Protein AF-0000000080270104 (afdb_homodimer)

InterPro domains:
  IPR018579 Restriction endonuclease, type II, LlaJI [PF09563] (79-433)

Organism: Selenomonas ruminantium (NCBI:txid971)

Sequence (958 aa):
MKSPFIREQKRYSFKEICLMLECDEDKATLLIRKLKEYGVMKMVKASANQKDMSDLADDDIEVTDVRDDTVGYYYVFTYVGVIMIMGYTIKCYPKYLLHTSDSKENRKELAQILKVLDKFDSKKQLIKMLSDNTNSASYNWLALTLFLLNDYFEYGVYSNTKEIVEINGTGEILWDRTVNETFPIVYNNRPYYTELQTRKKINDERDLFKRLHQIILTSASRGLYQAGLAELFDIATVYLSDKDLEELGEQEYLLYQIENELNVQFNTRKQMVLRALHVYISHIGQANDVDSIYMIGTNSFHIIWEKVCAFVLGNALDTKLYKLNTPKPIGLVNRKLNLQDVIEKPLWTITGQTASKTLIPDLIAISEEQFIIFDAKYYTPTLIKGKPPLSQPGIESIIKQYMYQLAYKKFIAKYGFISVKNCFLMPTESNKVISKGTVVMKMLEDIGLENIIVRFVPASLIYDLFLSGEQLDIDLLNLMKSPFIREQKRYSFKEICLMLECDEDKATLLIRKLKEYGVMKMVKASANQKDMSDLADDDIEVTDVRDDTVGYYYVFTYVGVIMIMGYTIKCYPKYLLHTSDSKENRKELAQILKVLDKFDSKKQLIKMLSDNTNSASYNWLALTLFLLNDYFEYGVYSNTKEIVEINGTGEILWDRTVNETFPIVYNNRPYYTELQTRKKINDERDLFKRLHQIILTSASRGLYQAGLAELFDIATVYLSDKDLEELGEQEYLLYQIENELNVQFNTRKQMVLRALHVYISHIGQANDVDSIYMIGTNSFHIIWEKVCAFVLGNALDTKLYKLNTPKPIGLVNRKLNLQDVIEKPLWTITGQTASKTLIPDLIAISEEQFIIFDAKYYTPTLIKGKPPLSQPGIESIIKQYMYQLAYKKFIAKYGFISVKNCFLMPTESNKVISKGTVVMKMLEDIGLENIIVRFVPASLIYDLFLSGEQLDIDLLNL

Structure (mmCIF, N/CA/C/O backbone):
data_AF-0000000080270104-model_v1
#
loop_
_entity.id
_entity.type
_entity.pdbx_description
1 polymer 'LlaJI restriction endonuclease'
#
loop_
_atom_site.group_PDB
_atom_site.id
_atom_site.type_symbol
_atom_site.label_atom_id
_atom_site.label_alt_id
_atom_site.label_comp_id
_atom_site.label_asym_id
_atom_site.label_entity_id
_atom_site.label_seq_id
_atom_site.pdbx_PDB_ins_code
_atom_site.Cartn_x
_atom_site.Cartn_y
_atom_site.Cartn_z
_atom_site.occupancy
_atom_site.B_iso_or_equiv
_atom_site.auth_seq_id
_atom_site.auth_comp_id
_atom_site.auth_asym_id
_atom_site.auth_atom_id
_atom_site.pdbx_PDB_model_num
ATOM 1 N N . MET A 1 1 ? -22.078 -14.742 -28.5 1 43.88 1 MET A N 1
ATOM 2 C CA . MET A 1 1 ? -21.828 -13.805 -27.406 1 43.88 1 MET A CA 1
ATOM 3 C C . MET A 1 1 ? -20.484 -13.102 -27.609 1 43.88 1 MET A C 1
ATOM 5 O O . MET A 1 1 ? -19.5 -13.734 -27.969 1 43.88 1 MET A O 1
ATOM 9 N N . LYS A 1 2 ? -20.484 -11.883 -27.984 1 57.12 2 LYS A N 1
ATOM 10 C CA . LYS A 1 2 ? -19.25 -11.156 -28.297 1 57.12 2 LYS A CA 1
ATOM 11 C C . LYS A 1 2 ? -18.391 -10.992 -27.047 1 57.12 2 LYS A C 1
ATOM 13 O O . LYS A 1 2 ? -18.906 -10.781 -25.953 1 57.12 2 LYS A O 1
ATOM 18 N N . SER A 1 3 ? -17.344 -11.633 -27.094 1 64.31 3 SER A N 1
ATOM 19 C CA . SER A 1 3 ? -16.375 -11.578 -26 1 64.31 3 SER A CA 1
ATOM 20 C C . SER A 1 3 ? -15.328 -10.5 -26.25 1 64.31 3 SER A C 1
ATOM 22 O O . SER A 1 3 ? -14.375 -10.711 -27.016 1 64.31 3 SER A O 1
ATOM 24 N N . PRO A 1 4 ? -15.742 -9.312 -25.719 1 70.81 4 PRO A N 1
ATOM 25 C CA . PRO A 1 4 ? -14.766 -8.242 -25.953 1 70.81 4 PRO A CA 1
ATOM 26 C C . PRO A 1 4 ? -13.398 -8.547 -25.359 1 70.81 4 PRO A C 1
ATOM 28 O O . PRO A 1 4 ? -13.305 -9.273 -24.359 1 70.81 4 PRO A O 1
ATOM 31 N N . PHE A 1 5 ? -12.352 -8.156 -26.156 1 78.62 5 PHE A N 1
ATOM 32 C CA . PHE A 1 5 ? -10.992 -8.219 -25.641 1 78.62 5 PHE A CA 1
ATOM 33 C C . PHE A 1 5 ? -10.742 -7.129 -24.609 1 78.62 5 PHE A C 1
ATOM 35 O O . PHE A 1 5 ? -10.852 -5.941 -24.906 1 78.62 5 PHE A O 1
ATOM 42 N N . ILE A 1 6 ? -10.625 -7.523 -23.391 1 89.38 6 ILE A N 1
ATOM 43 C CA . ILE A 1 6 ? -10.328 -6.586 -22.312 1 89.38 6 ILE A CA 1
ATOM 44 C C . ILE A 1 6 ? -8.922 -6.84 -21.781 1 89.38 6 ILE A C 1
ATOM 46 O O . ILE A 1 6 ? -8.547 -7.984 -21.516 1 89.38 6 ILE A O 1
ATOM 50 N N . ARG A 1 7 ? -8.156 -5.797 -21.734 1 90.81 7 ARG A N 1
ATOM 51 C CA . ARG A 1 7 ? -6.785 -5.918 -21.25 1 90.81 7 ARG A CA 1
ATOM 52 C C . ARG A 1 7 ? -6.648 -5.367 -19.828 1 90.81 7 ARG A C 1
ATOM 54 O O . ARG A 1 7 ? -7.184 -4.297 -19.531 1 90.81 7 ARG A O 1
ATOM 61 N N . GLU A 1 8 ? -5.926 -6.051 -19.078 1 92.44 8 GLU A N 1
ATOM 62 C CA . GLU A 1 8 ? -5.652 -5.629 -17.703 1 92.44 8 GLU A CA 1
ATOM 63 C C . GLU A 1 8 ? -4.941 -4.277 -17.672 1 92.44 8 GLU A C 1
ATOM 65 O O . GLU A 1 8 ? -4.039 -4.027 -18.484 1 92.44 8 GLU A O 1
ATOM 70 N N . GLN A 1 9 ? -5.344 -3.354 -16.766 1 90.06 9 GLN A N 1
ATOM 71 C CA . GLN A 1 9 ? -4.695 -2.088 -16.438 1 90.06 9 GLN A CA 1
ATOM 72 C C . GLN A 1 9 ? -4.879 -1.067 -17.547 1 90.06 9 GLN A C 1
ATOM 74 O O . GLN A 1 9 ? -4.355 0.046 -17.469 1 90.06 9 GLN A O 1
ATOM 79 N N . LYS A 1 10 ? -5.551 -1.479 -18.625 1 88.31 10 LYS A N 1
ATOM 80 C CA . LYS A 1 10 ? -5.898 -0.507 -19.656 1 88.31 10 LYS A CA 1
ATOM 81 C C . LYS A 1 10 ? -7.07 0.367 -19.219 1 88.31 10 LYS A C 1
ATOM 83 O O . LYS A 1 10 ? -8 -0.113 -18.578 1 88.31 10 LYS A O 1
ATOM 88 N N . ARG A 1 11 ? -7.043 1.623 -19.531 1 88.25 11 ARG A N 1
ATOM 89 C CA . ARG A 1 11 ? -8.109 2.555 -19.188 1 88.25 11 ARG A CA 1
ATOM 90 C C . ARG A 1 11 ? -9.172 2.604 -20.281 1 88.25 11 ARG A C 1
ATOM 92 O O . ARG A 1 11 ? -8.852 2.82 -21.453 1 88.25 11 ARG A O 1
ATOM 99 N N . TYR A 1 12 ? -10.359 2.389 -19.906 1 88.88 12 TYR A N 1
ATOM 100 C CA . TYR A 1 12 ? -11.484 2.443 -20.844 1 88.88 12 TYR A CA 1
ATOM 101 C C . TYR A 1 12 ? -12.445 3.566 -20.469 1 88.88 12 TYR A C 1
ATOM 103 O O . TYR A 1 12 ? -12.711 3.793 -19.281 1 88.88 12 TYR A O 1
ATOM 111 N N . SER A 1 13 ? -12.859 4.266 -21.469 1 87.94 13 SER A N 1
ATOM 112 C CA . SER A 1 13 ? -13.945 5.215 -21.234 1 87.94 13 SER A CA 1
ATOM 113 C C . SER A 1 13 ? -15.297 4.508 -21.156 1 87.94 13 SER A C 1
ATOM 115 O O . SER A 1 13 ? -15.414 3.344 -21.531 1 87.94 13 SER A O 1
ATOM 117 N N . PHE A 1 14 ? -16.266 5.207 -20.609 1 88.25 14 PHE A N 1
ATOM 118 C CA . PHE A 1 14 ? -17.594 4.641 -20.516 1 88.25 14 PHE A CA 1
ATOM 119 C C . PHE A 1 14 ? -18.125 4.266 -21.891 1 88.25 14 PHE A C 1
ATOM 121 O O . PHE A 1 14 ? -18.734 3.205 -22.062 1 88.25 14 PHE A O 1
ATOM 128 N N . LYS A 1 15 ? -17.859 5.098 -22.812 1 87.44 15 LYS A N 1
ATOM 129 C CA . LYS A 1 15 ? -18.312 4.848 -24.172 1 87.44 15 LYS A CA 1
ATOM 130 C C . LYS A 1 15 ? -17.656 3.596 -24.75 1 87.44 15 LYS A C 1
ATOM 132 O O . LYS A 1 15 ? -18.312 2.809 -25.438 1 87.44 15 LYS A O 1
ATOM 137 N N . GLU A 1 16 ? -16.391 3.459 -24.484 1 88.06 16 GLU A N 1
ATOM 138 C CA . GLU A 1 16 ? -15.68 2.281 -24.969 1 88.06 16 GLU A CA 1
ATOM 139 C C . GLU A 1 16 ? -16.25 1.004 -24.359 1 88.06 16 GLU A C 1
ATOM 141 O O . GLU A 1 16 ? -16.344 -0.023 -25.031 1 88.06 16 GLU A O 1
ATOM 146 N N . ILE A 1 17 ? -16.578 1.087 -23.125 1 88.38 17 ILE A N 1
ATOM 147 C CA . ILE A 1 17 ? -17.141 -0.075 -22.453 1 88.38 17 ILE A CA 1
ATOM 148 C C . ILE A 1 17 ? -18.5 -0.427 -23.062 1 88.38 17 ILE A C 1
ATOM 150 O O . ILE A 1 17 ? -18.781 -1.599 -23.312 1 88.38 17 ILE A O 1
ATOM 154 N N . CYS A 1 18 ? -19.25 0.569 -23.297 1 87.75 18 CYS A N 1
ATOM 155 C CA . CYS A 1 18 ? -20.562 0.354 -23.922 1 87.75 18 CYS A CA 1
ATOM 156 C C . CYS A 1 18 ? -20.406 -0.281 -25.312 1 87.75 18 CYS A C 1
ATOM 158 O O . CYS A 1 18 ? -21.156 -1.194 -25.656 1 87.75 18 CYS A O 1
ATOM 160 N N . LEU A 1 19 ? -19.469 0.181 -26.016 1 85.44 19 LEU A N 1
ATOM 161 C CA . LEU A 1 19 ? -19.219 -0.33 -27.359 1 85.44 19 LEU A CA 1
ATOM 162 C C . LEU A 1 19 ? -18.703 -1.762 -27.312 1 85.44 19 LEU A C 1
ATOM 164 O O . LEU A 1 19 ? -19.125 -2.609 -28.094 1 85.44 19 LEU A O 1
ATOM 168 N N . MET A 1 20 ? -17.812 -1.977 -26.438 1 83.81 20 MET A N 1
ATOM 169 C CA . MET A 1 20 ? -17.188 -3.289 -26.328 1 83.81 20 MET A CA 1
ATOM 170 C C . MET A 1 20 ? -18.188 -4.344 -25.891 1 83.81 20 MET A C 1
ATOM 172 O O . MET A 1 20 ? -18.156 -5.48 -26.375 1 83.81 20 MET A O 1
ATOM 176 N N . LEU A 1 21 ? -19.047 -3.906 -25.047 1 82.81 21 LEU A N 1
ATOM 177 C CA . LEU A 1 21 ? -20.016 -4.863 -24.516 1 82.81 21 LEU A CA 1
ATOM 178 C C . LEU A 1 21 ? -21.328 -4.805 -25.281 1 82.81 21 LEU A C 1
ATOM 180 O O . LEU A 1 21 ? -22.234 -5.609 -25.047 1 82.81 21 LEU A O 1
ATOM 184 N N . GLU A 1 22 ? -21.422 -3.875 -26.188 1 82.5 22 GLU A N 1
ATOM 185 C CA . GLU A 1 22 ? -22.625 -3.684 -27 1 82.5 22 GLU A CA 1
ATOM 186 C C . GLU A 1 22 ? -23.875 -3.604 -26.125 1 82.5 22 GLU A C 1
ATOM 188 O O . GLU A 1 22 ? -24.859 -4.305 -26.359 1 82.5 22 GLU A O 1
ATOM 193 N N . CYS A 1 23 ? -23.766 -2.84 -25.141 1 82.19 23 CYS A N 1
ATOM 194 C CA . CYS A 1 23 ? -24.891 -2.723 -24.234 1 82.19 23 CYS A CA 1
ATOM 195 C C . CYS A 1 23 ? -25.312 -1.266 -24.062 1 82.19 23 CYS A C 1
ATOM 197 O O . CYS A 1 23 ? -24.578 -0.357 -24.469 1 82.19 23 CYS A O 1
ATOM 199 N N . ASP A 1 24 ? -26.516 -1.116 -23.562 1 85.38 24 ASP A N 1
ATOM 200 C CA . ASP A 1 24 ? -27.016 0.229 -23.312 1 85.38 24 ASP A CA 1
ATOM 201 C C . ASP A 1 24 ? -26.375 0.847 -22.078 1 85.38 24 ASP A C 1
ATOM 203 O O . ASP A 1 24 ? -25.703 0.152 -21.312 1 85.38 24 ASP A O 1
ATOM 207 N N . GLU A 1 25 ? -26.562 2.084 -21.953 1 85.5 25 GLU A N 1
ATOM 208 C CA . GLU A 1 25 ? -25.906 2.85 -20.906 1 85.5 25 GLU A CA 1
ATOM 209 C C . GLU A 1 25 ? -26.344 2.393 -19.516 1 85.5 25 GLU A C 1
ATOM 211 O O . GLU A 1 25 ? -25.547 2.324 -18.594 1 85.5 25 GLU A O 1
ATOM 216 N N . ASP A 1 26 ? -27.547 2.037 -19.469 1 85.88 26 ASP A N 1
ATOM 217 C CA . ASP A 1 26 ? -28.062 1.611 -18.172 1 85.88 26 ASP A CA 1
ATOM 218 C C . ASP A 1 26 ? -27.453 0.271 -17.75 1 85.88 26 ASP A C 1
ATOM 220 O O . ASP A 1 26 ? -27.062 0.097 -16.594 1 85.88 26 ASP A O 1
ATOM 224 N N . LYS A 1 27 ? -27.438 -0.557 -18.703 1 86.12 27 LYS A N 1
ATOM 225 C CA . LYS A 1 27 ? -26.875 -1.87 -18.422 1 86.12 27 LYS A CA 1
ATOM 226 C C . LYS A 1 27 ? -25.375 -1.769 -18.125 1 86.12 27 LYS A C 1
ATOM 228 O O . LYS A 1 27 ? -24.859 -2.471 -17.25 1 86.12 27 LYS A O 1
ATOM 233 N N . ALA A 1 28 ? -24.766 -0.895 -18.828 1 87.62 28 ALA A N 1
ATOM 234 C CA . ALA A 1 28 ? -23.328 -0.689 -18.625 1 87.62 28 ALA A CA 1
ATOM 235 C C . ALA A 1 28 ? -23.047 -0.15 -17.219 1 87.62 28 ALA A C 1
ATOM 237 O O . ALA A 1 28 ? -22.109 -0.578 -16.562 1 87.62 28 ALA A O 1
ATOM 238 N N . THR A 1 29 ? -23.859 0.681 -16.828 1 86.75 29 THR A N 1
ATOM 239 C CA . THR A 1 29 ? -23.703 1.271 -15.5 1 86.75 29 THR A CA 1
ATOM 240 C C . THR A 1 29 ? -23.875 0.214 -14.414 1 86.75 29 THR A C 1
ATOM 242 O O . THR A 1 29 ? -23.109 0.188 -13.445 1 86.75 29 THR A O 1
ATOM 245 N N . LEU A 1 30 ? -24.844 -0.562 -14.617 1 85.31 30 LEU A N 1
ATOM 246 C CA . LEU A 1 30 ? -25.078 -1.635 -13.656 1 85.31 30 LEU A CA 1
ATOM 247 C C . LEU A 1 30 ? -23.906 -2.613 -13.641 1 85.31 30 LEU A C 1
ATOM 249 O O . LEU A 1 30 ? -23.484 -3.062 -12.57 1 85.31 30 LEU A O 1
ATOM 253 N N . LEU A 1 31 ? -23.469 -2.941 -14.797 1 87.62 31 LEU A N 1
ATOM 254 C CA . LEU A 1 31 ? -22.344 -3.859 -14.922 1 87.62 31 LEU A CA 1
ATOM 255 C C . LEU A 1 31 ? -21.094 -3.293 -14.242 1 87.62 31 LEU A C 1
ATOM 257 O O . LEU A 1 31 ? -20.422 -4 -13.492 1 87.62 31 LEU A O 1
ATOM 261 N N . ILE A 1 32 ? -20.828 -2.035 -14.461 1 87.81 32 ILE A N 1
ATOM 262 C CA . ILE A 1 32 ? -19.656 -1.367 -13.891 1 87.81 32 ILE A CA 1
ATOM 263 C C . ILE A 1 32 ? -19.781 -1.348 -12.367 1 87.81 32 ILE A C 1
ATOM 265 O O . ILE A 1 32 ? -18.797 -1.609 -11.664 1 87.81 32 ILE A O 1
ATOM 269 N N . ARG A 1 33 ? -20.891 -1.098 -11.938 1 83.12 33 ARG A N 1
ATOM 270 C CA . ARG A 1 33 ? -21.125 -1.084 -10.492 1 83.12 33 ARG A CA 1
ATOM 271 C C . ARG A 1 33 ? -20.812 -2.443 -9.875 1 83.12 33 ARG A C 1
ATOM 273 O O . ARG A 1 33 ? -20.141 -2.52 -8.836 1 83.12 33 ARG A O 1
ATOM 280 N N . LYS A 1 34 ? -21.234 -3.463 -10.516 1 83.25 34 LYS A N 1
ATOM 281 C CA . LYS A 1 34 ? -21.016 -4.812 -10.008 1 83.25 34 LYS A CA 1
ATOM 282 C C . LYS A 1 34 ? -19.531 -5.191 -10.086 1 83.25 34 LYS A C 1
ATOM 284 O O . LYS A 1 34 ? -18.984 -5.777 -9.148 1 83.25 34 LYS A O 1
ATOM 289 N N . LEU A 1 35 ? -18.984 -4.891 -11.211 1 87.06 35 LEU A N 1
ATOM 290 C CA . LEU A 1 35 ? -17.562 -5.195 -11.383 1 87.06 35 LEU A CA 1
ATOM 291 C C . LEU A 1 35 ? -16.719 -4.477 -10.344 1 87.06 35 LEU A C 1
ATOM 293 O O . LEU A 1 35 ? -15.742 -5.035 -9.828 1 87.06 35 LEU A O 1
ATOM 297 N N . LYS A 1 36 ? -17.047 -3.279 -9.984 1 83.06 36 LYS A N 1
ATOM 298 C CA . LYS A 1 36 ? -16.375 -2.51 -8.945 1 83.06 36 LYS A CA 1
ATOM 299 C C . LYS A 1 36 ? -16.594 -3.123 -7.566 1 83.06 36 LYS A C 1
ATOM 301 O O . LYS A 1 36 ? -15.672 -3.201 -6.754 1 83.06 36 LYS A O 1
ATOM 306 N N . GLU A 1 37 ? -17.781 -3.547 -7.434 1 76 37 GLU A N 1
ATOM 307 C CA . GLU A 1 37 ? -18.156 -4.152 -6.156 1 76 37 GLU A CA 1
ATOM 308 C C . GLU A 1 37 ? -17.328 -5.414 -5.891 1 76 37 GLU A C 1
ATOM 310 O O . GLU A 1 37 ? -16.953 -5.684 -4.75 1 76 37 GLU A O 1
ATOM 315 N N . TYR A 1 38 ? -17.094 -6.105 -6.941 1 77.31 38 TYR A N 1
ATOM 316 C CA . TYR A 1 38 ? -16.375 -7.363 -6.789 1 77.31 38 TYR A CA 1
ATOM 317 C C . TYR A 1 38 ? -14.859 -7.137 -6.863 1 77.31 38 TYR A C 1
ATOM 319 O O . TYR A 1 38 ? -14.086 -8.086 -6.793 1 77.31 38 TYR A O 1
ATOM 327 N N . GLY A 1 39 ? -14.383 -5.934 -7.07 1 81.06 39 GLY A N 1
ATOM 328 C CA . GLY A 1 39 ? -12.977 -5.566 -6.973 1 81.06 39 GLY A CA 1
ATOM 329 C C . GLY A 1 39 ? -12.195 -5.867 -8.234 1 81.06 39 GLY A C 1
ATOM 330 O O . GLY A 1 39 ? -10.961 -5.887 -8.211 1 81.06 39 GLY A O 1
ATOM 331 N N . VAL A 1 40 ? -12.93 -6.133 -9.289 1 88.69 40 VAL A N 1
ATOM 332 C CA . VAL A 1 40 ? -12.219 -6.484 -10.516 1 88.69 40 VAL A CA 1
ATOM 333 C C . VAL A 1 40 ? -12.062 -5.242 -11.391 1 88.69 40 VAL A C 1
ATOM 335 O O . VAL A 1 40 ? -11.312 -5.258 -12.367 1 88.69 40 VAL A O 1
ATOM 338 N N . MET A 1 41 ? -12.773 -4.227 -11.055 1 89.06 41 MET A N 1
ATOM 339 C CA . MET A 1 41 ? -12.695 -2.973 -11.797 1 89.06 41 MET A CA 1
ATOM 340 C C . MET A 1 41 ? -12.523 -1.787 -10.859 1 89.06 41 MET A C 1
ATOM 342 O O . MET A 1 41 ? -13.117 -1.753 -9.781 1 89.06 41 MET A O 1
ATOM 346 N N . LYS A 1 42 ? -11.719 -0.902 -11.227 1 87 42 LYS A N 1
ATOM 347 C CA . LYS A 1 42 ? -11.492 0.335 -10.484 1 87 42 LYS A CA 1
ATOM 348 C C . LYS A 1 42 ? -11.805 1.557 -11.344 1 87 42 LYS A C 1
ATOM 350 O O . LYS A 1 42 ? -11.797 1.476 -12.57 1 87 42 LYS A O 1
ATOM 355 N N . MET A 1 43 ? -12.164 2.607 -10.703 1 84.69 43 MET A N 1
ATOM 356 C CA . MET A 1 43 ? -12.492 3.863 -11.367 1 84.69 43 MET A CA 1
ATOM 357 C C . MET A 1 43 ? -11.469 4.941 -11.039 1 84.69 43 MET A C 1
ATOM 359 O O . MET A 1 43 ? -11.07 5.09 -9.883 1 84.69 43 MET A O 1
ATOM 363 N N . VAL A 1 44 ? -10.953 5.598 -12.078 1 82.88 44 VAL A N 1
ATOM 364 C CA . VAL A 1 44 ? -9.977 6.668 -11.891 1 82.88 44 VAL A CA 1
ATOM 365 C C . VAL A 1 44 ? -10.445 7.926 -12.609 1 82.88 44 VAL A C 1
ATOM 367 O O . VAL A 1 44 ? -11.156 7.848 -13.617 1 82.88 44 VAL A O 1
ATOM 370 N N . LYS A 1 45 ? -10.055 9.102 -12.039 1 78.38 45 LYS A N 1
ATOM 371 C CA . LYS A 1 45 ? -10.414 10.359 -12.688 1 78.38 45 LYS A CA 1
ATOM 372 C C . LYS A 1 45 ? -9.711 10.5 -14.039 1 78.38 45 LYS A C 1
ATOM 374 O O . LYS A 1 45 ? -8.523 10.172 -14.156 1 78.38 45 LYS A O 1
ATOM 379 N N . ALA A 1 46 ? -10.562 10.93 -14.906 1 76.69 46 ALA A N 1
ATOM 380 C CA . ALA A 1 46 ? -10.016 11.07 -16.25 1 76.69 46 ALA A CA 1
ATOM 381 C C . ALA A 1 46 ? -9.047 12.25 -16.328 1 76.69 46 ALA A C 1
ATOM 383 O O . ALA A 1 46 ? -9.367 13.352 -15.883 1 76.69 46 ALA A O 1
ATOM 384 N N . SER A 1 47 ? -7.781 12 -16.391 1 69.94 47 SER A N 1
ATOM 385 C CA . SER A 1 47 ? -6.766 13.016 -16.641 1 69.94 47 SER A CA 1
ATOM 386 C C . SER A 1 47 ? -5.828 12.586 -17.766 1 69.94 47 SER A C 1
ATOM 388 O O . SER A 1 47 ? -5.781 11.406 -18.125 1 69.94 47 SER A O 1
ATOM 390 N N . ALA A 1 48 ? -5.273 13.539 -18.375 1 64.5 48 ALA A N 1
ATOM 391 C CA . ALA A 1 48 ? -4.348 13.258 -19.469 1 64.5 48 ALA A CA 1
ATOM 392 C C . ALA A 1 48 ? -3.232 12.32 -19.016 1 64.5 48 ALA A C 1
ATOM 394 O O . ALA A 1 48 ? -2.828 11.422 -19.766 1 64.5 48 ALA A O 1
ATOM 395 N N . ASN A 1 49 ? -2.912 12.391 -17.828 1 64.12 49 ASN A N 1
ATOM 396 C CA . ASN A 1 49 ? -1.81 11.594 -17.312 1 64.12 49 ASN A CA 1
ATOM 397 C C . ASN A 1 49 ? -2.252 10.164 -17 1 64.12 49 ASN A C 1
ATOM 399 O O . ASN A 1 49 ? -1.47 9.227 -17.125 1 64.12 49 ASN A O 1
ATOM 403 N N . GLN A 1 50 ? -3.5 10.016 -16.703 1 67 50 GLN A N 1
ATOM 404 C CA . GLN A 1 50 ? -4.008 8.719 -16.266 1 67 50 GLN A CA 1
ATOM 405 C C . GLN A 1 50 ? -4.18 7.762 -17.453 1 67 50 GLN A C 1
ATOM 407 O O . GLN A 1 50 ? -4.023 6.551 -17.297 1 67 50 GLN A O 1
ATOM 412 N N . LYS A 1 51 ? -4.422 8.344 -18.547 1 61.31 51 LYS A N 1
ATOM 413 C CA . LYS A 1 51 ? -4.742 7.512 -19.703 1 61.31 51 LYS A CA 1
ATOM 414 C C . LYS A 1 51 ? -3.547 6.656 -20.125 1 61.31 51 LYS A C 1
ATOM 416 O O . LYS A 1 51 ? -3.713 5.512 -20.547 1 61.31 51 LYS A O 1
ATOM 421 N N . ASP A 1 52 ? -2.404 7.07 -19.969 1 56.47 52 ASP A N 1
ATOM 422 C CA . ASP A 1 52 ? -1.215 6.391 -20.469 1 56.47 52 ASP A CA 1
ATOM 423 C C . ASP A 1 52 ? -0.495 5.645 -19.359 1 56.47 52 ASP A C 1
ATOM 425 O O . ASP A 1 52 ? 0.603 5.121 -19.547 1 56.47 52 ASP A O 1
ATOM 429 N N . MET A 1 53 ? -1.172 5.523 -18.312 1 62.09 53 MET A N 1
ATOM 430 C CA . MET A 1 53 ? -0.506 4.867 -17.188 1 62.09 53 MET A CA 1
ATOM 431 C C . MET A 1 53 ? -0.615 3.35 -17.297 1 62.09 53 MET A C 1
ATOM 433 O O . MET A 1 53 ? -1.639 2.828 -17.75 1 62.09 53 MET A O 1
ATOM 437 N N . SER A 1 54 ? 0.458 2.707 -17.016 1 58.94 54 SER A N 1
ATOM 438 C CA . SER A 1 54 ? 0.472 1.252 -17.109 1 58.94 54 SER A CA 1
ATOM 439 C C . SER A 1 54 ? -0.043 0.612 -15.828 1 58.94 54 SER A C 1
ATOM 441 O O . SER A 1 54 ? -0.58 -0.497 -15.852 1 58.94 54 SER A O 1
ATOM 443 N N . ASP A 1 55 ? 0.166 1.289 -14.711 1 68.44 55 ASP A N 1
ATOM 444 C CA . ASP A 1 55 ? -0.225 0.687 -13.438 1 68.44 55 ASP A CA 1
ATOM 445 C C . ASP A 1 55 ? -1.066 1.653 -12.609 1 68.44 55 ASP A C 1
ATOM 447 O O . ASP A 1 55 ? -0.934 2.871 -12.742 1 68.44 55 ASP A O 1
ATOM 451 N N . LEU A 1 56 ? -2.039 1.133 -11.844 1 62.59 56 LEU A N 1
ATOM 452 C CA . LEU A 1 56 ? -2.941 1.901 -11 1 62.59 56 LEU A CA 1
ATOM 453 C C . LEU A 1 56 ? -2.309 2.174 -9.633 1 62.59 56 LEU A C 1
ATOM 455 O O . LEU A 1 56 ? -1.723 1.274 -9.031 1 62.59 56 LEU A O 1
ATOM 459 N N . ALA A 1 57 ? -2.244 3.465 -9.336 1 57.5 57 ALA A N 1
ATOM 460 C CA . ALA A 1 57 ? -1.845 3.832 -7.984 1 57.5 57 ALA A CA 1
ATOM 461 C C . ALA A 1 57 ? -3.057 3.916 -7.059 1 57.5 57 ALA A C 1
ATOM 463 O O . ALA A 1 57 ? -4.125 4.379 -7.465 1 57.5 57 ALA A O 1
ATOM 464 N N . ASP A 1 58 ? -2.986 3.447 -5.844 1 53.22 58 ASP A N 1
ATOM 465 C CA . ASP A 1 58 ? -4.082 3.434 -4.883 1 53.22 58 ASP A CA 1
ATOM 466 C C . ASP A 1 58 ? -4.68 4.828 -4.711 1 53.22 58 ASP A C 1
ATOM 468 O O . ASP A 1 58 ? -5.898 4.98 -4.582 1 53.22 58 ASP A O 1
ATOM 472 N N . ASP A 1 59 ? -3.795 5.801 -4.82 1 50.72 59 ASP A N 1
ATOM 473 C CA . ASP A 1 59 ? -4.234 7.168 -4.547 1 50.72 59 ASP A CA 1
ATOM 474 C C . ASP A 1 59 ? -5.113 7.695 -5.68 1 50.72 59 ASP A C 1
ATOM 476 O O . ASP A 1 59 ? -5.871 8.648 -5.488 1 50.72 59 ASP A O 1
ATOM 480 N N . ASP A 1 60 ? -5.039 7.023 -6.797 1 58.72 60 ASP A N 1
ATOM 481 C CA . ASP A 1 60 ? -5.789 7.508 -7.949 1 58.72 60 ASP A CA 1
ATOM 482 C C . ASP A 1 60 ? -7.207 6.945 -7.957 1 58.72 60 ASP A C 1
ATOM 484 O O . ASP A 1 60 ? -8.07 7.43 -8.695 1 58.72 60 ASP A O 1
ATOM 488 N N . ILE A 1 61 ? -7.461 6.031 -7.062 1 60.84 61 ILE A N 1
ATOM 489 C CA . ILE A 1 61 ? -8.727 5.309 -7.113 1 60.84 61 ILE A CA 1
ATOM 490 C C . ILE A 1 61 ? -9.828 6.156 -6.484 1 60.84 61 ILE A C 1
ATOM 492 O O . ILE A 1 61 ? -9.664 6.684 -5.383 1 60.84 61 ILE A O 1
ATOM 496 N N . GLU A 1 62 ? -10.805 6.449 -7.277 1 58.81 62 GLU A N 1
ATOM 497 C CA . GLU A 1 62 ? -11.969 7.184 -6.789 1 58.81 62 GLU A CA 1
ATOM 498 C C . GLU A 1 62 ? -13.039 6.23 -6.27 1 58.81 62 GLU A C 1
ATOM 500 O O . GLU A 1 62 ? -13.398 5.262 -6.945 1 58.81 62 GLU A O 1
ATOM 505 N N . VAL A 1 63 ? -13.344 6.406 -5.012 1 51.28 63 VAL A N 1
ATOM 506 C CA . VAL A 1 63 ? -14.391 5.574 -4.422 1 51.28 63 VAL A CA 1
ATOM 507 C C . VAL A 1 63 ? -15.742 6.277 -4.535 1 51.28 63 VAL A C 1
ATOM 509 O O . VAL A 1 63 ? -16.078 7.121 -3.701 1 51.28 63 VAL A O 1
ATOM 512 N N . THR A 1 64 ? -16.188 6.707 -5.656 1 54 64 THR A N 1
ATOM 513 C CA . THR A 1 64 ? -17.484 7.348 -5.809 1 54 64 THR A CA 1
ATOM 514 C C . THR A 1 64 ? -18.5 6.379 -6.422 1 54 64 THR A C 1
ATOM 516 O O . THR A 1 64 ? -18.109 5.41 -7.082 1 54 64 THR A O 1
ATOM 519 N N . ASP A 1 65 ? -19.734 6.562 -5.918 1 55.94 65 ASP A N 1
ATOM 520 C CA . ASP A 1 65 ? -20.828 5.82 -6.543 1 55.94 65 ASP A CA 1
ATOM 521 C C . ASP A 1 65 ? -20.922 6.133 -8.039 1 55.94 65 ASP A C 1
ATOM 523 O O . ASP A 1 65 ? -20.641 7.254 -8.461 1 55.94 65 ASP A O 1
ATOM 527 N N . VAL A 1 66 ? -20.953 5.102 -8.844 1 54.91 66 VAL A N 1
ATOM 528 C CA . VAL A 1 66 ? -21.109 5.293 -10.289 1 54.91 66 VAL A CA 1
ATOM 529 C C . VAL A 1 66 ? -22.391 6.062 -10.578 1 54.91 66 VAL A C 1
ATOM 531 O O . VAL A 1 66 ? -23.484 5.566 -10.32 1 54.91 66 VAL A O 1
ATOM 534 N N . ARG A 1 67 ? -22.375 7.422 -10.32 1 50.06 67 ARG A N 1
ATOM 535 C CA . ARG A 1 67 ? -23.578 8.164 -10.711 1 50.06 67 ARG A CA 1
ATOM 536 C C . ARG A 1 67 ? -23.609 8.375 -12.227 1 50.06 67 ARG A C 1
ATOM 538 O O . ARG A 1 67 ? -22.625 8.141 -12.914 1 50.06 67 ARG A O 1
ATOM 545 N N . ASP A 1 68 ? -24.75 8.766 -12.812 1 49.47 68 ASP A N 1
ATOM 546 C CA . ASP A 1 68 ? -25.141 8.961 -14.203 1 49.47 68 ASP A CA 1
ATOM 547 C C . ASP A 1 68 ? -24.062 9.719 -14.977 1 49.47 68 ASP A C 1
ATOM 549 O O . ASP A 1 68 ? -23.953 9.586 -16.203 1 49.47 68 ASP A O 1
ATOM 553 N N . ASP A 1 69 ? -23.547 10.82 -14.492 1 49.12 69 ASP A N 1
ATOM 554 C CA . ASP A 1 69 ? -22.781 11.641 -15.422 1 49.12 69 ASP A CA 1
ATOM 555 C C . ASP A 1 69 ? -21.328 11.195 -15.477 1 49.12 69 ASP A C 1
ATOM 557 O O . ASP A 1 69 ? -20.469 11.758 -14.781 1 49.12 69 ASP A O 1
ATOM 561 N N . THR A 1 70 ? -21.172 9.977 -15.852 1 56.84 70 THR A N 1
ATOM 562 C CA . THR A 1 70 ? -19.984 9.148 -16 1 56.84 70 THR A CA 1
ATOM 563 C C . THR A 1 70 ? -18.922 9.867 -16.828 1 56.84 70 THR A C 1
ATOM 565 O O . THR A 1 70 ? -17.969 9.242 -17.297 1 56.84 70 THR A O 1
ATOM 568 N N . VAL A 1 71 ? -19.234 11.133 -17.172 1 63.56 71 VAL A N 1
ATOM 569 C CA . VAL A 1 71 ? -18.219 11.844 -17.953 1 63.56 71 VAL A CA 1
ATOM 570 C C . VAL A 1 71 ? -17.078 12.297 -17.047 1 63.56 71 VAL A C 1
ATOM 572 O O . VAL A 1 71 ? -17.312 12.789 -15.938 1 63.56 71 VAL A O 1
ATOM 575 N N . GLY A 1 72 ? -15.93 11.609 -17.203 1 75 72 GLY A N 1
ATOM 576 C CA . GLY A 1 72 ? -14.734 12.125 -16.547 1 75 72 GLY A CA 1
ATOM 577 C C . GLY A 1 72 ? -13.953 11.055 -15.812 1 75 72 GLY A C 1
ATOM 578 O O . GLY A 1 72 ? -13 11.367 -15.094 1 75 72 GLY A O 1
ATOM 579 N N . TYR A 1 73 ? -14.5 9.805 -16.094 1 82.56 73 TYR A N 1
ATOM 580 C CA . TYR A 1 73 ? -13.773 8.75 -15.398 1 82.56 73 TYR A CA 1
ATOM 581 C C . TYR A 1 73 ? -13.305 7.68 -16.375 1 82.56 73 TYR A C 1
ATOM 583 O O . TYR A 1 73 ? -13.898 7.5 -17.438 1 82.56 73 TYR A O 1
ATOM 591 N N . TYR A 1 74 ? -12.195 7.078 -16.109 1 86.94 74 TYR A N 1
ATOM 592 C CA . TYR A 1 74 ? -11.734 5.875 -16.797 1 86.94 74 TYR A CA 1
ATOM 593 C C . TYR A 1 74 ? -11.938 4.641 -15.922 1 86.94 74 TYR A C 1
ATOM 595 O O . TYR A 1 74 ? -11.906 4.734 -14.695 1 86.94 74 TYR A O 1
ATOM 603 N N . TYR A 1 75 ? -12.242 3.596 -16.594 1 88.62 75 TYR A N 1
ATOM 604 C CA . TYR A 1 75 ? -12.43 2.316 -15.922 1 88.62 75 TYR A CA 1
ATOM 605 C C . TYR A 1 75 ? -11.289 1.357 -16.234 1 88.62 75 TYR A C 1
ATOM 607 O O . TYR A 1 75 ? -10.906 1.201 -17.391 1 88.62 75 TYR A O 1
ATOM 615 N N . VAL A 1 76 ? -10.758 0.79 -15.156 1 90.75 76 VAL A N 1
ATOM 616 C CA . VAL A 1 76 ? -9.57 -0.044 -15.305 1 90.75 76 VAL A CA 1
ATOM 617 C C . VAL A 1 76 ? -9.836 -1.436 -14.742 1 90.75 76 VAL A C 1
ATOM 619 O O . VAL A 1 76 ? -10.203 -1.576 -13.57 1 90.75 76 VAL A O 1
ATOM 622 N N . PHE A 1 77 ? -9.625 -2.447 -15.57 1 91.62 77 PHE A N 1
ATOM 623 C CA . PHE A 1 77 ? -9.727 -3.822 -15.094 1 91.62 77 PHE A CA 1
ATOM 624 C C . PHE A 1 77 ? -8.43 -4.254 -14.414 1 91.62 77 PHE A C 1
ATOM 626 O O . PHE A 1 77 ? -7.344 -4.07 -14.969 1 91.62 77 PHE A O 1
ATOM 633 N N . THR A 1 78 ? -8.492 -4.727 -13.227 1 91.69 78 THR A N 1
ATOM 634 C CA . THR A 1 78 ? -7.344 -5.25 -12.492 1 91.69 78 THR A CA 1
ATOM 635 C C . THR A 1 78 ? -7.492 -6.75 -12.258 1 91.69 78 THR A C 1
ATOM 637 O O . THR A 1 78 ? -7.41 -7.219 -11.125 1 91.69 78 THR A O 1
ATOM 640 N N . TYR A 1 79 ? -7.777 -7.453 -13.273 1 92 79 TYR A N 1
ATOM 641 C CA . TYR A 1 79 ? -8.07 -8.883 -13.219 1 92 79 TYR A CA 1
ATOM 642 C C . TYR A 1 79 ? -7.578 -9.586 -14.484 1 92 79 TYR A C 1
ATOM 644 O O . TYR A 1 79 ? -7.684 -9.039 -15.586 1 92 79 TYR A O 1
ATOM 652 N N . VAL A 1 80 ? -7 -10.773 -14.266 1 94 80 VAL A N 1
ATOM 653 C CA . VAL A 1 80 ? -6.629 -11.625 -15.391 1 94 80 VAL A CA 1
ATOM 654 C C . VAL A 1 80 ? -7.375 -12.953 -15.297 1 94 80 VAL A C 1
ATOM 656 O O . VAL A 1 80 ? -7.312 -13.633 -14.273 1 94 80 VAL A O 1
ATOM 659 N N . GLY A 1 81 ? -8.102 -13.25 -16.266 1 93.44 81 GLY A N 1
ATOM 660 C CA . GLY A 1 81 ? -8.922 -14.453 -16.281 1 93.44 81 GLY A CA 1
ATOM 661 C C . GLY A 1 81 ? -10.258 -14.25 -16.969 1 93.44 81 GLY A C 1
ATOM 662 O O . GLY A 1 81 ? -10.336 -13.531 -17.969 1 93.44 81 GLY A O 1
ATOM 663 N N . VAL A 1 82 ? -11.281 -15 -16.484 1 92.06 82 VAL A N 1
ATOM 664 C CA . VAL A 1 82 ? -12.602 -1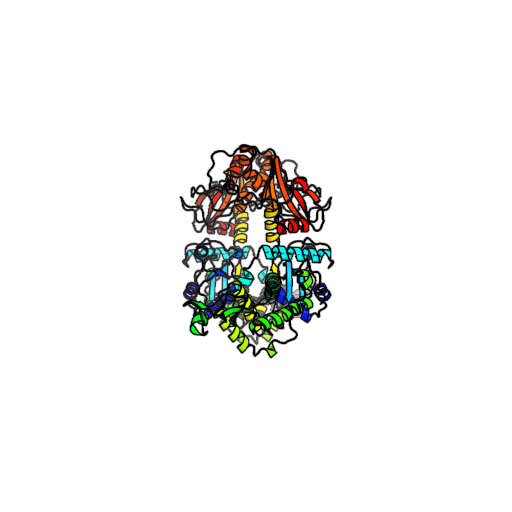4.945 -17.094 1 92.06 82 VAL A CA 1
ATOM 665 C C . VAL A 1 82 ? -13.648 -14.586 -16.047 1 92.06 82 VAL A C 1
ATOM 667 O O . VAL A 1 82 ? -13.594 -15.086 -14.914 1 92.06 82 VAL A O 1
ATOM 670 N N . ILE A 1 83 ? -14.531 -13.695 -16.453 1 89.5 83 ILE A N 1
ATOM 671 C CA . ILE A 1 83 ? -15.625 -13.266 -15.578 1 89.5 83 ILE A CA 1
ATOM 672 C C . ILE A 1 83 ? -16.953 -13.438 -16.297 1 89.5 83 ILE A C 1
ATOM 674 O O . ILE A 1 83 ? -17.125 -12.977 -17.438 1 89.5 83 ILE A O 1
ATOM 678 N N . MET A 1 84 ? -17.797 -14.117 -15.695 1 88.06 84 MET A N 1
ATOM 679 C CA . MET A 1 84 ? -19.188 -14.188 -16.172 1 88.06 84 MET A CA 1
ATOM 680 C C . MET A 1 84 ? -20.109 -13.375 -15.273 1 88.06 84 MET A C 1
ATOM 682 O O . MET A 1 84 ? -20.172 -13.602 -14.062 1 88.06 84 MET A O 1
ATOM 686 N N . ILE A 1 85 ? -20.766 -12.445 -15.906 1 86.69 85 ILE A N 1
ATOM 687 C CA . ILE A 1 85 ? -21.625 -11.57 -15.117 1 86.69 85 ILE A CA 1
ATOM 688 C C . ILE A 1 85 ? -22.766 -11.055 -15.977 1 86.69 85 ILE A C 1
ATOM 690 O O . ILE A 1 85 ? -22.562 -10.617 -17.109 1 86.69 85 ILE A O 1
ATOM 694 N N . MET A 1 86 ? -23.953 -11.07 -15.5 1 83.5 86 MET A N 1
ATOM 695 C CA . MET A 1 86 ? -25.141 -10.5 -16.125 1 83.5 86 MET A CA 1
ATOM 696 C C . MET A 1 86 ? -25.281 -10.977 -17.578 1 83.5 86 MET A C 1
ATOM 698 O O . MET A 1 86 ? -25.609 -10.195 -18.469 1 83.5 86 MET A O 1
ATOM 702 N N . GLY A 1 87 ? -24.875 -12.195 -17.812 1 79.88 87 GLY A N 1
ATOM 703 C CA . GLY A 1 87 ? -25 -12.773 -19.141 1 79.88 87 GLY A CA 1
ATOM 704 C C . GLY A 1 87 ? -23.828 -12.469 -20.047 1 79.88 87 GLY A C 1
ATOM 705 O O . GLY A 1 87 ? -23.781 -12.898 -21.203 1 79.88 87 GLY A O 1
ATOM 706 N N . TYR A 1 88 ? -22.891 -11.734 -19.469 1 85.5 88 TYR A N 1
ATOM 707 C CA . TYR A 1 88 ? -21.703 -11.414 -20.25 1 85.5 88 TYR A CA 1
ATOM 708 C C . TYR A 1 88 ? -20.516 -12.289 -19.844 1 85.5 88 TYR A C 1
ATOM 710 O O . TYR A 1 88 ? -20.375 -12.633 -18.656 1 85.5 88 TYR A O 1
ATOM 718 N N . THR A 1 89 ? -19.781 -12.672 -20.812 1 89.06 89 THR A N 1
ATOM 719 C CA . THR A 1 89 ? -18.5 -13.344 -20.578 1 89.06 89 THR A CA 1
ATOM 720 C C . THR A 1 89 ? -17.328 -12.43 -20.922 1 89.06 89 THR A C 1
ATOM 722 O O . THR A 1 89 ? -17.062 -12.18 -22.109 1 89.06 89 THR A O 1
ATOM 725 N N . ILE A 1 90 ? -16.672 -11.992 -19.922 1 90.44 90 ILE A N 1
ATOM 726 C CA . ILE A 1 90 ? -15.57 -11.047 -20.109 1 90.44 90 ILE A CA 1
ATOM 727 C C . ILE A 1 90 ? -14.234 -11.781 -19.984 1 90.44 90 ILE A C 1
ATOM 729 O O . ILE A 1 90 ? -13.969 -12.438 -18.984 1 90.44 90 ILE A O 1
ATOM 733 N N . LYS A 1 91 ? -13.508 -11.727 -21 1 91.56 91 LYS A N 1
ATOM 734 C CA . LYS A 1 91 ? -12.148 -12.266 -20.984 1 91.56 91 LYS A CA 1
ATOM 735 C C . LYS A 1 91 ? -11.117 -11.164 -20.734 1 91.56 91 LYS A C 1
ATOM 737 O O . LYS A 1 91 ? -10.969 -10.25 -21.547 1 91.56 91 LYS A O 1
ATOM 742 N N . CYS A 1 92 ? -10.477 -11.258 -19.625 1 92.94 92 CYS A N 1
ATOM 743 C CA . CYS A 1 92 ? -9.484 -10.258 -19.234 1 92.94 92 CYS A CA 1
ATOM 744 C C . CYS A 1 92 ? -8.07 -10.766 -19.5 1 92.94 92 CYS A C 1
ATOM 746 O O . CYS A 1 92 ? -7.605 -11.703 -18.859 1 92.94 92 CYS A O 1
ATOM 748 N N . TYR A 1 93 ? -7.414 -10.141 -20.406 1 93.25 93 TYR A N 1
ATOM 749 C CA . TYR A 1 93 ? -6.074 -10.531 -20.828 1 93.25 93 TYR A CA 1
ATOM 750 C C . TYR A 1 93 ? -5.012 -9.781 -20.016 1 93.25 93 TYR A C 1
ATOM 752 O O . TYR A 1 93 ? -5.266 -8.688 -19.516 1 93.25 93 TYR A O 1
ATOM 760 N N . PRO A 1 94 ? -3.832 -10.391 -19.844 1 94.69 94 PRO A N 1
ATOM 761 C CA . PRO A 1 94 ? -2.76 -9.727 -19.109 1 94.69 94 PRO A CA 1
ATOM 762 C C . PRO A 1 94 ? -2.318 -8.414 -19.75 1 94.69 94 PRO A C 1
ATOM 764 O O . PRO A 1 94 ? -2.496 -8.227 -20.953 1 94.69 94 PRO A O 1
ATOM 767 N N . LYS A 1 95 ? -1.752 -7.578 -18.984 1 93.19 95 LYS A N 1
ATOM 768 C CA . LYS A 1 95 ? -1.461 -6.219 -19.438 1 93.19 95 LYS A CA 1
ATOM 769 C C . LYS A 1 95 ? -0.37 -6.207 -20.5 1 93.19 95 LYS A C 1
ATOM 771 O O . LYS A 1 95 ? -0.288 -5.273 -21.297 1 93.19 95 LYS A O 1
ATOM 776 N N . TYR A 1 96 ? 0.494 -7.242 -20.562 1 93.62 96 TYR A N 1
ATOM 777 C CA . TYR A 1 96 ? 1.631 -7.203 -21.469 1 93.62 96 TYR A CA 1
ATOM 778 C C . TYR A 1 96 ? 1.208 -7.582 -22.891 1 93.62 96 TYR A C 1
ATOM 780 O O . TYR A 1 96 ? 1.993 -7.457 -23.828 1 93.62 96 TYR A O 1
ATOM 788 N N . LEU A 1 97 ? -0.043 -8.094 -23.016 1 91.44 97 LEU A N 1
ATOM 789 C CA . LEU A 1 97 ? -0.566 -8.352 -24.359 1 91.44 97 LEU A CA 1
ATOM 790 C C . LEU A 1 97 ? -1.08 -7.062 -25 1 91.44 97 LEU A C 1
ATOM 792 O O . LEU A 1 97 ? -2.252 -6.715 -24.844 1 91.44 97 LEU A O 1
ATOM 796 N N . LEU A 1 98 ? -0.299 -6.387 -25.641 1 82.38 98 LEU A N 1
ATOM 797 C CA . LEU A 1 98 ? -0.543 -5.023 -26.094 1 82.38 98 LEU A CA 1
ATOM 798 C C . LEU A 1 98 ? -1.402 -5.027 -27.359 1 82.38 98 LEU A C 1
ATOM 800 O O . LEU A 1 98 ? -2.072 -4.035 -27.656 1 82.38 98 LEU A O 1
ATOM 804 N N . HIS A 1 99 ? -1.374 -6.031 -28.016 1 76.56 99 HIS A N 1
ATOM 805 C CA . HIS A 1 99 ? -2.164 -6.055 -29.234 1 76.56 99 HIS A CA 1
ATOM 806 C C . HIS A 1 99 ? -3.635 -6.332 -28.938 1 76.56 99 HIS A C 1
ATOM 808 O O . HIS A 1 99 ? -3.959 -7.246 -28.172 1 76.56 99 HIS A O 1
ATOM 814 N N . THR A 1 100 ? -4.484 -5.359 -29.203 1 63.47 100 THR A N 1
ATOM 815 C CA . THR A 1 100 ? -5.875 -5.195 -28.797 1 63.47 100 THR A CA 1
ATOM 816 C C . THR A 1 100 ? -6.781 -6.152 -29.562 1 63.47 100 THR A C 1
ATOM 818 O O . THR A 1 100 ? -7.996 -5.961 -29.609 1 63.47 100 THR A O 1
ATOM 821 N N . SER A 1 101 ? -6.289 -7.172 -30.141 1 67.56 101 SER A N 1
ATOM 822 C CA . SER A 1 101 ? -7.277 -7.941 -30.891 1 67.56 101 SER A CA 1
ATOM 823 C C . SER A 1 101 ? -7.5 -9.312 -30.25 1 67.56 101 SER A C 1
ATOM 825 O O . SER A 1 101 ? -6.617 -9.844 -29.578 1 67.56 101 SER A O 1
ATOM 827 N N . ASP A 1 102 ? -8.828 -9.57 -30.203 1 68.25 102 ASP A N 1
ATOM 828 C CA . ASP A 1 102 ? -9.172 -10.938 -29.828 1 68.25 102 ASP A CA 1
ATOM 829 C C . ASP A 1 102 ? -8.703 -11.93 -30.891 1 68.25 102 ASP A C 1
ATOM 831 O O . ASP A 1 102 ? -9.516 -12.469 -31.641 1 68.25 102 ASP A O 1
ATOM 835 N N . SER A 1 103 ? -7.379 -12.086 -30.922 1 78.75 103 SER A N 1
ATOM 836 C CA . SER A 1 103 ? -6.766 -13 -31.891 1 78.75 103 SER A CA 1
ATOM 837 C C . SER A 1 103 ? -6.688 -14.414 -31.344 1 78.75 103 SER A C 1
ATOM 839 O O . SER A 1 103 ? -6.855 -14.633 -30.141 1 78.75 103 SER A O 1
ATOM 841 N N . LYS A 1 104 ? -6.645 -15.289 -32.281 1 82.31 104 LYS A N 1
ATOM 842 C CA . LYS A 1 104 ? -6.473 -16.688 -31.891 1 82.31 104 LYS A CA 1
ATOM 843 C C . LYS A 1 104 ? -5.266 -16.875 -30.984 1 82.31 104 LYS A C 1
ATOM 845 O O . LYS A 1 104 ? -5.312 -17.672 -30.047 1 82.31 104 LYS A O 1
ATOM 850 N N . GLU A 1 105 ? -4.297 -16.078 -31.203 1 82.56 105 GLU A N 1
ATOM 851 C CA . GLU A 1 105 ? -3.07 -16.172 -30.406 1 82.56 105 GLU A CA 1
ATOM 852 C C . GLU A 1 105 ? -3.305 -15.719 -28.969 1 82.56 105 GLU A C 1
ATOM 854 O O . GLU A 1 105 ? -2.812 -16.344 -28.031 1 82.56 105 GLU A O 1
ATOM 859 N N . ASN A 1 106 ? -4.039 -14.688 -28.812 1 86.44 106 ASN A N 1
ATOM 860 C CA . ASN A 1 106 ? -4.324 -14.18 -27.484 1 86.44 106 ASN A CA 1
ATOM 861 C C . ASN A 1 106 ? -5.211 -15.133 -26.688 1 86.44 106 ASN A C 1
ATOM 863 O O . ASN A 1 106 ? -5.023 -15.312 -25.484 1 86.44 106 ASN A O 1
ATOM 867 N N . ARG A 1 107 ? -6.121 -15.758 -27.438 1 88 107 ARG A N 1
ATOM 868 C CA . ARG A 1 107 ? -6.988 -16.734 -26.797 1 88 107 ARG A CA 1
ATOM 869 C C . ARG A 1 107 ? -6.188 -17.953 -26.328 1 88 107 ARG A C 1
ATOM 871 O O . ARG A 1 107 ? -6.434 -18.484 -25.234 1 88 107 ARG A O 1
ATOM 878 N N . LYS A 1 108 ? -5.301 -18.328 -27.172 1 89.94 108 LYS A N 1
ATOM 879 C CA . LYS A 1 108 ? -4.445 -19.453 -26.812 1 89.94 108 LYS A CA 1
ATOM 880 C C . LYS A 1 108 ? -3.617 -19.125 -25.562 1 89.94 108 LYS A C 1
ATOM 882 O O . LYS A 1 108 ? -3.434 -19.984 -24.703 1 89.94 108 LYS A O 1
ATOM 887 N N . GLU A 1 109 ? -3.115 -18 -25.531 1 91.38 109 GLU A N 1
ATOM 888 C CA . GLU A 1 109 ? -2.307 -17.609 -24.375 1 91.38 109 GLU A CA 1
ATOM 889 C C . GLU A 1 109 ? -3.154 -17.531 -23.109 1 91.38 109 GLU A C 1
ATOM 891 O O . GLU A 1 109 ? -2.707 -17.922 -22.031 1 91.38 109 GLU A O 1
ATOM 896 N N . LEU A 1 110 ? -4.32 -16.938 -23.266 1 92.44 110 LEU A N 1
ATOM 897 C CA . LEU A 1 110 ? -5.199 -16.891 -22.109 1 92.44 110 LEU A CA 1
ATOM 898 C C . LEU A 1 110 ? -5.52 -18.297 -21.609 1 92.44 110 LEU A C 1
ATOM 900 O O . LEU A 1 110 ? -5.574 -18.547 -20.406 1 92.44 110 LEU A O 1
ATOM 904 N N . ALA A 1 111 ? -5.742 -19.188 -22.547 1 92.88 111 ALA A N 1
ATOM 905 C CA . ALA A 1 111 ? -5.969 -20.578 -22.172 1 92.88 111 ALA A CA 1
ATOM 906 C C . ALA A 1 111 ? -4.781 -21.141 -21.391 1 92.88 111 ALA A C 1
ATOM 908 O O . ALA A 1 111 ? -4.965 -21.844 -20.391 1 92.88 111 ALA A O 1
ATOM 909 N N . GLN A 1 112 ? -3.646 -20.812 -21.844 1 94.25 112 GLN A N 1
ATOM 910 C CA . GLN A 1 112 ? -2.424 -21.234 -21.172 1 94.25 112 GLN A CA 1
ATOM 911 C C . GLN A 1 112 ? -2.355 -20.656 -19.766 1 94.25 112 GLN A C 1
ATOM 913 O O . GLN A 1 112 ? -1.986 -21.359 -18.812 1 94.25 112 GLN A O 1
ATOM 918 N N . ILE A 1 113 ? -2.686 -19.438 -19.641 1 94.81 113 ILE A N 1
ATOM 919 C CA . ILE A 1 113 ? -2.664 -18.75 -18.344 1 94.81 113 ILE A CA 1
ATOM 920 C C . ILE A 1 113 ? -3.648 -19.422 -17.391 1 94.81 113 ILE A C 1
ATOM 922 O O . ILE A 1 113 ? -3.344 -19.609 -16.219 1 94.81 113 ILE A O 1
ATOM 926 N N . LEU A 1 114 ? -4.812 -19.734 -17.891 1 92.19 114 LEU A N 1
ATOM 927 C CA . LEU A 1 114 ? -5.816 -20.375 -17.062 1 92.19 114 LEU A CA 1
ATOM 928 C C . LEU A 1 114 ? -5.324 -21.734 -16.562 1 92.19 114 LEU A C 1
ATOM 930 O O . LEU A 1 114 ? -5.617 -22.125 -15.43 1 92.19 114 LEU A O 1
ATOM 934 N N . LYS A 1 115 ? -4.59 -22.406 -17.359 1 91.88 115 LYS A N 1
ATOM 935 C CA . LYS A 1 115 ? -3.98 -23.672 -16.938 1 91.88 115 LYS A CA 1
ATOM 936 C C . LYS A 1 115 ? -2.943 -23.438 -15.844 1 91.88 115 LYS A C 1
ATOM 938 O O . LYS A 1 115 ? -2.848 -24.219 -14.898 1 91.88 115 LYS A O 1
ATOM 943 N N . VAL A 1 116 ? -2.201 -22.391 -16.016 1 93.94 116 VAL A N 1
ATOM 944 C CA . VAL A 1 116 ? -1.2 -22.031 -15.008 1 93.94 116 VAL A CA 1
ATOM 945 C C . VAL A 1 116 ? -1.884 -21.734 -13.68 1 93.94 116 VAL A C 1
ATOM 947 O O . VAL A 1 116 ? -1.449 -22.219 -12.633 1 93.94 116 VAL A O 1
ATOM 950 N N . LEU A 1 117 ? -2.936 -20.953 -13.781 1 90.44 117 LEU A N 1
ATOM 951 C CA . LEU A 1 117 ? -3.674 -20.594 -12.578 1 90.44 117 LEU A CA 1
ATOM 952 C C . LEU A 1 117 ? -4.254 -21.828 -11.898 1 90.44 117 LEU A C 1
ATOM 954 O O . LEU A 1 117 ? -4.266 -21.922 -10.672 1 90.44 117 LEU A O 1
ATOM 958 N N . ASP A 1 118 ? -4.691 -22.703 -12.68 1 86.31 118 ASP A N 1
ATOM 959 C CA . ASP A 1 118 ? -5.254 -23.953 -12.172 1 86.31 118 ASP A CA 1
ATOM 960 C C . ASP A 1 118 ? -4.191 -24.766 -11.438 1 86.31 118 ASP A C 1
ATOM 962 O O . ASP A 1 118 ? -4.48 -25.391 -10.414 1 86.31 118 ASP A O 1
ATOM 966 N N . LYS A 1 119 ? -3.074 -24.734 -11.953 1 85.44 119 LYS A N 1
ATOM 967 C CA . LYS A 1 119 ? -1.974 -25.484 -11.344 1 85.44 119 LYS A CA 1
ATOM 968 C C . LYS A 1 119 ? -1.594 -24.875 -9.992 1 85.44 119 LYS A C 1
ATOM 970 O O . LYS A 1 119 ? -1.175 -25.609 -9.086 1 85.44 119 LYS A O 1
ATOM 975 N N . PHE A 1 120 ? -1.59 -23.547 -9.781 1 76.12 120 PHE A N 1
ATOM 976 C CA . PHE A 1 120 ? -1.284 -22.891 -8.516 1 76.12 120 PHE A CA 1
ATOM 977 C C . PHE A 1 120 ? -2.406 -23.109 -7.508 1 76.12 120 PHE A C 1
ATOM 979 O O . PHE A 1 120 ? -2.152 -23.281 -6.316 1 76.12 120 PHE A O 1
ATOM 986 N N . ASP A 1 121 ? -3.631 -22.594 -7.898 1 65.06 121 ASP A N 1
ATOM 987 C CA . ASP A 1 121 ? -4.801 -22.594 -7.027 1 65.06 121 ASP A CA 1
ATOM 988 C C . ASP A 1 121 ? -5.383 -24 -6.887 1 65.06 121 ASP A C 1
ATOM 990 O O . ASP A 1 121 ? -6.539 -24.156 -6.488 1 65.06 121 ASP A O 1
ATOM 994 N N . SER A 1 122 ? -4.484 -24.906 -6.949 1 53.44 122 SER A N 1
ATOM 995 C CA . SER A 1 122 ? -5.121 -26.219 -6.859 1 53.44 122 SER A CA 1
ATOM 996 C C . SER A 1 122 ? -6.52 -26.125 -6.266 1 53.44 122 SER A C 1
ATOM 998 O O . SER A 1 122 ? -6.949 -25.031 -5.852 1 53.44 122 SER A O 1
ATOM 1000 N N . LYS A 1 123 ? -7.18 -27.125 -5.621 1 51.62 123 LYS A N 1
ATOM 1001 C CA . LYS A 1 123 ? -8.438 -27.703 -5.168 1 51.62 123 LYS A CA 1
ATOM 1002 C C . LYS A 1 123 ? -9.07 -26.859 -4.066 1 51.62 123 LYS A C 1
ATOM 1004 O O . LYS A 1 123 ? -10.156 -27.172 -3.578 1 51.62 123 LYS A O 1
ATOM 1009 N N . LYS A 1 124 ? -8.414 -25.656 -3.883 1 49.97 124 LYS A N 1
ATOM 1010 C CA . LYS A 1 124 ? -8.805 -25.078 -2.598 1 49.97 124 LYS A CA 1
ATOM 1011 C C . LYS A 1 124 ? -10.164 -24.391 -2.695 1 49.97 124 LYS A C 1
ATOM 1013 O O . LYS A 1 124 ? -11.023 -24.562 -1.829 1 49.97 124 LYS A O 1
ATOM 1018 N N . GLN A 1 125 ? -10.336 -23.422 -3.729 1 53.66 125 GLN A N 1
ATOM 1019 C CA . GLN A 1 125 ? -11.617 -22.719 -3.781 1 53.66 125 GLN A CA 1
ATOM 1020 C C . GLN A 1 125 ? -12.773 -23.719 -3.914 1 53.66 125 GLN A C 1
ATOM 1022 O O . GLN A 1 125 ? -13.812 -23.547 -3.273 1 53.66 125 GLN A O 1
ATOM 1027 N N . LEU A 1 126 ? -12.555 -24.656 -4.895 1 56.53 126 LEU A N 1
ATOM 1028 C CA . LEU A 1 126 ? -13.578 -25.672 -5.113 1 56.53 126 LEU A CA 1
ATOM 1029 C C . LEU A 1 126 ? -13.836 -26.469 -3.84 1 56.53 126 LEU A C 1
ATOM 1031 O O . LEU A 1 126 ? -14.984 -26.766 -3.506 1 56.53 126 LEU A O 1
ATOM 1035 N N . ILE A 1 127 ? -12.789 -26.688 -3.246 1 51.94 127 ILE A N 1
ATOM 1036 C CA . ILE A 1 127 ? -12.906 -27.484 -2.027 1 51.94 127 ILE A CA 1
ATOM 1037 C C . ILE A 1 127 ? -13.695 -26.703 -0.979 1 51.94 127 ILE A C 1
ATOM 1039 O O . ILE A 1 127 ? -14.57 -27.266 -0.307 1 51.94 127 ILE A O 1
ATOM 1043 N N . LYS A 1 128 ? -13.352 -25.5 -0.972 1 56.94 128 LYS A N 1
ATOM 1044 C CA . LYS A 1 128 ? -14.086 -24.703 0.011 1 56.94 128 LYS A CA 1
ATOM 1045 C C . LYS A 1 128 ? -15.57 -24.656 -0.315 1 56.94 128 LYS A C 1
ATOM 1047 O O . LYS A 1 128 ? -16.422 -24.75 0.581 1 56.94 128 LYS A O 1
ATOM 1052 N N . MET A 1 129 ? -15.836 -24.547 -1.514 1 55.38 129 MET A N 1
ATOM 1053 C CA . MET A 1 129 ? -17.219 -24.516 -1.963 1 55.38 129 MET A CA 1
ATOM 1054 C C . MET A 1 129 ? -17.906 -25.859 -1.687 1 55.38 129 MET A C 1
ATOM 1056 O O . MET A 1 129 ? -19.062 -25.891 -1.279 1 55.38 129 MET A O 1
ATOM 1060 N N . LEU A 1 130 ? -17.172 -26.906 -1.821 1 59.19 130 LEU A N 1
ATOM 1061 C CA . LEU A 1 130 ? -17.766 -28.234 -1.724 1 59.19 130 LEU A CA 1
ATOM 1062 C C . LEU A 1 130 ? -17.781 -28.719 -0.277 1 59.19 130 LEU A C 1
ATOM 1064 O O . LEU A 1 130 ? -18.578 -29.594 0.081 1 59.19 130 LEU A O 1
ATOM 1068 N N . SER A 1 131 ? -16.734 -28.219 0.465 1 55.94 131 SER A N 1
ATOM 1069 C CA . SER A 1 131 ? -16.672 -28.656 1.855 1 55.94 131 SER A CA 1
ATOM 1070 C C . SER A 1 131 ? -17.656 -27.875 2.727 1 55.94 131 SER A C 1
ATOM 1072 O O . SER A 1 131 ? -18.141 -28.406 3.727 1 55.94 131 SER A O 1
ATOM 1074 N N . ASP A 1 132 ? -17.547 -26.547 2.705 1 51.56 132 ASP A N 1
ATOM 1075 C CA . ASP A 1 132 ? -18.281 -25.734 3.664 1 51.56 132 ASP A CA 1
ATOM 1076 C C . ASP A 1 132 ? -19.781 -25.859 3.451 1 51.56 132 ASP A C 1
ATOM 1078 O O . ASP A 1 132 ? -20.297 -25.5 2.387 1 51.56 132 ASP A O 1
ATOM 1082 N N . ASN A 1 133 ? -20.312 -26.875 4.086 1 44.38 133 ASN A N 1
ATOM 1083 C CA . ASN A 1 133 ? -21.75 -26.875 4.234 1 44.38 133 ASN A CA 1
ATOM 1084 C C . ASN A 1 133 ? -22.297 -25.469 4.492 1 44.38 133 ASN A C 1
ATOM 1086 O O . ASN A 1 133 ? -23.5 -25.266 4.648 1 44.38 133 ASN A O 1
ATOM 1090 N N . THR A 1 134 ? -21.484 -24.578 5.078 1 42.72 134 THR A N 1
ATOM 1091 C CA . THR A 1 134 ? -22.047 -23.312 5.516 1 42.72 134 THR A CA 1
ATOM 1092 C C . THR A 1 134 ? -22.188 -22.359 4.336 1 42.72 134 THR A C 1
ATOM 1094 O O . THR A 1 134 ? -21.422 -22.422 3.373 1 42.72 134 THR A O 1
ATOM 1097 N N . ASN A 1 135 ? -23.344 -21.812 4.074 1 41.88 135 ASN A N 1
ATOM 1098 C CA . ASN A 1 135 ? -23.969 -20.875 3.146 1 41.88 135 ASN A CA 1
ATOM 1099 C C . ASN A 1 135 ? -22.984 -19.797 2.701 1 41.88 135 ASN A C 1
ATOM 1101 O O . ASN A 1 135 ? -23.359 -18.859 2.006 1 41.88 135 ASN A O 1
ATOM 1105 N N . SER A 1 136 ? -21.719 -19.766 3.316 1 44.16 136 SER A N 1
ATOM 1106 C CA . SER A 1 136 ? -21.047 -18.5 3.111 1 44.16 136 SER A CA 1
ATOM 1107 C C . SER A 1 136 ? -20.172 -18.531 1.858 1 44.16 136 SER A C 1
ATOM 1109 O O . SER A 1 136 ? -19.641 -17.5 1.436 1 44.16 136 SER A O 1
ATOM 1111 N N . ALA A 1 137 ? -19.812 -19.766 1.378 1 50.34 137 ALA A N 1
ATOM 1112 C CA . ALA A 1 137 ? -18.938 -19.688 0.209 1 50.34 137 ALA A CA 1
ATOM 1113 C C . ALA A 1 137 ? -19.734 -19.406 -1.058 1 50.34 137 ALA A C 1
ATOM 1115 O O . ALA A 1 137 ? -20.812 -19.984 -1.265 1 50.34 137 ALA A O 1
ATOM 1116 N N . SER A 1 138 ? -19.484 -18.234 -1.738 1 63.12 138 SER A N 1
ATOM 1117 C CA . SER A 1 138 ? -20.172 -17.75 -2.922 1 63.12 138 SER A CA 1
ATOM 1118 C C . SER A 1 138 ? -20.156 -18.781 -4.043 1 63.12 138 SER A C 1
ATOM 1120 O O . SER A 1 138 ? -19.125 -19.375 -4.324 1 63.12 138 SER A O 1
ATOM 1122 N N . TYR A 1 139 ? -21.328 -19.391 -4.445 1 74.69 139 TYR A N 1
ATOM 1123 C CA . TYR A 1 139 ? -21.562 -20.297 -5.566 1 74.69 139 TYR A CA 1
ATOM 1124 C C . TYR A 1 139 ? -20.859 -19.797 -6.828 1 74.69 139 TYR A C 1
ATOM 1126 O O . TYR A 1 139 ? -21.016 -18.641 -7.207 1 74.69 139 TYR A O 1
ATOM 1134 N N . ASN A 1 140 ? -19.984 -20.703 -7.367 1 82.19 140 ASN A N 1
ATOM 1135 C CA . ASN A 1 140 ? -19.312 -20.406 -8.633 1 82.19 140 ASN A CA 1
ATOM 1136 C C . ASN A 1 140 ? -19.625 -21.469 -9.688 1 82.19 140 ASN A C 1
ATOM 1138 O O . ASN A 1 140 ? -19 -22.516 -9.734 1 82.19 140 ASN A O 1
ATOM 1142 N N . TRP A 1 141 ? -20.547 -21.172 -10.484 1 86.25 141 TRP A N 1
ATOM 1143 C CA . TRP A 1 141 ? -21.031 -22.094 -11.516 1 86.25 141 TRP A CA 1
ATOM 1144 C C . TRP A 1 141 ? -19.891 -22.531 -12.43 1 86.25 141 TRP A C 1
ATOM 1146 O O . TRP A 1 141 ? -19.812 -23.703 -12.812 1 86.25 141 TRP A O 1
ATOM 1156 N N . LEU A 1 142 ? -19.078 -21.594 -12.781 1 85.88 142 LEU A N 1
ATOM 1157 C CA . LEU A 1 142 ? -18 -21.875 -13.727 1 85.88 142 LEU A CA 1
ATOM 1158 C C . LEU A 1 142 ? -17.016 -22.891 -13.141 1 85.88 142 LEU A C 1
ATOM 1160 O O . LEU A 1 142 ? -16.656 -23.875 -13.797 1 85.88 142 LEU A O 1
ATOM 1164 N N . ALA A 1 143 ? -16.656 -22.672 -11.961 1 85.06 143 ALA A N 1
ATOM 1165 C CA . ALA A 1 143 ? -15.734 -23.578 -11.297 1 85.06 143 ALA A CA 1
ATOM 1166 C C . ALA A 1 143 ? -16.344 -24.969 -11.164 1 85.06 143 ALA A C 1
ATOM 1168 O O . ALA A 1 143 ? -15.672 -25.984 -11.383 1 85.06 143 ALA A O 1
ATOM 1169 N N . LEU A 1 144 ? -17.578 -25.031 -10.812 1 87.19 144 LEU A N 1
ATOM 1170 C CA . LEU A 1 144 ? -18.281 -26.297 -10.641 1 87.19 144 LEU A CA 1
ATOM 1171 C C . LEU A 1 144 ? -18.391 -27.047 -11.969 1 87.19 144 LEU A C 1
ATOM 1173 O O . LEU A 1 144 ? -18.156 -28.266 -12.016 1 87.19 144 LEU A O 1
ATOM 1177 N N . THR A 1 145 ? -18.75 -26.328 -12.969 1 89.69 145 THR A N 1
ATOM 1178 C CA . THR A 1 145 ? -18.875 -26.906 -14.297 1 89.69 145 THR A CA 1
ATOM 1179 C C . THR A 1 145 ? -17.562 -27.484 -14.781 1 89.69 145 THR A C 1
ATOM 1181 O O . THR A 1 145 ? -17.516 -28.609 -15.281 1 89.69 145 THR A O 1
ATOM 1184 N N . LEU A 1 146 ? -16.531 -26.797 -14.602 1 88.69 146 LEU A N 1
ATOM 1185 C CA . LEU A 1 146 ? -15.203 -27.25 -15.031 1 88.69 146 LEU A CA 1
ATOM 1186 C C . LEU A 1 146 ? -14.773 -28.484 -14.25 1 88.69 146 LEU A C 1
ATOM 1188 O O . LEU A 1 146 ? -14.195 -29.422 -14.82 1 88.69 146 LEU A O 1
ATOM 1192 N N . PHE A 1 147 ? -15.023 -28.5 -12.992 1 88.5 147 PHE A N 1
ATOM 1193 C CA . PHE A 1 147 ? -14.703 -29.656 -12.164 1 88.5 147 PHE A CA 1
ATOM 1194 C C . PHE A 1 147 ? -15.43 -30.906 -12.664 1 88.5 147 PHE A C 1
ATOM 1196 O O . PHE A 1 147 ? -14.82 -31.953 -12.852 1 88.5 147 PHE A O 1
ATOM 1203 N N . LEU A 1 148 ? -16.75 -30.75 -12.859 1 91.94 148 LEU A N 1
ATOM 1204 C CA . LEU A 1 148 ? -17.578 -31.875 -13.266 1 91.94 148 LEU A CA 1
ATOM 1205 C C . LEU A 1 148 ? -17.141 -32.406 -14.617 1 91.94 148 LEU A C 1
ATOM 1207 O O . LEU A 1 148 ? -17.031 -33.625 -14.797 1 91.94 148 LEU A O 1
ATOM 1211 N N . LEU A 1 149 ? -16.875 -31.578 -15.531 1 92.75 149 LEU A N 1
ATOM 1212 C CA . LEU A 1 149 ? -16.5 -32 -16.875 1 92.75 149 LEU A CA 1
ATOM 1213 C C . LEU A 1 149 ? -15.102 -32.625 -16.875 1 92.75 149 LEU A C 1
ATOM 1215 O O . LEU A 1 149 ? -14.883 -33.656 -17.5 1 92.75 149 LEU A O 1
ATOM 1219 N N . ASN A 1 150 ? -14.195 -32.094 -16.156 1 88.81 150 ASN A N 1
ATOM 1220 C CA . ASN A 1 150 ? -12.859 -32.656 -16.062 1 88.81 150 ASN A CA 1
ATOM 1221 C C . ASN A 1 150 ? -12.867 -34.031 -15.414 1 88.81 150 ASN A C 1
ATOM 1223 O O . ASN A 1 150 ? -12.164 -34.938 -15.852 1 88.81 150 ASN A O 1
ATOM 1227 N N . ASP A 1 151 ? -13.609 -34.094 -14.344 1 90.12 151 ASP A N 1
ATOM 1228 C CA . ASP A 1 151 ? -13.75 -35.406 -13.672 1 90.12 151 ASP A CA 1
ATOM 1229 C C . ASP A 1 151 ? -14.312 -36.438 -14.617 1 90.12 151 ASP A C 1
ATOM 1231 O O . ASP A 1 151 ? -13.836 -37.594 -14.641 1 90.12 151 ASP A O 1
ATOM 1235 N N . TYR A 1 152 ? -15.297 -36.094 -15.375 1 93.75 152 TYR A N 1
ATOM 1236 C CA . TYR A 1 152 ? -15.914 -37.031 -16.328 1 93.75 152 TYR A CA 1
ATOM 1237 C C . TYR A 1 152 ? -14.898 -37.469 -17.375 1 93.75 152 TYR A C 1
ATOM 1239 O O . TYR A 1 152 ? -14.859 -38.656 -17.734 1 93.75 152 TYR A O 1
ATOM 1247 N N . PHE A 1 153 ? -14.109 -36.594 -17.859 1 91.81 153 PHE A N 1
ATOM 1248 C CA . PHE A 1 153 ? -13.156 -36.938 -18.906 1 91.81 153 PHE A CA 1
ATOM 1249 C C . PHE A 1 153 ? -12.047 -37.844 -18.359 1 91.81 153 PHE A C 1
ATOM 1251 O O . PHE A 1 153 ? -11.516 -38.688 -19.078 1 91.81 153 PHE A O 1
ATOM 1258 N N . GLU A 1 154 ? -11.797 -37.688 -17.125 1 89.81 154 GLU A N 1
ATOM 1259 C CA . GLU A 1 154 ? -10.742 -38.469 -16.5 1 89.81 154 GLU A CA 1
ATOM 1260 C C . GLU A 1 154 ? -11.266 -39.844 -16.047 1 89.81 154 GLU A C 1
ATOM 1262 O O . GLU A 1 154 ? -10.586 -40.844 -16.203 1 89.81 154 GLU A O 1
ATOM 1267 N N . TYR A 1 155 ? -12.539 -39.844 -15.477 1 91.19 155 TYR A N 1
ATOM 1268 C CA . TYR A 1 155 ? -12.969 -41.031 -14.781 1 91.19 155 TYR A CA 1
ATOM 1269 C C . TYR A 1 155 ? -14.289 -41.562 -15.344 1 91.19 155 TYR A C 1
ATOM 1271 O O . TYR A 1 155 ? -14.734 -42.656 -14.992 1 91.19 155 TYR A O 1
ATOM 1279 N N . GLY A 1 156 ? -14.898 -40.781 -16.141 1 91.19 156 GLY A N 1
ATOM 1280 C CA . GLY A 1 156 ? -16.172 -41.188 -16.719 1 91.19 156 GLY A CA 1
ATOM 1281 C C . GLY A 1 156 ? -17.359 -40.844 -15.844 1 91.19 156 GLY A C 1
ATOM 1282 O O . GLY A 1 156 ? -17.266 -40 -14.945 1 91.19 156 GLY A O 1
ATOM 1283 N N . VAL A 1 157 ? -18.484 -41.375 -16.141 1 92.25 157 VAL A N 1
ATOM 12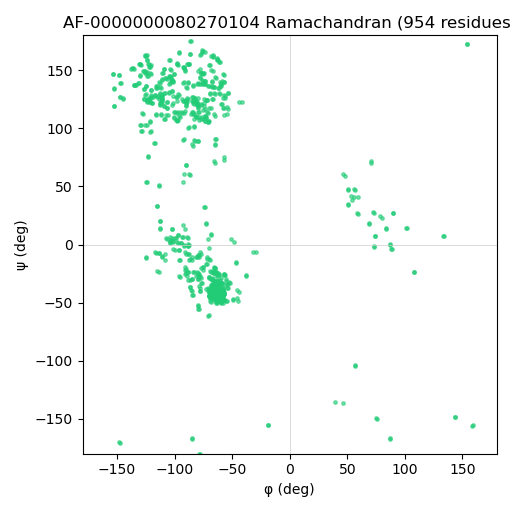84 C CA . VAL A 1 157 ? -19.734 -41.094 -15.461 1 92.25 157 VAL A CA 1
ATOM 1285 C C . VAL A 1 157 ? -19.797 -41.844 -14.133 1 92.25 157 VAL A C 1
ATOM 1287 O O . VAL A 1 157 ? -19.203 -42.906 -13.992 1 92.25 157 VAL A O 1
ATOM 1290 N N . TYR A 1 158 ? -20.531 -41.219 -13.25 1 91.44 158 TYR A N 1
ATOM 1291 C CA . TYR A 1 158 ? -20.766 -41.844 -11.953 1 91.44 158 TYR A CA 1
ATOM 1292 C C . TYR A 1 158 ? -21.438 -43.219 -12.117 1 91.44 158 TYR A C 1
ATOM 1294 O O . TYR A 1 158 ? -22.438 -43.312 -12.836 1 91.44 158 TYR A O 1
ATOM 1302 N N . SER A 1 159 ? -20.859 -44.281 -11.539 1 85.31 159 SER A N 1
ATOM 1303 C CA . SER A 1 159 ? -21.453 -45.594 -11.648 1 85.31 159 SER A CA 1
ATOM 1304 C C . SER A 1 159 ? -21.25 -46.406 -10.359 1 85.31 159 SER A C 1
ATOM 1306 O O . SER A 1 159 ? -20.172 -46.344 -9.758 1 85.31 159 SER A O 1
ATOM 1308 N N . ASN A 1 160 ? -22.359 -46.844 -9.891 1 75.75 160 ASN A N 1
ATOM 1309 C CA . ASN A 1 160 ? -22.281 -47.75 -8.773 1 75.75 160 ASN A CA 1
ATOM 1310 C C . ASN A 1 160 ? -22.281 -49.219 -9.25 1 75.75 160 ASN A C 1
ATOM 1312 O O . ASN A 1 160 ? -22.922 -49.531 -10.25 1 75.75 160 ASN A O 1
ATOM 1316 N N . THR A 1 161 ? -21.297 -49.906 -8.82 1 63.69 161 THR A N 1
ATOM 1317 C CA . THR A 1 161 ? -21.281 -51.312 -9.18 1 63.69 161 THR A CA 1
ATOM 1318 C C . THR A 1 161 ? -22.281 -52.094 -8.328 1 63.69 161 THR A C 1
ATOM 1320 O O . THR A 1 161 ? -22.406 -51.844 -7.125 1 63.69 161 THR A O 1
ATOM 1323 N N . LYS A 1 162 ? -23.297 -52.531 -8.891 1 59.09 162 LYS A N 1
ATOM 1324 C CA . LYS A 1 162 ? -24.188 -53.438 -8.172 1 59.09 162 LYS A CA 1
ATOM 1325 C C . LYS A 1 162 ? -23.688 -54.875 -8.273 1 59.09 162 LYS A C 1
ATOM 1327 O O . LYS A 1 162 ? -23.266 -55.312 -9.344 1 59.09 162 LYS A O 1
ATOM 1332 N N . GLU A 1 163 ? -23.438 -55.469 -7.102 1 59.28 163 GLU A N 1
ATOM 1333 C CA . GLU A 1 163 ? -23.109 -56.875 -7.078 1 59.28 163 GLU A CA 1
ATOM 1334 C C . GLU A 1 163 ? -24.344 -57.75 -7.348 1 59.28 163 GLU A C 1
ATOM 1336 O O . GLU A 1 163 ? -25.375 -57.562 -6.688 1 59.28 163 GLU A O 1
ATOM 1341 N N . ILE A 1 164 ? -24.406 -58.312 -8.508 1 62.06 164 ILE A N 1
ATOM 1342 C CA . ILE A 1 164 ? -25.5 -59.25 -8.719 1 62.06 164 ILE A CA 1
ATOM 1343 C C . ILE A 1 164 ? -24.984 -60.688 -8.602 1 62.06 164 ILE A C 1
ATOM 1345 O O . ILE A 1 164 ? -23.812 -60.938 -8.906 1 62.06 164 ILE A O 1
ATOM 1349 N N . VAL A 1 165 ? -25.719 -61.594 -8.008 1 68.25 165 VAL A N 1
ATOM 1350 C CA . VAL A 1 165 ? -25.406 -63.031 -7.938 1 68.25 165 VAL A CA 1
ATOM 1351 C C . VAL A 1 165 ? -25.891 -63.719 -9.211 1 68.25 165 VAL A C 1
ATOM 1353 O O . VAL A 1 165 ? -27.047 -63.562 -9.602 1 68.25 165 VAL A O 1
ATOM 1356 N N . GLU A 1 166 ? -25 -64.188 -9.945 1 72.5 166 GLU A N 1
ATOM 1357 C CA . GLU A 1 166 ? -25.359 -64.938 -11.141 1 72.5 166 GLU A CA 1
ATOM 1358 C C . GLU A 1 166 ? -25 -66.438 -10.992 1 72.5 166 GLU A C 1
ATOM 1360 O O . GLU A 1 166 ? -24.125 -66.75 -10.195 1 72.5 166 GLU A O 1
ATOM 1365 N N . ILE A 1 167 ? -25.844 -67.25 -11.648 1 74.75 167 ILE A N 1
ATOM 1366 C CA . ILE A 1 167 ? -25.594 -68.688 -11.648 1 74.75 167 ILE A CA 1
ATOM 1367 C C . ILE A 1 167 ? -24.562 -69.062 -12.719 1 74.75 167 ILE A C 1
ATOM 1369 O O . ILE A 1 167 ? -24.75 -68.75 -13.898 1 74.75 167 ILE A O 1
ATOM 1373 N N . ASN A 1 168 ? -23.516 -69.688 -12.367 1 72.5 168 ASN A N 1
ATOM 1374 C CA . ASN A 1 168 ? -22.406 -70.125 -13.203 1 72.5 168 ASN A CA 1
ATOM 1375 C C . ASN A 1 168 ? -21.766 -69 -13.992 1 72.5 168 ASN A C 1
ATOM 1377 O O . ASN A 1 168 ? -21.5 -69.125 -15.188 1 72.5 168 ASN A O 1
ATOM 1381 N N . GLY A 1 169 ? -21.641 -67.812 -13.188 1 71 169 GLY A N 1
ATOM 1382 C CA . GLY A 1 169 ? -21.016 -66.625 -13.789 1 71 169 GLY A CA 1
ATOM 1383 C C . GLY A 1 169 ? -19.5 -66.625 -13.664 1 71 169 GLY A C 1
ATOM 1384 O O . GLY A 1 169 ? -18.922 -67.562 -13.117 1 71 169 GLY A O 1
ATOM 1385 N N . THR A 1 170 ? -18.828 -65.625 -14.273 1 71.88 170 THR A N 1
ATOM 1386 C CA . THR A 1 170 ? -17.375 -65.625 -14.328 1 71.88 170 THR A CA 1
ATOM 1387 C C . THR A 1 170 ? -16.812 -64.938 -13.086 1 71.88 170 THR A C 1
ATOM 1389 O O . THR A 1 170 ? -15.594 -64.875 -12.891 1 71.88 170 THR A O 1
ATOM 1392 N N . GLY A 1 171 ? -17.625 -64.5 -12.227 1 69.31 171 GLY A N 1
ATOM 1393 C CA . GLY A 1 171 ? -17.156 -63.781 -11.047 1 69.31 171 GLY A CA 1
ATOM 1394 C C . GLY A 1 171 ? -16.766 -64.688 -9.906 1 69.31 171 GLY A C 1
ATOM 1395 O O . GLY A 1 171 ? -16.625 -65.875 -10.094 1 69.31 171 GLY A O 1
ATOM 1396 N N . GLU A 1 172 ? -16.609 -64.062 -8.781 1 78.31 172 GLU A N 1
ATOM 1397 C CA . GLU A 1 172 ? -16.234 -64.875 -7.609 1 78.31 172 GLU A CA 1
ATOM 1398 C C . GLU A 1 172 ? -17.375 -65.75 -7.156 1 78.31 172 GLU A C 1
ATOM 1400 O O . GLU A 1 172 ? -18.531 -65.375 -7.137 1 78.31 172 GLU A O 1
ATOM 1405 N N . ILE A 1 173 ? -17.031 -67 -6.848 1 75.69 173 ILE A N 1
ATOM 1406 C CA . ILE A 1 173 ? -18.016 -68 -6.395 1 75.69 173 ILE A CA 1
ATOM 1407 C C . ILE A 1 173 ? -18.422 -67.688 -4.953 1 75.69 173 ILE A C 1
ATOM 1409 O O . ILE A 1 173 ? -17.562 -67.562 -4.078 1 75.69 173 ILE A O 1
ATOM 1413 N N . LEU A 1 174 ? -19.672 -67.438 -4.754 1 76.94 174 LEU A N 1
ATOM 1414 C CA . LEU A 1 174 ? -20.234 -67.312 -3.412 1 76.94 174 LEU A CA 1
ATOM 1415 C C . LEU A 1 174 ? -20.531 -68.688 -2.838 1 76.94 174 LEU A C 1
ATOM 1417 O O . LEU A 1 174 ? -21.656 -69.188 -2.934 1 76.94 174 LEU A O 1
ATOM 1421 N N . TRP A 1 175 ? -19.641 -69.312 -2.184 1 80.25 175 TRP A N 1
ATOM 1422 C CA . TRP A 1 175 ? -19.719 -70.688 -1.764 1 80.25 175 TRP A CA 1
ATOM 1423 C C . TRP A 1 175 ? -20.828 -70.938 -0.738 1 80.25 175 TRP A C 1
ATOM 1425 O O . TRP A 1 175 ? -21.562 -71.875 -0.797 1 80.25 175 TRP A O 1
ATOM 1435 N N . ASP A 1 176 ? -20.969 -69.938 0.069 1 80.19 176 ASP A N 1
ATOM 1436 C CA . ASP A 1 176 ? -22.016 -70.062 1.077 1 80.19 176 ASP A CA 1
ATOM 1437 C C . ASP A 1 176 ? -23.406 -70.125 0.429 1 80.19 176 ASP A C 1
ATOM 1439 O O . ASP A 1 176 ? -24.219 -70.938 0.821 1 80.19 176 ASP A O 1
ATOM 1443 N N . ARG A 1 177 ? -23.484 -69.375 -0.55 1 79.69 177 ARG A N 1
ATOM 1444 C CA . ARG A 1 177 ? -24.766 -69.375 -1.251 1 79.69 177 ARG A CA 1
ATOM 1445 C C . ARG A 1 177 ? -24.875 -70.625 -2.154 1 79.69 177 ARG A C 1
ATOM 1447 O O . ARG A 1 177 ? -25.938 -71.188 -2.275 1 79.69 177 ARG A O 1
ATOM 1454 N N . THR A 1 178 ? -23.781 -70.938 -2.764 1 81.38 178 THR A N 1
ATOM 1455 C CA . THR A 1 178 ? -23.766 -72.125 -3.629 1 81.38 178 THR A CA 1
ATOM 1456 C C . THR A 1 178 ? -24.109 -73.375 -2.838 1 81.38 178 THR A C 1
ATOM 1458 O O . THR A 1 178 ? -24.953 -74.188 -3.271 1 81.38 178 THR A O 1
ATOM 1461 N N . VAL A 1 179 ? -23.641 -73.5 -1.606 1 80.31 179 VAL A N 1
ATOM 1462 C CA . VAL A 1 179 ? -23.844 -74.688 -0.77 1 80.31 179 VAL A CA 1
ATOM 1463 C C . VAL A 1 179 ? -25.266 -74.688 -0.203 1 80.31 179 VAL A C 1
ATOM 1465 O O . VAL A 1 179 ? -25.922 -75.75 -0.135 1 80.31 179 VAL A O 1
ATOM 1468 N N . ASN A 1 180 ? -25.703 -73.5 0.037 1 80.31 180 ASN A N 1
ATOM 1469 C CA . ASN A 1 180 ? -26.984 -73.438 0.729 1 80.31 180 ASN A CA 1
ATOM 1470 C C . ASN A 1 180 ? -28.156 -73.375 -0.254 1 80.31 180 ASN A C 1
ATOM 1472 O O . ASN A 1 180 ? -29.281 -73.75 0.081 1 80.31 180 ASN A O 1
ATOM 1476 N N . GLU A 1 181 ? -27.844 -72.938 -1.464 1 76.75 181 GLU A N 1
ATOM 1477 C CA . GLU A 1 181 ? -28.969 -72.688 -2.35 1 76.75 181 GLU A CA 1
ATOM 1478 C C . GLU A 1 181 ? -28.953 -73.625 -3.562 1 76.75 181 GLU A C 1
ATOM 1480 O O . GLU A 1 181 ? -29.891 -73.562 -4.371 1 76.75 181 GLU A O 1
ATOM 1485 N N . THR A 1 182 ? -27.828 -74.375 -3.648 1 75.88 182 THR A N 1
ATOM 1486 C CA . THR A 1 182 ? -27.797 -75.25 -4.773 1 75.88 182 THR A CA 1
ATOM 1487 C C . THR A 1 182 ? -27.625 -76.688 -4.285 1 75.88 182 THR A C 1
ATOM 1489 O O . THR A 1 182 ? -27.188 -76.938 -3.158 1 75.88 182 THR A O 1
ATOM 1492 N N . PHE A 1 183 ? -28.094 -77.688 -5.027 1 77.5 183 PHE A N 1
ATOM 1493 C CA . PHE A 1 183 ? -27.984 -79.062 -4.664 1 77.5 183 PHE A CA 1
ATOM 1494 C C . PHE A 1 183 ? -26.797 -79.75 -5.355 1 77.5 183 PHE A C 1
ATOM 1496 O O . PHE A 1 183 ? -26.656 -79.625 -6.578 1 77.5 183 PHE A O 1
ATOM 1503 N N . PRO A 1 184 ? -25.953 -80.312 -4.555 1 79.12 184 PRO A N 1
ATOM 1504 C CA . PRO A 1 184 ? -24.797 -81 -5.137 1 79.12 184 PRO A CA 1
ATOM 1505 C C . PRO A 1 184 ? -25.141 -82.375 -5.707 1 79.12 184 PRO A C 1
ATOM 1507 O O . PRO A 1 184 ? -26.125 -83 -5.285 1 79.12 184 PRO A O 1
ATOM 1510 N N . ILE A 1 185 ? -24.547 -82.75 -6.754 1 77.5 185 ILE A N 1
ATOM 1511 C CA . ILE A 1 185 ? -24.562 -84.125 -7.191 1 77.5 185 ILE A CA 1
ATOM 1512 C C . ILE A 1 185 ? -23.469 -84.938 -6.461 1 77.5 185 ILE A C 1
ATOM 1514 O O . ILE A 1 185 ? -22.297 -84.562 -6.512 1 77.5 185 ILE A O 1
ATOM 1518 N N . VAL A 1 186 ? -23.906 -85.75 -5.602 1 78.56 186 VAL A N 1
ATOM 1519 C CA . VAL A 1 186 ? -22.953 -86.562 -4.832 1 78.56 186 VAL A CA 1
ATOM 1520 C C . VAL A 1 186 ? -22.469 -87.75 -5.68 1 78.56 186 VAL A C 1
ATOM 1522 O O . VAL A 1 186 ? -23.266 -88.562 -6.152 1 78.56 186 VAL A O 1
ATOM 1525 N N . TYR A 1 187 ? -21.281 -87.688 -6.047 1 77 187 TYR A N 1
ATOM 1526 C CA . TYR A 1 187 ? -20.625 -88.75 -6.754 1 77 187 TYR A CA 1
ATOM 1527 C C . TYR A 1 187 ? -19.375 -89.25 -6.012 1 77 187 TYR A C 1
ATOM 1529 O O . TYR A 1 187 ? -18.5 -88.438 -5.715 1 77 187 TYR A O 1
ATOM 1537 N N . ASN A 1 188 ? -19.203 -90.438 -5.66 1 81.44 188 ASN A N 1
ATOM 1538 C CA . ASN A 1 188 ? -18.109 -91.125 -4.922 1 81.44 188 ASN A CA 1
ATOM 1539 C C . ASN A 1 188 ? -17.859 -90.375 -3.584 1 81.44 188 ASN A C 1
ATOM 1541 O O . ASN A 1 188 ? -16.719 -90.125 -3.223 1 81.44 188 ASN A O 1
ATOM 1545 N N . ASN A 1 189 ? -19 -89.938 -2.873 1 78.5 189 ASN A N 1
ATOM 1546 C CA . ASN A 1 189 ? -19.016 -89.312 -1.556 1 78.5 189 ASN A CA 1
ATOM 1547 C C . ASN A 1 189 ? -18.422 -87.938 -1.601 1 78.5 189 ASN A C 1
ATOM 1549 O O . ASN A 1 189 ? -17.969 -87.375 -0.578 1 78.5 189 ASN A O 1
ATOM 1553 N N . ARG A 1 190 ? -18.375 -87.5 -2.746 1 79.19 190 ARG A N 1
ATOM 1554 C CA . ARG A 1 190 ? -17.922 -86.125 -2.922 1 79.19 190 ARG A CA 1
ATOM 1555 C C . ARG A 1 190 ? -19.016 -85.25 -3.578 1 79.19 190 ARG A C 1
ATOM 1557 O O . ARG A 1 190 ? -19.609 -85.688 -4.57 1 79.19 190 ARG A O 1
ATOM 1564 N N . PRO A 1 191 ? -19.375 -84.062 -2.934 1 79.25 191 PRO A N 1
ATOM 1565 C CA . PRO A 1 191 ? -20.391 -83.188 -3.514 1 79.25 191 PRO A CA 1
ATOM 1566 C C . PRO A 1 191 ? -19.859 -82.375 -4.688 1 79.25 191 PRO A C 1
ATOM 1568 O O . PRO A 1 191 ? -18.75 -81.812 -4.609 1 79.25 191 PRO A O 1
ATOM 1571 N N . TYR A 1 192 ? -20.516 -82.562 -5.867 1 78 192 TYR A N 1
ATOM 1572 C CA . TYR A 1 192 ? -20.219 -81.75 -7.047 1 78 192 TYR A CA 1
ATOM 1573 C C . TYR A 1 192 ? -21.328 -80.75 -7.309 1 78 192 TYR A C 1
ATOM 1575 O O . TYR A 1 192 ? -22.484 -81.125 -7.465 1 78 192 TYR A O 1
ATOM 1583 N N . TYR A 1 193 ? -20.984 -79.438 -7.23 1 79.94 193 TYR A N 1
ATOM 1584 C CA . TYR A 1 193 ? -21.953 -78.375 -7.512 1 79.94 193 TYR A CA 1
ATOM 1585 C C . TYR A 1 193 ? -21.906 -78 -8.984 1 79.94 193 TYR A C 1
ATOM 1587 O O . TYR A 1 193 ? -20.875 -77.5 -9.477 1 79.94 193 TYR A O 1
ATOM 1595 N N . THR A 1 194 ? -22.984 -78.25 -9.711 1 79.12 194 THR A N 1
ATOM 1596 C CA . THR A 1 194 ? -23.047 -77.938 -11.133 1 79.12 194 THR A CA 1
ATOM 1597 C C . THR A 1 194 ? -23.438 -76.5 -11.367 1 79.12 194 THR A C 1
ATOM 1599 O O . THR A 1 194 ? -23.156 -75.875 -12.422 1 79.12 194 THR A O 1
ATOM 1602 N N . GLU A 1 195 ? -24.094 -75.938 -10.398 1 79.38 195 GLU A N 1
ATOM 1603 C CA . GLU A 1 195 ? -24.5 -74.5 -10.461 1 79.38 195 GLU A CA 1
ATOM 1604 C C . GLU A 1 195 ? -23.812 -73.688 -9.367 1 79.38 195 GLU A C 1
ATOM 1606 O O . GLU A 1 195 ? -24.078 -73.875 -8.18 1 79.38 195 GLU A O 1
ATOM 1611 N N . LEU A 1 196 ? -22.969 -72.875 -9.805 1 78.44 196 LEU A N 1
ATOM 1612 C CA . LEU A 1 196 ? -22.219 -72 -8.898 1 78.44 196 LEU A CA 1
ATOM 1613 C C . LEU A 1 196 ? -22.844 -70.625 -8.852 1 78.44 196 LEU A C 1
ATOM 1615 O O . LEU A 1 196 ? -23.25 -70.125 -9.891 1 78.44 196 LEU A O 1
ATOM 1619 N N . GLN A 1 197 ? -23.094 -70.25 -7.684 1 77.06 197 GLN A N 1
ATOM 1620 C CA . GLN A 1 197 ? -23.516 -68.812 -7.5 1 77.06 197 GLN A CA 1
ATOM 1621 C C . GLN A 1 197 ? -22.297 -67.875 -7.5 1 77.06 197 GLN A C 1
ATOM 1623 O O . GLN A 1 197 ? -21.406 -68 -6.656 1 77.06 197 GLN A O 1
ATOM 1628 N N . THR A 1 198 ? -22.266 -67.188 -8.531 1 75.12 198 THR A N 1
ATOM 1629 C CA . THR A 1 198 ? -21.125 -66.312 -8.68 1 75.12 198 THR A CA 1
ATOM 1630 C C . THR A 1 198 ? -21.578 -64.875 -8.547 1 75.12 198 THR A C 1
ATOM 1632 O O . THR A 1 198 ? -22.719 -64.5 -8.875 1 75.12 198 THR A O 1
ATOM 1635 N N . ARG A 1 199 ? -20.688 -64.062 -7.887 1 70 199 ARG A N 1
ATOM 1636 C CA . ARG A 1 199 ? -20.906 -62.625 -7.707 1 70 199 ARG A CA 1
ATOM 1637 C C . ARG A 1 199 ? -20.422 -61.844 -8.922 1 70 199 ARG A C 1
ATOM 1639 O O . ARG A 1 199 ? -19.281 -62.031 -9.367 1 70 199 ARG A O 1
ATOM 1646 N N . LYS A 1 200 ? -21.422 -61.188 -9.68 1 63.16 200 LYS A N 1
ATOM 1647 C CA . LYS A 1 200 ? -21.047 -60.344 -10.789 1 63.16 200 LYS A CA 1
ATOM 1648 C C . LYS A 1 200 ? -21.391 -58.875 -10.484 1 63.16 200 LYS A C 1
ATOM 1650 O O . LYS A 1 200 ? -22.469 -58.594 -9.961 1 63.16 200 LYS A O 1
ATOM 1655 N N . LYS A 1 201 ? -20.438 -58 -10.578 1 59.28 201 LYS A N 1
ATOM 1656 C CA . LYS A 1 201 ? -20.625 -56.562 -10.406 1 59.28 201 LYS A CA 1
ATOM 1657 C C . LYS A 1 201 ? -21.109 -55.906 -11.688 1 59.28 201 LYS A C 1
ATOM 1659 O O . LYS A 1 201 ? -20.5 -56.062 -12.75 1 59.28 201 LYS A O 1
ATOM 1664 N N . ILE A 1 202 ? -22.453 -55.594 -11.758 1 55.47 202 ILE A N 1
ATOM 1665 C CA . ILE A 1 202 ? -22.938 -54.938 -12.977 1 55.47 202 ILE A CA 1
ATOM 1666 C C . ILE A 1 202 ? -23.141 -53.469 -12.719 1 55.47 202 ILE A C 1
ATOM 1668 O O . ILE A 1 202 ? -23.547 -53.062 -11.625 1 55.47 202 ILE A O 1
ATOM 1672 N N . ASN A 1 203 ? -22.766 -52.656 -13.742 1 55.06 203 ASN A N 1
ATOM 1673 C CA . ASN A 1 203 ? -23.047 -51.25 -13.719 1 55.06 203 ASN A CA 1
ATOM 1674 C C . ASN A 1 203 ? -24.531 -50.969 -13.883 1 55.06 203 ASN A C 1
ATOM 1676 O O . ASN A 1 203 ? -25.172 -51.469 -14.82 1 55.06 203 ASN A O 1
ATOM 1680 N N . ASP A 1 204 ? -25.266 -50.562 -12.812 1 57.22 204 ASP A N 1
ATOM 1681 C CA . ASP A 1 204 ? -26.703 -50.25 -12.898 1 57.22 204 ASP A CA 1
ATOM 1682 C C . ASP A 1 204 ? -26.953 -49.031 -13.797 1 57.22 204 ASP A C 1
ATOM 1684 O O . ASP A 1 204 ? -26.797 -47.906 -13.359 1 57.22 204 ASP A O 1
ATOM 1688 N N . GLU A 1 205 ? -27.172 -49.312 -15.102 1 56.59 205 GLU A N 1
ATOM 1689 C CA . GLU A 1 205 ? -27.453 -48.25 -16.062 1 56.59 205 GLU A CA 1
ATOM 1690 C C . GLU A 1 205 ? -28.672 -47.438 -15.633 1 56.59 205 GLU A C 1
ATOM 1692 O O . GLU A 1 205 ? -28.844 -46.281 -16.062 1 56.59 205 GLU A O 1
ATOM 1697 N N . ARG A 1 206 ? -29.531 -48 -14.883 1 61.78 206 ARG A N 1
ATOM 1698 C CA . ARG A 1 206 ? -30.75 -47.312 -14.453 1 61.78 206 ARG A CA 1
ATOM 1699 C C . ARG A 1 206 ? -30.547 -46.625 -13.125 1 61.78 206 ARG A C 1
ATOM 1701 O O . ARG A 1 206 ? -31.5 -46.188 -12.484 1 61.78 206 ARG A O 1
ATOM 1708 N N . ASP A 1 207 ? -29.266 -46.5 -12.836 1 80.56 207 ASP A N 1
ATOM 1709 C CA . ASP A 1 207 ? -28.875 -45.844 -11.594 1 80.56 207 ASP A CA 1
ATOM 1710 C C . ASP A 1 207 ? -29.172 -44.344 -11.641 1 80.56 207 ASP A C 1
ATOM 1712 O O . ASP A 1 207 ? -28.859 -43.656 -12.625 1 80.56 207 ASP A O 1
ATOM 1716 N N . LEU A 1 208 ? -30.016 -43.906 -10.781 1 87.06 208 LEU A N 1
ATOM 1717 C CA . LEU A 1 208 ? -30.453 -42.531 -10.672 1 87.06 208 LEU A CA 1
ATOM 1718 C C . LEU A 1 208 ? -29.266 -41.562 -10.742 1 87.06 208 LEU A C 1
ATOM 1720 O O . LEU A 1 208 ? -29.312 -40.562 -11.453 1 87.06 208 LEU A O 1
ATOM 1724 N N . PHE A 1 209 ? -28.234 -41.969 -10.125 1 91.5 209 PHE A N 1
ATOM 1725 C CA . PHE A 1 209 ? -27.094 -41.062 -9.992 1 91.5 209 PHE A CA 1
ATOM 1726 C C . PHE A 1 209 ? -26.297 -41 -11.289 1 91.5 209 PHE A C 1
ATOM 1728 O O . PHE A 1 209 ? -25.734 -39.969 -11.633 1 91.5 209 PHE A O 1
ATOM 1735 N N . LYS A 1 210 ? -26.188 -42.094 -11.914 1 91.56 210 LYS A N 1
ATOM 1736 C CA . LYS A 1 210 ? -25.562 -42.094 -13.242 1 91.56 210 LYS A CA 1
ATOM 1737 C C . LYS A 1 210 ? -26.328 -41.188 -14.203 1 91.56 210 LYS A C 1
ATOM 1739 O O . LYS A 1 210 ? -25.734 -40.375 -14.906 1 91.56 210 LYS A O 1
ATOM 1744 N N . ARG A 1 211 ? -27.641 -41.344 -14.234 1 92.06 211 ARG A N 1
ATOM 1745 C CA . ARG A 1 211 ? -28.484 -40.531 -15.102 1 92.06 211 ARG A CA 1
ATOM 1746 C C . ARG A 1 211 ? -28.391 -39.062 -14.719 1 92.06 211 ARG A C 1
ATOM 1748 O O . ARG A 1 211 ? -28.312 -38.188 -15.594 1 92.06 211 ARG A O 1
ATOM 1755 N N . LEU A 1 212 ? -28.406 -38.875 -13.508 1 94.25 212 LEU A N 1
ATOM 1756 C CA . LEU A 1 212 ? -28.297 -37.5 -13 1 94.25 212 LEU A CA 1
ATOM 1757 C C . LEU A 1 212 ? -26.984 -36.875 -13.461 1 94.25 212 LEU A C 1
ATOM 1759 O O . LEU A 1 212 ? -26.969 -35.719 -13.914 1 94.25 212 LEU A O 1
ATOM 1763 N N . HIS A 1 213 ? -25.938 -37.594 -13.258 1 94.94 213 HIS A N 1
ATOM 1764 C CA . HIS A 1 213 ? -24.609 -37.125 -13.664 1 94.94 213 HIS A CA 1
ATOM 1765 C C . HIS A 1 213 ? -24.578 -36.812 -15.156 1 94.94 213 HIS A C 1
ATOM 1767 O O . HIS A 1 213 ? -24.062 -35.75 -15.562 1 94.94 213 HIS A O 1
ATOM 1773 N N . GLN A 1 214 ? -25.172 -37.656 -15.93 1 94.69 214 GLN A N 1
ATOM 1774 C CA . GLN A 1 214 ? -25.188 -37.469 -17.375 1 94.69 214 GLN A CA 1
ATOM 1775 C C . GLN A 1 214 ? -25.969 -36.219 -17.766 1 94.69 214 GLN A C 1
ATOM 1777 O O . GLN A 1 214 ? -25.547 -35.469 -18.641 1 94.69 214 GLN A O 1
ATOM 1782 N N . ILE A 1 215 ? -27.078 -36 -17.156 1 94.5 215 ILE A N 1
ATOM 1783 C CA . ILE A 1 215 ? -27.922 -34.875 -17.453 1 94.5 215 ILE A CA 1
ATOM 1784 C C . ILE A 1 215 ? -27.188 -33.562 -17.109 1 94.5 215 ILE A C 1
ATOM 1786 O O . ILE A 1 215 ? -27.172 -32.625 -17.906 1 94.5 215 ILE A O 1
ATOM 1790 N N . ILE A 1 216 ? -26.625 -33.562 -15.969 1 94.5 216 ILE A N 1
ATOM 1791 C CA . ILE A 1 216 ? -25.938 -32.344 -15.492 1 94.5 216 ILE A CA 1
ATOM 1792 C C . ILE A 1 216 ? -24.703 -32.062 -16.359 1 94.5 216 ILE A C 1
ATOM 1794 O O . ILE A 1 216 ? -24.438 -30.922 -16.703 1 94.5 216 ILE A O 1
ATOM 1798 N N . LEU A 1 217 ? -23.969 -33.125 -16.672 1 95.75 217 LEU A N 1
ATOM 1799 C CA . LEU A 1 217 ? -22.812 -32.969 -17.531 1 95.75 217 LEU A CA 1
ATOM 1800 C C . LEU A 1 217 ? -23.219 -32.375 -18.875 1 95.75 217 LEU A C 1
ATOM 1802 O O . LEU A 1 217 ? -22.531 -31.484 -19.406 1 95.75 217 LEU A O 1
ATOM 1806 N N . THR A 1 218 ? -24.297 -32.812 -19.422 1 95 218 THR A N 1
ATOM 1807 C CA . THR A 1 218 ? -24.797 -32.312 -20.688 1 95 218 THR A CA 1
ATOM 1808 C C . THR A 1 218 ? -25.188 -30.828 -20.562 1 95 218 THR A C 1
ATOM 1810 O O . THR A 1 218 ? -24.844 -30.016 -21.438 1 95 218 THR A O 1
ATOM 1813 N N . SER A 1 219 ? -25.844 -30.531 -19.562 1 92.19 219 SER A N 1
ATOM 1814 C CA . SER A 1 219 ? -26.266 -29.156 -19.312 1 92.19 219 SER A CA 1
ATOM 1815 C C . SER A 1 219 ? -25.062 -28.25 -19.078 1 92.19 219 SER A C 1
ATOM 1817 O O . SER A 1 219 ? -25.016 -27.125 -19.594 1 92.19 219 SER A O 1
ATOM 1819 N N . ALA A 1 220 ? -24.234 -28.719 -18.25 1 91.75 220 ALA A N 1
ATOM 1820 C CA . ALA A 1 220 ? -23.016 -27.953 -17.938 1 91.75 220 ALA A CA 1
ATOM 1821 C C . ALA A 1 220 ? -22.203 -27.703 -19.203 1 91.75 220 ALA A C 1
ATOM 1823 O O . ALA A 1 220 ? -21.719 -26.594 -19.422 1 91.75 220 ALA A O 1
ATOM 1824 N N . SER A 1 221 ? -22.047 -28.719 -19.953 1 93.94 221 SER A N 1
ATOM 1825 C CA . SER A 1 221 ? -21.297 -28.594 -21.203 1 93.94 221 SER A CA 1
ATOM 1826 C C . SER A 1 221 ? -21.953 -27.594 -22.141 1 93.94 221 SER A C 1
ATOM 1828 O O . SER A 1 221 ? -21.281 -26.766 -22.766 1 93.94 221 SER A O 1
ATOM 1830 N N . ARG A 1 222 ? -23.219 -27.656 -22.25 1 91.31 222 ARG A N 1
ATOM 1831 C CA . ARG A 1 222 ? -23.984 -26.719 -23.078 1 91.31 222 ARG A CA 1
ATOM 1832 C C . ARG A 1 222 ? -23.797 -25.297 -22.594 1 91.31 222 ARG A C 1
ATOM 1834 O O . ARG A 1 222 ? -23.609 -24.375 -23.391 1 91.31 222 ARG A O 1
ATOM 1841 N N . GLY A 1 223 ? -23.875 -25.141 -21.359 1 88.44 223 GLY A N 1
ATOM 1842 C CA . GLY A 1 223 ? -23.672 -23.828 -20.797 1 88.44 223 GLY A CA 1
ATOM 1843 C C . GLY A 1 223 ? -22.297 -23.266 -21.094 1 88.44 223 GLY A C 1
ATOM 1844 O O . GLY A 1 223 ? -22.156 -22.078 -21.422 1 88.44 223 GLY A O 1
ATOM 1845 N N . LEU A 1 224 ? -21.344 -24.047 -20.938 1 90.5 224 LEU A N 1
ATOM 1846 C CA . LEU A 1 224 ? -19.969 -23.641 -21.188 1 90.5 224 LEU A CA 1
ATOM 1847 C C . LEU A 1 224 ? -19.781 -23.266 -22.656 1 90.5 224 LEU A C 1
ATOM 1849 O O . LEU A 1 224 ? -19.094 -22.297 -22.969 1 90.5 224 LEU A O 1
ATOM 1853 N N . TYR A 1 225 ? -20.391 -24.016 -23.484 1 89.44 225 TYR A N 1
ATOM 1854 C CA . TYR A 1 225 ? -20.312 -23.766 -24.922 1 89.44 225 TYR A CA 1
ATOM 1855 C C . TYR A 1 225 ? -21.016 -22.453 -25.266 1 89.44 225 TYR A C 1
ATOM 1857 O O . TYR A 1 225 ? -20.484 -21.656 -26.047 1 89.44 225 TYR A O 1
ATOM 1865 N N . GLN A 1 226 ? -22.125 -22.281 -24.703 1 87.12 226 GLN A N 1
ATOM 1866 C CA . GLN A 1 226 ? -22.891 -21.078 -24.969 1 87.12 226 GLN A CA 1
ATOM 1867 C C . GLN A 1 226 ? -22.156 -19.844 -24.469 1 87.12 226 GLN A C 1
ATOM 1869 O O . GLN A 1 226 ? -22.281 -18.766 -25.047 1 87.12 226 GLN A O 1
ATOM 1874 N N . ALA A 1 227 ? -21.453 -20 -23.453 1 86.56 227 ALA A N 1
ATOM 1875 C CA . ALA A 1 227 ? -20.688 -18.891 -22.875 1 86.56 227 ALA A CA 1
ATOM 1876 C C . ALA A 1 227 ? -19.422 -18.625 -23.688 1 86.56 227 ALA A C 1
ATOM 1878 O O . ALA A 1 227 ? -18.703 -17.656 -23.438 1 86.56 227 ALA A O 1
ATOM 1879 N N . GLY A 1 228 ? -19.094 -19.453 -24.641 1 84.38 228 GLY A N 1
ATOM 1880 C CA . GLY A 1 228 ? -17.891 -19.297 -25.469 1 84.38 228 GLY A CA 1
ATOM 1881 C C . GLY A 1 228 ? -16.609 -19.641 -24.719 1 84.38 228 GLY A C 1
ATOM 1882 O O . GLY A 1 228 ? -15.555 -19.078 -25 1 84.38 228 GLY A O 1
ATOM 1883 N N . LEU A 1 229 ? -16.734 -20.516 -23.734 1 89.81 229 LEU A N 1
ATOM 1884 C CA . LEU A 1 229 ? -15.594 -20.781 -22.859 1 89.81 229 LEU A CA 1
ATOM 1885 C C . LEU A 1 229 ? -15.047 -22.188 -23.078 1 89.81 229 LEU A C 1
ATOM 1887 O O . LEU A 1 229 ? -13.961 -22.516 -22.609 1 89.81 229 LEU A O 1
ATOM 1891 N N . ALA A 1 230 ? -15.742 -23.031 -23.828 1 88.38 230 ALA A N 1
ATOM 1892 C CA . ALA A 1 230 ? -15.336 -24.422 -24.031 1 88.38 230 ALA A CA 1
ATOM 1893 C C . ALA A 1 230 ? -13.945 -24.5 -24.672 1 88.38 230 ALA A C 1
ATOM 1895 O O . ALA A 1 230 ? -13.086 -25.25 -24.203 1 88.38 230 ALA A O 1
ATOM 1896 N N . GLU A 1 231 ? -13.719 -23.672 -25.625 1 85.94 231 GLU A N 1
ATOM 1897 C CA . GLU A 1 231 ? -12.43 -23.672 -26.312 1 85.94 231 GLU A CA 1
ATOM 1898 C C . GLU A 1 231 ? -11.32 -23.141 -25.406 1 85.94 231 GLU A C 1
ATOM 1900 O O . GLU A 1 231 ? -10.195 -23.656 -25.422 1 85.94 231 GLU A O 1
ATOM 1905 N N . LEU A 1 232 ? -11.656 -22.172 -24.656 1 89.12 232 LEU A N 1
ATOM 1906 C CA . LEU A 1 232 ? -10.695 -21.547 -23.75 1 89.12 232 LEU A CA 1
ATOM 1907 C C . LEU A 1 232 ? -10.188 -22.531 -22.719 1 89.12 232 LEU A C 1
ATOM 1909 O O . LEU A 1 232 ? -9 -22.531 -22.375 1 89.12 232 LEU A O 1
ATOM 1913 N N . PHE A 1 233 ? -11.07 -23.375 -22.266 1 90.5 233 PHE A N 1
ATOM 1914 C CA . PHE A 1 233 ? -10.703 -24.328 -21.219 1 90.5 233 PHE A CA 1
ATOM 1915 C C . PHE A 1 233 ? -10.391 -25.703 -21.828 1 90.5 233 PHE A C 1
ATOM 1917 O O . PHE A 1 233 ? -10.172 -26.672 -21.094 1 90.5 233 PHE A O 1
ATOM 1924 N N . ASP A 1 234 ? -10.383 -25.812 -23.094 1 87.06 234 ASP A N 1
ATOM 1925 C CA . ASP A 1 234 ? -10.055 -27.031 -23.812 1 87.06 234 ASP A CA 1
ATOM 1926 C C . ASP A 1 234 ? -10.945 -28.188 -23.375 1 87.06 234 ASP A C 1
ATOM 1928 O O . ASP A 1 234 ? -10.445 -29.25 -23 1 87.06 234 ASP A O 1
ATOM 1932 N N . ILE A 1 235 ? -12.172 -27.891 -23.344 1 90.31 235 ILE A N 1
ATOM 1933 C CA . ILE A 1 235 ? -13.141 -28.906 -22.938 1 90.31 235 ILE A CA 1
ATOM 1934 C C . ILE A 1 235 ? -14 -29.297 -24.141 1 90.31 235 ILE A C 1
ATOM 1936 O O . ILE A 1 235 ? -14.555 -28.422 -24.828 1 90.31 235 ILE A O 1
ATOM 1940 N N . ALA A 1 236 ? -14.039 -30.469 -24.359 1 89.19 236 ALA A N 1
ATOM 1941 C CA . ALA A 1 236 ? -14.883 -30.969 -25.438 1 89.19 236 ALA A CA 1
ATOM 1942 C C . ALA A 1 236 ? -16.359 -30.969 -25.031 1 89.19 236 ALA A C 1
ATOM 1944 O O . ALA A 1 236 ? -16.672 -31.078 -23.844 1 89.19 236 ALA A O 1
ATOM 1945 N N . THR A 1 237 ? -17.156 -30.75 -26 1 90.25 237 THR A N 1
ATOM 1946 C CA . THR A 1 237 ? -18.578 -30.797 -25.734 1 90.25 237 THR A CA 1
ATOM 1947 C C . THR A 1 237 ? -19.031 -32.219 -25.391 1 90.25 237 THR A C 1
ATOM 1949 O O . THR A 1 237 ? -18.547 -33.188 -25.984 1 90.25 237 THR A O 1
ATOM 1952 N N . VAL A 1 238 ? -19.891 -32.281 -24.469 1 92.5 238 VAL A N 1
ATOM 1953 C CA . VAL A 1 238 ? -20.391 -33.562 -23.984 1 92.5 238 VAL A CA 1
ATOM 1954 C C . VAL A 1 238 ? -21.906 -33.594 -24.141 1 92.5 238 VAL A C 1
ATOM 1956 O O . VAL A 1 238 ? -22.609 -32.656 -23.781 1 92.5 238 VAL A O 1
ATOM 1959 N N . TYR A 1 239 ? -22.391 -34.594 -24.828 1 93.38 239 TYR A N 1
ATOM 1960 C CA . TYR A 1 239 ? -23.812 -34.875 -24.922 1 93.38 239 TYR A CA 1
ATOM 1961 C C . TYR A 1 239 ? -24.109 -36.312 -24.516 1 93.38 239 TYR A C 1
ATOM 1963 O O . TYR A 1 239 ? -23.938 -37.219 -25.312 1 93.38 239 TYR A O 1
ATOM 1971 N N . LEU A 1 240 ? -24.609 -36.469 -23.312 1 92.38 240 LEU A N 1
ATOM 1972 C CA . LEU A 1 240 ? -24.766 -37.812 -22.766 1 92.38 240 LEU A CA 1
ATOM 1973 C C . LEU A 1 240 ? -26.25 -38.125 -22.562 1 92.38 240 LEU A C 1
ATOM 1975 O O . LEU A 1 240 ? -26.609 -39.312 -22.453 1 92.38 240 LEU A O 1
ATOM 1979 N N . SER A 1 241 ? -27.031 -37.062 -22.453 1 91.25 241 SER A N 1
ATOM 1980 C CA . SER A 1 241 ? -28.453 -37.312 -22.188 1 91.25 241 SER A CA 1
ATOM 1981 C C . SER A 1 241 ? -29.312 -36.219 -22.828 1 91.25 241 SER A C 1
ATOM 1983 O O . SER A 1 241 ? -28.922 -35.062 -22.891 1 91.25 241 SER A O 1
ATOM 1985 N N . ASP A 1 242 ? -30.484 -36.562 -23.297 1 89.44 242 ASP A N 1
ATOM 1986 C CA . ASP A 1 242 ? -31.453 -35.625 -23.844 1 89.44 242 ASP A CA 1
ATOM 1987 C C . ASP A 1 242 ? -32.562 -35.344 -22.844 1 89.44 242 ASP A C 1
ATOM 1989 O O . ASP A 1 242 ? -33.5 -34.562 -23.125 1 89.44 242 ASP A O 1
ATOM 1993 N N . LYS A 1 243 ? -32.406 -35.875 -21.688 1 88.44 243 LYS A N 1
ATOM 1994 C CA . LYS A 1 243 ? -33.438 -35.719 -20.672 1 88.44 243 LYS A CA 1
ATOM 1995 C C . LYS A 1 243 ? -33.219 -34.469 -19.828 1 88.44 243 LYS A C 1
ATOM 1997 O O . LYS A 1 243 ? -32.094 -33.969 -19.75 1 88.44 243 LYS A O 1
ATOM 2002 N N . ASP A 1 244 ? -34.312 -34 -19.281 1 88.56 244 ASP A N 1
ATOM 2003 C CA . ASP A 1 244 ? -34.25 -32.875 -18.359 1 88.56 244 ASP A CA 1
ATOM 2004 C C . ASP A 1 244 ? -34.25 -33.344 -16.906 1 88.56 244 ASP A C 1
ATOM 2006 O O . ASP A 1 244 ? -34.719 -34.438 -16.609 1 88.56 244 ASP A O 1
ATOM 2010 N N . LEU A 1 245 ? -33.688 -32.5 -16.094 1 88.44 245 LEU A N 1
ATOM 2011 C CA . LEU A 1 245 ? -33.594 -32.812 -14.672 1 88.44 245 LEU A CA 1
ATOM 2012 C C . LEU A 1 245 ? -34.969 -33.094 -14.062 1 88.44 245 LEU A C 1
ATOM 2014 O O . LEU A 1 245 ? -35.094 -33.938 -13.18 1 88.44 245 LEU A O 1
ATOM 2018 N N . GLU A 1 246 ? -35.906 -32.375 -14.578 1 86.62 246 GLU A N 1
ATOM 2019 C CA . GLU A 1 246 ? -37.281 -32.469 -14.055 1 86.62 246 GLU A CA 1
ATOM 2020 C C . GLU A 1 246 ? -37.875 -33.844 -14.297 1 86.62 246 GLU A C 1
ATOM 2022 O O . GLU A 1 246 ? -38.781 -34.281 -13.586 1 86.62 246 GLU A O 1
ATOM 2027 N N . GLU A 1 247 ? -37.312 -34.562 -15.234 1 87.44 247 GLU A N 1
ATOM 2028 C CA . GLU A 1 247 ? -37.781 -35.906 -15.562 1 87.44 247 GLU A CA 1
ATOM 2029 C C . GLU A 1 247 ? -37.344 -36.906 -14.516 1 87.44 247 GLU A C 1
ATOM 2031 O O . GLU A 1 247 ? -37.938 -38 -14.391 1 87.44 247 GLU A O 1
ATOM 2036 N N . LEU A 1 248 ? -36.344 -36.594 -13.805 1 89.12 248 LEU A N 1
ATOM 2037 C CA . LEU A 1 248 ? -35.844 -37.531 -12.797 1 89.12 248 LEU A CA 1
ATOM 2038 C C . LEU A 1 248 ? -36.531 -37.312 -11.461 1 89.12 248 LEU A C 1
ATOM 2040 O O . LEU A 1 248 ? -36.594 -38.219 -10.633 1 89.12 248 LEU A O 1
ATOM 2044 N N . GLY A 1 249 ? -36.969 -36.125 -11.242 1 86.75 249 GLY A N 1
ATOM 2045 C CA . GLY A 1 249 ? -37.656 -35.812 -10 1 86.75 249 GLY A CA 1
ATOM 2046 C C . GLY A 1 249 ? -37.562 -34.344 -9.609 1 86.75 249 GLY A C 1
ATOM 2047 O O . GLY A 1 249 ? -36.906 -33.562 -10.289 1 86.75 249 GLY A O 1
ATOM 2048 N N . GLU A 1 250 ? -38.312 -34.094 -8.586 1 89.69 250 GLU A N 1
ATOM 2049 C CA . GLU A 1 250 ? -38.281 -32.75 -8.023 1 89.69 250 GLU A CA 1
ATOM 2050 C C . GLU A 1 250 ? -36.906 -32.438 -7.391 1 89.69 250 GLU A C 1
ATOM 2052 O O . GLU A 1 250 ? -36.219 -33.375 -6.969 1 89.69 250 GLU A O 1
ATOM 2057 N N . GLN A 1 251 ? -36.594 -31.188 -7.449 1 90.5 251 GLN A N 1
ATOM 2058 C CA . GLN A 1 251 ? -35.312 -30.75 -6.941 1 90.5 251 GLN A CA 1
ATOM 2059 C C . GLN A 1 251 ? -35.031 -31.281 -5.535 1 90.5 251 GLN A C 1
ATOM 2061 O O . GLN A 1 251 ? -33.969 -31.812 -5.254 1 90.5 251 GLN A O 1
ATOM 2066 N N . GLU A 1 252 ? -36.031 -31.156 -4.633 1 90.56 252 GLU A N 1
ATOM 2067 C CA . GLU A 1 252 ? -35.875 -31.594 -3.248 1 90.56 252 GLU A CA 1
ATOM 2068 C C . GLU A 1 252 ? -35.656 -33.094 -3.164 1 90.56 252 GLU A C 1
ATOM 2070 O O . GLU A 1 252 ? -34.875 -33.562 -2.342 1 90.56 252 GLU A O 1
ATOM 2075 N N . TYR A 1 253 ? -36.344 -33.719 -3.979 1 91.06 253 TYR A N 1
ATOM 2076 C CA . TYR A 1 253 ? -36.219 -35.156 -4.023 1 91.06 253 TYR A CA 1
ATOM 2077 C C . TYR A 1 253 ? -34.812 -35.562 -4.449 1 91.06 253 TYR A C 1
ATOM 2079 O O . TYR A 1 253 ? -34.188 -36.438 -3.838 1 91.06 253 TYR A O 1
ATOM 2087 N N . LEU A 1 254 ? -34.344 -35.031 -5.492 1 92.06 254 LEU A N 1
ATOM 2088 C CA . LEU A 1 254 ? -33.031 -35.344 -6.016 1 92.06 254 LEU A CA 1
ATOM 2089 C C . LEU A 1 254 ? -31.953 -35.031 -4.988 1 92.06 254 LEU A C 1
ATOM 2091 O O . LEU A 1 254 ? -31 -35.812 -4.82 1 92.06 254 LEU A O 1
ATOM 2095 N N . LEU A 1 255 ? -32.094 -33.875 -4.305 1 93.12 255 LEU A N 1
ATOM 2096 C CA . LEU A 1 255 ? -31.125 -33.469 -3.273 1 93.12 255 LEU A CA 1
ATOM 2097 C C . LEU A 1 255 ? -31.109 -34.5 -2.135 1 93.12 255 LEU A C 1
ATOM 2099 O O . LEU A 1 255 ? -30.047 -34.844 -1.637 1 93.12 255 LEU A O 1
ATOM 2103 N N . TYR A 1 256 ? -32.281 -34.906 -1.82 1 91.62 256 TYR A N 1
ATOM 2104 C CA . TYR A 1 256 ? -32.406 -35.906 -0.767 1 91.62 256 TYR A CA 1
ATOM 2105 C C . TYR A 1 256 ? -31.734 -37.219 -1.173 1 91.62 256 TYR A C 1
ATOM 2107 O O . TYR A 1 256 ? -31.047 -37.844 -0.365 1 91.62 256 TYR A O 1
ATOM 2115 N N . GLN A 1 257 ? -31.953 -37.688 -2.377 1 90.88 257 GLN A N 1
ATOM 2116 C CA . GLN A 1 257 ? -31.359 -38.906 -2.877 1 90.88 257 GLN A CA 1
ATOM 2117 C C . GLN A 1 257 ? -29.844 -38.812 -2.887 1 90.88 257 GLN A C 1
ATOM 2119 O O . GLN A 1 257 ? -29.156 -39.781 -2.566 1 90.88 257 GLN A O 1
ATOM 2124 N N . ILE A 1 258 ? -29.328 -37.656 -3.258 1 93.5 258 ILE A N 1
ATOM 2125 C CA . ILE A 1 258 ? -27.875 -37.438 -3.291 1 93.5 258 ILE A CA 1
ATOM 2126 C C . ILE A 1 258 ? -27.312 -37.531 -1.874 1 93.5 258 ILE A C 1
ATOM 2128 O O . ILE A 1 258 ? -26.266 -38.125 -1.643 1 93.5 258 ILE A O 1
ATOM 2132 N N . GLU A 1 259 ? -28.016 -36.906 -0.933 1 92 259 GLU A N 1
ATOM 2133 C CA . GLU A 1 259 ? -27.578 -36.938 0.459 1 92 259 GLU A CA 1
ATOM 2134 C C . GLU A 1 259 ? -27.531 -38.375 0.987 1 92 259 GLU A C 1
ATOM 2136 O O . GLU A 1 259 ? -26.609 -38.75 1.729 1 92 259 GLU A O 1
ATOM 2141 N N . ASN A 1 260 ? -28.453 -39.125 0.621 1 88.81 260 ASN A N 1
ATOM 2142 C CA . ASN A 1 260 ? -28.484 -40.5 1.034 1 88.81 260 ASN A CA 1
ATOM 2143 C C . ASN A 1 260 ? -27.328 -41.312 0.429 1 88.81 260 ASN A C 1
ATOM 2145 O O . ASN A 1 260 ? -26.703 -42.125 1.108 1 88.81 260 ASN A O 1
ATOM 2149 N N . GLU A 1 261 ? -27.172 -41.094 -0.831 1 89.62 261 GLU A N 1
ATOM 2150 C CA . GLU A 1 261 ? -26.062 -41.75 -1.501 1 89.62 261 GLU A CA 1
ATOM 2151 C C . GLU A 1 261 ? -24.719 -41.375 -0.884 1 89.62 261 GLU A C 1
ATOM 2153 O O . GLU A 1 261 ? -23.812 -42.188 -0.777 1 89.62 261 GLU A O 1
ATOM 2158 N N . LEU A 1 262 ? -24.594 -40.094 -0.518 1 90.69 262 LEU A N 1
ATOM 2159 C CA . LEU A 1 262 ? -23.375 -39.562 0.099 1 90.69 262 LEU A CA 1
ATOM 2160 C C . LEU A 1 262 ? -23.094 -40.281 1.414 1 90.69 262 LEU A C 1
ATOM 2162 O O . LEU A 1 262 ? -21.938 -40.5 1.772 1 90.69 262 LEU A O 1
ATOM 2166 N N . ASN A 1 263 ? -24.078 -40.688 2.047 1 86.56 263 ASN A N 1
ATOM 2167 C CA . ASN A 1 263 ? -23.938 -41.344 3.342 1 86.56 263 ASN A CA 1
ATOM 2168 C C . ASN A 1 263 ? -23.438 -42.75 3.193 1 86.56 263 ASN A C 1
ATOM 2170 O O . ASN A 1 263 ? -22.859 -43.312 4.129 1 86.56 263 ASN A O 1
ATOM 2174 N N . VAL A 1 264 ? -23.562 -43.312 2.062 1 85.75 264 VAL A N 1
ATOM 2175 C CA . VAL A 1 264 ? -23.188 -44.719 1.904 1 85.75 264 VAL A CA 1
ATOM 2176 C C . VAL A 1 264 ? -21.984 -44.844 0.983 1 85.75 264 VAL A C 1
ATOM 2178 O O . VAL A 1 264 ? -21.422 -45.938 0.81 1 85.75 264 VAL A O 1
ATOM 2181 N N . GLN A 1 265 ? -21.578 -43.781 0.388 1 86.88 265 GLN A N 1
ATOM 2182 C CA . GLN A 1 265 ? -20.438 -43.781 -0.523 1 86.88 265 GLN A CA 1
ATOM 2183 C C . GLN A 1 265 ? -19.141 -43.469 0.222 1 86.88 265 GLN A C 1
ATOM 2185 O O . GLN A 1 265 ? -19.016 -42.438 0.875 1 86.88 265 GLN A O 1
ATOM 2190 N N . PHE A 1 266 ? -18.109 -44.312 0.166 1 84.81 266 PHE A N 1
ATOM 2191 C CA . PHE A 1 266 ? -16.875 -44.156 0.931 1 84.81 266 PHE A CA 1
ATOM 2192 C C . PHE A 1 266 ? -15.727 -43.75 0.014 1 84.81 266 PHE A C 1
ATOM 2194 O O . PHE A 1 266 ? -14.625 -43.469 0.484 1 84.81 266 PHE A O 1
ATOM 2201 N N . ASN A 1 267 ? -16.047 -43.906 -1.3 1 85.25 267 ASN A N 1
ATOM 2202 C CA . ASN A 1 267 ? -15.031 -43.438 -2.25 1 85.25 267 ASN A CA 1
ATOM 2203 C C . ASN A 1 267 ? -14.953 -41.938 -2.311 1 85.25 267 ASN A C 1
ATOM 2205 O O . ASN A 1 267 ? -15.953 -41.25 -2.604 1 85.25 267 ASN A O 1
ATOM 2209 N N . THR A 1 268 ? -13.812 -41.375 -2.098 1 86.62 268 THR A N 1
ATOM 2210 C CA . THR A 1 268 ? -13.609 -39.938 -1.986 1 86.62 268 THR A CA 1
ATOM 2211 C C . THR A 1 268 ? -14.016 -39.219 -3.277 1 86.62 268 THR A C 1
ATOM 2213 O O . THR A 1 268 ? -14.68 -38.188 -3.244 1 86.62 268 THR A O 1
ATOM 2216 N N . ARG A 1 269 ? -13.578 -39.781 -4.324 1 87.06 269 ARG A N 1
ATOM 2217 C CA . ARG A 1 269 ? -13.898 -39.188 -5.605 1 87.06 269 ARG A CA 1
ATOM 2218 C C . ARG A 1 269 ? -15.406 -39.156 -5.84 1 87.06 269 ARG A C 1
ATOM 2220 O O . ARG A 1 269 ? -15.977 -38.156 -6.238 1 87.06 269 ARG A O 1
ATOM 2227 N N . LYS A 1 270 ? -16.016 -40.219 -5.613 1 89.06 270 LYS A N 1
ATOM 2228 C CA . LYS A 1 270 ? -17.453 -40.312 -5.805 1 89.06 270 LYS A CA 1
ATOM 2229 C C . LYS A 1 270 ? -18.203 -39.344 -4.879 1 89.06 270 LYS A C 1
ATOM 2231 O O . LYS A 1 270 ? -19.203 -38.75 -5.27 1 89.06 270 LYS A O 1
ATOM 2236 N N . GLN A 1 271 ? -17.688 -39.25 -3.787 1 89.5 271 GLN A N 1
ATOM 2237 C CA . GLN A 1 271 ? -18.281 -38.312 -2.852 1 89.5 271 GLN A CA 1
ATOM 2238 C C . GLN A 1 271 ? -18.188 -36.875 -3.387 1 89.5 271 GLN A C 1
ATOM 2240 O O . GLN A 1 271 ? -19.156 -36.125 -3.285 1 89.5 271 GLN A O 1
ATOM 2245 N N . MET A 1 272 ? -17.047 -36.562 -3.914 1 89.06 272 MET A N 1
ATOM 2246 C CA . MET A 1 272 ? -16.844 -35.219 -4.457 1 89.06 272 MET A CA 1
ATOM 2247 C C . MET A 1 272 ? -17.812 -34.938 -5.602 1 89.06 272 MET A C 1
ATOM 2249 O O . MET A 1 272 ? -18.375 -33.844 -5.699 1 89.06 272 MET A O 1
ATOM 2253 N N . VAL A 1 273 ? -17.969 -35.906 -6.367 1 91.75 273 VAL A N 1
ATOM 2254 C CA . VAL A 1 273 ? -18.891 -35.75 -7.492 1 91.75 273 VAL A CA 1
ATOM 2255 C C . VAL A 1 273 ? -20.312 -35.562 -6.977 1 91.75 273 VAL A C 1
ATOM 2257 O O . VAL A 1 273 ? -21.031 -34.688 -7.441 1 91.75 273 VAL A O 1
ATOM 2260 N N . LEU A 1 274 ? -20.656 -36.375 -6.047 1 91.56 274 LEU A N 1
ATOM 2261 C CA . LEU A 1 274 ? -22 -36.281 -5.477 1 91.56 274 LEU A CA 1
ATOM 2262 C C . LEU A 1 274 ? -22.219 -34.906 -4.848 1 91.56 274 LEU A C 1
ATOM 2264 O O . LEU A 1 274 ? -23.297 -34.312 -5.004 1 91.56 274 LEU A O 1
ATOM 2268 N N . ARG A 1 275 ? -21.266 -34.469 -4.215 1 90.5 275 ARG A N 1
ATOM 2269 C CA . ARG A 1 275 ? -21.375 -33.125 -3.619 1 90.5 275 ARG A CA 1
ATOM 2270 C C . ARG A 1 275 ? -21.516 -32.062 -4.695 1 90.5 275 ARG A C 1
ATOM 2272 O O . ARG A 1 275 ? -22.281 -31.109 -4.527 1 90.5 275 ARG A O 1
ATOM 2279 N N . ALA A 1 276 ? -20.719 -32.188 -5.676 1 90.5 276 ALA A N 1
ATOM 2280 C CA . ALA A 1 276 ? -20.797 -31.25 -6.789 1 90.5 276 ALA A CA 1
ATOM 2281 C C . ALA A 1 276 ? -22.188 -31.266 -7.414 1 90.5 276 ALA A C 1
ATOM 2283 O O . ALA A 1 276 ? -22.75 -30.219 -7.727 1 90.5 276 ALA A O 1
ATOM 2284 N N . LEU A 1 277 ? -22.734 -32.438 -7.555 1 92.19 277 LEU A N 1
ATOM 2285 C CA . LEU A 1 277 ? -24.078 -32.594 -8.094 1 92.19 277 LEU A CA 1
ATOM 2286 C C . LEU A 1 277 ? -25.094 -31.922 -7.172 1 92.19 277 LEU A C 1
ATOM 2288 O O . LEU A 1 277 ? -26.031 -31.266 -7.641 1 92.19 277 LEU A O 1
ATOM 2292 N N . HIS A 1 278 ? -24.875 -32.156 -5.969 1 91.31 278 HIS A N 1
ATOM 2293 C CA . HIS A 1 278 ? -25.75 -31.562 -4.977 1 91.31 278 HIS A CA 1
ATOM 2294 C C . HIS A 1 278 ? -25.766 -30.031 -5.086 1 91.31 278 HIS A C 1
ATOM 2296 O O . HIS A 1 278 ? -26.828 -29.422 -5.102 1 91.31 278 HIS A O 1
ATOM 2302 N N . VAL A 1 279 ? -24.609 -29.422 -5.168 1 88.44 279 VAL A N 1
ATOM 2303 C CA . VAL A 1 279 ? -24.469 -27.969 -5.273 1 88.44 279 VAL A CA 1
ATOM 2304 C C . VAL A 1 279 ? -25.078 -27.484 -6.586 1 88.44 279 VAL A C 1
ATOM 2306 O O . VAL A 1 279 ? -25.766 -26.469 -6.613 1 88.44 279 VAL A O 1
ATOM 2309 N N . TYR A 1 280 ? -24.844 -28.203 -7.625 1 89.5 280 TYR A N 1
ATOM 2310 C CA . TYR A 1 280 ? -25.359 -27.828 -8.938 1 89.5 280 TYR A CA 1
ATOM 2311 C C . TYR A 1 280 ? -26.875 -27.781 -8.922 1 89.5 280 TYR A C 1
ATOM 2313 O O . TYR A 1 280 ? -27.484 -26.812 -9.406 1 89.5 280 TYR A O 1
ATOM 2321 N N . ILE A 1 281 ? -27.469 -28.75 -8.352 1 89.69 281 ILE A N 1
ATOM 2322 C CA . ILE A 1 281 ? -28.938 -28.875 -8.328 1 89.69 281 ILE A CA 1
ATOM 2323 C C . ILE A 1 281 ? -29.516 -27.828 -7.371 1 89.69 281 ILE A C 1
ATOM 2325 O O . ILE A 1 281 ? -30.562 -27.234 -7.652 1 89.69 281 ILE A O 1
ATOM 2329 N N . SER A 1 282 ? -28.844 -27.594 -6.289 1 88 282 SER A N 1
ATOM 2330 C CA . SER A 1 282 ? -29.328 -26.641 -5.285 1 88 282 SER A CA 1
ATOM 2331 C C . SER A 1 282 ? -29.375 -25.219 -5.84 1 88 282 SER A C 1
ATOM 2333 O O . SER A 1 282 ? -30.172 -24.391 -5.371 1 88 282 SER A O 1
ATOM 2335 N N . HIS A 1 283 ? -28.609 -24.938 -6.836 1 84.44 283 HIS A N 1
ATOM 2336 C CA . HIS A 1 283 ? -28.516 -23.562 -7.324 1 84.44 283 HIS A CA 1
ATOM 2337 C C . HIS A 1 283 ? -29.109 -23.438 -8.719 1 84.44 283 HIS A C 1
ATOM 2339 O O . HIS A 1 283 ? -28.906 -22.438 -9.398 1 84.44 283 HIS A O 1
ATOM 2345 N N . ILE A 1 284 ? -29.812 -24.531 -8.984 1 76.12 284 ILE A N 1
ATOM 2346 C CA . ILE A 1 284 ? -30.484 -24.469 -10.281 1 76.12 284 ILE A CA 1
ATOM 2347 C C . ILE A 1 284 ? -31.438 -23.281 -10.32 1 76.12 284 ILE A C 1
ATOM 2349 O O . ILE A 1 284 ? -32.188 -23.031 -9.367 1 76.12 284 ILE A O 1
ATOM 2353 N N . GLY A 1 285 ? -31.266 -22.344 -11.242 1 64.12 285 GLY A N 1
ATOM 2354 C CA . GLY A 1 285 ? -32.094 -21.156 -11.367 1 64.12 285 GLY A CA 1
ATOM 2355 C C . GLY A 1 285 ? -31.391 -19.875 -10.938 1 64.12 285 GLY A C 1
ATOM 2356 O O . GLY A 1 285 ? -31.828 -18.781 -11.281 1 64.12 285 GLY A O 1
ATOM 2357 N N . GLN A 1 286 ? -30.406 -20.109 -10.094 1 61.91 286 GLN A N 1
ATOM 2358 C CA . GLN A 1 286 ? -29.688 -18.922 -9.633 1 61.91 286 GLN A CA 1
ATOM 2359 C C . GLN A 1 286 ? -28.719 -18.422 -10.695 1 61.91 286 GLN A C 1
ATOM 2361 O O . GLN A 1 286 ? -28.359 -17.234 -10.711 1 61.91 286 GLN A O 1
ATOM 2366 N N . ALA A 1 287 ? -28.266 -19.297 -11.516 1 57.19 287 ALA A N 1
ATOM 2367 C CA . ALA A 1 287 ? -27.297 -18.906 -12.539 1 57.19 287 ALA A CA 1
ATOM 2368 C C . ALA A 1 287 ? -27.828 -17.781 -13.406 1 57.19 287 ALA A C 1
ATOM 2370 O O . ALA A 1 287 ? -27.047 -16.969 -13.93 1 57.19 287 ALA A O 1
ATOM 2371 N N . ASN A 1 288 ? -29.156 -17.75 -13.477 1 56.59 288 ASN A N 1
ATOM 2372 C CA . ASN A 1 288 ? -29.781 -16.703 -14.281 1 56.59 288 ASN A CA 1
ATOM 2373 C C . ASN A 1 288 ? -30.031 -15.438 -13.461 1 56.59 288 ASN A C 1
ATOM 2375 O O . ASN A 1 288 ? -30.625 -14.477 -13.961 1 56.59 288 ASN A O 1
ATOM 2379 N N . ASP A 1 289 ? -29.516 -15.594 -12.281 1 61.12 289 ASP A N 1
ATOM 2380 C CA . ASP A 1 289 ? -29.703 -14.422 -11.43 1 61.12 289 ASP A CA 1
ATOM 2381 C C . ASP A 1 289 ? -28.781 -13.281 -11.852 1 61.12 289 ASP A C 1
ATOM 2383 O O . ASP A 1 289 ? -27.578 -13.484 -11.984 1 61.12 289 ASP A O 1
ATOM 2387 N N . VAL A 1 290 ? -29.422 -12.203 -12.273 1 60.56 290 VAL A N 1
ATOM 2388 C CA . VAL A 1 290 ? -28.781 -10.984 -12.734 1 60.56 290 VAL A CA 1
ATOM 2389 C C . VAL A 1 290 ? -27.672 -10.586 -11.758 1 60.56 290 VAL A C 1
ATOM 2391 O O . VAL A 1 290 ? -26.672 -9.984 -12.164 1 60.56 290 VAL A O 1
ATOM 2394 N N . ASP A 1 291 ? -27.719 -11.164 -10.594 1 65.31 291 ASP A N 1
ATOM 2395 C CA . ASP A 1 291 ? -26.797 -10.641 -9.586 1 65.31 291 ASP A CA 1
ATOM 2396 C C . ASP A 1 291 ? -25.609 -11.578 -9.375 1 65.31 291 ASP A C 1
ATOM 2398 O O . ASP A 1 291 ? -24.688 -11.258 -8.641 1 65.31 291 ASP A O 1
ATOM 2402 N N . SER A 1 292 ? -25.578 -12.656 -10.156 1 75.69 292 SER A N 1
ATOM 2403 C CA . SER A 1 292 ? -24.516 -13.617 -9.859 1 75.69 292 SER A CA 1
ATOM 2404 C C . SER A 1 292 ? -23.266 -13.352 -10.695 1 75.69 292 SER A C 1
ATOM 2406 O O . SER A 1 292 ? -23.375 -12.898 -11.836 1 75.69 292 SER A O 1
ATOM 2408 N N . ILE A 1 293 ? -22.094 -13.453 -10.133 1 81.62 293 ILE A N 1
ATOM 2409 C CA . ILE A 1 293 ? -20.812 -13.305 -10.812 1 81.62 293 ILE A CA 1
ATOM 2410 C C . ILE A 1 293 ? -19.984 -14.578 -10.641 1 81.62 293 ILE A C 1
ATOM 2412 O O . ILE A 1 293 ? -19.969 -15.164 -9.555 1 81.62 293 ILE A O 1
ATOM 2416 N N . TYR A 1 294 ? -19.547 -15.148 -11.711 1 84.62 294 TYR A N 1
ATOM 2417 C CA . TYR A 1 294 ? -18.656 -16.312 -11.688 1 84.62 294 TYR A CA 1
ATOM 2418 C C . TYR A 1 294 ? -17.297 -15.953 -12.273 1 84.62 294 TYR A C 1
ATOM 2420 O O . TYR A 1 294 ? -17.203 -15.367 -13.352 1 84.62 294 TYR A O 1
ATOM 2428 N N . MET A 1 295 ? -16.266 -16.25 -11.508 1 87.62 295 MET A N 1
ATOM 2429 C CA . MET A 1 295 ? -14.953 -15.789 -11.914 1 87.62 295 MET A CA 1
ATOM 2430 C C . MET A 1 295 ? -13.922 -16.906 -11.789 1 87.62 295 MET A C 1
ATOM 2432 O O . MET A 1 295 ? -13.961 -17.688 -10.836 1 87.62 295 MET A O 1
ATOM 2436 N N . ILE A 1 296 ? -13.086 -17.031 -12.734 1 88.12 296 ILE A N 1
ATOM 2437 C CA . ILE A 1 296 ? -11.867 -17.844 -12.672 1 88.12 296 ILE A CA 1
ATOM 2438 C C . ILE A 1 296 ? -10.672 -16.984 -13.094 1 88.12 296 ILE A C 1
ATOM 2440 O O . ILE A 1 296 ? -10.617 -16.5 -14.227 1 88.12 296 ILE A O 1
ATOM 2444 N N . GLY A 1 297 ? -9.805 -16.719 -12.164 1 90.75 297 GLY A N 1
ATOM 2445 C CA . GLY A 1 297 ? -8.672 -15.852 -12.422 1 90.75 297 GLY A CA 1
ATOM 2446 C C . GLY A 1 297 ? -8.078 -15.25 -11.164 1 90.75 297 GLY A C 1
ATOM 2447 O O . GLY A 1 297 ? -8.141 -15.859 -10.094 1 90.75 297 GLY A O 1
ATOM 2448 N N . THR A 1 298 ? -7.402 -14.102 -11.344 1 89.62 298 THR A N 1
ATOM 2449 C CA . THR A 1 298 ? -6.75 -13.484 -10.188 1 89.62 298 THR A CA 1
ATOM 2450 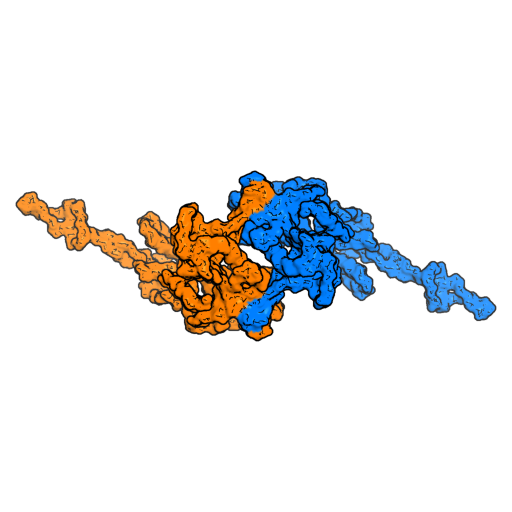C C . THR A 1 298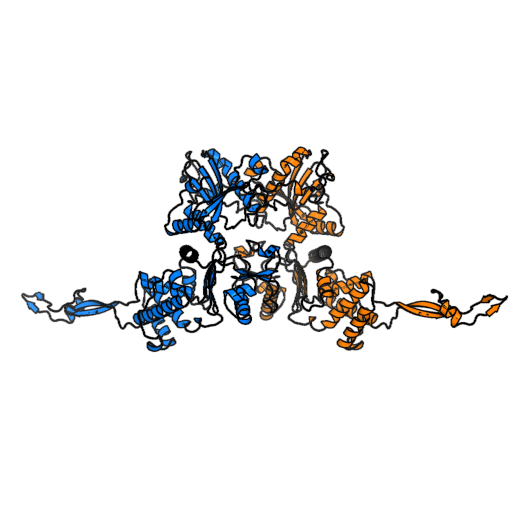 ? -6.617 -11.977 -10.383 1 89.62 298 THR A C 1
ATOM 2452 O O . THR A 1 298 ? -6.488 -11.5 -11.516 1 89.62 298 THR A O 1
ATOM 2455 N N . ASN A 1 299 ? -6.699 -11.297 -9.352 1 89 299 ASN A N 1
ATOM 2456 C CA . ASN A 1 299 ? -6.426 -9.867 -9.352 1 89 299 ASN A CA 1
ATOM 2457 C C . ASN A 1 299 ? -4.961 -9.578 -9.031 1 89 299 ASN A C 1
ATOM 2459 O O . ASN A 1 299 ? -4.551 -8.414 -8.977 1 89 299 ASN A O 1
ATOM 2463 N N . SER A 1 300 ? -4.219 -10.617 -8.789 1 89.88 300 SER A N 1
ATOM 2464 C CA . SER A 1 300 ? -2.812 -10.484 -8.422 1 89.88 300 SER A CA 1
ATOM 2465 C C . SER A 1 300 ? -1.917 -11.281 -9.367 1 89.88 300 SER A C 1
ATOM 2467 O O . SER A 1 300 ? -1.092 -12.078 -8.914 1 89.88 300 SER A O 1
ATOM 2469 N N . PHE A 1 301 ? -2.074 -11.023 -10.586 1 92.94 301 PHE A N 1
ATOM 2470 C CA . PHE A 1 301 ? -1.361 -11.805 -11.594 1 92.94 301 PHE A CA 1
ATOM 2471 C C . PHE A 1 301 ? 0.144 -11.594 -11.469 1 92.94 301 PHE A C 1
ATOM 2473 O O . PHE A 1 301 ? 0.928 -12.445 -11.898 1 92.94 301 PHE A O 1
ATOM 2480 N N . HIS A 1 302 ? 0.619 -10.5 -10.906 1 92.38 302 HIS A N 1
ATOM 2481 C CA . HIS A 1 302 ? 2.043 -10.266 -10.688 1 92.38 302 HIS A CA 1
ATOM 2482 C C . HIS A 1 302 ? 2.656 -11.344 -9.812 1 92.38 302 HIS A C 1
ATOM 2484 O O . HIS A 1 302 ? 3.814 -11.727 -10 1 92.38 302 HIS A O 1
ATOM 2490 N N . ILE A 1 303 ? 1.894 -11.875 -8.883 1 91.44 303 ILE A N 1
ATOM 2491 C CA . ILE A 1 303 ? 2.363 -12.945 -8.016 1 91.44 303 ILE A CA 1
ATOM 2492 C C . ILE A 1 303 ? 2.551 -14.227 -8.836 1 91.44 303 ILE A C 1
ATOM 2494 O O . ILE A 1 303 ? 3.533 -14.945 -8.656 1 91.44 303 ILE A O 1
ATOM 2498 N N . ILE A 1 304 ? 1.572 -14.461 -9.703 1 92.69 304 ILE A N 1
ATOM 2499 C CA . ILE A 1 304 ? 1.649 -15.641 -10.57 1 92.69 304 ILE A CA 1
ATOM 2500 C C . ILE A 1 304 ? 2.908 -15.562 -11.43 1 92.69 304 ILE A C 1
ATOM 2502 O O . ILE A 1 304 ? 3.658 -16.531 -11.531 1 92.69 304 ILE A O 1
ATOM 2506 N N . TRP A 1 305 ? 3.146 -14.422 -12 1 95.19 305 TRP A N 1
ATOM 2507 C CA . TRP A 1 305 ? 4.328 -14.227 -12.836 1 95.19 305 TRP A CA 1
ATOM 2508 C C . TRP A 1 305 ? 5.605 -14.5 -12.047 1 95.19 305 TRP A C 1
ATOM 2510 O O . TRP A 1 305 ? 6.488 -15.219 -12.523 1 95.19 305 TRP A O 1
ATOM 2520 N N . GLU A 1 306 ? 5.723 -13.977 -10.859 1 93.94 306 GLU A N 1
ATOM 2521 C CA . GLU A 1 306 ? 6.895 -14.164 -10 1 93.94 306 GLU A CA 1
ATOM 2522 C C . GLU A 1 306 ? 7.125 -15.641 -9.695 1 93.94 306 GLU A C 1
ATOM 2524 O O . GLU A 1 306 ? 8.25 -16.141 -9.82 1 93.94 306 GLU A O 1
ATOM 2529 N N . LYS A 1 307 ? 6.094 -16.344 -9.375 1 92.94 307 LYS A N 1
ATOM 2530 C CA . LYS A 1 307 ? 6.199 -17.75 -8.984 1 92.94 307 LYS A CA 1
ATOM 2531 C C . LYS A 1 307 ? 6.57 -18.625 -10.18 1 92.94 307 LYS A C 1
ATOM 2533 O O . LYS A 1 307 ? 7.375 -19.547 -10.055 1 92.94 307 LYS A O 1
ATOM 2538 N N . VAL A 1 308 ? 5.91 -18.344 -11.25 1 95.88 308 VAL A N 1
ATOM 2539 C CA . VAL A 1 308 ? 6.191 -19.125 -12.445 1 95.88 308 VAL A CA 1
ATOM 2540 C C . VAL A 1 308 ? 7.648 -18.938 -12.859 1 95.88 308 VAL A C 1
ATOM 2542 O O . VAL A 1 308 ? 8.344 -19.906 -13.18 1 95.88 308 VAL A O 1
ATOM 2545 N N . CYS A 1 309 ? 8.156 -17.703 -12.812 1 96.62 309 CYS A N 1
ATOM 2546 C CA . CYS A 1 309 ? 9.547 -17.422 -13.156 1 96.62 309 CYS A CA 1
ATOM 2547 C C . CYS A 1 309 ? 10.492 -18.125 -12.188 1 96.62 309 CYS A C 1
ATOM 2549 O O . CYS A 1 309 ? 11.516 -18.688 -12.602 1 96.62 309 CYS A O 1
ATOM 2551 N N . ALA A 1 310 ? 10.172 -18.047 -10.953 1 94.38 310 ALA A N 1
ATOM 2552 C CA . ALA A 1 310 ? 10.992 -18.703 -9.938 1 94.38 310 ALA A CA 1
ATOM 2553 C C . ALA A 1 310 ? 11.125 -20.188 -10.211 1 94.38 310 ALA A C 1
ATOM 2555 O O . ALA A 1 310 ? 12.211 -20.766 -10.07 1 94.38 310 ALA A O 1
ATOM 2556 N N . PHE A 1 311 ? 10.078 -20.828 -10.609 1 93.88 311 PHE A N 1
ATOM 2557 C CA . PHE A 1 311 ? 10.07 -22.25 -10.906 1 93.88 311 PHE A CA 1
ATOM 2558 C C . PHE A 1 311 ? 10.891 -22.562 -12.148 1 93.88 311 PHE A C 1
ATOM 2560 O O . PHE A 1 311 ? 11.758 -23.438 -12.133 1 93.88 311 PHE A O 1
ATOM 2567 N N . VAL A 1 312 ? 10.609 -21.812 -13.156 1 96.31 312 VAL A N 1
ATOM 2568 C CA . VAL A 1 312 ? 11.172 -22.094 -14.469 1 96.31 312 VAL A CA 1
ATOM 2569 C C . VAL A 1 312 ? 12.672 -21.797 -14.461 1 96.31 312 VAL A C 1
ATOM 2571 O O . VAL A 1 312 ? 13.438 -22.453 -15.188 1 96.31 312 VAL A O 1
ATOM 2574 N N . LEU A 1 313 ? 13.133 -20.875 -13.633 1 95.12 313 LEU A N 1
ATOM 2575 C CA . LEU A 1 313 ? 14.539 -20.484 -13.609 1 95.12 313 LEU A CA 1
ATOM 2576 C C . LEU A 1 313 ? 15.281 -21.219 -12.5 1 95.12 313 LEU A C 1
ATOM 2578 O O . LEU A 1 313 ? 16.484 -21 -12.305 1 95.12 313 LEU A O 1
ATOM 2582 N N . GLY A 1 314 ? 14.664 -22.062 -11.766 1 91.94 314 GLY A N 1
ATOM 2583 C CA . GLY A 1 314 ? 15.312 -22.859 -10.734 1 91.94 314 GLY A CA 1
ATOM 2584 C C . GLY A 1 314 ? 15.742 -22.031 -9.531 1 91.94 314 GLY A C 1
ATOM 2585 O O . GLY A 1 314 ? 16.938 -21.922 -9.25 1 91.94 314 GLY A O 1
ATOM 2586 N N . ASN A 1 315 ? 14.828 -21.609 -8.773 1 92.62 315 ASN A N 1
ATOM 2587 C CA . ASN A 1 315 ? 15.094 -20.781 -7.602 1 92.62 315 ASN A CA 1
ATOM 2588 C C . ASN A 1 315 ? 15.836 -21.562 -6.52 1 92.62 315 ASN A C 1
ATOM 2590 O O . ASN A 1 315 ? 15.367 -22.609 -6.074 1 92.62 315 ASN A O 1
ATOM 2594 N N . ALA A 1 316 ? 16.953 -21.062 -6.094 1 94.25 316 ALA A N 1
ATOM 2595 C CA . ALA A 1 316 ? 17.828 -21.766 -5.164 1 94.25 316 ALA A CA 1
ATOM 2596 C C . ALA A 1 316 ? 17.672 -21.234 -3.744 1 94.25 316 ALA A C 1
ATOM 2598 O O . ALA A 1 316 ? 18.328 -21.703 -2.818 1 94.25 316 ALA A O 1
ATOM 2599 N N . LEU A 1 317 ? 16.797 -20.328 -3.543 1 94.31 317 LEU A N 1
ATOM 2600 C CA . LEU A 1 317 ? 16.703 -19.625 -2.266 1 94.31 317 LEU A CA 1
ATOM 2601 C C . LEU A 1 317 ? 16.375 -20.609 -1.137 1 94.31 317 LEU A C 1
ATOM 2603 O O . LEU A 1 317 ? 16.922 -20.5 -0.039 1 94.31 317 LEU A O 1
ATOM 2607 N N . ASP A 1 318 ? 15.539 -21.578 -1.41 1 92.81 318 ASP A N 1
ATOM 2608 C CA . ASP A 1 318 ? 15.109 -22.516 -0.375 1 92.81 318 ASP A CA 1
ATOM 2609 C C . ASP A 1 318 ? 16 -23.75 -0.35 1 92.81 318 ASP A C 1
ATOM 2611 O O . ASP A 1 318 ? 15.758 -24.688 0.421 1 92.81 318 ASP A O 1
ATOM 2615 N N . THR A 1 319 ? 17.016 -23.75 -1.094 1 93.44 319 THR A N 1
ATOM 2616 C CA . THR A 1 319 ? 17.953 -24.859 -1.126 1 93.44 319 THR A CA 1
ATOM 2617 C C . THR A 1 319 ? 18.906 -24.797 0.055 1 93.44 319 THR A C 1
ATOM 2619 O O . THR A 1 319 ? 19.406 -23.719 0.397 1 93.44 319 THR A O 1
ATOM 2622 N N . LYS A 1 320 ? 19.156 -25.938 0.614 1 94.12 320 LYS A N 1
ATOM 2623 C CA . LYS A 1 320 ? 20.125 -26.016 1.698 1 94.12 320 LYS A CA 1
ATOM 2624 C C . LYS A 1 320 ? 21.531 -25.656 1.204 1 94.12 320 LYS A C 1
ATOM 2626 O O . LYS A 1 320 ? 21.922 -26.062 0.105 1 94.12 320 LYS A O 1
ATOM 2631 N N . LEU A 1 321 ? 22.25 -25.016 2.049 1 92.94 321 LEU A N 1
ATOM 2632 C CA . LEU A 1 321 ? 23.578 -24.516 1.654 1 92.94 321 LEU A CA 1
ATOM 2633 C C . LEU A 1 321 ? 24.469 -25.672 1.23 1 92.94 321 LEU A C 1
ATOM 2635 O O . LEU A 1 321 ? 25.203 -25.578 0.238 1 92.94 321 LEU A O 1
ATOM 2639 N N . TYR A 1 322 ? 24.422 -26.797 1.949 1 90.19 322 TYR A N 1
ATOM 2640 C CA . TYR A 1 322 ? 25.328 -27.906 1.684 1 90.19 322 TYR A CA 1
ATOM 2641 C C . TYR A 1 322 ? 24.953 -28.609 0.386 1 90.19 322 TYR A C 1
ATOM 2643 O O . TYR A 1 322 ? 25.75 -29.391 -0.159 1 90.19 322 TYR A O 1
ATOM 2651 N N . LYS A 1 323 ? 23.781 -28.297 -0.141 1 90.62 323 LYS A N 1
ATOM 2652 C CA . LYS A 1 323 ? 23.328 -28.938 -1.367 1 90.62 323 LYS A CA 1
ATOM 2653 C C . LYS A 1 323 ? 23.562 -28.047 -2.58 1 90.62 323 LYS A C 1
ATOM 2655 O O . LYS A 1 323 ? 23.328 -28.453 -3.719 1 90.62 323 LYS A O 1
ATOM 2660 N N . LEU A 1 324 ? 24.016 -26.875 -2.303 1 91.44 324 LEU A N 1
ATOM 2661 C CA . LEU A 1 324 ? 24.234 -25.938 -3.395 1 91.44 324 LEU A CA 1
ATOM 2662 C C . LEU A 1 324 ? 25.453 -26.312 -4.215 1 91.44 324 LEU A C 1
ATOM 2664 O O . LEU A 1 324 ? 26.469 -26.75 -3.664 1 91.44 324 LEU A O 1
ATOM 2668 N N . ASN A 1 325 ? 25.312 -26.203 -5.535 1 88.19 325 ASN A N 1
ATOM 2669 C CA . ASN A 1 325 ? 26.453 -26.438 -6.43 1 88.19 325 ASN A CA 1
ATOM 2670 C C . ASN A 1 325 ? 27.312 -25.188 -6.598 1 88.19 325 ASN A C 1
ATOM 2672 O O . ASN A 1 325 ? 27.156 -24.453 -7.566 1 88.19 325 ASN A O 1
ATOM 2676 N N . THR A 1 326 ? 28.219 -25.047 -5.676 1 91.12 326 THR A N 1
ATOM 2677 C CA . THR A 1 326 ? 29.109 -23.891 -5.707 1 91.12 326 THR A CA 1
ATOM 2678 C C . THR A 1 326 ? 30.453 -24.266 -6.348 1 91.12 326 THR A C 1
ATOM 2680 O O . THR A 1 326 ? 30.812 -25.438 -6.391 1 91.12 326 THR A O 1
ATOM 2683 N N . PRO A 1 327 ? 31.125 -23.219 -6.887 1 91.19 327 PRO A N 1
ATOM 2684 C CA . PRO A 1 327 ? 32.438 -23.5 -7.477 1 91.19 327 PRO A CA 1
ATOM 2685 C C . PRO A 1 327 ? 33.438 -24.078 -6.461 1 91.19 327 PRO A C 1
ATOM 2687 O O . PRO A 1 327 ? 34.156 -25.016 -6.773 1 91.19 327 PRO A O 1
ATOM 2690 N N . LYS A 1 328 ? 33.375 -23.5 -5.273 1 90.88 328 LYS A N 1
ATOM 2691 C CA . LYS A 1 328 ? 34.156 -24.031 -4.168 1 90.88 328 LYS A CA 1
ATOM 2692 C C . LYS A 1 328 ? 33.281 -24.766 -3.158 1 90.88 328 LYS A C 1
ATOM 2694 O O . LYS A 1 328 ? 32.188 -24.312 -2.852 1 90.88 328 LYS A O 1
ATOM 2699 N N . PRO A 1 329 ? 33.844 -25.812 -2.66 1 87.5 329 PRO A N 1
ATOM 2700 C CA . PRO A 1 329 ? 33 -26.609 -1.74 1 87.5 329 PRO A CA 1
ATOM 2701 C C . PRO A 1 329 ? 32.656 -25.859 -0.46 1 87.5 329 PRO A C 1
ATOM 2703 O O . PRO A 1 329 ? 33.5 -25.125 0.081 1 87.5 329 PRO A O 1
ATOM 2706 N N . ILE A 1 330 ? 31.391 -25.766 -0.001 1 84 330 ILE A N 1
ATOM 2707 C CA . ILE A 1 330 ? 30.906 -25.047 1.171 1 84 330 ILE A CA 1
ATOM 2708 C C . ILE A 1 330 ? 31.359 -25.766 2.441 1 84 330 ILE A C 1
ATOM 2710 O O . ILE A 1 330 ? 31.609 -25.125 3.465 1 84 330 ILE A O 1
ATOM 2714 N N . GLY A 1 331 ? 32.062 -26.703 2.4 1 77.94 331 GLY A N 1
ATOM 2715 C CA . GLY A 1 331 ? 32.594 -27.438 3.555 1 77.94 331 GLY A CA 1
ATOM 2716 C C . GLY A 1 331 ? 31.562 -27.578 4.668 1 77.94 331 GLY A C 1
ATOM 2717 O O . GLY A 1 331 ? 30.391 -27.844 4.41 1 77.94 331 GLY A O 1
ATOM 2718 N N . LEU A 1 332 ? 32.031 -27.312 6.027 1 75.62 332 LEU A N 1
ATOM 2719 C CA . LEU A 1 332 ? 31.188 -27.516 7.203 1 75.62 332 LEU A CA 1
ATOM 2720 C C . LEU A 1 332 ? 30.375 -26.266 7.512 1 75.62 332 LEU A C 1
ATOM 2722 O O . LEU A 1 332 ? 30.938 -25.219 7.824 1 75.62 332 LEU A O 1
ATOM 2726 N N . VAL A 1 333 ? 29.141 -26.312 7.105 1 78.25 333 VAL A N 1
ATOM 2727 C CA . VAL A 1 333 ? 28.219 -25.234 7.43 1 78.25 333 VAL A CA 1
ATOM 2728 C C . VAL A 1 333 ? 27 -25.797 8.156 1 78.25 333 VAL A C 1
ATOM 2730 O O . VAL A 1 333 ? 26.797 -27.016 8.203 1 78.25 333 VAL A O 1
ATOM 2733 N N . ASN A 1 334 ? 26.328 -24.969 8.867 1 83.69 334 ASN A N 1
ATOM 2734 C CA . ASN A 1 334 ? 25.078 -25.375 9.492 1 83.69 334 ASN A CA 1
ATOM 2735 C C . ASN A 1 334 ? 24.109 -25.953 8.477 1 83.69 334 ASN A C 1
ATOM 2737 O O . ASN A 1 334 ? 23.672 -25.25 7.559 1 83.69 334 ASN A O 1
ATOM 2741 N N . ARG A 1 335 ? 23.75 -27.219 8.656 1 83.12 335 ARG A N 1
ATOM 2742 C CA . ARG A 1 335 ? 22.969 -28 7.684 1 83.12 335 ARG A CA 1
ATOM 2743 C C . ARG A 1 335 ? 21.531 -27.5 7.617 1 83.12 335 ARG A C 1
ATOM 2745 O O . ARG A 1 335 ? 20.797 -27.828 6.68 1 83.12 335 ARG A O 1
ATOM 2752 N N . LYS A 1 336 ? 21.156 -26.719 8.516 1 90.38 336 LYS A N 1
ATOM 2753 C CA . LYS A 1 336 ? 19.766 -26.266 8.562 1 90.38 336 LYS A CA 1
ATOM 2754 C C . LYS A 1 336 ? 19.578 -24.969 7.785 1 90.38 336 LYS A C 1
ATOM 2756 O O . LYS A 1 336 ? 18.453 -24.578 7.488 1 90.38 336 LYS A O 1
ATOM 2761 N N . LEU A 1 337 ? 20.672 -24.375 7.312 1 92.31 337 LEU A N 1
ATOM 2762 C CA . LEU A 1 337 ? 20.594 -23.047 6.711 1 92.31 337 LEU A CA 1
ATOM 2763 C C . LEU A 1 337 ? 20.344 -23.141 5.211 1 92.31 337 LEU A C 1
ATOM 2765 O O . LEU A 1 337 ? 20.922 -24 4.539 1 92.31 337 LEU A O 1
ATOM 2769 N N . ASN A 1 338 ? 19.453 -22.344 4.73 1 94.88 338 ASN A N 1
ATOM 2770 C CA . ASN A 1 338 ? 19.203 -22.172 3.303 1 94.88 338 ASN A CA 1
ATOM 2771 C C . ASN A 1 338 ? 19.953 -20.953 2.75 1 94.88 338 ASN A C 1
ATOM 2773 O O . ASN A 1 338 ? 20.5 -20.156 3.51 1 94.88 338 ASN A O 1
ATOM 2777 N N . LEU A 1 339 ? 20.016 -20.906 1.416 1 94.88 339 LEU A N 1
ATOM 2778 C CA . LEU A 1 339 ? 20.672 -19.75 0.782 1 94.88 339 LEU A CA 1
ATOM 2779 C C . LEU A 1 339 ? 20.047 -18.453 1.262 1 94.88 339 LEU A C 1
ATOM 2781 O O . LEU A 1 339 ? 20.75 -17.453 1.442 1 94.88 339 LEU A O 1
ATOM 2785 N N . GLN A 1 340 ? 18.734 -18.391 1.483 1 94.44 340 GLN A N 1
ATOM 2786 C CA . GLN A 1 340 ? 18.016 -17.203 1.947 1 94.44 340 GLN A CA 1
ATOM 2787 C C . GLN A 1 340 ? 18.547 -16.75 3.312 1 94.44 340 GLN A C 1
ATOM 2789 O O . GLN A 1 340 ? 18.547 -15.562 3.615 1 94.44 340 GLN A O 1
ATOM 2794 N N . ASP A 1 341 ? 19.047 -17.656 4.09 1 94.19 341 ASP A N 1
ATOM 2795 C CA . ASP A 1 341 ? 19.469 -17.375 5.461 1 94.19 341 ASP A CA 1
ATOM 2796 C C . ASP A 1 341 ? 20.828 -16.688 5.5 1 94.19 341 ASP A C 1
ATOM 2798 O O . ASP A 1 341 ? 21.25 -16.203 6.551 1 94.19 341 ASP A O 1
ATOM 2802 N N . VAL A 1 342 ? 21.484 -16.656 4.379 1 94.25 342 VAL A N 1
ATOM 2803 C CA . VAL A 1 342 ? 22.781 -16.016 4.281 1 94.25 342 VAL A CA 1
ATOM 2804 C C . VAL A 1 342 ? 22.641 -14.5 4.48 1 94.25 342 VAL A C 1
ATOM 2806 O O . VAL A 1 342 ? 23.547 -13.844 4.965 1 94.25 342 VAL A O 1
ATOM 2809 N N . ILE A 1 343 ? 21.484 -14.016 4.109 1 95.94 343 ILE A N 1
ATOM 2810 C CA . ILE A 1 343 ? 21.234 -12.578 4.195 1 95.94 343 ILE A CA 1
ATOM 2811 C C . ILE A 1 343 ? 21.078 -12.172 5.656 1 95.94 343 ILE A C 1
ATOM 2813 O O . ILE A 1 343 ? 20.266 -12.75 6.383 1 95.94 343 ILE A O 1
ATOM 2817 N N . GLU A 1 344 ? 21.859 -11.25 6.043 1 96.25 344 GLU A N 1
ATOM 2818 C CA . GLU A 1 344 ? 21.859 -10.82 7.438 1 96.25 344 GLU A CA 1
ATOM 2819 C C . GLU A 1 344 ? 20.562 -10.086 7.781 1 96.25 344 GLU A C 1
ATOM 2821 O O . GLU A 1 344 ? 19.906 -9.523 6.902 1 96.25 344 GLU A O 1
ATOM 2826 N N . LYS A 1 345 ? 20.172 -10.07 8.977 1 96.75 345 LYS A N 1
ATOM 2827 C CA . LYS A 1 345 ? 19.062 -9.32 9.531 1 96.75 345 LYS A CA 1
ATOM 2828 C C . LYS A 1 345 ? 19.531 -8.102 10.312 1 96.75 345 LYS A C 1
ATOM 2830 O O . LYS A 1 345 ? 20.609 -8.133 10.914 1 96.75 345 LYS A O 1
ATOM 2835 N N . PRO A 1 346 ? 18.812 -6.98 10.273 1 97.75 346 PRO A N 1
ATOM 2836 C CA . PRO A 1 346 ? 19.234 -5.773 10.984 1 97.75 346 PRO A CA 1
ATOM 2837 C C . PRO A 1 346 ? 19.344 -5.98 12.5 1 97.75 346 PRO A C 1
ATOM 2839 O O . PRO A 1 346 ? 18.406 -6.5 13.117 1 97.75 346 PRO A O 1
ATOM 2842 N N . LEU A 1 347 ? 20.469 -5.582 13.023 1 98.5 347 LEU A N 1
ATOM 2843 C CA . LEU A 1 347 ? 20.688 -5.664 14.461 1 98.5 347 LEU A CA 1
ATOM 2844 C C . LEU A 1 347 ? 20.234 -4.383 15.156 1 98.5 347 LEU A C 1
ATOM 2846 O O . LEU A 1 347 ? 20.641 -3.283 14.758 1 98.5 347 LEU A O 1
ATOM 2850 N N . TRP A 1 348 ? 19.375 -4.484 16.109 1 97.94 348 TRP A N 1
ATOM 2851 C CA . TRP A 1 348 ? 19 -3.381 16.984 1 97.94 348 TRP A CA 1
ATOM 2852 C C . TRP A 1 348 ? 19.766 -3.449 18.297 1 97.94 348 TRP A C 1
ATOM 2854 O O . TRP A 1 348 ? 19.469 -4.273 19.156 1 97.94 348 TRP A O 1
ATOM 2864 N N . THR A 1 349 ? 20.75 -2.527 18.438 1 98.12 349 THR A N 1
ATOM 2865 C CA . THR A 1 349 ? 21.75 -2.643 19.484 1 98.12 349 THR A CA 1
ATOM 2866 C C . THR A 1 349 ? 21.125 -2.559 20.859 1 98.12 349 THR A C 1
ATOM 2868 O O . THR A 1 349 ? 21.609 -3.178 21.812 1 98.12 349 THR A O 1
ATOM 2871 N N . ILE A 1 350 ? 20.031 -1.825 20.984 1 96.88 350 ILE A N 1
ATOM 2872 C CA . ILE A 1 350 ? 19.406 -1.636 22.281 1 96.88 350 ILE A CA 1
ATOM 2873 C C . ILE A 1 350 ? 18.812 -2.959 22.766 1 96.88 350 ILE A C 1
ATOM 2875 O O . ILE A 1 350 ? 18.781 -3.223 23.969 1 96.88 350 ILE A O 1
ATOM 2879 N N . THR A 1 351 ? 18.328 -3.736 21.859 1 97 351 THR A N 1
ATOM 2880 C CA . THR A 1 351 ? 17.766 -5.031 22.219 1 97 351 THR A CA 1
ATOM 2881 C C . THR A 1 351 ? 18.844 -6.109 22.219 1 97 351 THR A C 1
ATOM 2883 O O . THR A 1 351 ? 18.688 -7.148 22.859 1 97 351 THR A O 1
ATOM 2886 N N . GLY A 1 352 ? 19.906 -5.906 21.5 1 96.94 352 GLY A N 1
ATOM 2887 C CA . GLY A 1 352 ? 20.938 -6.902 21.328 1 96.94 352 GLY A CA 1
ATOM 2888 C C . GLY A 1 352 ? 20.531 -8.031 20.391 1 96.94 352 GLY A C 1
ATOM 2889 O O . GLY A 1 352 ? 21.219 -9.055 20.312 1 96.94 352 GLY A O 1
ATOM 2890 N N . GLN A 1 353 ? 19.391 -7.832 19.797 1 97.25 353 GLN A N 1
ATOM 2891 C CA . GLN A 1 353 ? 18.859 -8.859 18.906 1 97.25 353 GLN A CA 1
ATOM 2892 C C . GLN A 1 353 ? 18.562 -8.289 17.516 1 97.25 353 GLN A C 1
ATOM 2894 O O . GLN A 1 353 ? 18.469 -7.074 17.359 1 97.25 353 GLN A O 1
ATOM 2899 N N . THR A 1 354 ? 18.438 -9.195 16.562 1 97 354 THR A N 1
ATOM 2900 C CA . THR A 1 354 ? 18.125 -8.789 15.195 1 97 354 THR A CA 1
ATOM 2901 C C . THR A 1 354 ? 16.625 -8.797 14.961 1 97 354 THR A C 1
ATOM 2903 O O . THR A 1 354 ? 15.883 -9.5 15.656 1 97 354 THR A O 1
ATOM 2906 N N . ALA A 1 355 ? 16.219 -7.941 14.008 1 95.44 355 ALA A N 1
ATOM 2907 C CA . ALA A 1 355 ? 14.836 -7.992 13.57 1 95.44 355 ALA A CA 1
ATOM 2908 C C . ALA A 1 355 ? 14.516 -9.336 12.914 1 95.44 355 ALA A C 1
ATOM 2910 O O . ALA A 1 355 ? 15.414 -10.047 12.469 1 95.44 355 ALA A O 1
ATOM 2911 N N . SER A 1 356 ? 13.234 -9.703 12.828 1 91.31 356 SER A N 1
ATOM 2912 C CA . SER A 1 356 ? 12.805 -10.992 12.297 1 91.31 356 SER A CA 1
ATOM 2913 C C . SER A 1 356 ? 12.82 -11 10.773 1 91.31 356 SER A C 1
ATOM 2915 O O . SER A 1 356 ? 13.008 -12.047 10.148 1 91.31 356 SER A O 1
ATOM 2917 N N . LYS A 1 357 ? 12.609 -9.867 10.195 1 91.75 357 LYS A N 1
ATOM 2918 C CA . LYS A 1 357 ? 12.5 -9.797 8.742 1 91.75 357 LYS A CA 1
ATOM 2919 C C . LYS A 1 357 ? 13.719 -9.117 8.133 1 91.75 357 LYS A C 1
ATOM 2921 O O . LYS A 1 357 ? 14.391 -8.32 8.797 1 91.75 357 LYS A O 1
ATOM 2926 N N . THR A 1 358 ? 14.07 -9.445 6.945 1 95.38 358 THR A N 1
ATOM 2927 C CA . THR A 1 358 ? 15.18 -8.883 6.184 1 95.38 358 THR A CA 1
ATOM 2928 C C . THR A 1 358 ? 14.859 -8.875 4.691 1 95.38 358 THR A C 1
ATOM 2930 O O . THR A 1 358 ? 13.688 -8.969 4.301 1 95.38 358 THR A O 1
ATOM 2933 N N . LEU A 1 359 ? 15.883 -8.586 3.896 1 95.31 359 LEU A N 1
ATOM 2934 C CA . LEU A 1 359 ? 15.734 -8.609 2.447 1 95.31 359 LEU A CA 1
ATOM 2935 C C . LEU A 1 359 ? 15.383 -10.016 1.963 1 95.31 359 LEU A C 1
ATOM 2937 O O . LEU A 1 359 ? 15.938 -11 2.457 1 95.31 359 LEU A O 1
ATOM 2941 N N . ILE A 1 360 ? 14.43 -10.094 1.098 1 92.94 360 ILE A N 1
ATOM 2942 C CA . ILE A 1 360 ? 14.023 -11.375 0.539 1 92.94 360 ILE A CA 1
ATOM 2943 C C . ILE A 1 360 ? 14 -11.289 -0.986 1 92.94 360 ILE A C 1
ATOM 2945 O O . ILE A 1 360 ? 13.016 -10.82 -1.569 1 92.94 360 ILE A O 1
ATOM 2949 N N . PRO A 1 361 ? 15.078 -11.75 -1.601 1 93.94 361 PRO A N 1
ATOM 2950 C CA . PRO A 1 361 ? 15.055 -11.789 -3.064 1 93.94 361 PRO A CA 1
ATOM 2951 C C . PRO A 1 361 ? 13.977 -12.719 -3.615 1 93.94 361 PRO A C 1
ATOM 2953 O O . PRO A 1 361 ? 13.5 -13.609 -2.904 1 93.94 361 PRO A O 1
ATOM 2956 N N . ASP A 1 362 ? 13.586 -12.531 -4.82 1 88.75 362 ASP A N 1
ATOM 2957 C CA . ASP A 1 362 ? 12.547 -13.352 -5.434 1 88.75 362 ASP A CA 1
ATOM 2958 C C . ASP A 1 362 ? 13.125 -14.641 -6.008 1 88.75 362 ASP A C 1
ATOM 2960 O O . ASP A 1 362 ? 12.508 -15.703 -5.902 1 88.75 362 ASP A O 1
ATOM 2964 N N . LEU A 1 363 ? 14.227 -14.453 -6.652 1 93.81 363 LEU A N 1
ATOM 2965 C CA . LEU A 1 363 ? 14.727 -15.555 -7.465 1 93.81 363 LEU A CA 1
ATOM 2966 C C . LEU A 1 363 ? 16.25 -15.477 -7.605 1 93.81 363 LEU A C 1
ATOM 2968 O O . LEU A 1 363 ? 16.781 -14.477 -8.078 1 93.81 363 LEU A O 1
ATOM 2972 N N . ILE A 1 364 ? 16.922 -16.531 -7.113 1 96.31 364 ILE A N 1
ATOM 2973 C CA . ILE A 1 364 ? 18.359 -16.672 -7.324 1 96.31 364 ILE A CA 1
ATOM 2974 C C . ILE A 1 364 ? 18.641 -17.969 -8.078 1 96.31 364 ILE A C 1
ATOM 2976 O O . ILE A 1 364 ? 18.125 -19.031 -7.715 1 96.31 364 ILE A O 1
ATOM 2980 N N . ALA A 1 365 ? 19.359 -17.828 -9.148 1 95 365 ALA A N 1
ATOM 2981 C CA . ALA A 1 365 ? 19.75 -18.984 -9.93 1 95 365 ALA A CA 1
ATOM 2982 C C . ALA A 1 365 ? 21.266 -19.172 -9.922 1 95 365 ALA A C 1
ATOM 2984 O O . ALA A 1 365 ? 22.016 -18.188 -9.992 1 95 365 ALA A O 1
ATOM 2985 N N . ILE A 1 366 ? 21.672 -20.375 -9.719 1 92.06 366 ILE A N 1
ATOM 2986 C CA . ILE A 1 366 ? 23.094 -20.719 -9.766 1 92.06 366 ILE A CA 1
ATOM 2987 C C . ILE A 1 366 ? 23.375 -21.609 -10.977 1 92.06 366 ILE A C 1
ATOM 2989 O O . ILE A 1 366 ? 22.766 -22.672 -11.133 1 92.06 366 ILE A O 1
ATOM 2993 N N . SER A 1 367 ? 24.078 -21.062 -11.898 1 85.81 367 SER A N 1
ATOM 2994 C CA . SER A 1 367 ? 24.453 -21.812 -13.094 1 85.81 367 SER A CA 1
ATOM 2995 C C . SER A 1 367 ? 25.969 -21.875 -13.266 1 85.81 367 SER A C 1
ATOM 2997 O O . SER A 1 367 ? 26.578 -20.906 -13.695 1 85.81 367 SER A O 1
ATOM 2999 N N . GLU A 1 368 ? 26.547 -23 -13.008 1 81.44 368 GLU A N 1
ATOM 3000 C CA . GLU A 1 368 ? 28 -23.188 -13.094 1 81.44 368 GLU A CA 1
ATOM 3001 C C . GLU A 1 368 ? 28.734 -22.203 -12.203 1 81.44 368 GLU A C 1
ATOM 3003 O O . GLU A 1 368 ? 28.531 -22.172 -10.992 1 81.44 368 GLU A O 1
ATOM 3008 N N . GLU A 1 369 ? 29.328 -21.172 -12.797 1 89.31 369 GLU A N 1
ATOM 3009 C CA . GLU A 1 369 ? 30.156 -20.25 -12.031 1 89.31 369 GLU A CA 1
ATOM 3010 C C . GLU A 1 369 ? 29.5 -18.875 -11.961 1 89.31 369 GLU A C 1
ATOM 3012 O O . GLU A 1 369 ? 30.141 -17.891 -11.578 1 89.31 369 GLU A O 1
ATOM 3017 N N . GLN A 1 370 ? 28.172 -18.953 -12.227 1 92.81 370 GLN A N 1
ATOM 3018 C CA . GLN A 1 370 ? 27.484 -17.672 -12.227 1 92.81 370 GLN A CA 1
ATOM 3019 C C . GLN A 1 370 ? 26.422 -17.609 -11.125 1 92.81 370 GLN A C 1
ATOM 3021 O O . GLN A 1 370 ? 25.688 -18.578 -10.922 1 92.81 370 GLN A O 1
ATOM 3026 N N . PHE A 1 371 ? 26.5 -16.562 -10.359 1 96.25 371 PHE A N 1
ATOM 3027 C CA . PHE A 1 371 ? 25.469 -16.219 -9.383 1 96.25 371 PHE A CA 1
ATOM 3028 C C . PHE A 1 371 ? 24.516 -15.164 -9.938 1 96.25 371 PHE A C 1
ATOM 3030 O O . PHE A 1 371 ? 24.891 -14 -10.078 1 96.25 371 PHE A O 1
ATOM 3037 N N . ILE A 1 372 ? 23.281 -15.594 -10.266 1 97.19 372 ILE A N 1
ATOM 3038 C CA . ILE A 1 372 ? 22.375 -14.688 -10.961 1 97.19 372 ILE A CA 1
ATOM 3039 C C . ILE A 1 372 ? 21.219 -14.312 -10.039 1 97.19 372 ILE A C 1
ATOM 3041 O O . ILE A 1 372 ? 20.531 -15.195 -9.523 1 97.19 372 ILE A O 1
ATOM 3045 N N . ILE A 1 373 ? 21.062 -13.086 -9.797 1 97.81 373 ILE A N 1
ATOM 3046 C CA . ILE A 1 373 ? 19.953 -12.57 -9.008 1 97.81 373 ILE A CA 1
ATOM 3047 C C . ILE A 1 373 ? 18.875 -12.008 -9.93 1 97.81 373 ILE A C 1
ATOM 3049 O O . ILE A 1 373 ? 19.062 -10.969 -10.562 1 97.81 373 ILE A O 1
ATOM 3053 N N . PHE A 1 374 ? 17.781 -12.703 -9.992 1 97.38 374 PHE A N 1
ATOM 3054 C CA . PHE A 1 374 ? 16.688 -12.297 -10.859 1 97.38 374 PHE A CA 1
ATOM 3055 C C . PHE A 1 374 ? 15.602 -11.586 -10.055 1 97.38 374 PHE A C 1
ATOM 3057 O O . PHE A 1 374 ? 15.422 -11.859 -8.859 1 97.38 374 PHE A O 1
ATOM 3064 N N . ASP A 1 375 ? 14.961 -10.68 -10.602 1 96.25 375 ASP A N 1
ATOM 3065 C CA . ASP A 1 375 ? 13.742 -10.062 -10.086 1 96.25 375 ASP A CA 1
ATOM 3066 C C . ASP A 1 375 ? 12.648 -10.039 -11.156 1 96.25 375 ASP A C 1
ATOM 3068 O O . ASP A 1 375 ? 12.719 -9.258 -12.102 1 96.25 375 ASP A O 1
ATOM 3072 N N . ALA A 1 376 ? 11.703 -10.953 -11.023 1 95.81 376 ALA A N 1
ATOM 3073 C CA . ALA A 1 376 ? 10.594 -11.016 -11.977 1 95.81 376 ALA A CA 1
ATOM 3074 C C . ALA A 1 376 ? 9.609 -9.867 -11.758 1 95.81 376 ALA A C 1
ATOM 3076 O O . ALA A 1 376 ? 8.945 -9.797 -10.727 1 95.81 376 ALA A O 1
ATOM 3077 N N . LYS A 1 377 ? 9.562 -8.969 -12.656 1 94.44 377 LYS A N 1
ATOM 3078 C CA . LYS A 1 377 ? 8.727 -7.781 -12.57 1 94.44 377 LYS A CA 1
ATOM 3079 C C . LYS A 1 377 ? 7.594 -7.832 -13.594 1 94.44 377 LYS A C 1
ATOM 3081 O O . LYS A 1 377 ? 7.84 -7.992 -14.789 1 94.44 377 LYS A O 1
ATOM 3086 N N . TYR A 1 378 ? 6.371 -7.703 -13.156 1 94.94 378 TYR A N 1
ATOM 3087 C CA . TYR A 1 378 ? 5.199 -7.691 -14.031 1 94.94 378 TYR A CA 1
ATOM 3088 C C . TYR A 1 378 ? 4.867 -6.27 -14.469 1 94.94 378 TYR A C 1
ATOM 3090 O O . TYR A 1 378 ? 3.863 -5.699 -14.039 1 94.94 378 TYR A O 1
ATOM 3098 N N . TYR A 1 379 ? 5.758 -5.707 -15.297 1 93.5 379 TYR A N 1
ATOM 3099 C CA . TYR A 1 379 ? 5.633 -4.359 -15.844 1 93.5 379 TYR A CA 1
ATOM 3100 C C . TYR A 1 379 ? 5.645 -4.387 -17.359 1 93.5 379 TYR A C 1
ATOM 3102 O O . TYR A 1 379 ? 6.129 -5.348 -17.969 1 93.5 379 TYR A O 1
ATOM 3110 N N . THR A 1 380 ? 5.035 -3.328 -17.922 1 91.75 380 THR A N 1
ATOM 3111 C CA . THR A 1 380 ? 5.121 -3.08 -19.359 1 91.75 380 THR A CA 1
ATOM 3112 C C . THR A 1 380 ? 5.688 -1.692 -19.625 1 91.75 380 THR A C 1
ATOM 3114 O O . THR A 1 380 ? 4.973 -0.802 -20.094 1 91.75 380 THR A O 1
ATOM 3117 N N . PRO A 1 381 ? 7.012 -1.562 -19.453 1 93.69 381 PRO A N 1
ATOM 3118 C CA . PRO A 1 381 ? 7.602 -0.228 -19.594 1 93.69 381 PRO A CA 1
ATOM 3119 C C . PRO A 1 381 ? 7.711 0.216 -21.047 1 93.69 381 PRO A C 1
ATOM 3121 O O . PRO A 1 381 ? 7.855 -0.622 -21.938 1 93.69 381 PRO A O 1
ATOM 3124 N N . THR A 1 382 ? 7.566 1.489 -21.266 1 92.44 382 THR A N 1
ATOM 3125 C CA . THR A 1 382 ? 7.844 2.113 -22.562 1 92.44 382 THR A CA 1
ATOM 3126 C C . THR A 1 382 ? 9.258 2.686 -22.594 1 92.44 382 THR A C 1
ATOM 3128 O O . THR A 1 382 ? 9.547 3.682 -21.922 1 92.44 382 THR A O 1
ATOM 3131 N N . LEU A 1 383 ? 10.141 2.023 -23.406 1 95.5 383 LEU A N 1
ATOM 3132 C CA . LEU A 1 383 ? 11.547 2.381 -23.469 1 95.5 383 LEU A CA 1
ATOM 3133 C C . LEU A 1 383 ? 11.922 2.863 -24.859 1 95.5 383 LEU A C 1
ATOM 3135 O O . LEU A 1 383 ? 12.375 2.072 -25.703 1 95.5 383 LEU A O 1
ATOM 3139 N N . ILE A 1 384 ? 11.734 4.148 -25.047 1 94.62 384 ILE A N 1
ATOM 3140 C CA . ILE A 1 384 ? 12.016 4.766 -26.344 1 94.62 384 ILE A CA 1
ATOM 3141 C C . ILE A 1 384 ? 13.312 5.559 -26.266 1 94.62 384 ILE A C 1
ATOM 3143 O O . ILE A 1 384 ? 13.523 6.336 -25.328 1 94.62 384 ILE A O 1
ATOM 3147 N N . LYS A 1 385 ? 14.219 5.332 -27.25 1 95.75 385 LYS A N 1
ATOM 3148 C CA . LYS A 1 385 ? 15.5 6.027 -27.281 1 95.75 385 LYS A CA 1
ATOM 3149 C C . LYS A 1 385 ? 15.312 7.539 -27.219 1 95.75 385 LYS A C 1
ATOM 3151 O O . LYS A 1 385 ? 14.477 8.094 -27.922 1 95.75 385 LYS A O 1
ATOM 3156 N N . GLY A 1 386 ? 15.992 8.148 -26.375 1 95.88 386 GLY A N 1
ATOM 3157 C CA . GLY A 1 386 ? 15.977 9.602 -26.266 1 95.88 386 GLY A CA 1
ATOM 3158 C C . GLY A 1 386 ? 14.891 10.117 -25.344 1 95.88 386 GLY A C 1
ATOM 3159 O O . GLY A 1 386 ? 14.805 11.328 -25.094 1 95.88 386 GLY A O 1
ATOM 3160 N N . LYS A 1 387 ? 14.086 9.281 -24.844 1 95.38 387 LYS A N 1
ATOM 3161 C CA . LYS A 1 387 ? 13.016 9.688 -23.938 1 95.38 387 LYS A CA 1
ATOM 3162 C C . LYS A 1 387 ? 13.148 8.992 -22.594 1 95.38 387 LYS A C 1
ATOM 3164 O O . LYS A 1 387 ? 13.648 7.871 -22.5 1 95.38 387 LYS A O 1
ATOM 3169 N N . PRO A 1 388 ? 12.719 9.734 -21.484 1 95.19 388 PRO A N 1
ATOM 3170 C CA . PRO A 1 388 ? 12.719 9.055 -20.188 1 95.19 388 PRO A CA 1
ATOM 3171 C C . PRO A 1 388 ? 11.828 7.816 -20.156 1 95.19 388 PRO A C 1
ATOM 3173 O O . PRO A 1 388 ? 10.781 7.793 -20.812 1 95.19 388 PRO A O 1
ATOM 3176 N N . PRO A 1 389 ? 12.359 6.758 -19.516 1 95.38 389 PRO A N 1
ATOM 3177 C CA . PRO A 1 389 ? 11.516 5.562 -19.422 1 95.38 389 PRO A CA 1
ATOM 3178 C C . PRO A 1 389 ? 10.18 5.832 -18.734 1 95.38 389 PRO A C 1
ATOM 3180 O O . PRO A 1 389 ? 10.109 6.668 -17.828 1 95.38 389 PRO A O 1
ATOM 3183 N N . LEU A 1 390 ? 9.18 5.141 -19.172 1 91.38 390 LEU A N 1
ATOM 3184 C CA . LEU A 1 390 ? 7.852 5.258 -18.594 1 91.38 390 LEU A CA 1
ATOM 3185 C C . LEU A 1 390 ? 7.344 3.898 -18.109 1 91.38 390 LEU A C 1
ATOM 3187 O O . LEU A 1 390 ? 7.637 2.873 -18.734 1 91.38 390 LEU A O 1
ATOM 3191 N N . SER A 1 391 ? 6.586 3.83 -17.016 1 89.88 391 SER A N 1
ATOM 3192 C CA . SER A 1 391 ? 5.949 2.633 -16.469 1 89.88 391 SER A CA 1
ATOM 3193 C C . SER A 1 391 ? 6.98 1.555 -16.156 1 89.88 391 SER A C 1
ATOM 3195 O O . SER A 1 391 ? 6.734 0.367 -16.375 1 89.88 391 SER A O 1
ATOM 3197 N N . GLN A 1 392 ? 8.188 1.944 -15.883 1 93.31 392 GLN A N 1
ATOM 3198 C CA . GLN A 1 392 ? 9.273 1.048 -15.5 1 93.31 392 GLN A CA 1
ATOM 3199 C C . GLN A 1 392 ? 9.266 0.791 -14 1 93.31 392 GLN A C 1
ATOM 3201 O O . GLN A 1 392 ? 8.562 1.475 -13.25 1 93.31 392 GLN A O 1
ATOM 3206 N N . PRO A 1 393 ? 9.984 -0.252 -13.586 1 93.88 393 PRO A N 1
ATOM 3207 C CA . PRO A 1 393 ? 10.133 -0.44 -12.141 1 93.88 393 PR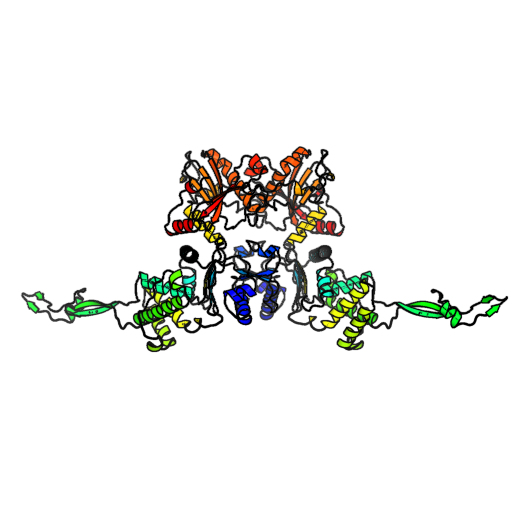O A CA 1
ATOM 3208 C C . PRO A 1 393 ? 10.742 0.774 -11.445 1 93.88 393 PRO A C 1
ATOM 3210 O O . PRO A 1 393 ? 11.648 1.41 -11.992 1 93.88 393 PRO A O 1
ATOM 3213 N N . GLY A 1 394 ? 10.281 1.127 -10.328 1 93.19 394 GLY A N 1
ATOM 3214 C CA . GLY A 1 394 ? 10.695 2.326 -9.617 1 93.19 394 GLY A CA 1
ATOM 3215 C C . GLY A 1 394 ? 12.023 2.166 -8.906 1 93.19 394 GLY A C 1
ATOM 3216 O O . GLY A 1 394 ? 12.641 1.096 -8.953 1 93.19 394 GLY A O 1
ATOM 3217 N N . ILE A 1 395 ? 12.469 3.225 -8.227 1 94.88 395 ILE A N 1
ATOM 3218 C CA . ILE A 1 395 ? 13.773 3.334 -7.574 1 94.88 395 ILE A CA 1
ATOM 3219 C C . ILE A 1 395 ? 13.891 2.287 -6.469 1 94.88 395 ILE A C 1
ATOM 3221 O O . ILE A 1 395 ? 14.969 1.747 -6.227 1 94.88 395 ILE A O 1
ATOM 3225 N N . GLU A 1 396 ? 12.828 1.994 -5.82 1 92.75 396 GLU A N 1
ATOM 3226 C CA . GLU A 1 396 ? 12.852 1.02 -4.734 1 92.75 396 GLU A CA 1
ATOM 3227 C C . GLU A 1 396 ? 13.273 -0.358 -5.238 1 92.75 396 GLU A C 1
ATOM 3229 O O . GLU A 1 396 ? 14.094 -1.028 -4.613 1 92.75 396 GLU A O 1
ATOM 3234 N N . SER A 1 397 ? 12.672 -0.74 -6.34 1 94.38 397 SER A N 1
ATOM 3235 C CA . SER A 1 397 ? 13.016 -2.021 -6.941 1 94.38 397 SER A CA 1
ATOM 3236 C C . SER A 1 397 ? 14.484 -2.055 -7.371 1 94.38 397 SER A C 1
ATOM 3238 O O . SER A 1 397 ? 15.164 -3.07 -7.203 1 94.38 397 SER A O 1
ATOM 3240 N N . ILE A 1 398 ? 14.93 -1 -7.93 1 97.25 398 ILE A N 1
ATOM 3241 C CA . ILE A 1 398 ? 16.297 -0.898 -8.422 1 97.25 398 ILE A CA 1
ATOM 3242 C C . ILE A 1 398 ? 17.281 -1.028 -7.254 1 97.25 398 ILE A C 1
ATOM 3244 O O . ILE A 1 398 ? 18.203 -1.837 -7.305 1 97.25 398 ILE A O 1
ATOM 3248 N N . ILE A 1 399 ? 17.016 -0.281 -6.199 1 96.69 399 ILE A N 1
ATOM 3249 C CA . ILE A 1 399 ? 17.891 -0.302 -5.031 1 96.69 399 ILE A CA 1
ATOM 3250 C C . ILE A 1 399 ? 17.891 -1.699 -4.414 1 96.69 399 ILE A C 1
ATOM 3252 O O . ILE A 1 399 ? 18.953 -2.221 -4.047 1 96.69 399 ILE A O 1
ATOM 3256 N N . LYS A 1 400 ? 16.766 -2.271 -4.301 1 96.38 400 LYS A N 1
ATOM 3257 C CA . LYS A 1 400 ? 16.672 -3.607 -3.721 1 96.38 400 LYS A CA 1
ATOM 3258 C C . LYS A 1 400 ? 17.516 -4.609 -4.496 1 96.38 400 LYS A C 1
ATOM 3260 O O . LYS A 1 400 ? 18.188 -5.453 -3.9 1 96.38 400 LYS A O 1
ATOM 3265 N N . GLN A 1 401 ? 17.453 -4.531 -5.77 1 97.25 401 GLN A N 1
ATOM 3266 C CA . GLN A 1 401 ? 18.219 -5.453 -6.605 1 97.25 401 GLN A CA 1
ATOM 3267 C C . GLN A 1 401 ? 19.719 -5.371 -6.293 1 97.25 401 GLN A C 1
ATOM 3269 O O . GLN A 1 401 ? 20.375 -6.398 -6.141 1 97.25 401 GLN A O 1
ATOM 3274 N N . TYR A 1 402 ? 20.25 -4.176 -6.207 1 98.12 402 TYR A N 1
ATOM 3275 C CA . TYR A 1 402 ? 21.656 -3.977 -5.855 1 98.12 402 TYR A CA 1
ATOM 3276 C C . TYR A 1 402 ? 21.938 -4.48 -4.445 1 98.12 402 TYR A C 1
ATOM 3278 O O . TYR A 1 402 ? 22.984 -5.07 -4.191 1 98.12 402 TYR A O 1
ATOM 3286 N N . MET A 1 403 ? 20.953 -4.262 -3.562 1 97.81 403 MET A N 1
ATOM 3287 C CA . MET A 1 403 ? 21.141 -4.664 -2.172 1 97.81 403 MET A CA 1
ATOM 3288 C C . MET A 1 403 ? 21.203 -6.184 -2.047 1 97.81 403 MET A C 1
ATOM 3290 O O . MET A 1 403 ? 21.922 -6.715 -1.2 1 97.81 403 MET A O 1
ATOM 3294 N N . TYR A 1 404 ? 20.422 -6.844 -2.895 1 97.75 404 TYR A N 1
ATOM 3295 C CA . TYR A 1 404 ? 20.5 -8.305 -2.893 1 97.75 404 TYR A CA 1
ATOM 3296 C C . TYR A 1 404 ? 21.922 -8.773 -3.207 1 97.75 404 TYR A C 1
ATOM 3298 O O . TYR A 1 404 ? 22.453 -9.648 -2.521 1 97.75 404 TYR A O 1
ATOM 3306 N N . GLN A 1 405 ? 22.5 -8.188 -4.215 1 98 405 GLN A N 1
ATOM 3307 C CA . GLN A 1 405 ? 23.875 -8.562 -4.566 1 98 405 GLN A CA 1
ATOM 3308 C C . GLN A 1 405 ? 24.828 -8.273 -3.42 1 98 405 GLN A C 1
ATOM 3310 O O . GLN A 1 405 ? 25.688 -9.102 -3.096 1 98 405 GLN A O 1
ATOM 3315 N N . LEU A 1 406 ? 24.672 -7.086 -2.857 1 97.81 406 LEU A N 1
ATOM 3316 C CA . LEU A 1 406 ? 25.562 -6.699 -1.763 1 97.81 406 LEU A CA 1
ATOM 3317 C C . LEU A 1 406 ? 25.453 -7.68 -0.598 1 97.81 406 LEU A C 1
ATOM 3319 O O . LEU A 1 406 ? 26.453 -8.016 0.04 1 97.81 406 LEU A O 1
ATOM 3323 N N . ALA A 1 407 ? 24.266 -8.109 -0.332 1 97.31 407 ALA A N 1
ATOM 3324 C CA . ALA A 1 407 ? 24.016 -9.031 0.774 1 97.31 407 ALA A CA 1
ATOM 3325 C C . ALA A 1 407 ? 24.734 -10.359 0.559 1 97.31 407 ALA A C 1
ATOM 3327 O O . ALA A 1 407 ? 25.125 -11.023 1.521 1 97.31 407 ALA A O 1
ATOM 3328 N N . TYR A 1 408 ? 25 -10.75 -0.685 1 96.88 408 TYR A N 1
ATOM 3329 C CA . TYR A 1 408 ? 25.625 -12.031 -0.989 1 96.88 408 TYR A CA 1
ATOM 3330 C C . TYR A 1 408 ? 27.094 -11.844 -1.348 1 96.88 408 TYR A C 1
ATOM 3332 O O . TYR A 1 408 ? 27.766 -12.797 -1.728 1 96.88 408 TYR A O 1
ATOM 3340 N N . LYS A 1 409 ? 27.547 -10.664 -1.268 1 96.38 409 LYS A N 1
ATOM 3341 C CA . LYS A 1 409 ? 28.891 -10.352 -1.735 1 96.38 409 LYS A CA 1
ATOM 3342 C C . LYS A 1 409 ? 29.938 -11.258 -1.074 1 96.38 409 LYS A C 1
ATOM 3344 O O . LYS A 1 409 ? 30.781 -11.852 -1.755 1 96.38 409 LYS A O 1
ATOM 3349 N N . LYS A 1 410 ? 29.906 -11.406 0.248 1 94.44 410 LYS A N 1
ATOM 3350 C CA . LYS A 1 410 ? 30.844 -12.242 0.976 1 94.44 410 LYS A CA 1
ATOM 3351 C C . LYS A 1 410 ? 30.672 -13.719 0.617 1 94.44 410 LYS A C 1
ATOM 3353 O O . LYS A 1 410 ? 31.656 -14.453 0.484 1 94.44 410 LYS A O 1
ATOM 3358 N N . PHE A 1 411 ? 29.422 -14.109 0.481 1 94.62 411 PHE A N 1
ATOM 3359 C CA . PHE A 1 411 ? 29.109 -15.484 0.106 1 94.62 411 PHE A CA 1
ATOM 3360 C C . PHE A 1 411 ? 29.672 -15.805 -1.273 1 94.62 411 PHE A C 1
ATOM 3362 O O . PHE A 1 411 ? 30.281 -16.859 -1.469 1 94.62 411 PHE A O 1
ATOM 3369 N N . ILE A 1 412 ? 29.469 -14.914 -2.184 1 95.25 412 ILE A N 1
ATOM 3370 C CA . ILE A 1 412 ? 29.906 -15.07 -3.564 1 95.25 412 ILE A CA 1
ATOM 3371 C C . ILE A 1 412 ? 31.438 -15.195 -3.609 1 95.25 412 ILE A C 1
ATOM 3373 O O . ILE A 1 412 ? 31.969 -16.062 -4.301 1 95.25 412 ILE A O 1
ATOM 3377 N N . ALA A 1 413 ? 32.062 -14.352 -2.883 1 94.25 413 ALA A N 1
ATOM 3378 C CA . ALA A 1 413 ? 33.5 -14.375 -2.834 1 94.25 413 ALA A CA 1
ATOM 3379 C C . ALA A 1 413 ? 34 -15.648 -2.154 1 94.25 413 ALA A C 1
ATOM 3381 O O . ALA A 1 413 ? 34.938 -16.297 -2.654 1 94.25 413 ALA A O 1
ATOM 3382 N N . LYS A 1 414 ? 33.438 -16.016 -1.084 1 93.5 414 LYS A N 1
ATOM 3383 C CA . LYS A 1 414 ? 33.875 -17.141 -0.264 1 93.5 414 LYS A CA 1
ATOM 3384 C C . LYS A 1 414 ? 33.781 -18.453 -1.037 1 93.5 414 LYS A C 1
ATOM 3386 O O . LYS A 1 414 ? 34.656 -19.312 -0.938 1 93.5 414 LYS A O 1
ATOM 3391 N N . TYR A 1 415 ? 32.781 -18.547 -1.815 1 93.44 415 TYR A N 1
ATOM 3392 C CA . TYR A 1 415 ? 32.531 -19.844 -2.439 1 93.44 415 TYR A CA 1
ATOM 3393 C C . TYR A 1 415 ? 32.906 -19.812 -3.92 1 93.44 415 TYR A C 1
ATOM 3395 O O . TYR A 1 415 ? 32.531 -20.719 -4.672 1 93.44 415 TYR A O 1
ATOM 3403 N N . GLY A 1 416 ? 33.438 -18.766 -4.352 1 92.12 416 GLY A N 1
ATOM 3404 C CA . GLY A 1 416 ? 34.25 -18.75 -5.566 1 92.12 416 GLY A CA 1
ATOM 3405 C C . GLY A 1 416 ? 33.406 -18.484 -6.816 1 92.12 416 GLY A C 1
ATOM 3406 O O . GLY A 1 416 ? 33.781 -18.938 -7.906 1 92.12 416 GLY A O 1
ATOM 3407 N N . PHE A 1 417 ? 32.344 -17.844 -6.723 1 94.31 417 PHE A N 1
ATOM 3408 C CA . PHE A 1 417 ? 31.609 -17.453 -7.93 1 94.31 417 PHE A CA 1
ATOM 3409 C C . PHE A 1 417 ? 32.406 -16.422 -8.719 1 94.31 417 PHE A C 1
ATOM 3411 O O . PHE A 1 417 ? 32.969 -15.484 -8.148 1 94.31 417 PHE A O 1
ATOM 3418 N N . ILE A 1 418 ? 32.469 -16.594 -10.047 1 91.25 418 ILE A N 1
ATOM 3419 C CA . ILE A 1 418 ? 33.312 -15.758 -10.875 1 91.25 418 ILE A CA 1
ATOM 3420 C C . ILE A 1 418 ? 32.5 -14.602 -11.453 1 91.25 418 ILE A C 1
ATOM 3422 O O . ILE A 1 418 ? 33.031 -13.547 -11.781 1 91.25 418 ILE A O 1
ATOM 3426 N N . SER A 1 419 ? 31.25 -14.906 -11.586 1 93.19 419 SER A N 1
ATOM 3427 C CA . SER A 1 419 ? 30.406 -13.891 -12.203 1 93.19 419 SER A CA 1
ATOM 3428 C C . SER A 1 419 ? 29.094 -13.719 -11.445 1 93.19 419 SER A C 1
ATOM 3430 O O . SER A 1 419 ? 28.531 -14.695 -10.945 1 93.19 419 SER A O 1
ATOM 3432 N N . VAL A 1 420 ? 28.734 -12.453 -11.289 1 96.69 420 VAL A N 1
ATOM 3433 C CA . VAL A 1 420 ? 27.453 -12.109 -10.695 1 96.69 420 VAL A CA 1
ATOM 3434 C C . VAL A 1 420 ? 26.625 -11.281 -11.68 1 96.69 420 VAL A C 1
ATOM 3436 O O . VAL A 1 420 ? 27.156 -10.406 -12.367 1 96.69 420 VAL A O 1
ATOM 3439 N N . LYS A 1 421 ? 25.391 -11.664 -11.812 1 97.25 421 LYS A N 1
ATOM 3440 C CA . LYS A 1 421 ? 24.5 -10.922 -12.711 1 97.25 421 LYS A CA 1
ATOM 3441 C C . LYS A 1 421 ? 23.234 -10.492 -11.992 1 97.25 421 LYS A C 1
ATOM 3443 O O . LYS A 1 421 ? 22.672 -11.242 -11.188 1 97.25 421 LYS A O 1
ATOM 3448 N N . ASN A 1 422 ? 22.844 -9.297 -12.141 1 98.12 422 ASN A N 1
ATOM 3449 C CA . ASN A 1 422 ? 21.547 -8.766 -11.766 1 98.12 422 ASN A CA 1
ATOM 3450 C C . ASN A 1 422 ? 20.641 -8.609 -12.977 1 98.12 422 ASN A C 1
ATOM 3452 O O . ASN A 1 422 ? 21.047 -8.055 -14 1 98.12 422 ASN A O 1
ATOM 3456 N N . CYS A 1 423 ? 19.391 -9.102 -12.844 1 98.19 423 CYS A N 1
ATOM 3457 C CA . CYS A 1 423 ? 18.578 -9.062 -14.047 1 98.19 423 CYS A CA 1
ATOM 3458 C C . CYS A 1 423 ? 17.109 -8.859 -13.695 1 98.19 423 CYS A C 1
ATOM 3460 O O . CYS A 1 423 ? 16.547 -9.594 -12.875 1 98.19 423 CYS A O 1
ATOM 3462 N N . PHE A 1 424 ? 16.469 -7.859 -14.289 1 97.88 424 PHE A N 1
ATOM 3463 C CA . PHE A 1 424 ? 15.023 -7.719 -14.289 1 97.88 424 PHE A CA 1
ATOM 3464 C C . PHE A 1 424 ? 14.398 -8.547 -15.406 1 97.88 424 PHE A C 1
ATOM 3466 O O . PHE A 1 424 ? 14.805 -8.438 -16.562 1 97.88 424 PHE A O 1
ATOM 3473 N N . LEU A 1 425 ? 13.461 -9.367 -15.047 1 97.19 425 LEU A N 1
ATOM 3474 C CA . LEU A 1 425 ? 12.742 -10.164 -16.031 1 97.19 425 LEU A CA 1
ATOM 3475 C C . LEU A 1 425 ? 11.305 -9.672 -16.188 1 97.19 425 LEU A C 1
ATOM 3477 O O . LEU A 1 425 ? 10.539 -9.672 -15.219 1 97.19 425 LEU A O 1
ATOM 3481 N N . MET A 1 426 ? 10.969 -9.258 -17.359 1 97.25 426 MET A N 1
ATOM 3482 C CA . MET A 1 426 ? 9.609 -8.781 -17.625 1 97.25 426 MET A CA 1
ATOM 3483 C C . MET A 1 426 ? 8.984 -9.555 -18.781 1 97.25 426 MET A C 1
ATOM 3485 O O . MET A 1 426 ? 9.68 -9.977 -19.703 1 97.25 426 MET A O 1
ATOM 3489 N N . PRO A 1 427 ? 7.66 -9.734 -18.734 1 96.94 427 PRO A N 1
ATOM 3490 C CA . PRO A 1 427 ? 6.992 -10.508 -19.781 1 96.94 427 PRO A CA 1
ATOM 3491 C C . PRO A 1 427 ? 6.812 -9.719 -21.078 1 96.94 427 PRO A C 1
ATOM 3493 O O . PRO A 1 427 ? 6.703 -8.492 -21.047 1 96.94 427 PRO A O 1
ATOM 3496 N N . THR A 1 428 ? 6.852 -10.359 -22.141 1 95.88 428 THR A N 1
ATOM 3497 C CA . THR A 1 428 ? 6.562 -9.781 -23.453 1 95.88 428 THR A CA 1
ATOM 3498 C C . THR A 1 428 ? 5.711 -10.734 -24.297 1 95.88 428 THR A C 1
ATOM 3500 O O . THR A 1 428 ? 5.699 -11.945 -24.047 1 95.88 428 THR A O 1
ATOM 3503 N N . GLU A 1 429 ? 4.938 -10.172 -25.156 1 93.38 429 GLU A N 1
ATOM 3504 C CA . GLU A 1 429 ? 4.117 -10.969 -26.047 1 93.38 429 GLU A CA 1
ATOM 3505 C C . GLU A 1 429 ? 4.941 -11.508 -27.219 1 93.38 429 GLU A C 1
ATOM 3507 O O . GLU A 1 429 ? 4.488 -12.391 -27.953 1 93.38 429 GLU A O 1
ATOM 3512 N N . SER A 1 430 ? 6.156 -11.008 -27.312 1 92.5 430 SER A N 1
ATOM 3513 C CA . SER A 1 430 ? 7.039 -11.484 -28.359 1 92.5 430 SER A CA 1
ATOM 3514 C C . SER A 1 430 ? 7.43 -12.945 -28.141 1 92.5 430 SER A C 1
ATOM 3516 O O . SER A 1 430 ? 7.27 -13.477 -27.047 1 92.5 430 SER A O 1
ATOM 3518 N N . ASN A 1 431 ? 7.918 -13.586 -29.234 1 92.75 431 ASN A N 1
ATOM 3519 C CA . ASN A 1 431 ? 8.305 -14.984 -29.156 1 92.75 431 ASN A CA 1
ATOM 3520 C C . ASN A 1 431 ? 9.797 -15.141 -28.875 1 92.75 431 ASN A C 1
ATOM 3522 O O . ASN A 1 431 ? 10.305 -16.266 -28.781 1 92.75 431 ASN A O 1
ATOM 3526 N N . LYS A 1 432 ? 10.477 -14.031 -28.719 1 95.5 432 LYS A N 1
ATOM 3527 C CA . LYS A 1 432 ? 11.914 -14.07 -28.453 1 95.5 432 LYS A CA 1
ATOM 3528 C C . LYS A 1 432 ? 12.273 -13.188 -27.25 1 95.5 432 LYS A C 1
ATOM 3530 O O . LYS A 1 432 ? 11.523 -12.273 -26.906 1 95.5 432 LYS A O 1
ATOM 3535 N N . VAL A 1 433 ? 13.375 -13.578 -26.672 1 96.94 433 VAL A N 1
ATOM 3536 C CA . VAL A 1 433 ? 13.898 -12.766 -25.594 1 96.94 433 VAL A CA 1
ATOM 3537 C C . VAL A 1 433 ? 14.422 -11.438 -26.141 1 96.94 433 VAL A C 1
ATOM 3539 O O . VAL A 1 433 ? 15.125 -11.414 -27.156 1 96.94 433 VAL A O 1
ATOM 3542 N N . ILE A 1 434 ? 14.023 -10.367 -25.562 1 97.06 434 ILE A N 1
ATOM 3543 C CA . ILE A 1 434 ? 14.43 -9.047 -26.016 1 97.06 434 ILE A CA 1
ATOM 3544 C C . ILE A 1 434 ? 15.352 -8.406 -24.984 1 97.06 434 ILE A C 1
ATOM 3546 O O . ILE A 1 434 ? 15.008 -8.297 -23.812 1 97.06 434 ILE A O 1
ATOM 3550 N N . SER A 1 435 ? 16.562 -8.031 -25.422 1 97.12 435 SER A N 1
ATOM 3551 C CA . SER A 1 435 ? 17.5 -7.301 -24.562 1 97.12 435 SER A CA 1
ATOM 3552 C C . SER A 1 435 ? 17.156 -5.816 -24.516 1 97.12 435 SER A C 1
ATOM 3554 O O . SER A 1 435 ? 17.094 -5.152 -25.547 1 97.12 435 SER A O 1
ATOM 3556 N N . LYS A 1 436 ? 16.906 -5.316 -23.359 1 97.06 436 LYS A N 1
ATOM 3557 C CA . LYS A 1 436 ? 16.5 -3.92 -23.219 1 97.06 436 LYS A CA 1
ATOM 3558 C C . LYS A 1 436 ? 17.547 -3.135 -22.438 1 97.06 436 LYS A C 1
ATOM 3560 O O . LYS A 1 436 ? 17.219 -2.275 -21.625 1 97.06 436 LYS A O 1
ATOM 3565 N N . GLY A 1 437 ? 18.844 -3.5 -22.594 1 97.38 437 GLY A N 1
ATOM 3566 C CA . GLY A 1 437 ? 19.938 -2.762 -21.984 1 97.38 437 GLY A CA 1
ATOM 3567 C C . GLY A 1 437 ? 20.062 -3.008 -20.484 1 97.38 437 GLY A C 1
ATOM 3568 O O . GLY A 1 437 ? 19.891 -4.137 -20.016 1 97.38 437 GLY A O 1
ATOM 3569 N N . THR A 1 438 ? 20.562 -1.961 -19.75 1 98.31 438 THR A N 1
ATOM 3570 C CA . THR A 1 438 ? 20.812 -2.076 -18.312 1 98.31 438 THR A CA 1
ATOM 3571 C C . THR A 1 438 ? 20.312 -0.837 -17.578 1 98.31 438 THR A C 1
ATOM 3573 O O . THR A 1 438 ? 20.109 0.216 -18.188 1 98.31 438 THR A O 1
ATOM 3576 N N . VAL A 1 439 ? 19.953 -1.026 -16.375 1 98.44 439 VAL A N 1
ATOM 3577 C CA . VAL A 1 439 ? 19.672 0.078 -15.469 1 98.44 439 VAL A CA 1
ATOM 3578 C C . VAL A 1 439 ? 20.906 0.356 -14.609 1 98.44 439 VAL A C 1
ATOM 3580 O O . VAL A 1 439 ? 21.484 -0.564 -14.023 1 98.44 439 VAL A O 1
ATOM 3583 N N . VAL A 1 440 ? 21.297 1.637 -14.586 1 98.44 440 VAL A N 1
ATOM 3584 C CA . VAL A 1 440 ? 22.562 1.968 -13.945 1 98.44 440 VAL A CA 1
ATOM 3585 C C . VAL A 1 440 ? 22.328 3.012 -12.852 1 98.44 440 VAL A C 1
ATOM 3587 O O . VAL A 1 440 ? 21.703 4.043 -13.102 1 98.44 440 VAL A O 1
ATOM 3590 N N . MET A 1 441 ? 22.719 2.707 -11.68 1 97.38 441 MET A N 1
ATOM 3591 C CA . MET A 1 441 ? 22.922 3.678 -10.609 1 97.38 441 MET A CA 1
ATOM 3592 C C . MET A 1 441 ? 24.406 3.873 -10.336 1 97.38 441 MET A C 1
ATOM 3594 O O . MET A 1 441 ? 25.062 2.996 -9.766 1 97.38 441 MET A O 1
ATOM 3598 N N . LYS A 1 442 ? 24.922 4.977 -10.633 1 96.69 442 LYS A N 1
ATOM 3599 C CA . LYS A 1 442 ? 26.359 5.207 -10.594 1 96.69 442 LYS A CA 1
ATOM 3600 C C . LYS A 1 442 ? 26.906 5.023 -9.18 1 96.69 442 LYS A C 1
ATOM 3602 O O . LYS A 1 442 ? 27.984 4.461 -8.992 1 96.69 442 LYS A O 1
ATOM 3607 N N . MET A 1 443 ? 26.234 5.473 -8.156 1 95.94 443 MET A N 1
ATOM 3608 C CA . MET A 1 443 ? 26.688 5.367 -6.777 1 95.94 443 MET A CA 1
ATOM 3609 C C . MET A 1 443 ? 26.891 3.908 -6.379 1 95.94 443 MET A C 1
ATOM 3611 O O . MET A 1 443 ? 27.766 3.59 -5.574 1 95.94 443 MET A O 1
ATOM 3615 N N . LEU A 1 444 ? 26.078 3.062 -6.922 1 97.5 444 LEU A N 1
ATOM 3616 C CA . LEU A 1 444 ? 26.156 1.646 -6.582 1 97.5 444 LEU A CA 1
ATOM 3617 C C . LEU A 1 444 ? 27.172 0.932 -7.48 1 97.5 444 LEU A C 1
ATOM 3619 O O . LEU A 1 444 ? 27.875 0.029 -7.031 1 97.5 444 LEU A O 1
ATOM 3623 N N . GLU A 1 445 ? 27.219 1.355 -8.727 1 97.06 445 GLU A N 1
ATOM 3624 C CA . GLU A 1 445 ? 28.266 0.866 -9.617 1 97.06 445 GLU A CA 1
ATOM 3625 C C . GLU A 1 445 ? 29.656 1.165 -9.055 1 97.06 445 GLU A C 1
ATOM 3627 O O . GLU A 1 445 ? 30.547 0.328 -9.133 1 97.06 445 GLU A O 1
ATOM 3632 N N . ASP A 1 446 ? 29.797 2.277 -8.469 1 95.69 446 ASP A N 1
ATOM 3633 C CA . ASP A 1 446 ? 31.078 2.762 -7.957 1 95.69 446 ASP A CA 1
ATOM 3634 C C . ASP A 1 446 ? 31.562 1.9 -6.797 1 95.69 446 ASP A C 1
ATOM 3636 O O . ASP A 1 446 ? 32.75 1.87 -6.5 1 95.69 446 ASP A O 1
ATOM 3640 N N . ILE A 1 447 ? 30.688 1.26 -6.145 1 95.25 447 ILE A N 1
ATOM 3641 C CA . ILE A 1 447 ? 31.125 0.441 -5.02 1 95.25 447 ILE A CA 1
ATOM 3642 C C . ILE A 1 447 ? 31.281 -1.009 -5.473 1 95.25 447 ILE A C 1
ATOM 3644 O O . ILE A 1 447 ? 31.359 -1.92 -4.641 1 95.25 447 ILE A O 1
ATOM 3648 N N . GLY A 1 448 ? 31.172 -1.268 -6.742 1 94.44 448 GLY A N 1
ATOM 3649 C CA . GLY A 1 448 ? 31.562 -2.553 -7.301 1 94.44 448 GLY A CA 1
ATOM 3650 C C . GLY A 1 448 ? 30.391 -3.471 -7.57 1 94.44 448 GLY A C 1
ATOM 3651 O O . GLY A 1 448 ? 30.562 -4.676 -7.766 1 94.44 448 GLY A O 1
ATOM 3652 N N . LEU A 1 449 ? 29.219 -2.965 -7.562 1 97.31 449 LEU A N 1
ATOM 3653 C CA . LEU A 1 449 ? 28.062 -3.805 -7.828 1 97.31 449 LEU A CA 1
ATOM 3654 C C . LEU A 1 449 ? 27.719 -3.814 -9.312 1 97.31 449 LEU A C 1
ATOM 3656 O O . LEU A 1 449 ? 28.016 -2.85 -10.031 1 97.31 449 LEU A O 1
ATOM 3660 N N . GLU A 1 450 ? 27.156 -4.938 -9.734 1 98 450 GLU A N 1
ATOM 3661 C CA . GLU A 1 450 ? 26.812 -5.105 -11.141 1 98 450 GLU A CA 1
ATOM 3662 C C . GLU A 1 450 ? 25.516 -4.371 -11.477 1 98 450 GLU A C 1
ATOM 3664 O O . GLU A 1 450 ? 24.562 -4.387 -10.695 1 98 450 GLU A O 1
ATOM 3669 N N . ASN A 1 451 ? 25.547 -3.721 -12.648 1 98.44 451 ASN A N 1
ATOM 3670 C CA . ASN A 1 451 ? 24.328 -3.055 -13.102 1 98.44 451 ASN A CA 1
ATOM 3671 C C . ASN A 1 451 ? 23.234 -4.059 -13.43 1 98.44 451 ASN A C 1
ATOM 3673 O O . ASN A 1 451 ? 23.5 -5.254 -13.562 1 98.44 451 ASN A O 1
ATOM 3677 N N . ILE A 1 452 ? 22.016 -3.609 -13.516 1 98.62 452 ILE A N 1
ATOM 3678 C CA . ILE A 1 452 ? 20.859 -4.492 -13.648 1 98.62 452 ILE A CA 1
ATOM 3679 C C . ILE A 1 452 ? 20.516 -4.672 -15.125 1 98.62 452 ILE A C 1
ATOM 3681 O O . ILE A 1 452 ? 20.109 -3.719 -15.789 1 98.62 452 ILE A O 1
ATOM 3685 N N . ILE A 1 453 ? 20.688 -5.855 -15.602 1 98.44 453 ILE A N 1
ATOM 3686 C CA . ILE A 1 453 ? 20.312 -6.18 -16.984 1 98.44 453 ILE A CA 1
ATOM 3687 C C . ILE A 1 453 ? 18.797 -6.266 -17.094 1 98.44 453 ILE A C 1
ATOM 3689 O O . ILE A 1 453 ? 18.125 -6.766 -16.188 1 98.44 453 ILE A O 1
ATOM 3693 N N . VAL A 1 454 ? 18.219 -5.773 -18.188 1 98.31 454 VAL A N 1
ATOM 3694 C CA . VAL A 1 454 ? 16.781 -5.832 -18.406 1 98.31 454 VAL A CA 1
ATOM 3695 C C . VAL A 1 454 ? 16.484 -6.762 -19.578 1 98.31 454 VAL A C 1
ATOM 3697 O O . VAL A 1 454 ? 16.984 -6.559 -20.688 1 98.31 454 VAL A O 1
ATOM 3700 N N . ARG A 1 455 ? 15.711 -7.805 -19.328 1 98.19 455 ARG A N 1
ATOM 3701 C CA . ARG A 1 455 ? 15.305 -8.75 -20.359 1 98.19 455 ARG A CA 1
ATOM 3702 C C . ARG A 1 455 ? 13.789 -8.891 -20.406 1 98.19 455 ARG A C 1
ATOM 3704 O O . ARG A 1 455 ? 13.141 -9.031 -19.375 1 98.19 455 ARG A O 1
ATOM 3711 N N . PHE A 1 456 ? 13.227 -8.75 -21.562 1 97.56 456 PHE A N 1
ATOM 3712 C CA . PHE A 1 456 ? 11.852 -9.172 -21.812 1 97.56 456 PHE A CA 1
ATOM 3713 C C . PHE A 1 456 ? 11.805 -10.617 -22.266 1 97.56 456 PHE A C 1
ATOM 3715 O O . PHE A 1 456 ? 12.43 -10.984 -23.266 1 97.56 456 PHE A O 1
ATOM 3722 N N . VAL A 1 457 ? 11.109 -11.383 -21.578 1 97.62 457 VAL A N 1
ATOM 3723 C CA . VAL A 1 457 ? 11.078 -12.805 -21.906 1 97.62 457 VAL A CA 1
ATOM 3724 C C . VAL A 1 457 ? 9.68 -13.188 -22.391 1 97.62 457 VAL A C 1
ATOM 3726 O O . VAL A 1 457 ? 8.68 -12.703 -21.859 1 97.62 457 VAL A O 1
ATOM 3729 N N . PRO A 1 458 ? 9.625 -14.016 -23.391 1 96.75 458 PRO A N 1
ATOM 3730 C CA . PRO A 1 458 ? 8.312 -14.469 -23.875 1 96.75 458 PRO A CA 1
ATOM 3731 C C . PRO A 1 458 ? 7.488 -15.148 -22.781 1 96.75 458 PRO A C 1
ATOM 3733 O O . PRO A 1 458 ? 7.848 -16.234 -22.328 1 96.75 458 PRO A O 1
ATOM 3736 N N . ALA A 1 459 ? 6.387 -14.562 -22.484 1 96.81 459 ALA A N 1
ATOM 3737 C CA . ALA A 1 459 ? 5.562 -15.086 -21.391 1 96.81 459 ALA A CA 1
ATOM 3738 C C . ALA A 1 459 ? 5.035 -16.484 -21.734 1 96.81 459 ALA A C 1
ATOM 3740 O O . ALA A 1 459 ? 5.031 -17.359 -20.875 1 96.81 459 ALA A O 1
ATOM 3741 N N . SER A 1 460 ? 4.617 -16.656 -22.969 1 96.06 460 SER A N 1
ATOM 3742 C CA . SER A 1 460 ? 4.066 -17.938 -23.391 1 96.06 460 SER A CA 1
ATOM 3743 C C . SER A 1 460 ? 5.078 -19.062 -23.203 1 96.06 460 SER A C 1
ATOM 3745 O O . SER A 1 460 ? 4.715 -20.172 -22.812 1 96.06 460 SER A O 1
ATOM 3747 N N . LEU A 1 461 ? 6.32 -18.766 -23.516 1 96.62 461 LEU A N 1
ATOM 3748 C CA . LEU A 1 461 ? 7.379 -19.75 -23.328 1 96.62 461 LEU A CA 1
ATOM 3749 C C . LEU A 1 461 ? 7.535 -20.109 -21.844 1 96.62 461 LEU A C 1
ATOM 3751 O O . LEU A 1 461 ? 7.656 -21.281 -21.5 1 96.62 461 LEU A O 1
ATOM 3755 N N . ILE A 1 462 ? 7.535 -19.125 -21.031 1 97.19 462 ILE A N 1
ATOM 3756 C CA . ILE A 1 462 ? 7.699 -19.328 -19.594 1 97.19 462 ILE A CA 1
ATOM 3757 C C . ILE A 1 462 ? 6.543 -20.156 -19.047 1 97.19 462 ILE A C 1
ATOM 3759 O O . ILE A 1 462 ? 6.754 -21.078 -18.25 1 97.19 462 ILE A O 1
ATOM 3763 N N . TYR A 1 463 ? 5.34 -19.844 -19.5 1 97.25 463 TYR A N 1
ATOM 3764 C CA . TYR A 1 463 ? 4.18 -20.609 -19.062 1 97.25 463 TYR A CA 1
ATOM 3765 C C . TYR A 1 463 ? 4.277 -22.062 -19.516 1 97.25 463 TYR A C 1
ATOM 3767 O O . TYR A 1 463 ? 3.971 -22.984 -18.766 1 97.25 463 TYR A O 1
ATOM 3775 N N . ASP A 1 464 ? 4.707 -22.25 -20.734 1 96.69 464 ASP A N 1
ATOM 3776 C CA . ASP A 1 464 ? 4.848 -23.594 -21.281 1 96.69 464 ASP A CA 1
ATOM 3777 C C . ASP A 1 464 ? 5.84 -24.422 -20.469 1 96.69 464 ASP A C 1
ATOM 3779 O O . ASP A 1 464 ? 5.578 -25.594 -20.156 1 96.69 464 ASP A O 1
ATOM 3783 N N . LEU A 1 465 ? 6.898 -23.781 -20.172 1 97.06 465 LEU A N 1
ATOM 3784 C CA . LEU A 1 465 ? 7.922 -24.469 -19.375 1 97.06 465 LEU A CA 1
ATOM 3785 C C . LEU A 1 465 ? 7.406 -24.797 -17.984 1 97.06 465 LEU A C 1
ATOM 3787 O O . LEU A 1 465 ? 7.66 -25.891 -17.469 1 97.06 465 LEU A O 1
ATOM 3791 N N . PHE A 1 466 ? 6.727 -23.938 -17.406 1 96.44 466 PHE A N 1
ATOM 3792 C CA . PHE A 1 466 ? 6.137 -24.156 -16.094 1 96.44 466 PHE A CA 1
ATOM 3793 C C . PHE A 1 466 ? 5.16 -25.328 -16.125 1 96.44 466 PHE A C 1
ATOM 3795 O O . PHE A 1 466 ? 5.195 -26.203 -15.258 1 96.44 466 PHE A O 1
ATOM 3802 N N . LEU A 1 467 ? 4.266 -25.328 -17.094 1 95.38 467 LEU A N 1
ATOM 3803 C CA . LEU A 1 467 ? 3.244 -26.359 -17.219 1 95.38 467 LEU A CA 1
ATOM 3804 C C . LEU A 1 467 ? 3.873 -27.719 -17.5 1 95.38 467 LEU A C 1
ATOM 3806 O O . LEU A 1 467 ? 3.371 -28.75 -17.031 1 95.38 467 LEU A O 1
ATOM 3810 N N . SER A 1 468 ? 4.988 -27.75 -18.188 1 95.44 468 SER A N 1
ATOM 3811 C CA . SER A 1 468 ? 5.66 -29 -18.516 1 95.44 468 SER A CA 1
ATOM 3812 C C . SER A 1 468 ? 6.609 -29.422 -17.406 1 95.44 468 SER A C 1
ATOM 3814 O O . SER A 1 468 ? 7.109 -30.562 -17.406 1 95.44 468 SER A O 1
ATOM 3816 N N . GLY A 1 469 ? 6.902 -28.531 -16.484 1 94.06 469 GLY A N 1
ATOM 3817 C CA . GLY A 1 469 ? 7.805 -28.828 -15.383 1 94.06 469 GLY A CA 1
ATOM 3818 C C . GLY A 1 469 ? 9.266 -28.734 -15.766 1 94.06 469 GLY A C 1
ATOM 3819 O O . GLY A 1 469 ? 10.117 -29.391 -15.156 1 94.06 469 GLY A O 1
ATOM 3820 N N . GLU A 1 470 ? 9.477 -27.969 -16.812 1 95.25 470 GLU A N 1
ATOM 3821 C CA . GLU A 1 470 ? 10.844 -27.812 -17.312 1 95.25 470 GLU A CA 1
ATOM 3822 C C . GLU A 1 470 ? 11.422 -26.453 -16.922 1 95.25 470 GLU A C 1
ATOM 3824 O O . GLU A 1 470 ? 10.688 -25.531 -16.578 1 95.25 470 GLU A O 1
ATOM 3829 N N . GLN A 1 471 ? 12.742 -26.438 -16.938 1 94.12 471 GLN A N 1
ATOM 3830 C CA . GLN A 1 471 ? 13.43 -25.188 -16.625 1 94.12 471 GLN A CA 1
ATOM 3831 C C . GLN A 1 471 ? 13.953 -24.5 -17.875 1 94.12 471 GLN A C 1
ATOM 3833 O O . GLN A 1 471 ? 14.211 -25.156 -18.891 1 94.12 471 GLN A O 1
ATOM 3838 N N . LEU A 1 472 ? 14.023 -23.266 -17.828 1 94.62 472 LEU A N 1
ATOM 3839 C CA . LEU A 1 472 ? 14.547 -22.469 -18.922 1 94.62 472 LEU A CA 1
ATOM 3840 C C . LEU A 1 472 ? 16.062 -22.562 -19 1 94.62 472 LEU A C 1
ATOM 3842 O O . LEU A 1 472 ? 16.75 -22.562 -17.969 1 94.62 472 LEU A O 1
ATOM 3846 N N . ASP A 1 473 ? 16.547 -22.672 -20.219 1 92.06 473 ASP A N 1
ATOM 3847 C CA . ASP A 1 473 ? 18 -22.531 -20.438 1 92.06 473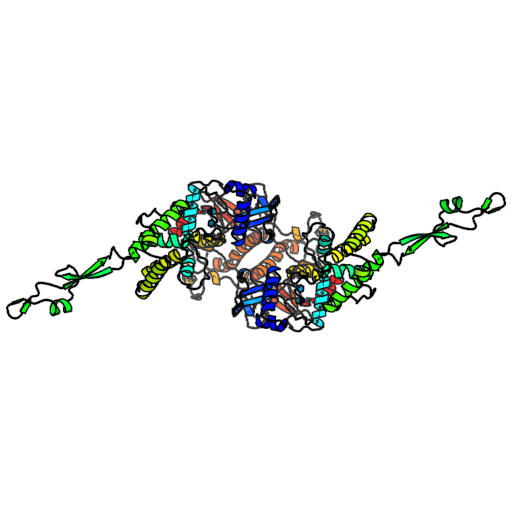 ASP A CA 1
ATOM 3848 C C . ASP A 1 473 ? 18.453 -21.094 -20.25 1 92.06 473 ASP A C 1
ATOM 3850 O O . ASP A 1 473 ? 18.141 -20.219 -21.062 1 92.06 473 ASP A O 1
ATOM 3854 N N . ILE A 1 474 ? 19.203 -20.859 -19.266 1 91.62 474 ILE A N 1
ATOM 3855 C CA . ILE A 1 474 ? 19.609 -19.516 -18.859 1 91.62 474 ILE A CA 1
ATOM 3856 C C . ILE A 1 474 ? 20.391 -18.844 -19.984 1 91.62 474 ILE A C 1
ATOM 3858 O O . ILE A 1 474 ? 20.391 -17.625 -20.094 1 91.62 474 ILE A O 1
ATOM 3862 N N . ASP A 1 475 ? 21 -19.594 -20.828 1 90.75 475 ASP A N 1
ATOM 3863 C CA . ASP A 1 475 ? 21.797 -19.047 -21.938 1 90.75 475 ASP A CA 1
ATOM 3864 C C . ASP A 1 475 ? 20.922 -18.297 -22.922 1 90.75 475 ASP A C 1
ATOM 3866 O O . ASP A 1 475 ? 21.406 -17.422 -23.656 1 90.75 475 ASP A O 1
ATOM 3870 N N . LEU A 1 476 ? 19.688 -18.688 -22.906 1 93.06 476 LEU A N 1
ATOM 3871 C CA . LEU A 1 476 ? 18.75 -18.016 -23.797 1 93.06 476 LEU A CA 1
ATOM 3872 C C . LEU A 1 476 ? 18.578 -16.547 -23.422 1 93.06 476 LEU A C 1
ATOM 3874 O O . LEU A 1 476 ? 18.156 -15.734 -24.25 1 93.06 476 LEU A O 1
ATOM 3878 N N . LEU A 1 477 ? 18.922 -16.203 -22.172 1 94.75 477 LEU A N 1
ATOM 3879 C CA . LEU A 1 477 ? 18.734 -14.836 -21.688 1 94.75 477 LEU A CA 1
ATOM 3880 C C . LEU A 1 477 ? 19.922 -13.953 -22.062 1 94.75 477 LEU A C 1
ATOM 3882 O O . LEU A 1 477 ? 19.844 -12.727 -21.984 1 94.75 477 LEU A O 1
ATOM 3886 N N . ASN A 1 478 ? 21.047 -14.508 -22.547 1 91.12 478 ASN A N 1
ATOM 3887 C CA . ASN A 1 478 ? 22.25 -13.773 -22.953 1 91.12 478 ASN A CA 1
ATOM 3888 C C . ASN A 1 478 ? 22.641 -12.734 -21.906 1 91.12 478 ASN A C 1
ATOM 3890 O O . ASN A 1 478 ? 22.766 -11.547 -22.219 1 91.12 478 ASN A O 1
ATOM 3894 N N . LEU A 1 479 ? 22.906 -13.227 -20.781 1 92.12 479 LEU A N 1
ATOM 3895 C CA . LEU A 1 479 ? 23.203 -12.328 -19.672 1 92.12 479 LEU A CA 1
ATOM 3896 C C . LEU A 1 479 ? 24.672 -11.93 -19.688 1 92.12 479 LEU A C 1
ATOM 3898 O O . LEU A 1 479 ? 25.531 -12.68 -20.188 1 92.12 479 LEU A O 1
ATOM 3902 N N . MET B 1 1 ? -21.297 13.625 28.656 1 43 1 MET B N 1
ATOM 3903 C CA . MET B 1 1 ? -21.047 12.711 27.547 1 43 1 MET B CA 1
ATOM 3904 C C . MET B 1 1 ? -19.688 12.039 27.703 1 43 1 MET B C 1
ATOM 3906 O O . MET B 1 1 ? -18.703 12.695 28.062 1 43 1 MET B O 1
ATOM 3910 N N . LYS B 1 2 ? -19.641 10.828 28.062 1 56.62 2 LYS B N 1
ATOM 3911 C CA . LYS B 1 2 ? -18.391 10.125 28.328 1 56.62 2 LYS B CA 1
ATOM 3912 C C . LYS B 1 2 ? -17.547 9.992 27.062 1 56.62 2 LYS B C 1
ATOM 3914 O O . LYS B 1 2 ? -18.094 9.773 25.969 1 56.62 2 LYS B O 1
ATOM 3919 N N . SER B 1 3 ? -16.531 10.664 27.078 1 63.62 3 SER B N 1
ATOM 3920 C CA . SER B 1 3 ? -15.602 10.641 25.953 1 63.62 3 SER B CA 1
ATOM 3921 C C . SER B 1 3 ? -14.523 9.586 26.156 1 63.62 3 SER B C 1
ATOM 3923 O O . SER B 1 3 ? -13.555 9.805 26.875 1 63.62 3 SER B O 1
ATOM 3925 N N . PRO B 1 4 ? -14.938 8.391 25.609 1 70.38 4 PRO B N 1
ATOM 3926 C CA . PRO B 1 4 ? -13.93 7.348 25.797 1 70.38 4 PRO B CA 1
ATOM 3927 C C . PRO B 1 4 ? -12.594 7.691 25.141 1 70.38 4 PRO B C 1
ATOM 3929 O O . PRO B 1 4 ? -12.555 8.422 24.156 1 70.38 4 PRO B O 1
ATOM 3932 N N . PHE B 1 5 ? -11.5 7.332 25.906 1 78.44 5 PHE B N 1
ATOM 3933 C CA . PHE B 1 5 ? -10.156 7.43 25.328 1 78.44 5 PHE B CA 1
ATOM 3934 C C . PHE B 1 5 ? -9.93 6.34 24.297 1 78.44 5 PHE B C 1
ATOM 3936 O O . PHE B 1 5 ? -10.008 5.148 24.609 1 78.44 5 PHE B O 1
ATOM 3943 N N . ILE B 1 6 ? -9.867 6.734 23.062 1 89.31 6 ILE B N 1
ATOM 3944 C CA . ILE B 1 6 ? -9.594 5.801 21.984 1 89.31 6 ILE B CA 1
ATOM 3945 C C . ILE B 1 6 ? -8.211 6.086 21.406 1 89.31 6 ILE B C 1
ATOM 3947 O O . ILE B 1 6 ? -7.871 7.238 21.125 1 89.31 6 ILE B O 1
ATOM 3951 N N . ARG B 1 7 ? -7.422 5.066 21.312 1 90.75 7 ARG B N 1
ATOM 3952 C CA . ARG B 1 7 ? -6.074 5.219 20.781 1 90.75 7 ARG B CA 1
ATOM 3953 C C . ARG B 1 7 ? -5.984 4.672 19.359 1 90.75 7 ARG B C 1
ATOM 3955 O O . ARG B 1 7 ? -6.496 3.588 19.078 1 90.75 7 ARG B O 1
ATOM 3962 N N . GLU B 1 8 ? -5.316 5.383 18.578 1 92.44 8 GLU B N 1
ATOM 3963 C CA . GLU B 1 8 ? -5.086 4.969 17.188 1 92.44 8 GLU B CA 1
ATOM 3964 C C . GLU B 1 8 ? -4.348 3.635 17.125 1 92.44 8 GLU B C 1
ATOM 3966 O O . GLU B 1 8 ? -3.41 3.404 17.891 1 92.44 8 GLU B O 1
ATOM 3971 N N . GLN B 1 9 ? -4.77 2.699 16.234 1 90.06 9 GLN B N 1
ATOM 3972 C CA . GLN B 1 9 ? -4.109 1.45 15.875 1 90.06 9 GLN B CA 1
ATOM 3973 C C . GLN B 1 9 ? -4.227 0.422 17 1 90.06 9 GLN B C 1
ATOM 3975 O O . GLN B 1 9 ? -3.711 -0.691 16.891 1 90.06 9 GLN B O 1
ATOM 3980 N N . LYS B 1 10 ? -4.848 0.824 18.109 1 88.31 10 LYS B N 1
ATOM 3981 C CA . LYS B 1 10 ? -5.129 -0.156 19.156 1 88.31 10 LYS B CA 1
ATOM 3982 C C . LYS B 1 10 ? -6.297 -1.057 18.766 1 88.31 10 LYS B C 1
ATOM 3984 O O . LYS B 1 10 ? -7.27 -0.595 18.156 1 88.31 10 LYS B O 1
ATOM 3989 N N . ARG B 1 11 ? -6.227 -2.312 19.062 1 88.31 11 ARG B N 1
ATOM 3990 C CA . ARG B 1 11 ? -7.285 -3.27 18.766 1 88.31 11 ARG B CA 1
ATOM 3991 C C . ARG B 1 11 ? -8.297 -3.346 19.906 1 88.31 11 ARG B C 1
ATOM 3993 O O . ARG B 1 11 ? -7.926 -3.557 21.062 1 88.31 11 ARG B O 1
ATOM 4000 N N . TYR B 1 12 ? -9.5 -3.154 19.578 1 88.81 12 TYR B N 1
ATOM 4001 C CA . TYR B 1 12 ? -10.586 -3.24 20.547 1 88.81 12 TYR B CA 1
ATOM 4002 C C . TYR B 1 12 ? -11.531 -4.387 20.219 1 88.81 12 TYR B C 1
ATOM 4004 O O . TYR B 1 12 ? -11.844 -4.617 19.047 1 88.81 12 TYR B O 1
ATOM 4012 N N . SER B 1 13 ? -11.898 -5.098 21.234 1 87.88 13 SER B N 1
ATOM 4013 C CA . SER B 1 13 ? -12.969 -6.074 21.047 1 87.88 13 SER B CA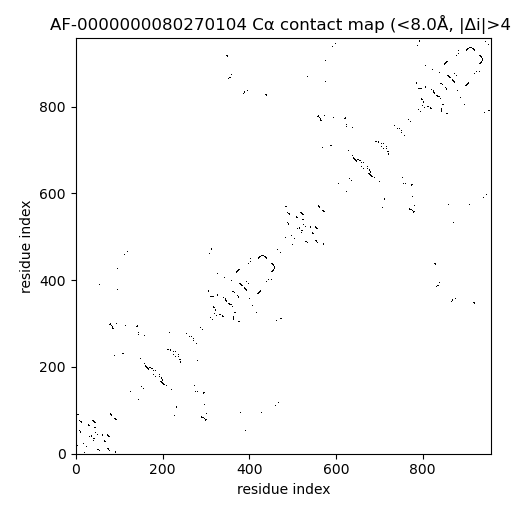 1
ATOM 4014 C C . SER B 1 13 ? -14.336 -5.398 21.016 1 87.88 13 SER B C 1
ATOM 4016 O O . SER B 1 13 ? -14.469 -4.238 21.406 1 87.88 13 SER B O 1
ATOM 4018 N N . PHE B 1 14 ? -15.305 -6.125 20.531 1 88.19 14 PHE B N 1
ATOM 4019 C CA . PHE B 1 14 ? -16.656 -5.594 20.484 1 88.19 14 PHE B CA 1
ATOM 4020 C C . PHE B 1 14 ? -17.156 -5.227 21.891 1 88.19 14 PHE B C 1
ATOM 4022 O O . PHE B 1 14 ? -17.781 -4.184 22.078 1 88.19 14 PHE B O 1
ATOM 4029 N N . LYS B 1 15 ? -16.812 -6.043 22.797 1 87.31 15 LYS B N 1
ATOM 4030 C CA . LYS B 1 15 ? -17.219 -5.805 24.172 1 87.31 15 LYS B CA 1
ATOM 4031 C C . LYS B 1 15 ? -16.578 -4.539 24.719 1 87.31 15 LYS B C 1
ATOM 4033 O O . LYS B 1 15 ? -17.219 -3.768 25.438 1 87.31 15 LYS B O 1
ATOM 4038 N N . GLU B 1 16 ? -15.32 -4.371 24.406 1 87.94 16 GLU B N 1
ATOM 4039 C CA . GLU B 1 16 ? -14.617 -3.178 24.859 1 87.94 16 GLU B CA 1
ATOM 4040 C C . GLU B 1 16 ? -15.234 -1.913 24.266 1 87.94 16 GLU B C 1
ATOM 4042 O O . GLU B 1 16 ? -15.328 -0.888 24.953 1 87.94 16 GLU B O 1
ATOM 4047 N N . ILE B 1 17 ? -15.633 -2.012 23.047 1 88.38 17 ILE B N 1
ATOM 4048 C CA . ILE B 1 17 ? -16.25 -0.863 22.406 1 88.38 17 ILE B CA 1
ATOM 4049 C C . ILE B 1 17 ? -17.578 -0.544 23.062 1 88.38 17 ILE B C 1
ATOM 4051 O O . ILE B 1 17 ? -17.891 0.621 23.344 1 88.38 17 ILE B O 1
ATOM 4055 N N . CYS B 1 18 ? -18.312 -1.561 23.344 1 87.81 18 CYS B N 1
ATOM 4056 C CA . CYS B 1 18 ? -19.578 -1.377 24.031 1 87.81 18 CYS B CA 1
ATOM 4057 C C . CYS B 1 18 ? -19.391 -0.74 25.391 1 87.81 18 CYS B C 1
ATOM 4059 O O . CYS B 1 18 ? -20.141 0.151 25.781 1 87.81 18 CYS B O 1
ATOM 4061 N N . LEU B 1 19 ? -18.391 -1.176 26.062 1 85.38 19 LEU B N 1
ATOM 4062 C CA . LEU B 1 19 ? -18.109 -0.661 27.391 1 85.38 19 LEU B CA 1
ATOM 4063 C C . LEU B 1 19 ? -17.625 0.783 27.328 1 85.38 19 LEU B C 1
ATOM 4065 O O . LEU B 1 19 ? -18.031 1.618 28.141 1 85.38 19 LEU B O 1
ATOM 4069 N N . MET B 1 20 ? -16.781 1.025 26.422 1 83.69 20 MET B N 1
ATOM 4070 C CA . MET B 1 20 ? -16.188 2.352 26.297 1 83.69 20 MET B CA 1
ATOM 4071 C C . MET B 1 20 ? -17.25 3.385 25.906 1 83.69 20 MET B C 1
ATOM 4073 O O . MET B 1 20 ? -17.219 4.52 26.391 1 83.69 20 MET B O 1
ATOM 4077 N N . LEU B 1 21 ? -18.141 2.926 25.078 1 82.94 21 LEU B N 1
ATOM 4078 C CA . LEU B 1 21 ? -19.141 3.861 24.594 1 82.94 21 LEU B CA 1
ATOM 4079 C C . LEU B 1 21 ? -20.422 3.766 25.422 1 82.94 21 LEU B C 1
ATOM 4081 O O . LEU B 1 21 ? -21.344 4.551 25.234 1 82.94 21 LEU B O 1
ATOM 4085 N N . GLU B 1 22 ? -20.453 2.834 26.328 1 82.62 22 GLU B N 1
ATOM 4086 C CA . GLU B 1 22 ? -21.609 2.611 27.172 1 82.62 22 GLU B CA 1
ATOM 4087 C C . GLU B 1 22 ? -22.891 2.504 26.344 1 82.62 22 GLU B C 1
ATOM 4089 O O . GLU B 1 22 ? -23.891 3.182 26.641 1 82.62 22 GLU B O 1
ATOM 4094 N N . CYS B 1 23 ? -22.797 1.741 25.375 1 82.25 23 CYS B N 1
ATOM 4095 C CA . CYS B 1 23 ? -23.969 1.597 24.5 1 82.25 23 CYS B CA 1
ATOM 4096 C C . CYS B 1 23 ? -24.359 0.131 24.359 1 82.25 23 CYS B C 1
ATOM 4098 O O . CYS B 1 23 ? -23.594 -0.76 24.719 1 82.25 23 CYS B O 1
ATOM 4100 N N . ASP B 1 24 ? -25.578 -0.049 23.891 1 85.31 24 ASP B N 1
ATOM 4101 C CA . ASP B 1 24 ? -26.062 -1.405 23.672 1 85.31 24 ASP B CA 1
ATOM 4102 C C . ASP B 1 24 ? -25.453 -2.006 22.406 1 85.31 24 ASP B C 1
ATOM 4104 O O . ASP B 1 24 ? -24.812 -1.295 21.609 1 85.31 24 ASP B O 1
ATOM 4108 N N . GLU B 1 25 ? -25.625 -3.256 22.297 1 85.38 25 GLU B N 1
ATOM 4109 C CA . GLU B 1 25 ? -24.984 -4.004 21.219 1 85.38 25 GLU B CA 1
ATOM 4110 C C . GLU B 1 25 ? -25.5 -3.561 19.859 1 85.38 25 GLU B C 1
ATOM 4112 O O . GLU B 1 25 ? -24.734 -3.473 18.891 1 85.38 25 GLU B O 1
ATOM 4117 N N . ASP B 1 26 ? -26.703 -3.232 19.844 1 85.81 26 ASP B N 1
ATOM 4118 C CA . ASP B 1 26 ? -27.281 -2.818 18.562 1 85.81 26 ASP B CA 1
ATOM 4119 C C . ASP B 1 26 ? -26.734 -1.463 18.125 1 85.81 26 ASP B C 1
ATOM 4121 O O . ASP B 1 26 ? -26.391 -1.276 16.953 1 85.81 26 ASP B O 1
ATOM 4125 N N . LYS B 1 27 ? -26.703 -0.636 19.078 1 86.25 27 LYS B N 1
ATOM 4126 C CA . LYS B 1 27 ? -26.188 0.692 18.781 1 86.25 27 LYS B CA 1
ATOM 4127 C C . LYS B 1 27 ? -24.703 0.629 18.438 1 86.25 27 LYS B C 1
ATOM 4129 O O . LYS B 1 27 ? -24.234 1.344 17.547 1 86.25 27 LYS B O 1
ATOM 4134 N N . ALA B 1 28 ? -24.031 -0.232 19.109 1 87.62 28 ALA B N 1
ATOM 4135 C CA . ALA B 1 28 ? -22.609 -0.4 18.844 1 87.62 28 ALA B CA 1
ATOM 4136 C C . ALA B 1 28 ? -22.375 -0.931 17.438 1 87.62 28 ALA B C 1
ATOM 4138 O O . ALA B 1 28 ? -21.453 -0.479 16.734 1 87.62 28 ALA B O 1
ATOM 4139 N N . THR B 1 29 ? -23.172 -1.785 17.078 1 86.69 29 THR B N 1
ATOM 4140 C CA . THR B 1 29 ? -23.047 -2.373 15.742 1 86.69 29 THR B CA 1
ATOM 4141 C C . THR B 1 29 ? -23.281 -1.32 14.664 1 86.69 29 THR B C 1
ATOM 4143 O O . THR B 1 29 ? -22.562 -1.278 13.664 1 86.69 29 THR B O 1
ATOM 4146 N N . LEU B 1 30 ? -24.266 -0.564 14.906 1 85.38 30 LEU B N 1
ATOM 4147 C CA . LEU B 1 30 ? -24.562 0.502 13.961 1 85.38 30 LEU B CA 1
ATOM 4148 C C . LEU B 1 30 ? -23.422 1.509 13.891 1 85.38 30 LEU B C 1
ATOM 4150 O O . LEU B 1 30 ? -23.062 1.97 12.812 1 85.38 30 LEU B O 1
ATOM 4154 N N . LEU B 1 31 ? -22.953 1.844 15.031 1 87.62 31 LEU B N 1
ATOM 4155 C CA . LEU B 1 31 ? -21.844 2.789 15.117 1 87.62 31 LEU B CA 1
ATOM 4156 C C . LEU B 1 31 ? -20.609 2.252 14.383 1 87.62 31 LEU B C 1
ATOM 4158 O O . LEU B 1 31 ? -19.984 2.975 13.609 1 87.62 31 LEU B O 1
ATOM 4162 N N . ILE B 1 32 ? -20.312 0.999 14.594 1 87.88 32 ILE B N 1
ATOM 4163 C CA . ILE B 1 32 ? -19.156 0.359 13.969 1 87.88 32 ILE B CA 1
ATOM 4164 C C . ILE B 1 32 ? -19.328 0.335 12.453 1 87.88 32 ILE B C 1
ATOM 4166 O O . ILE B 1 32 ? -18.375 0.619 11.711 1 87.88 32 ILE B O 1
ATOM 4170 N N . ARG B 1 33 ? -20.438 0.058 12.062 1 83.19 33 ARG B N 1
ATOM 4171 C CA . ARG B 1 33 ? -20.734 0.036 10.633 1 83.19 33 ARG B CA 1
ATOM 4172 C C . ARG B 1 33 ? -20.484 1.401 10 1 83.19 33 ARG B C 1
ATOM 4174 O O . ARG B 1 33 ? -19.875 1.494 8.938 1 83.19 33 ARG B O 1
ATOM 4181 N N . LYS B 1 34 ? -20.906 2.418 10.656 1 83.44 34 LYS B N 1
ATOM 4182 C CA . LYS B 1 34 ? -20.734 3.771 10.141 1 83.44 34 LYS B CA 1
ATOM 4183 C C . LYS B 1 34 ? -19.266 4.184 10.156 1 83.44 34 LYS B C 1
ATOM 4185 O O . LYS B 1 34 ? -18.781 4.785 9.195 1 83.44 34 LYS B O 1
ATOM 4190 N N . LEU B 1 35 ? -18.656 3.896 11.266 1 87.06 35 LEU B N 1
ATOM 4191 C CA . LEU B 1 35 ? -17.234 4.238 11.383 1 87.06 35 LEU B CA 1
ATOM 4192 C C . LEU B 1 35 ? -16.422 3.535 10.305 1 87.06 35 LEU B C 1
ATOM 4194 O O . LEU B 1 35 ? -15.484 4.117 9.75 1 87.06 35 LEU B O 1
ATOM 4198 N N . LYS B 1 36 ? -16.75 2.336 9.945 1 83.06 36 LYS B N 1
ATOM 4199 C CA . LYS B 1 36 ? -16.094 1.584 8.875 1 83.06 36 LYS B CA 1
ATOM 4200 C C . LYS B 1 36 ? -16.391 2.193 7.512 1 83.06 36 LYS B C 1
ATOM 4202 O O . LYS B 1 36 ? -15.5 2.287 6.66 1 83.06 36 LYS B O 1
ATOM 4207 N N . GLU B 1 37 ? -17.594 2.58 7.43 1 76 37 GLU B N 1
ATOM 4208 C CA . GLU B 1 37 ? -18.016 3.178 6.168 1 76 37 GLU B CA 1
ATOM 4209 C C . GLU B 1 37 ? -17.25 4.457 5.871 1 76 37 GLU B C 1
ATOM 4211 O O . GLU B 1 37 ? -16.922 4.738 4.715 1 76 37 GLU B O 1
ATOM 4216 N N . TYR B 1 38 ? -16.984 5.148 6.914 1 77.19 38 TYR B N 1
ATOM 4217 C CA . TYR B 1 38 ? -16.297 6.422 6.73 1 77.19 38 TYR B CA 1
ATOM 4218 C C . TYR B 1 38 ? -14.781 6.23 6.742 1 77.19 38 TYR B C 1
ATOM 4220 O O . TYR B 1 38 ? -14.023 7.199 6.641 1 77.19 38 TYR B O 1
ATOM 4228 N N . GLY B 1 39 ? -14.266 5.047 6.926 1 80.81 39 GLY B N 1
ATOM 4229 C CA . GLY B 1 39 ? -12.859 4.715 6.77 1 80.81 39 GLY B CA 1
ATOM 4230 C C . GLY B 1 39 ? -12.023 5.035 7.996 1 80.81 39 GLY B C 1
ATOM 4231 O O . GLY B 1 39 ? -10.797 5.086 7.926 1 80.81 39 GLY B O 1
ATOM 4232 N N . VAL B 1 40 ? -12.727 5.285 9.086 1 88.62 40 VAL B N 1
ATOM 4233 C CA . VAL B 1 40 ? -11.977 5.652 10.281 1 88.62 40 VAL B CA 1
ATOM 4234 C C . VAL B 1 40 ? -11.75 4.418 11.148 1 88.62 40 VAL B C 1
ATOM 4236 O O . VAL B 1 40 ? -10.945 4.445 12.086 1 88.62 40 VAL B O 1
ATOM 4239 N N . MET B 1 41 ? -12.445 3.395 10.844 1 89.19 41 MET B N 1
ATOM 4240 C CA . MET B 1 41 ? -12.305 2.145 11.586 1 89.19 41 MET B CA 1
ATOM 4241 C C . MET B 1 41 ? -12.148 0.962 10.633 1 89.19 41 MET B C 1
ATOM 4243 O O . MET B 1 41 ? -12.789 0.916 9.586 1 89.19 41 MET B O 1
ATOM 4247 N N . LYS B 1 42 ? -11.297 0.083 10.969 1 86.94 42 LYS B N 1
ATOM 4248 C CA . LYS B 1 42 ? -11.078 -1.147 10.211 1 86.94 42 LYS B CA 1
ATOM 4249 C C . LYS B 1 42 ? -11.328 -2.377 11.086 1 86.94 42 LYS B C 1
ATOM 4251 O O . LYS B 1 42 ? -11.273 -2.295 12.312 1 86.94 42 LYS B O 1
ATOM 4256 N N . MET B 1 43 ? -11.68 -3.43 10.461 1 84.69 43 MET B N 1
ATOM 4257 C CA . MET B 1 43 ? -11.945 -4.695 11.141 1 84.69 43 MET B CA 1
ATOM 4258 C C . MET B 1 43 ? -10.906 -5.746 10.766 1 84.69 43 MET B C 1
ATOM 4260 O O . MET B 1 43 ? -10.547 -5.879 9.594 1 84.69 43 MET B O 1
ATOM 4264 N N . VAL B 1 44 ? -10.344 -6.398 11.789 1 83.12 44 VAL B N 1
ATOM 4265 C CA . VAL B 1 44 ? -9.352 -7.441 11.555 1 83.12 44 VAL B CA 1
ATOM 4266 C C . VAL B 1 44 ? -9.75 -8.711 12.297 1 83.12 44 VAL B C 1
ATOM 4268 O O . VAL B 1 44 ? -10.43 -8.656 13.328 1 83.12 44 VAL B O 1
ATOM 4271 N N . LYS B 1 45 ? -9.352 -9.867 11.703 1 78.69 45 LYS B N 1
ATOM 4272 C CA . LYS B 1 45 ? -9.641 -11.133 12.367 1 78.69 45 LYS B CA 1
ATOM 4273 C C . LYS B 1 45 ? -8.875 -11.258 13.68 1 78.69 45 LYS B C 1
ATOM 4275 O O . LYS B 1 45 ? -7.699 -10.898 13.75 1 78.69 45 LYS B O 1
ATOM 4280 N N . ALA B 1 46 ? -9.672 -11.711 14.594 1 76.62 46 ALA B N 1
ATOM 4281 C CA . ALA B 1 46 ? -9.062 -11.836 15.914 1 76.62 46 ALA B CA 1
ATOM 4282 C C . ALA B 1 46 ? -8.047 -12.977 15.953 1 76.62 46 ALA B C 1
ATOM 4284 O O . ALA B 1 46 ? -8.352 -14.094 15.516 1 76.62 46 ALA B O 1
ATOM 4285 N N . SER B 1 47 ? -6.809 -12.688 15.977 1 70.12 47 SER B N 1
ATOM 4286 C CA . SER B 1 47 ? -5.75 -13.664 16.203 1 70.12 47 SER B CA 1
ATOM 4287 C C . SER B 1 47 ? -4.781 -13.195 17.281 1 70.12 47 SER B C 1
ATOM 4289 O O . SER B 1 47 ? -4.758 -12.008 17.625 1 70.12 47 SER B O 1
ATOM 4291 N N . ALA B 1 48 ? -4.164 -14.125 17.875 1 64.12 48 ALA B N 1
ATOM 4292 C CA . ALA B 1 48 ? -3.203 -13.805 18.922 1 64.12 48 ALA B CA 1
ATOM 4293 C C . ALA B 1 48 ? -2.139 -12.836 18.422 1 64.12 48 ALA B C 1
ATOM 4295 O O . ALA B 1 48 ? -1.73 -11.922 19.141 1 64.12 48 ALA B O 1
ATOM 4296 N N . ASN B 1 49 ? -1.854 -12.938 17.203 1 63.28 49 ASN B N 1
ATOM 4297 C CA . ASN B 1 49 ? -0.8 -12.109 16.625 1 63.28 49 ASN B CA 1
ATOM 4298 C C . ASN B 1 49 ? -1.298 -10.695 16.328 1 63.28 49 ASN B C 1
ATOM 4300 O O . ASN B 1 49 ? -0.538 -9.734 16.422 1 63.28 49 ASN B O 1
ATOM 4304 N N . GLN B 1 50 ? -2.561 -10.578 16.109 1 67.38 50 GLN B N 1
ATOM 4305 C CA . GLN B 1 50 ? -3.123 -9.305 15.68 1 67.38 50 GLN B CA 1
ATOM 4306 C C . GLN B 1 50 ? -3.271 -8.352 16.859 1 67.38 50 GLN B C 1
ATOM 4308 O O . GLN B 1 50 ? -3.139 -7.133 16.703 1 67.38 50 GLN B O 1
ATOM 4313 N N . LYS B 1 51 ? -3.436 -8.898 17.984 1 61 51 LYS B N 1
ATOM 4314 C CA . LYS B 1 51 ? -3.734 -8.062 19.141 1 61 51 LYS B CA 1
ATOM 4315 C C . LYS B 1 51 ? -2.545 -7.184 19.516 1 61 51 LYS B C 1
ATOM 4317 O O . LYS B 1 51 ? -2.719 -6.043 19.953 1 61 51 LYS B O 1
ATOM 4322 N N . ASP B 1 52 ? -1.416 -7.594 19.297 1 56.81 52 ASP B N 1
ATOM 4323 C CA . ASP B 1 52 ? -0.218 -6.891 19.734 1 56.81 52 ASP B CA 1
ATOM 4324 C C . ASP B 1 52 ? 0.436 -6.129 18.594 1 56.81 52 ASP B C 1
ATOM 4326 O O . ASP B 1 52 ? 1.526 -5.578 18.75 1 56.81 52 ASP B O 1
ATOM 4330 N N . MET B 1 53 ? -0.29 -6.027 17.594 1 62.53 53 MET B N 1
ATOM 4331 C CA . MET B 1 53 ? 0.309 -5.352 16.438 1 62.53 53 MET B CA 1
ATOM 4332 C C . MET B 1 53 ? 0.166 -3.838 16.562 1 62.53 53 MET B C 1
ATOM 4334 O O . MET B 1 53 ? -0.844 -3.346 17.062 1 62.53 53 MET B O 1
ATOM 4338 N N . SER B 1 54 ? 1.206 -3.178 16.25 1 58.44 54 SER B N 1
ATOM 4339 C CA . SER B 1 54 ? 1.183 -1.722 16.344 1 58.44 54 SER B CA 1
ATOM 4340 C C . SER B 1 54 ? 0.593 -1.1 15.078 1 58.44 54 SER B C 1
ATOM 4342 O O . SER B 1 54 ? 0.01 -0.015 15.125 1 58.44 54 SER B O 1
ATOM 4344 N N . ASP B 1 55 ? 0.768 -1.774 13.93 1 68.25 55 ASP B N 1
ATOM 4345 C CA . ASP B 1 55 ? 0.302 -1.189 12.672 1 68.25 55 ASP B CA 1
ATOM 4346 C C . ASP B 1 55 ? -0.54 -2.188 11.883 1 68.25 55 ASP B C 1
ATOM 4348 O O . ASP B 1 55 ? -0.354 -3.4 12.008 1 68.25 55 ASP B O 1
ATOM 4352 N N . LEU B 1 56 ? -1.56 -1.699 11.18 1 62.97 56 LEU B N 1
ATOM 4353 C CA . LEU B 1 56 ? -2.473 -2.502 10.367 1 62.97 56 LEU B CA 1
ATOM 4354 C C . LEU B 1 56 ? -1.896 -2.754 8.984 1 62.97 56 LEU B C 1
ATOM 4356 O O . LEU B 1 56 ? -1.373 -1.836 8.344 1 62.97 56 LEU B O 1
ATOM 4360 N N . ALA B 1 57 ? -1.794 -4.027 8.688 1 57.28 57 ALA B N 1
ATOM 4361 C CA . ALA B 1 57 ? -1.445 -4.383 7.312 1 57.28 57 ALA B CA 1
ATOM 4362 C C . ALA B 1 57 ? -2.693 -4.504 6.441 1 57.28 57 ALA B C 1
ATOM 4364 O O . ALA B 1 57 ? -3.73 -4.992 6.898 1 57.28 57 ALA B O 1
ATOM 4365 N N . ASP B 1 58 ? -2.684 -4.043 5.219 1 53.22 58 ASP B N 1
ATOM 4366 C CA . ASP B 1 58 ? -3.822 -4.066 4.309 1 53.22 58 ASP B CA 1
ATOM 4367 C C . ASP B 1 58 ? -4.383 -5.48 4.164 1 53.22 58 ASP B C 1
ATOM 4369 O O . ASP B 1 58 ? -5.598 -5.668 4.086 1 53.22 58 ASP B O 1
ATOM 4373 N N . ASP B 1 59 ? -3.467 -6.43 4.223 1 50.31 59 ASP B N 1
ATOM 4374 C CA . ASP B 1 59 ? -3.877 -7.809 3.973 1 50.31 59 ASP B CA 1
ATOM 4375 C C . ASP B 1 59 ? -4.695 -8.359 5.141 1 50.31 59 ASP B C 1
ATOM 4377 O O . ASP B 1 59 ? -5.43 -9.336 4.98 1 50.31 59 ASP B O 1
ATOM 4381 N N . ASP B 1 60 ? -4.602 -7.672 6.258 1 59.03 60 ASP B N 1
ATOM 4382 C CA . ASP B 1 60 ? -5.289 -8.172 7.445 1 59.03 60 ASP B CA 1
ATOM 4383 C C . ASP B 1 60 ? -6.723 -7.652 7.504 1 59.03 60 ASP B C 1
ATOM 4385 O O . ASP B 1 60 ? -7.539 -8.156 8.281 1 59.03 60 ASP B O 1
ATOM 4389 N N . ILE B 1 61 ? -7.031 -6.75 6.621 1 60.66 61 ILE B N 1
ATOM 4390 C CA . ILE B 1 61 ? -8.312 -6.066 6.715 1 60.66 61 ILE B CA 1
ATOM 4391 C C . ILE B 1 61 ? -9.414 -6.953 6.137 1 60.66 61 ILE B C 1
ATOM 4393 O O . ILE B 1 61 ? -9.273 -7.484 5.031 1 60.66 61 ILE B O 1
ATOM 4397 N N . GLU B 1 62 ? -10.352 -7.27 6.969 1 59.03 62 GLU B N 1
ATOM 4398 C CA . GLU B 1 62 ? -11.508 -8.039 6.531 1 59.03 62 GLU B CA 1
ATOM 4399 C C . GLU B 1 62 ? -12.633 -7.121 6.059 1 59.03 62 GLU B C 1
ATOM 4401 O O . GLU B 1 62 ? -12.992 -6.164 6.75 1 59.03 62 GLU B O 1
ATOM 4406 N N . VAL B 1 63 ? -12.961 -7.301 4.809 1 51.09 63 VAL B N 1
ATOM 4407 C CA . VAL B 1 63 ? -14.062 -6.512 4.27 1 51.09 63 VAL B CA 1
ATOM 4408 C C . VAL B 1 63 ? -15.375 -7.281 4.43 1 51.09 63 VAL B C 1
ATOM 4410 O O . VAL B 1 63 ? -15.68 -8.172 3.631 1 51.09 63 VAL B O 1
ATOM 4413 N N . THR B 1 64 ? -15.828 -7.637 5.598 1 54.16 64 THR B N 1
ATOM 4414 C CA . THR B 1 64 ? -17.094 -8.32 5.805 1 54.16 64 THR B CA 1
ATOM 4415 C C . THR B 1 64 ? -18.125 -7.379 6.449 1 54.16 64 THR B C 1
ATOM 4417 O O . THR B 1 64 ? -17.75 -6.391 7.082 1 54.16 64 THR B O 1
ATOM 4420 N N . ASP B 1 65 ? -19.359 -7.605 5.973 1 55.88 65 ASP B N 1
ATOM 4421 C CA . ASP B 1 65 ? -20.453 -6.895 6.637 1 55.88 65 ASP B CA 1
ATOM 4422 C C . ASP B 1 65 ? -20.469 -7.199 8.133 1 55.88 65 ASP B C 1
ATOM 4424 O O . ASP B 1 65 ? -20.141 -8.312 8.547 1 55.88 65 ASP B O 1
ATOM 4428 N N . VAL B 1 66 ? -20.484 -6.16 8.945 1 54.94 66 VAL B N 1
ATOM 4429 C CA . VAL B 1 66 ? -20.562 -6.344 10.391 1 54.94 66 VAL B CA 1
ATOM 4430 C C . VAL B 1 66 ? -21.797 -7.152 10.742 1 54.94 66 VAL B C 1
ATOM 4432 O O . VAL B 1 66 ? -22.922 -6.695 10.531 1 54.94 66 VAL B O 1
ATOM 4435 N N . ARG B 1 67 ? -21.781 -8.5 10.438 1 50 67 ARG B N 1
ATOM 4436 C CA . ARG B 1 67 ? -22.922 -9.273 10.898 1 50 67 ARG B CA 1
ATOM 4437 C C . ARG B 1 67 ? -22.875 -9.492 12.406 1 50 67 ARG B C 1
ATOM 4439 O O . ARG B 1 67 ? -21.828 -9.266 13.039 1 50 67 ARG B O 1
ATOM 4446 N N . ASP B 1 68 ? -23.969 -9.922 13.055 1 49.06 68 ASP B N 1
ATOM 4447 C CA . ASP B 1 68 ? -24.281 -10.141 14.461 1 49.06 68 ASP B CA 1
ATOM 4448 C C . ASP B 1 68 ? -23.141 -10.883 15.164 1 49.06 68 ASP B C 1
ATOM 4450 O O . ASP B 1 68 ? -22.984 -10.773 16.391 1 49.06 68 ASP B O 1
ATOM 4454 N N . ASP B 1 69 ? -22.594 -11.922 14.617 1 49.09 69 ASP B N 1
ATOM 4455 C CA . ASP B 1 69 ? -21.766 -12.742 15.5 1 49.09 69 ASP B CA 1
ATOM 4456 C C . ASP B 1 69 ? -20.328 -12.227 15.539 1 49.09 69 ASP B C 1
ATOM 4458 O O . ASP B 1 69 ? -19.469 -12.719 14.812 1 49.09 69 ASP B O 1
ATOM 4462 N N . THR B 1 70 ? -20.234 -11.023 15.977 1 56.81 70 THR B N 1
ATOM 4463 C CA . THR B 1 70 ? -19.094 -10.133 16.172 1 56.81 70 THR B CA 1
ATOM 4464 C C . THR B 1 70 ? -17.984 -10.852 16.922 1 56.81 70 THR B C 1
ATOM 4466 O O . THR B 1 70 ? -17.031 -10.211 17.391 1 56.81 70 THR B O 1
ATOM 4469 N N . VAL B 1 71 ? -18.234 -12.133 17.219 1 63.53 71 VAL B N 1
ATOM 4470 C CA . VAL B 1 71 ? -17.188 -12.836 17.953 1 63.53 71 VAL B CA 1
ATOM 4471 C C . VAL B 1 71 ? -16.078 -13.258 17 1 63.53 71 VAL B C 1
ATOM 4473 O O . VAL B 1 71 ? -16.344 -13.758 15.906 1 63.53 71 VAL B O 1
ATOM 4476 N N . GLY B 1 72 ? -14.938 -12.539 17.109 1 75.12 72 GLY B N 1
ATOM 4477 C CA . GLY B 1 72 ? -13.758 -13.023 16.406 1 75.12 72 GLY B CA 1
ATOM 4478 C C . GLY B 1 72 ? -13.039 -11.938 15.633 1 75.12 72 GLY B C 1
ATOM 4479 O O . GLY B 1 72 ? -12.109 -12.219 14.875 1 75.12 72 GLY B O 1
ATOM 4480 N N . TYR B 1 73 ? -13.617 -10.695 15.945 1 82.56 73 TYR B N 1
ATOM 4481 C CA . TYR B 1 73 ? -12.938 -9.625 15.227 1 82.56 73 TYR B CA 1
ATOM 4482 C C . TYR B 1 73 ? -12.461 -8.539 16.188 1 82.56 73 TYR B C 1
ATOM 4484 O O . TYR B 1 73 ? -13.016 -8.375 17.266 1 82.56 73 TYR B O 1
ATOM 4492 N N . TYR B 1 74 ? -11.375 -7.895 15.859 1 87 74 TYR B N 1
ATOM 4493 C CA . TYR B 1 74 ? -10.922 -6.676 16.531 1 87 74 TYR B CA 1
ATOM 4494 C C . TYR B 1 74 ? -11.188 -5.453 15.664 1 87 74 TYR B C 1
ATOM 4496 O O . TYR B 1 74 ? -11.211 -5.543 14.43 1 87 74 TYR B O 1
ATOM 4504 N N . TYR B 1 75 ? -11.492 -4.426 16.344 1 88.62 75 TYR B N 1
ATOM 4505 C CA . TYR B 1 75 ? -11.742 -3.15 15.688 1 88.62 75 TYR B CA 1
ATOM 4506 C C . TYR B 1 75 ? -10.609 -2.166 15.953 1 88.62 75 TYR B C 1
ATOM 4508 O O . TYR B 1 75 ? -10.172 -2.012 17.094 1 88.62 75 TYR B O 1
ATOM 4516 N N . VAL B 1 76 ? -10.141 -1.573 14.852 1 90.69 76 VAL B N 1
ATOM 4517 C CA . VAL B 1 76 ? -8.969 -0.709 14.953 1 90.69 76 VAL B CA 1
ATOM 4518 C C . VAL B 1 76 ? -9.297 0.675 14.398 1 90.69 76 VAL B C 1
ATOM 4520 O O . VAL B 1 76 ? -9.719 0.807 13.25 1 90.69 76 VAL B O 1
ATOM 4523 N N . PHE B 1 77 ? -9.078 1.688 15.219 1 91.56 77 PHE B N 1
ATOM 4524 C CA . PHE B 1 77 ? -9.234 3.059 14.742 1 91.56 77 PHE B CA 1
ATOM 4525 C C . PHE B 1 77 ? -7.977 3.523 14.016 1 91.56 77 PHE B C 1
ATOM 4527 O O . PHE B 1 77 ? -6.863 3.375 14.523 1 91.56 77 PHE B O 1
ATOM 4534 N N . THR B 1 78 ? -8.102 3.99 12.836 1 91.62 78 THR B N 1
ATOM 4535 C CA . THR B 1 78 ? -7 4.547 12.055 1 91.62 78 THR B CA 1
ATOM 4536 C C . THR B 1 78 ? -7.199 6.043 11.82 1 91.62 78 THR B C 1
ATOM 4538 O O . THR B 1 78 ? -7.195 6.508 10.68 1 91.62 78 THR B O 1
ATOM 4541 N N . TYR B 1 79 ? -7.445 6.742 12.844 1 92.06 79 TYR B N 1
ATOM 4542 C CA . TYR B 1 79 ? -7.781 8.164 12.812 1 92.06 79 TYR B CA 1
ATOM 4543 C C . TYR B 1 79 ? -7.25 8.875 14.055 1 92.06 79 TYR B C 1
ATOM 4545 O O . TYR B 1 79 ? -7.289 8.328 15.156 1 92.06 79 TYR B O 1
ATOM 4553 N N . VAL B 1 80 ? -6.711 10.078 13.82 1 94 80 VAL B N 1
ATOM 4554 C CA . VAL B 1 80 ? -6.312 10.938 14.93 1 94 80 VAL B CA 1
ATOM 4555 C C . VAL B 1 80 ? -7.098 12.25 14.875 1 94 80 VAL B C 1
ATOM 4557 O O . VAL B 1 80 ? -7.102 12.93 13.844 1 94 80 VAL B O 1
ATOM 4560 N N . GLY B 1 81 ? -7.781 12.531 15.867 1 93.38 81 GLY B N 1
ATOM 4561 C CA . GLY B 1 81 ? -8.633 13.703 15.922 1 93.38 81 GLY B CA 1
ATOM 4562 C C . GLY B 1 81 ? -9.93 13.469 16.672 1 93.38 81 GLY B C 1
ATOM 4563 O O . GLY B 1 81 ? -9.953 12.758 17.672 1 93.38 81 GLY B O 1
ATOM 4564 N N . VAL B 1 82 ? -10.992 14.195 16.219 1 91.94 82 VAL B N 1
ATOM 4565 C CA . VAL B 1 82 ? -12.289 14.117 16.891 1 91.94 82 VAL B CA 1
ATOM 4566 C C . VAL B 1 82 ? -13.367 13.734 15.883 1 91.94 82 VAL B C 1
ATOM 4568 O O . VAL B 1 82 ? -13.375 14.234 14.758 1 91.94 82 VAL B O 1
ATOM 4571 N N . ILE B 1 83 ? -14.219 12.812 16.328 1 89.44 83 ILE B N 1
ATOM 4572 C CA . ILE B 1 83 ? -15.336 12.359 15.5 1 89.44 83 ILE B CA 1
ATOM 4573 C C . ILE B 1 83 ? -16.641 12.5 16.281 1 89.44 83 ILE B C 1
ATOM 4575 O O . ILE B 1 83 ? -16.75 12.023 17.406 1 89.44 83 ILE B O 1
ATOM 4579 N N . MET B 1 84 ? -17.531 13.164 15.711 1 88 84 MET B N 1
ATOM 4580 C CA . MET B 1 84 ? -18.875 13.203 16.25 1 88 84 MET B CA 1
ATOM 4581 C C . MET B 1 84 ? -19.828 12.367 15.391 1 88 84 MET B C 1
ATOM 4583 O O . MET B 1 84 ? -19.938 12.586 14.18 1 88 84 MET B O 1
ATOM 4587 N N . ILE B 1 85 ? -20.438 11.422 16.047 1 86.75 85 ILE B N 1
ATOM 4588 C CA . ILE B 1 85 ? -21.297 10.523 15.289 1 86.75 85 ILE B CA 1
ATOM 4589 C C . ILE B 1 85 ? -22.391 9.977 16.203 1 86.75 85 ILE B C 1
ATOM 4591 O O . ILE B 1 85 ? -22.125 9.547 17.312 1 86.75 85 ILE B O 1
ATOM 4595 N N . MET B 1 86 ? -23.609 9.969 15.766 1 83.69 86 MET B N 1
ATOM 4596 C CA . MET B 1 86 ? -24.75 9.367 16.453 1 83.69 86 MET B CA 1
ATOM 4597 C C . MET B 1 86 ? -24.828 9.836 17.891 1 83.69 86 MET B C 1
ATOM 4599 O O . MET B 1 86 ? -25.109 9.047 18.797 1 83.69 86 MET B O 1
ATOM 4603 N N . GLY B 1 87 ? -24.453 11.07 18.109 1 79.81 87 GLY B N 1
ATOM 4604 C CA . GLY B 1 87 ? -24.531 11.641 19.453 1 79.81 87 GLY B CA 1
ATOM 4605 C C . GLY B 1 87 ? -23.297 11.367 20.297 1 79.81 87 GLY B C 1
ATOM 4606 O O . GLY B 1 87 ? -23.234 11.797 21.453 1 79.81 87 GLY B O 1
ATOM 4607 N N . TYR B 1 88 ? -22.375 10.664 19.703 1 85.56 88 TYR B N 1
ATOM 4608 C CA . TYR B 1 88 ? -21.141 10.367 20.422 1 85.56 88 TYR B CA 1
ATOM 4609 C C . TYR B 1 88 ? -20.016 11.273 19.953 1 85.56 88 TYR B C 1
ATOM 4611 O O . TYR B 1 88 ? -19.938 11.617 18.781 1 85.56 88 TYR B O 1
ATOM 4619 N N . THR B 1 89 ? -19.234 11.664 20.906 1 89.12 89 THR B N 1
ATOM 4620 C CA . THR B 1 89 ? -17.984 12.375 20.609 1 89.12 89 THR B CA 1
ATOM 4621 C C . THR B 1 89 ? -16.781 11.492 20.906 1 89.12 89 THR B C 1
ATOM 4623 O O . THR B 1 89 ? -16.453 11.258 22.062 1 89.12 89 THR B O 1
ATOM 4626 N N . ILE B 1 90 ? -16.156 11.055 19.859 1 90.38 90 ILE B N 1
ATOM 4627 C CA . ILE B 1 90 ? -15.023 10.141 20.016 1 90.38 90 ILE B CA 1
ATOM 4628 C C . ILE B 1 90 ? -13.711 10.906 19.844 1 90.38 90 ILE B C 1
ATOM 4630 O O . ILE B 1 90 ? -13.508 11.57 18.812 1 90.38 90 ILE B O 1
ATOM 4634 N N . LYS B 1 91 ? -12.945 10.859 20.812 1 91.5 91 LYS B N 1
ATOM 4635 C CA . LYS B 1 91 ? -11.602 11.438 20.75 1 91.5 91 LYS B CA 1
ATOM 4636 C C . LYS B 1 91 ? -10.562 10.359 20.453 1 91.5 91 LYS B C 1
ATOM 4638 O O . LYS B 1 91 ? -10.352 9.445 21.25 1 91.5 91 LYS B O 1
ATOM 4643 N N . CYS B 1 92 ? -9.977 10.469 19.312 1 92.88 92 CYS B N 1
ATOM 4644 C CA . CYS B 1 92 ? -8.969 9.5 18.875 1 92.88 92 CYS B CA 1
ATOM 4645 C C . CYS B 1 92 ? -7.562 10.039 19.094 1 92.88 92 CYS B C 1
ATOM 4647 O O . CYS B 1 92 ? -7.152 10.992 18.422 1 92.88 92 CYS B O 1
ATOM 4649 N N . TYR B 1 93 ? -6.844 9.43 19.969 1 93.25 93 TYR B N 1
ATOM 4650 C CA . TYR B 1 93 ? -5.496 9.859 20.328 1 93.25 93 TYR B CA 1
ATOM 4651 C C . TYR B 1 93 ? -4.453 9.141 19.469 1 93.25 93 TYR B C 1
ATOM 4653 O O . TYR B 1 93 ? -4.695 8.031 18.984 1 93.25 93 TYR B O 1
ATOM 4661 N N . PRO B 1 94 ? -3.297 9.781 19.25 1 94.69 94 PRO B N 1
ATOM 4662 C CA . PRO B 1 94 ? -2.24 9.141 18.453 1 94.69 94 PRO B CA 1
ATOM 4663 C C . PRO B 1 94 ? -1.741 7.844 19.094 1 94.69 94 PRO B C 1
ATOM 4665 O O . PRO B 1 94 ? -1.859 7.652 20.297 1 94.69 94 PRO B O 1
ATOM 4668 N N . LYS B 1 95 ? -1.191 7.02 18.297 1 93.12 95 LYS B N 1
ATOM 4669 C CA . LYS B 1 95 ? -0.846 5.668 18.734 1 93.12 95 LYS B CA 1
ATOM 4670 C C . LYS B 1 95 ? 0.292 5.688 19.75 1 93.12 95 LYS B C 1
ATOM 4672 O O . LYS B 1 95 ? 0.435 4.758 20.547 1 93.12 95 LYS B O 1
ATOM 4677 N N . TYR B 1 96 ? 1.134 6.742 19.766 1 93.56 96 TYR B N 1
ATOM 4678 C CA . TYR B 1 96 ? 2.311 6.734 20.641 1 93.56 96 TYR B CA 1
ATOM 4679 C C . TYR B 1 96 ? 1.94 7.102 22.062 1 93.56 96 TYR B C 1
ATOM 4681 O O . TYR B 1 96 ? 2.768 6.988 22.969 1 93.56 96 TYR B O 1
ATOM 4689 N N . LEU B 1 97 ? 0.681 7.594 22.25 1 91.38 97 LEU B N 1
ATOM 4690 C CA . LEU B 1 97 ? 0.211 7.836 23.609 1 91.38 97 LEU B CA 1
ATOM 4691 C C . LEU B 1 97 ? -0.248 6.539 24.266 1 91.38 97 LEU B C 1
ATOM 4693 O O . LEU B 1 97 ? -1.415 6.156 24.156 1 91.38 97 LEU B O 1
ATOM 4697 N N . LEU B 1 98 ? 0.572 5.875 24.875 1 82.31 98 LEU B N 1
ATOM 4698 C CA . LEU B 1 98 ? 0.373 4.512 25.359 1 82.31 98 LEU B CA 1
ATOM 4699 C C . LEU B 1 98 ? -0.429 4.496 26.656 1 82.31 98 LEU B C 1
ATOM 4701 O O . LEU B 1 98 ? -1.068 3.494 26.984 1 82.31 98 LEU B O 1
ATOM 4705 N N . HIS B 1 99 ? -0.377 5.504 27.312 1 76.25 99 HIS B N 1
ATOM 4706 C CA . HIS B 1 99 ? -1.114 5.516 28.562 1 76.25 99 HIS B CA 1
ATOM 4707 C C . HIS B 1 99 ? -2.602 5.762 28.344 1 76.25 99 HIS B C 1
ATOM 4709 O O . HIS B 1 99 ? -2.973 6.672 27.594 1 76.25 99 HIS B O 1
ATOM 4715 N N . THR B 1 100 ? -3.418 4.762 28.641 1 63.53 100 THR B N 1
ATOM 4716 C CA . THR B 1 100 ? -4.816 4.562 28.281 1 63.53 100 THR B CA 1
ATOM 4717 C C . THR B 1 100 ? -5.719 5.504 29.078 1 63.53 100 THR B C 1
ATOM 4719 O O . THR B 1 100 ? -6.938 5.312 29.125 1 63.53 100 THR B O 1
ATOM 4722 N N . SER B 1 101 ? -5.215 6.52 29.641 1 67.31 101 SER B N 1
ATOM 4723 C CA . SER B 1 101 ? -6.195 7.258 30.438 1 67.31 101 SER B CA 1
ATOM 4724 C C . SER B 1 101 ? -6.48 8.625 29.812 1 67.31 101 SER B C 1
ATOM 4726 O O . SER B 1 101 ? -5.641 9.18 29.109 1 67.31 101 SER B O 1
ATOM 4728 N N . ASP B 1 102 ? -7.812 8.828 29.812 1 68.12 102 ASP B N 1
ATOM 4729 C CA . ASP B 1 102 ? -8.211 10.188 29.453 1 68.12 102 ASP B CA 1
ATOM 4730 C C . ASP B 1 102 ? -7.723 11.195 30.484 1 68.12 102 ASP B C 1
ATOM 4732 O O . ASP B 1 102 ? -8.516 11.703 31.281 1 68.12 102 ASP B O 1
ATOM 4736 N N . SER B 1 103 ? -6.402 11.391 30.484 1 78.56 103 SER B N 1
ATOM 4737 C CA . SER B 1 103 ? -5.773 12.312 31.422 1 78.56 103 SER B CA 1
ATOM 4738 C C . SER B 1 103 ? -5.75 13.734 30.859 1 78.56 103 SER B C 1
ATOM 4740 O O . SER B 1 103 ? -5.973 13.945 29.672 1 78.56 103 SER B O 1
ATOM 4742 N N . LYS B 1 104 ? -5.691 14.609 31.797 1 82.5 104 LYS B N 1
ATOM 4743 C CA . LYS B 1 104 ? -5.57 16.016 31.422 1 82.5 104 LYS B CA 1
ATOM 4744 C C . LYS B 1 104 ? -4.41 16.234 30.453 1 82.5 104 LYS B C 1
ATOM 4746 O O . LYS B 1 104 ? -4.508 17.016 29.516 1 82.5 104 LYS B O 1
ATOM 4751 N N . GLU B 1 105 ? -3.406 15.469 30.625 1 82.75 105 GLU B N 1
ATOM 4752 C CA . GLU B 1 105 ? -2.219 15.586 29.781 1 82.75 105 GLU B CA 1
ATOM 4753 C C . GLU B 1 105 ? -2.504 15.125 28.359 1 82.75 105 GLU B C 1
ATOM 4755 O O . GLU B 1 105 ? -2.07 15.758 27.391 1 82.75 105 GLU B O 1
ATOM 4760 N N . ASN B 1 106 ? -3.213 14.07 28.219 1 86.38 106 ASN B N 1
ATOM 4761 C CA . ASN B 1 106 ? -3.547 13.547 26.906 1 86.38 106 ASN B CA 1
ATOM 4762 C C . ASN B 1 106 ? -4.488 14.484 26.156 1 86.38 106 ASN B C 1
ATOM 4764 O O . ASN B 1 106 ? -4.359 14.664 24.938 1 86.38 106 ASN B O 1
ATOM 4768 N N . ARG B 1 107 ? -5.375 15.094 26.938 1 87.94 107 ARG B N 1
ATOM 4769 C CA . ARG B 1 107 ? -6.293 16.047 26.328 1 87.94 107 ARG B CA 1
ATOM 4770 C C . ARG B 1 107 ? -5.543 17.281 25.828 1 87.94 107 ARG B C 1
ATOM 4772 O O . ARG B 1 107 ? -5.848 17.797 24.75 1 87.94 107 ARG B O 1
ATOM 4779 N N . LYS B 1 108 ? -4.637 17.688 26.641 1 89.88 108 LYS B N 1
ATOM 4780 C CA . LYS B 1 108 ? -3.822 18.828 26.234 1 89.88 108 LYS B CA 1
ATOM 4781 C C . LYS B 1 108 ? -3.041 18.531 24.969 1 89.88 108 LYS B C 1
ATOM 4783 O O . LYS B 1 108 ? -2.916 19.391 24.094 1 89.88 108 LYS B O 1
ATOM 4788 N N . GLU B 1 109 ? -2.514 17.406 24.906 1 91.44 109 GLU B N 1
ATOM 4789 C CA . GLU B 1 109 ? -1.745 17.031 23.719 1 91.44 109 GLU B CA 1
ATOM 4790 C C . GLU B 1 109 ? -2.645 16.938 22.5 1 91.44 109 GLU B C 1
ATOM 4792 O O . GLU B 1 109 ? -2.25 17.328 21.391 1 91.44 109 GLU B O 1
ATOM 4797 N N . LEU B 1 110 ? -3.783 16.312 22.703 1 92.44 110 LEU B N 1
ATOM 4798 C CA . LEU B 1 110 ? -4.711 16.25 21.578 1 92.44 110 LEU B CA 1
ATOM 4799 C C . LEU B 1 110 ? -5.086 17.641 21.094 1 92.44 110 LEU B C 1
ATOM 4801 O O . LEU B 1 110 ? -5.199 17.875 19.891 1 92.44 110 LEU B O 1
ATOM 4805 N N . ALA B 1 111 ? -5.297 18.516 22.047 1 92.81 111 ALA B N 1
ATOM 4806 C CA . ALA B 1 111 ? -5.574 19.906 21.688 1 92.81 111 ALA B CA 1
ATOM 4807 C C . ALA B 1 111 ? -4.438 20.5 20.859 1 92.81 111 ALA B C 1
ATOM 4809 O O . ALA B 1 111 ? -4.68 21.188 19.859 1 92.81 111 ALA B O 1
ATOM 4810 N N . GLN B 1 112 ? -3.271 20.203 21.25 1 94.19 112 GLN B N 1
ATOM 4811 C CA . GLN B 1 112 ? -2.088 20.641 20.531 1 94.19 112 GLN B CA 1
ATOM 4812 C C . GLN B 1 112 ? -2.066 20.078 19.109 1 94.19 112 GLN B C 1
ATOM 4814 O O . GLN B 1 112 ? -1.758 20.781 18.156 1 94.19 112 GLN B O 1
ATOM 4819 N N . ILE B 1 113 ? -2.375 18.859 19.016 1 94.75 113 ILE B N 1
ATOM 4820 C CA . ILE B 1 113 ? -2.391 18.156 17.719 1 94.75 113 ILE B CA 1
ATOM 4821 C C . ILE B 1 113 ? -3.434 18.797 16.812 1 94.75 113 ILE B C 1
ATOM 4823 O O . ILE B 1 113 ? -3.182 19 15.617 1 94.75 113 ILE B O 1
ATOM 4827 N N . LEU B 1 114 ? -4.582 19.094 17.359 1 92 114 LEU B N 1
ATOM 4828 C CA . LEU B 1 114 ? -5.637 19.703 16.562 1 92 114 LEU B CA 1
ATOM 4829 C C . LEU B 1 114 ? -5.203 21.078 16.062 1 92 114 LEU B C 1
ATOM 4831 O O . LEU B 1 114 ? -5.551 21.469 14.938 1 92 114 LEU B O 1
ATOM 4835 N N . LYS B 1 115 ? -4.453 21.766 16.828 1 91.69 115 LYS B N 1
ATOM 4836 C CA . LYS B 1 115 ? -3.895 23.047 16.375 1 91.69 115 LYS B CA 1
ATOM 4837 C C . LYS B 1 115 ? -2.898 22.828 15.234 1 91.69 115 LYS B C 1
ATOM 4839 O O . LYS B 1 115 ? -2.861 23.625 14.289 1 91.69 115 LYS B O 1
ATOM 4844 N N . VAL B 1 116 ? -2.115 21.812 15.367 1 93.81 116 VAL B N 1
ATOM 4845 C CA . VAL B 1 116 ? -1.148 21.484 14.328 1 93.81 116 VAL B CA 1
ATOM 4846 C C . VAL B 1 116 ? -1.88 21.156 13.023 1 93.81 116 VAL B C 1
ATOM 4848 O O . VAL B 1 116 ? -1.501 21.656 11.953 1 93.81 116 VAL B O 1
ATOM 4851 N N . LEU B 1 117 ? -2.902 20.344 13.164 1 90.25 117 LEU B N 1
ATOM 4852 C CA . LEU B 1 117 ? -3.682 19.969 11.992 1 90.25 117 LEU B CA 1
ATOM 4853 C C . LEU B 1 117 ? -4.324 21.188 11.344 1 90.25 117 LEU B C 1
ATOM 4855 O O . LEU B 1 117 ? -4.391 21.266 10.109 1 90.25 117 LEU B O 1
ATOM 4859 N N . ASP B 1 118 ? -4.75 22.062 12.141 1 86.06 118 ASP B N 1
ATOM 4860 C CA . ASP B 1 118 ? -5.363 23.281 11.656 1 86.06 118 ASP B CA 1
ATOM 4861 C C . ASP B 1 118 ? -4.355 24.125 10.875 1 86.06 118 ASP B C 1
ATOM 4863 O O . ASP B 1 118 ? -4.703 24.75 9.867 1 86.06 118 ASP B O 1
ATOM 4867 N N . LYS B 1 119 ? -3.219 24.141 11.344 1 85.06 119 LYS B N 1
ATOM 4868 C CA . LYS B 1 119 ? -2.164 24.906 10.68 1 85.06 119 LYS B CA 1
ATOM 4869 C C . LYS B 1 119 ? -1.826 24.312 9.32 1 85.06 119 LYS B C 1
ATOM 4871 O O . LYS B 1 119 ? -1.462 25.047 8.391 1 85.06 119 LYS B O 1
ATOM 4876 N N . PHE B 1 120 ? -1.785 22.969 9.117 1 76.06 120 PHE B N 1
ATOM 4877 C CA . PHE B 1 120 ? -1.513 22.312 7.844 1 76.06 120 PHE B CA 1
ATOM 4878 C C . PHE B 1 120 ? -2.68 22.5 6.883 1 76.06 120 PHE B C 1
ATOM 4880 O O . PHE B 1 120 ? -2.479 22.672 5.68 1 76.06 120 PHE B O 1
ATOM 4887 N N . ASP B 1 121 ? -3.875 21.969 7.332 1 64.94 121 ASP B N 1
ATOM 4888 C CA . ASP B 1 121 ? -5.078 21.938 6.508 1 64.94 121 ASP B CA 1
ATOM 4889 C C . ASP B 1 121 ? -5.707 23.312 6.395 1 64.94 121 ASP B C 1
ATOM 4891 O O . ASP B 1 121 ? -6.887 23.438 6.047 1 64.94 121 ASP B O 1
ATOM 4895 N N . SER B 1 122 ? -4.824 24.25 6.43 1 53.62 122 SER B N 1
ATOM 4896 C CA . SER B 1 122 ? -5.5 25.547 6.383 1 53.62 122 SER B CA 1
ATOM 4897 C C . SER B 1 122 ? -6.922 25.406 5.852 1 53.62 122 SER B C 1
ATOM 4899 O O . SER B 1 122 ? -7.344 24.312 5.469 1 53.62 122 SER B O 1
ATOM 4901 N N . LYS B 1 123 ? -7.648 26.406 5.23 1 51.41 123 LYS B N 1
ATOM 4902 C CA . LYS B 1 123 ? -8.938 26.953 4.824 1 51.41 123 LYS B CA 1
ATOM 4903 C C . LYS B 1 123 ? -9.586 26.094 3.742 1 51.41 123 LYS B C 1
ATOM 4905 O O . LYS B 1 123 ? -10.695 26.375 3.295 1 51.41 123 LYS B O 1
ATOM 4910 N N . LYS B 1 124 ? -8.883 24.875 3.535 1 49.75 124 LYS B N 1
ATOM 4911 C CA . LYS B 1 124 ? -9.305 24.297 2.264 1 49.75 124 LYS B CA 1
ATOM 4912 C C . LYS B 1 124 ? -10.641 23.578 2.41 1 49.75 124 LYS B C 1
ATOM 4914 O O . LYS B 1 124 ? -11.531 23.719 1.569 1 49.75 124 LYS B O 1
ATOM 4919 N N . GLN B 1 125 ? -10.742 22.641 3.428 1 53.72 125 GLN B N 1
ATOM 4920 C CA . GLN B 1 125 ? -12 21.906 3.531 1 53.72 125 GLN B CA 1
ATOM 4921 C C . GLN B 1 125 ? -13.172 22.875 3.719 1 53.72 125 GLN B C 1
ATOM 4923 O O . GLN B 1 125 ? -14.234 22.688 3.123 1 53.72 125 GLN B O 1
ATOM 4928 N N . LEU B 1 126 ? -12.922 23.828 4.691 1 56.25 126 LEU B N 1
ATOM 4929 C CA . LEU B 1 126 ? -13.969 24.812 4.949 1 56.25 126 LEU B CA 1
ATOM 4930 C C . LEU B 1 126 ? -14.297 25.594 3.684 1 56.25 126 LEU B C 1
ATOM 4932 O O . LEU B 1 126 ? -15.469 25.859 3.398 1 56.25 126 LEU B O 1
ATOM 4936 N N . ILE B 1 127 ? -13.297 25.844 3.059 1 51.94 127 ILE B N 1
ATOM 4937 C CA . ILE B 1 127 ? -13.477 26.625 1.845 1 51.94 127 ILE B CA 1
ATOM 4938 C C . ILE B 1 127 ? -14.297 25.828 0.831 1 51.94 127 ILE B C 1
ATOM 4940 O O . ILE B 1 127 ? -15.203 26.359 0.197 1 51.94 127 ILE B O 1
ATOM 4944 N N . LYS B 1 128 ? -13.914 24.625 0.809 1 56.69 128 LYS B N 1
ATOM 4945 C CA . LYS B 1 128 ? -14.664 23.812 -0.142 1 56.69 128 LYS B CA 1
ATOM 4946 C C . LYS B 1 128 ? -16.141 23.734 0.244 1 56.69 128 LYS B C 1
ATOM 4948 O O . LYS B 1 128 ? -17.016 23.828 -0.617 1 56.69 128 LYS B O 1
ATOM 4953 N N . MET B 1 129 ? -16.344 23.625 1.459 1 55.62 129 MET B N 1
ATOM 4954 C CA . MET B 1 129 ? -17.719 23.578 1.964 1 55.62 129 MET B CA 1
ATOM 4955 C C . MET B 1 129 ? -18.438 24.891 1.712 1 55.62 129 MET B C 1
ATOM 4957 O O . MET B 1 129 ? -19.625 24.906 1.352 1 55.62 129 MET B O 1
ATOM 4961 N N . LEU B 1 130 ? -17.734 25.969 1.832 1 59.44 130 LEU B N 1
ATOM 4962 C CA . LEU B 1 130 ? -18.359 27.281 1.759 1 59.44 130 LEU B CA 1
ATOM 4963 C C . LEU B 1 130 ? -18.453 27.766 0.314 1 59.44 130 LEU B C 1
ATOM 4965 O O . LEU B 1 130 ? -19.281 28.609 -0.01 1 59.44 130 LEU B O 1
ATOM 4969 N N . SER B 1 131 ? -17.406 27.281 -0.479 1 55.62 131 SER B N 1
ATOM 4970 C CA . SER B 1 131 ? -17.406 27.719 -1.872 1 55.62 131 SER B CA 1
ATOM 4971 C C . SER B 1 131 ? -18.422 26.922 -2.699 1 55.62 131 SER B C 1
ATOM 4973 O O . SER B 1 131 ? -18.969 27.422 -3.676 1 55.62 131 SER B O 1
ATOM 4975 N N . ASP B 1 132 ? -18.297 25.594 -2.686 1 51.41 132 ASP B N 1
ATOM 4976 C CA . ASP B 1 132 ? -19.047 24.75 -3.615 1 51.41 132 ASP B CA 1
ATOM 4977 C C . ASP B 1 132 ? -20.547 24.844 -3.342 1 51.41 132 ASP B C 1
ATOM 4979 O O . ASP B 1 132 ? -21 24.469 -2.26 1 51.41 132 ASP B O 1
ATOM 4983 N N . ASN B 1 133 ? -21.109 25.844 -3.943 1 44.19 133 ASN B N 1
ATOM 4984 C CA . ASN B 1 133 ? -22.562 25.797 -4.031 1 44.19 133 ASN B CA 1
ATOM 4985 C C . ASN B 1 133 ? -23.062 24.391 -4.281 1 44.19 133 ASN B C 1
ATOM 4987 O O . ASN B 1 133 ? -24.266 24.156 -4.379 1 44.19 133 ASN B O 1
ATOM 4991 N N . THR B 1 134 ? -22.25 23.531 -4.898 1 42.66 134 THR B N 1
ATOM 4992 C CA . THR B 1 134 ? -22.781 22.25 -5.32 1 42.66 134 THR B CA 1
ATOM 4993 C C . THR B 1 134 ? -22.844 21.266 -4.145 1 42.66 134 THR B C 1
ATOM 4995 O O . THR B 1 134 ? -22.031 21.359 -3.221 1 42.66 134 THR B O 1
ATOM 4998 N N . ASN B 1 135 ? -23.969 20.719 -3.803 1 41.62 135 ASN B N 1
ATOM 4999 C CA . ASN B 1 135 ? -24.531 19.766 -2.854 1 41.62 135 ASN B CA 1
ATOM 5000 C C . ASN B 1 135 ? -23.5 18.719 -2.453 1 41.62 135 ASN B C 1
ATOM 5002 O O . ASN B 1 135 ? -23.828 17.734 -1.771 1 41.62 135 ASN B O 1
ATOM 5006 N N . SER B 1 136 ? -22.25 18.719 -3.129 1 43.97 136 SER B N 1
ATOM 5007 C CA . SER B 1 136 ? -21.531 17.469 -2.961 1 43.97 136 SER B CA 1
ATOM 5008 C C . SER B 1 136 ? -20.625 17.5 -1.736 1 43.97 136 SER B C 1
ATOM 5010 O O . SER B 1 136 ? -20.078 16.484 -1.324 1 43.97 136 SER B O 1
ATOM 5012 N N . ALA B 1 137 ? -20.281 18.75 -1.287 1 50.44 137 ALA B N 1
ATOM 5013 C CA . ALA B 1 137 ? -19.375 18.688 -0.148 1 50.44 137 ALA B CA 1
ATOM 5014 C C . ALA B 1 137 ? -20.125 18.391 1.143 1 50.44 137 ALA B C 1
ATOM 5016 O O . ALA B 1 137 ? -21.203 18.938 1.384 1 50.44 137 ALA B O 1
ATOM 5017 N N . SER B 1 138 ? -19.828 17.234 1.837 1 62.97 138 SER B N 1
ATOM 5018 C CA . SER B 1 138 ? -20.484 16.719 3.041 1 62.97 138 SER B CA 1
ATOM 5019 C C . SER B 1 138 ? -20.438 17.75 4.164 1 62.97 138 SER B C 1
ATOM 5021 O O . SER B 1 138 ? -19.406 18.375 4.406 1 62.97 138 SER B O 1
ATOM 5023 N N . TYR B 1 139 ? -21.594 18.375 4.609 1 74.81 139 TYR B N 1
ATOM 5024 C CA . TYR B 1 139 ? -21.812 19.266 5.738 1 74.81 139 TYR B CA 1
ATOM 5025 C C . TYR B 1 139 ? -21.062 18.781 6.969 1 74.81 139 TYR B C 1
ATOM 5027 O O . TYR B 1 139 ? -21.172 17.609 7.352 1 74.81 139 TYR B O 1
ATOM 5035 N N . ASN B 1 140 ? -20.188 19.688 7.473 1 82.06 140 ASN B N 1
ATOM 5036 C CA . ASN B 1 140 ? -19.469 19.406 8.711 1 82.06 140 ASN B CA 1
ATOM 5037 C C . ASN B 1 140 ? -19.766 20.453 9.781 1 82.06 140 ASN B C 1
ATOM 5039 O O . ASN B 1 140 ? -19.156 21.531 9.797 1 82.06 140 ASN B O 1
ATOM 5043 N N . TRP B 1 141 ? -20.641 20.156 10.617 1 86.12 141 TRP B N 1
ATOM 5044 C CA . TRP B 1 141 ? -21.094 21.062 11.664 1 86.12 141 TRP B CA 1
ATOM 5045 C C . TRP B 1 141 ? -19.938 21.516 12.531 1 86.12 141 TRP B C 1
ATOM 5047 O O . TRP B 1 141 ? -19.859 22.688 12.914 1 86.12 141 TRP B O 1
ATOM 5057 N N . LEU B 1 142 ? -19.078 20.609 12.852 1 85.81 142 LEU B N 1
ATOM 5058 C CA . LEU B 1 142 ? -17.969 20.922 13.75 1 85.81 142 LEU B CA 1
ATOM 5059 C C . LEU B 1 142 ? -17.031 21.953 13.125 1 85.81 142 LEU B C 1
ATOM 5061 O O . LEU B 1 142 ? -16.672 22.938 13.773 1 85.81 142 LEU B O 1
ATOM 5065 N N . ALA B 1 143 ? -16.719 21.734 11.938 1 84.88 143 ALA B N 1
ATOM 5066 C CA . ALA B 1 143 ? -15.844 22.672 11.227 1 84.88 143 ALA B CA 1
ATOM 5067 C C . ALA B 1 143 ? -16.5 24.047 11.125 1 84.88 143 ALA B C 1
ATOM 5069 O O . ALA B 1 143 ? -15.836 25.062 11.32 1 84.88 143 ALA B O 1
ATOM 5070 N N . LEU B 1 144 ? -17.734 24.078 10.82 1 87.12 144 LEU B N 1
ATOM 5071 C CA . LEU B 1 144 ? -18.484 25.328 10.68 1 87.12 144 LEU B CA 1
ATOM 5072 C C . LEU B 1 144 ? -18.547 26.078 12.008 1 87.12 144 LEU B C 1
ATOM 5074 O O . LEU B 1 144 ? -18.344 27.297 12.055 1 87.12 144 LEU B O 1
ATOM 5078 N N . THR B 1 145 ? -18.844 25.359 13.023 1 89.62 145 THR B N 1
ATOM 5079 C CA . THR B 1 145 ? -18.953 25.922 14.367 1 89.62 145 THR B CA 1
ATOM 5080 C C . THR B 1 145 ? -17.625 26.547 14.789 1 89.62 145 THR B C 1
ATOM 5082 O O . THR B 1 145 ? -17.578 27.672 15.297 1 89.62 145 THR B O 1
ATOM 5085 N N . LEU B 1 146 ? -16.578 25.875 14.57 1 88.62 146 LEU B N 1
ATOM 5086 C CA . LEU B 1 146 ? -15.258 26.359 14.953 1 88.62 146 LEU B CA 1
ATOM 5087 C C . LEU B 1 146 ? -14.891 27.609 14.156 1 88.62 146 LEU B C 1
ATOM 5089 O O . LEU B 1 146 ? -14.305 28.547 14.703 1 88.62 146 LEU B O 1
ATOM 5093 N N . PHE B 1 147 ? -15.172 27.609 12.898 1 88.38 147 PHE B N 1
ATOM 5094 C CA . PHE B 1 147 ? -14.914 28.781 12.062 1 88.38 147 PHE B CA 1
ATOM 5095 C C . PHE B 1 147 ? -15.648 30 12.594 1 88.38 147 PHE B C 1
ATOM 5097 O O . PHE B 1 147 ? -15.055 31.062 12.758 1 88.38 147 PHE B O 1
ATOM 5104 N N . LEU B 1 148 ? -16.953 29.812 12.844 1 91.81 148 LEU B N 1
ATOM 5105 C CA . LEU B 1 148 ? -17.797 30.922 13.281 1 91.81 148 LEU B CA 1
ATOM 5106 C C . LEU B 1 148 ? -17.312 31.484 14.617 1 91.81 148 LEU B C 1
ATOM 5108 O O . LEU B 1 148 ? -17.219 32.688 14.789 1 91.81 148 LEU B O 1
ATOM 5112 N N . LEU B 1 149 ? -17 30.641 15.508 1 92.75 149 LEU B N 1
ATOM 5113 C CA . LEU B 1 149 ? -16.562 31.078 16.828 1 92.75 149 LEU B CA 1
ATOM 5114 C C . LEU B 1 149 ? -15.195 31.734 16.766 1 92.75 149 LEU B C 1
ATOM 5116 O O . LEU B 1 149 ? -14.977 32.781 17.391 1 92.75 149 LEU B O 1
ATOM 5120 N N . ASN B 1 150 ? -14.305 31.219 16.031 1 88.81 150 ASN B N 1
ATOM 5121 C CA . ASN B 1 150 ? -12.984 31.812 15.891 1 88.81 150 ASN B CA 1
ATOM 5122 C C . ASN B 1 150 ? -13.055 33.188 15.234 1 88.81 150 ASN B C 1
ATOM 5124 O O . ASN B 1 150 ? -12.344 34.094 15.641 1 88.81 150 ASN B O 1
ATOM 5128 N N . ASP B 1 151 ? -13.836 33.25 14.203 1 90 151 ASP B N 1
ATOM 5129 C CA . ASP B 1 151 ? -14.031 34.531 13.539 1 90 151 ASP B CA 1
ATOM 5130 C C . ASP B 1 151 ? -14.578 35.562 14.508 1 90 151 ASP B C 1
ATOM 5132 O O . ASP B 1 151 ? -14.133 36.719 14.508 1 90 151 ASP B O 1
ATOM 5136 N N . TYR B 1 152 ? -15.523 35.188 15.305 1 93.81 152 TYR B N 1
ATOM 5137 C CA . TYR B 1 152 ? -16.125 36.094 16.281 1 93.81 152 TYR B CA 1
ATOM 5138 C C . TYR B 1 152 ? -15.07 36.594 17.281 1 93.81 152 TYR B C 1
ATOM 5140 O O . TYR B 1 152 ? -15.047 37.781 17.641 1 93.81 152 TYR B O 1
ATOM 5148 N N . PHE B 1 153 ? -14.258 35.719 17.734 1 91.81 153 PHE B N 1
ATOM 5149 C CA . PHE B 1 153 ? -13.266 36.062 18.75 1 91.81 153 PHE B CA 1
ATOM 5150 C C . PHE B 1 153 ? -12.211 37 18.156 1 91.81 153 PHE B C 1
ATOM 5152 O O . PHE B 1 153 ? -11.664 37.844 18.844 1 91.81 153 PHE B O 1
ATOM 5159 N N . GLU B 1 154 ? -12 36.844 16.906 1 89.88 154 GLU B N 1
ATOM 5160 C CA . GLU B 1 154 ? -10.984 37.656 16.25 1 89.88 154 GLU B CA 1
ATOM 5161 C C . GLU B 1 154 ? -11.562 39 15.805 1 89.88 154 GLU B C 1
ATOM 5163 O O . GLU B 1 154 ? -10.898 40.031 15.93 1 89.88 154 GLU B O 1
ATOM 5168 N N . TYR B 1 155 ? -12.867 39 15.281 1 91.19 155 TYR B N 1
ATOM 5169 C CA . TYR B 1 155 ? -13.344 40.188 14.609 1 91.19 155 TYR B CA 1
ATOM 5170 C C . TYR B 1 155 ? -14.656 40.688 15.227 1 91.19 155 TYR B C 1
ATOM 5172 O O . TYR B 1 155 ? -15.141 41.75 14.891 1 91.19 155 TYR B O 1
ATOM 5180 N N . GLY B 1 156 ? -15.203 39.875 16.047 1 91.12 156 GLY B N 1
ATOM 5181 C CA . GLY B 1 156 ? -16.453 40.25 16.672 1 91.12 156 GLY B CA 1
ATOM 5182 C C . GLY B 1 156 ? -17.672 39.875 15.852 1 91.12 156 GLY B C 1
ATOM 5183 O O . GLY B 1 156 ? -17.594 39.062 14.953 1 91.12 156 GLY B O 1
ATOM 5184 N N . VAL B 1 157 ? -18.812 40.406 16.188 1 92.25 157 VAL B N 1
ATOM 5185 C CA . VAL B 1 157 ? -20.078 40.094 15.562 1 92.25 157 VAL B CA 1
ATOM 5186 C C . VAL B 1 157 ? -20.219 40.844 14.242 1 92.25 157 VAL B C 1
ATOM 5188 O O . VAL B 1 157 ? -19.641 41.906 14.07 1 92.25 157 VAL B O 1
ATOM 5191 N N . TYR B 1 158 ? -20.938 40.188 13.391 1 91.38 158 TYR B N 1
ATOM 5192 C CA . TYR B 1 158 ? -21.25 40.812 12.109 1 91.38 158 TYR B CA 1
ATOM 5193 C C . TYR B 1 158 ? -21.938 42.156 12.297 1 91.38 158 TYR B C 1
ATOM 5195 O O . TYR B 1 158 ? -22.906 42.25 13.062 1 91.38 158 TYR B O 1
ATOM 5203 N N . SER B 1 159 ? -21.406 43.219 11.695 1 85.25 159 SER B N 1
ATOM 5204 C CA . SER B 1 159 ? -22.031 44.531 11.82 1 85.25 159 SER B CA 1
ATOM 5205 C C . SER B 1 159 ? -21.891 45.344 10.523 1 85.25 159 SER B C 1
ATOM 5207 O O . SER B 1 159 ? -20.844 45.312 9.883 1 85.25 159 SER B O 1
ATOM 5209 N N . ASN B 1 160 ? -23.016 45.75 10.102 1 75.44 160 ASN B N 1
ATOM 5210 C CA . ASN B 1 160 ? -23.016 46.688 8.984 1 75.44 160 ASN B CA 1
ATOM 5211 C C . ASN B 1 160 ? -23.031 48.156 9.461 1 75.44 160 ASN B C 1
ATOM 5213 O O . ASN B 1 160 ? -23.641 48.469 10.484 1 75.44 160 ASN B O 1
ATOM 5217 N N . THR B 1 161 ? -22.062 48.844 9.008 1 63.22 161 THR B N 1
ATOM 5218 C CA . THR B 1 161 ? -22.062 50.281 9.367 1 63.22 161 THR B CA 1
ATOM 5219 C C . THR B 1 161 ? -23.094 51.031 8.555 1 63.22 161 THR B C 1
ATOM 5221 O O . THR B 1 161 ? -23.266 50.781 7.359 1 63.22 161 THR B O 1
ATOM 5224 N N . LYS B 1 162 ? -24.094 51.406 9.172 1 59.03 162 LYS B N 1
ATOM 5225 C CA . LYS B 1 162 ? -25.031 52.312 8.484 1 59.03 162 LYS B CA 1
ATOM 5226 C C . LYS B 1 162 ? -24.578 53.75 8.57 1 59.03 162 LYS B C 1
ATOM 5228 O O . LYS B 1 162 ? -24.109 54.219 9.617 1 59.03 162 LYS B O 1
ATOM 5233 N N . GLU B 1 163 ? -24.375 54.344 7.387 1 59.06 163 GLU B N 1
ATOM 5234 C CA . GLU B 1 163 ? -24.094 55.781 7.355 1 59.06 163 GLU B CA 1
ATOM 5235 C C . GLU B 1 163 ? -25.344 56.594 7.648 1 59.06 163 GLU B C 1
ATOM 5237 O O . GLU B 1 163 ? -26.375 56.406 7.008 1 59.06 163 GLU B O 1
ATOM 5242 N N . ILE B 1 164 ? -25.406 57.156 8.805 1 61.53 164 ILE B N 1
ATOM 5243 C CA . ILE B 1 164 ? -26.516 58.062 9.047 1 61.53 164 ILE B CA 1
ATOM 5244 C C . ILE B 1 164 ? -26.031 59.5 8.914 1 61.53 164 ILE B C 1
ATOM 5246 O O . ILE B 1 164 ? -24.875 59.812 9.203 1 61.53 164 ILE B O 1
ATOM 5250 N N . VAL B 1 165 ? -26.781 60.406 8.32 1 67.69 165 VAL B N 1
ATOM 5251 C CA . VAL B 1 165 ? -26.516 61.844 8.242 1 67.69 165 VAL B CA 1
ATOM 5252 C C . VAL B 1 165 ? -27 62.531 9.516 1 67.69 165 VAL B C 1
ATOM 5254 O O . VAL B 1 165 ? -28.156 62.344 9.914 1 67.69 165 VAL B O 1
ATOM 5257 N N . GLU B 1 166 ? -26.125 63 10.242 1 72.19 166 GLU B N 1
ATOM 5258 C CA . GLU B 1 166 ? -26.484 63.75 11.438 1 72.19 166 GLU B CA 1
ATOM 5259 C C . GLU B 1 166 ? -26.156 65.25 11.281 1 72.19 166 GLU B C 1
ATOM 5261 O O . GLU B 1 166 ? -25.297 65.625 10.477 1 72.19 166 GLU B O 1
ATOM 5266 N N . ILE B 1 167 ? -27.031 66.062 11.945 1 74.25 167 ILE B N 1
ATOM 5267 C CA . ILE B 1 167 ? -26.797 67.5 11.945 1 74.25 167 ILE B CA 1
ATOM 5268 C C . ILE B 1 167 ? -25.766 67.875 13.008 1 74.25 167 ILE B C 1
ATOM 5270 O O . ILE B 1 167 ? -25.938 67.562 14.188 1 74.25 167 ILE B O 1
ATOM 5274 N N . ASN B 1 168 ? -24.719 68.5 12.641 1 71.12 168 ASN B N 1
ATOM 5275 C CA . ASN B 1 168 ? -23.625 69 13.453 1 71.12 168 ASN B CA 1
ATOM 5276 C C . ASN B 1 168 ? -22.938 67.875 14.227 1 71.12 168 ASN B C 1
ATOM 5278 O O . ASN B 1 168 ? -22.656 68 15.414 1 71.12 168 ASN B O 1
ATOM 5282 N N . GLY B 1 169 ? -22.781 66.688 13.422 1 70.38 169 GLY B N 1
ATOM 5283 C CA . GLY B 1 169 ? -22.109 65.5 14 1 70.38 169 GLY B CA 1
ATOM 5284 C C . GLY B 1 169 ? -20.609 65.562 13.852 1 70.38 169 GLY B C 1
ATOM 5285 O O . GLY B 1 169 ? -20.062 66.5 13.305 1 70.38 169 GLY B O 1
ATOM 5286 N N . THR B 1 170 ? -19.922 64.562 14.438 1 71.62 170 THR B N 1
ATOM 5287 C CA . THR B 1 170 ? -18.469 64.562 14.469 1 71.62 170 THR B CA 1
ATOM 5288 C C . THR B 1 170 ? -17.906 63.906 13.211 1 71.62 170 THR B C 1
ATOM 5290 O O . THR B 1 170 ? -16.688 63.906 12.992 1 71.62 170 THR B O 1
ATOM 5293 N N . GLY B 1 171 ? -18.719 63.469 12.359 1 68.38 171 GLY B N 1
ATOM 5294 C CA . GLY B 1 171 ? -18.266 62.781 11.172 1 68.38 171 GLY B CA 1
ATOM 5295 C C . GLY B 1 171 ? -17.906 63.688 10.031 1 68.38 171 GLY B C 1
ATOM 5296 O O . GLY B 1 171 ? -17.797 64.938 10.219 1 68.38 171 GLY B O 1
ATOM 5297 N N . GLU B 1 172 ? -17.766 63.094 8.914 1 78 172 GLU B N 1
ATOM 5298 C CA . GLU B 1 172 ? -17.422 63.906 7.734 1 78 172 GLU B CA 1
ATOM 5299 C C . GLU B 1 172 ? -18.594 64.75 7.301 1 78 172 GLU B C 1
ATOM 5301 O O . GLU B 1 172 ? -19.734 64.312 7.305 1 78 172 GLU B O 1
ATOM 5306 N N . ILE B 1 173 ? -18.281 66 6.992 1 75.38 173 ILE B N 1
ATOM 5307 C CA . ILE B 1 173 ? -19.297 66.938 6.559 1 75.38 173 ILE B CA 1
ATOM 5308 C C . ILE B 1 173 ? -19.719 66.625 5.125 1 75.38 173 ILE B C 1
ATOM 5310 O O . ILE B 1 173 ? -18.859 66.5 4.234 1 75.38 173 ILE B O 1
ATOM 5314 N N . LEU B 1 174 ? -20.969 66.375 4.941 1 76.81 174 LEU B N 1
ATOM 5315 C CA . LEU B 1 174 ? -21.547 66.25 3.611 1 76.81 174 LEU B CA 1
ATOM 5316 C C . LEU B 1 174 ? -21.891 67.625 3.043 1 76.81 174 LEU B C 1
ATOM 5318 O O . LEU B 1 174 ? -23.016 68.125 3.156 1 76.81 174 LEU B O 1
ATOM 5322 N N . TRP B 1 175 ? -21.031 68.25 2.369 1 80 175 TRP B N 1
ATOM 5323 C CA . TRP B 1 175 ? -21.125 69.625 1.951 1 80 175 TRP B CA 1
ATOM 5324 C C . TRP B 1 175 ? -22.266 69.812 0.95 1 80 175 TRP B C 1
ATOM 5326 O O . TRP B 1 175 ? -23.016 70.812 1.025 1 80 175 TRP B O 1
ATOM 5336 N N . ASP B 1 176 ? -22.422 68.875 0.156 1 79.69 176 ASP B N 1
ATOM 5337 C CA . ASP B 1 176 ? -23.484 69 -0.831 1 79.69 176 ASP B CA 1
ATOM 5338 C C . ASP B 1 176 ? -24.859 69 -0.153 1 79.69 176 ASP B C 1
ATOM 5340 O O . ASP B 1 176 ? -25.703 69.812 -0.525 1 79.69 176 ASP B O 1
ATOM 5344 N N . ARG B 1 177 ? -24.906 68.25 0.822 1 79.31 177 ARG B N 1
ATOM 5345 C CA . ARG B 1 177 ? -26.172 68.25 1.553 1 79.31 177 ARG B CA 1
ATOM 5346 C C . ARG B 1 177 ? -26.281 69.5 2.463 1 79.31 177 ARG B C 1
ATOM 5348 O O . ARG B 1 177 ? -27.375 70.062 2.609 1 79.31 177 ARG B O 1
ATOM 5355 N N . THR B 1 178 ? -25.188 69.812 3.045 1 81.06 178 THR B N 1
ATOM 5356 C CA . THR B 1 178 ? -25.188 71 3.912 1 81.06 178 THR B CA 1
ATOM 5357 C C . THR B 1 178 ? -25.578 72.25 3.129 1 81.06 178 THR B C 1
ATOM 5359 O O . THR B 1 178 ? -26.422 73 3.58 1 81.06 178 THR B O 1
ATOM 5362 N N . VAL B 1 179 ? -25.125 72.375 1.9 1 80.25 179 VAL B N 1
ATOM 5363 C CA . VAL B 1 179 ? -25.375 73.562 1.07 1 80.25 179 VAL B CA 1
ATOM 5364 C C . VAL B 1 179 ? -26.797 73.562 0.53 1 80.25 179 VAL B C 1
ATOM 5366 O O . VAL B 1 179 ? -27.469 74.562 0.47 1 80.25 179 VAL B O 1
ATOM 5369 N N . ASN B 1 180 ? -27.219 72.375 0.307 1 80.12 180 ASN B N 1
ATOM 5370 C CA . ASN B 1 180 ? -28.516 72.25 -0.36 1 80.12 180 ASN B CA 1
ATOM 5371 C C . ASN B 1 180 ? -29.656 72.188 0.645 1 80.12 180 ASN B C 1
ATOM 5373 O O . ASN B 1 180 ? -30.797 72.562 0.333 1 80.12 180 ASN B O 1
ATOM 5377 N N . GLU B 1 181 ? -29.328 71.75 1.85 1 76.38 181 GLU B N 1
ATOM 5378 C CA . GLU B 1 181 ? -30.438 71.5 2.756 1 76.38 181 GLU B CA 1
ATOM 5379 C C . GLU B 1 181 ? -30.422 72.375 3.973 1 76.38 181 GLU B C 1
ATOM 5381 O O . GLU B 1 181 ? -31.328 72.375 4.805 1 76.38 181 GLU B O 1
ATOM 5386 N N . THR B 1 182 ? -29.297 73.125 4.039 1 75.5 182 THR B N 1
ATOM 5387 C CA . THR B 1 182 ? -29.266 74.062 5.164 1 75.5 182 THR B CA 1
ATOM 5388 C C . THR B 1 182 ? -29.141 75.5 4.672 1 75.5 182 THR B C 1
ATOM 5390 O O . THR B 1 182 ? -28.719 75.75 3.539 1 75.5 182 THR B O 1
ATOM 5393 N N . PHE B 1 183 ? -29.594 76.438 5.461 1 77.12 183 PHE B N 1
ATOM 5394 C CA . PHE B 1 183 ? -29.516 77.875 5.098 1 77.12 183 PHE B CA 1
ATOM 5395 C C . PHE B 1 183 ? -28.328 78.5 5.762 1 77.12 183 PHE B C 1
ATOM 5397 O O . PHE B 1 183 ? -28.156 78.438 6.98 1 77.12 183 PHE B O 1
ATOM 5404 N N . PRO B 1 184 ? -27.531 79.125 4.945 1 78.81 184 PRO B N 1
ATOM 5405 C CA . PRO B 1 184 ? -26.375 79.875 5.504 1 78.81 184 PRO B CA 1
ATOM 5406 C C . PRO B 1 184 ? -26.734 81.188 6.094 1 78.81 184 PRO B C 1
ATOM 5408 O O . PRO B 1 184 ? -27.734 81.812 5.691 1 78.81 184 PRO B O 1
ATOM 5411 N N . ILE B 1 185 ? -26.125 81.562 7.129 1 76.81 185 ILE B N 1
ATOM 5412 C CA . ILE B 1 185 ? -26.156 83 7.574 1 76.81 185 ILE B CA 1
ATOM 5413 C C . ILE B 1 185 ? -25.094 83.75 6.832 1 76.81 185 ILE B C 1
ATOM 5415 O O . ILE B 1 185 ? -23.906 83.438 6.863 1 76.81 185 ILE B O 1
ATOM 5419 N N . VAL B 1 186 ? -25.562 84.625 5.98 1 77.75 186 VAL B N 1
ATOM 5420 C CA . VAL B 1 186 ? -24.641 85.438 5.203 1 77.75 186 VAL B CA 1
ATOM 5421 C C . VAL B 1 186 ? -24.156 86.625 6.051 1 77.75 186 VAL B C 1
ATOM 5423 O O . VAL B 1 186 ? -24.969 87.438 6.547 1 77.75 186 VAL B O 1
ATOM 5426 N N . TYR B 1 187 ? -22.969 86.562 6.383 1 76.25 187 TYR B N 1
ATOM 5427 C CA . TYR B 1 187 ? -22.328 87.688 7.078 1 76.25 187 TYR B CA 1
ATOM 5428 C C . TYR B 1 187 ? -21.094 88.188 6.316 1 76.25 187 TYR B C 1
ATOM 5430 O O . TYR B 1 187 ? -20.203 87.375 6.008 1 76.25 187 TYR B O 1
ATOM 5438 N N . ASN B 1 188 ? -20.953 89.438 5.965 1 81.25 188 ASN B N 1
ATOM 5439 C CA . ASN B 1 188 ? -19.891 90.062 5.211 1 81.25 188 ASN B CA 1
ATOM 5440 C C . ASN B 1 188 ? -19.656 89.375 3.867 1 81.25 188 ASN B C 1
ATOM 5442 O O . ASN B 1 188 ? -18.516 89.125 3.488 1 81.25 188 ASN B O 1
ATOM 5446 N N . ASN B 1 189 ? -20.812 88.938 3.189 1 78.31 189 ASN B N 1
ATOM 5447 C CA . ASN B 1 189 ? -20.828 88.312 1.865 1 78.31 189 ASN B CA 1
ATOM 5448 C C . ASN B 1 189 ? -20.203 86.938 1.887 1 78.31 189 ASN B C 1
ATOM 5450 O O . ASN B 1 189 ? -19.75 86.438 0.855 1 78.31 189 ASN B O 1
ATOM 5454 N N . ARG B 1 190 ? -20.156 86.5 3.045 1 78.88 190 ARG B N 1
ATOM 5455 C CA . ARG B 1 190 ? -19.672 85.125 3.195 1 78.88 190 ARG B CA 1
ATOM 5456 C C . ARG B 1 190 ? -20.719 84.25 3.863 1 78.88 190 ARG B C 1
ATOM 5458 O O . ARG B 1 190 ? -21.328 84.625 4.871 1 78.88 190 ARG B O 1
ATOM 5465 N N . PRO B 1 191 ? -21.047 83.062 3.248 1 79.12 191 PRO B N 1
ATOM 5466 C CA . PRO B 1 191 ? -22.031 82.125 3.838 1 79.12 191 PRO B CA 1
ATOM 5467 C C . PRO B 1 191 ? -21.453 81.312 4.992 1 79.12 191 PRO B C 1
ATOM 5469 O O . PRO B 1 191 ? -20.344 80.812 4.895 1 79.12 191 PRO B O 1
ATOM 5472 N N . TYR B 1 192 ? -22.109 81.5 6.172 1 77.44 192 TYR B N 1
ATOM 5473 C CA . TYR B 1 192 ? -21.766 80.688 7.344 1 77.44 192 TYR B CA 1
ATOM 5474 C C . TYR B 1 192 ? -22.844 79.688 7.613 1 77.44 192 TYR B C 1
ATOM 5476 O O . TYR B 1 192 ? -24.016 80 7.801 1 77.44 192 TYR B O 1
ATOM 5484 N N . TYR B 1 193 ? -22.5 78.375 7.523 1 79.75 193 TYR B N 1
ATOM 5485 C CA . TYR B 1 193 ? -23.438 77.312 7.812 1 79.75 193 TYR B CA 1
ATOM 5486 C C . TYR B 1 193 ? -23.359 76.875 9.281 1 79.75 193 TYR B C 1
ATOM 5488 O O . TYR B 1 193 ? -22.312 76.438 9.758 1 79.75 193 TYR B O 1
ATOM 5496 N N . THR B 1 194 ? -24.422 77.125 10.016 1 78.94 194 THR B N 1
ATOM 5497 C CA . THR B 1 194 ? -24.453 76.812 11.445 1 78.94 194 THR B CA 1
ATOM 5498 C C . THR B 1 194 ? -24.812 75.312 11.672 1 78.94 194 THR B C 1
ATOM 5500 O O . THR B 1 194 ? -24.516 74.75 12.734 1 78.94 194 THR B O 1
ATOM 5503 N N . GLU B 1 195 ? -25.469 74.75 10.703 1 79.31 195 GLU B N 1
ATOM 5504 C CA . GLU B 1 195 ? -25.828 73.375 10.766 1 79.31 195 GLU B CA 1
ATOM 5505 C C . GLU B 1 195 ? -25.156 72.562 9.664 1 79.31 195 GLU B C 1
ATOM 5507 O O . GLU B 1 195 ? -25.422 72.75 8.477 1 79.31 195 GLU B O 1
ATOM 5512 N N . LEU B 1 196 ? -24.297 71.75 10.078 1 78.12 196 LEU B N 1
ATOM 5513 C CA . LEU B 1 196 ? -23.547 70.938 9.156 1 78.12 196 LEU B CA 1
ATOM 5514 C C . LEU B 1 196 ? -24.141 69.5 9.117 1 78.12 196 LEU B C 1
ATOM 5516 O O . LEU B 1 196 ? -24.516 68.938 10.156 1 78.12 196 LEU B O 1
ATOM 5520 N N . GLN B 1 197 ? -24.391 69.125 7.949 1 76.69 197 GLN B N 1
ATOM 5521 C CA . GLN B 1 197 ? -24.781 67.688 7.773 1 76.69 197 GLN B CA 1
ATOM 5522 C C . GLN B 1 197 ? -23.547 66.812 7.75 1 76.69 197 GLN B C 1
ATOM 5524 O O . GLN B 1 197 ? -22.688 66.938 6.891 1 76.69 197 GLN B O 1
ATOM 5529 N N . THR B 1 198 ? -23.484 66.125 8.781 1 74.44 198 THR B N 1
ATOM 5530 C CA . THR B 1 198 ? -22.312 65.25 8.906 1 74.44 198 THR B CA 1
ATOM 5531 C C . THR B 1 198 ? -22.734 63.75 8.781 1 74.44 198 THR B C 1
ATOM 5533 O O . THR B 1 198 ? -23.859 63.406 9.125 1 74.44 198 THR B O 1
ATOM 5536 N N . ARG B 1 199 ? -21.844 63 8.102 1 69.75 199 ARG B N 1
ATOM 5537 C CA . ARG B 1 199 ? -22.031 61.562 7.922 1 69.75 199 ARG B CA 1
ATOM 5538 C C . ARG B 1 199 ? -21.484 60.781 9.117 1 69.75 199 ARG B C 1
ATOM 5540 O O . ARG B 1 199 ? -20.344 60.969 9.516 1 69.75 199 ARG B O 1
ATOM 5547 N N . LYS B 1 200 ? -22.453 60.125 9.914 1 63.03 200 LYS B N 1
ATOM 5548 C CA . LYS B 1 200 ? -22.016 59.281 11.008 1 63.03 200 LYS B CA 1
ATOM 5549 C C . LYS B 1 200 ? -22.328 57.812 10.703 1 63.03 200 LYS B C 1
ATOM 5551 O O . LYS B 1 200 ? -23.406 57.469 10.203 1 63.03 200 LYS B O 1
ATOM 5556 N N . LYS B 1 201 ? -21.359 56.969 10.766 1 58.94 201 LYS B N 1
ATOM 5557 C CA . LYS B 1 201 ? -21.5 55.531 10.586 1 58.94 201 LYS B CA 1
ATOM 5558 C C . LYS B 1 201 ? -21.938 54.844 11.883 1 58.94 201 LYS B C 1
ATOM 5560 O O . LYS B 1 201 ? -21.297 55.031 12.922 1 58.94 201 LYS B O 1
ATOM 5565 N N . ILE B 1 202 ? -23.266 54.5 12 1 55.28 202 ILE B N 1
ATOM 5566 C CA . ILE B 1 202 ? -23.703 53.844 13.227 1 55.28 202 ILE B CA 1
ATOM 5567 C C . ILE B 1 202 ? -23.859 52.344 12.977 1 55.28 202 ILE B C 1
ATOM 5569 O O . ILE B 1 202 ? -24.281 51.938 11.891 1 55.28 202 ILE B O 1
ATOM 5573 N N . ASN B 1 203 ? -23.438 51.594 13.984 1 54.97 203 ASN B N 1
ATOM 5574 C CA . ASN B 1 203 ? -23.688 50.156 13.969 1 54.97 203 ASN B CA 1
ATOM 5575 C C . ASN B 1 203 ? -25.156 49.812 14.188 1 54.97 203 ASN B C 1
ATOM 5577 O O . ASN B 1 203 ? -25.766 50.281 15.156 1 54.97 203 ASN B O 1
ATOM 5581 N N . ASP B 1 204 ? -25.922 49.406 13.156 1 57.16 204 ASP B N 1
ATOM 5582 C CA . ASP B 1 204 ? -27.328 49.062 13.297 1 57.16 204 ASP B CA 1
ATOM 5583 C C . ASP B 1 204 ? -27.516 47.844 14.195 1 57.16 204 ASP B C 1
ATOM 5585 O O . ASP B 1 204 ? -27.344 46.719 13.742 1 57.16 204 ASP B O 1
ATOM 5589 N N . GLU B 1 205 ? -27.688 48.094 15.516 1 56.12 205 GLU B N 1
ATOM 5590 C CA . GLU B 1 205 ? -27.906 47.031 16.484 1 56.12 205 GLU B CA 1
ATOM 5591 C C . GLU B 1 205 ? -29.125 46.188 16.109 1 56.12 205 GLU B C 1
ATOM 5593 O O . GLU B 1 205 ? -29.234 45.031 16.531 1 56.12 205 GLU B O 1
ATOM 5598 N N . ARG B 1 206 ? -30.047 46.719 15.391 1 61.34 206 ARG B N 1
ATOM 5599 C CA . ARG B 1 206 ? -31.266 46.031 15.008 1 61.34 206 ARG B CA 1
ATOM 5600 C C . ARG B 1 206 ? -31.094 45.312 13.664 1 61.34 206 ARG B C 1
ATOM 5602 O O . ARG B 1 206 ? -32.062 44.875 13.062 1 61.34 206 ARG B O 1
ATOM 5609 N N . ASP B 1 207 ? -29.828 45.25 13.328 1 80.75 207 ASP B N 1
ATOM 5610 C CA . ASP B 1 207 ? -29.469 44.594 12.062 1 80.75 207 ASP B CA 1
ATOM 5611 C C . ASP B 1 207 ? -29.719 43.094 12.125 1 80.75 207 ASP B C 1
ATOM 5613 O O . ASP B 1 207 ? -29.344 42.438 13.094 1 80.75 207 ASP B O 1
ATOM 5617 N N . LEU B 1 208 ? -30.594 42.656 11.297 1 86.94 208 LEU B N 1
ATOM 5618 C CA . LEU B 1 208 ? -31 41.25 11.195 1 86.94 208 LEU B CA 1
ATOM 5619 C C . LEU B 1 208 ? -29.797 40.344 11.227 1 86.94 208 LEU B C 1
ATOM 5621 O O . LEU B 1 208 ? -29.797 39.312 11.93 1 86.94 208 LEU B O 1
ATOM 5625 N N . PHE B 1 209 ? -28.781 40.75 10.562 1 91.38 209 PHE B N 1
ATOM 5626 C CA . PHE B 1 209 ? -27.641 39.844 10.391 1 91.38 209 PHE B CA 1
ATOM 5627 C C . PHE B 1 209 ? -26.781 39.812 11.648 1 91.38 209 PHE B C 1
ATOM 5629 O O . PHE B 1 209 ? -26.188 38.812 11.977 1 91.38 209 PHE B O 1
ATOM 5636 N N . LYS B 1 210 ? -26.672 40.938 12.281 1 91.44 210 LYS B N 1
ATOM 5637 C CA . LYS B 1 210 ? -26 40.938 13.578 1 91.44 210 LYS B CA 1
ATOM 5638 C C . LYS B 1 210 ? -26.703 40.031 14.57 1 91.44 210 LYS B C 1
ATOM 5640 O O . LYS B 1 210 ? -26.062 39.219 15.25 1 91.44 210 LYS B O 1
ATOM 5645 N N . ARG B 1 211 ? -28.016 40.156 14.648 1 92 211 ARG B N 1
ATOM 5646 C CA . ARG B 1 211 ? -28.812 39.312 15.555 1 92 211 ARG B CA 1
ATOM 5647 C C . ARG B 1 211 ? -28.703 37.844 15.172 1 92 211 ARG B C 1
ATOM 5649 O O . ARG B 1 211 ? -28.562 37 16.047 1 92 211 ARG B O 1
ATOM 5656 N N . LEU B 1 212 ? -28.766 37.656 13.961 1 94.25 212 LEU B N 1
ATOM 5657 C CA . LEU B 1 212 ? -28.641 36.281 13.453 1 94.25 212 LEU B CA 1
ATOM 5658 C C . LEU B 1 212 ? -27.297 35.688 13.859 1 94.25 212 LEU B C 1
ATOM 5660 O O . LEU B 1 212 ? -27.25 34.531 14.32 1 94.25 212 LEU B O 1
ATOM 5664 N N . HIS B 1 213 ? -26.281 36.438 13.609 1 94.94 213 HIS B N 1
ATOM 5665 C CA . HIS B 1 213 ? -24.938 36 13.961 1 94.94 213 HIS B CA 1
ATOM 5666 C C . HIS B 1 213 ? -24.828 35.688 15.453 1 94.94 213 HIS B C 1
ATOM 5668 O O . HIS B 1 213 ? -24.266 34.656 15.836 1 94.94 213 HIS B O 1
ATOM 5674 N N . GLN B 1 214 ? -25.406 36.531 16.25 1 94.62 214 GLN B N 1
ATOM 5675 C CA . GLN B 1 214 ? -25.375 36.344 17.688 1 94.62 214 GLN B CA 1
ATOM 5676 C C . GLN B 1 214 ? -26.109 35.062 18.109 1 94.62 214 GLN B C 1
ATOM 5678 O O . GLN B 1 214 ? -25.625 34.344 18.969 1 94.62 214 GLN B O 1
ATOM 5683 N N . ILE B 1 215 ? -27.219 34.844 17.547 1 94.44 215 ILE B N 1
ATOM 5684 C CA . ILE B 1 215 ? -28.031 33.688 17.891 1 94.44 215 ILE B CA 1
ATOM 5685 C C . ILE B 1 215 ? -27.281 32.406 17.5 1 94.44 215 ILE B C 1
ATOM 5687 O O . ILE B 1 215 ? -27.219 31.453 18.297 1 94.44 215 ILE B O 1
ATOM 5691 N N . ILE B 1 216 ? -26.766 32.375 16.359 1 94.44 216 ILE B N 1
ATOM 5692 C CA . ILE B 1 216 ? -26.078 31.203 15.852 1 94.44 216 ILE B CA 1
ATOM 5693 C C . ILE B 1 216 ? -24.812 30.953 16.672 1 94.44 216 ILE B C 1
ATOM 5695 O O . ILE B 1 216 ? -24.5 29.812 17 1 94.44 216 ILE B O 1
ATOM 5699 N N . LEU B 1 217 ? -24.094 32.031 16.938 1 95.69 217 LEU B N 1
ATOM 5700 C CA . LEU B 1 217 ? -22.891 31.891 17.75 1 95.69 217 LEU B CA 1
ATOM 5701 C C . LEU B 1 217 ? -23.234 31.281 19.109 1 95.69 217 LEU B C 1
ATOM 5703 O O . LEU B 1 217 ? -22.5 30.422 19.609 1 95.69 217 LEU B O 1
ATOM 5707 N N . THR B 1 218 ? -24.297 31.719 19.703 1 94.94 218 THR B N 1
ATOM 5708 C CA . THR B 1 218 ? -24.734 31.203 21 1 94.94 218 THR B CA 1
ATOM 5709 C C . THR B 1 218 ? -25.094 29.719 20.891 1 94.94 218 THR B C 1
ATOM 5711 O O . THR B 1 218 ? -24.703 28.922 21.734 1 94.94 218 THR B O 1
ATOM 5714 N N . SER B 1 219 ? -25.781 29.391 19.906 1 92.19 219 SER B N 1
ATOM 5715 C CA . SER B 1 219 ? -26.172 28 19.688 1 92.19 219 SER B CA 1
ATOM 5716 C C . SER B 1 219 ? -24.969 27.125 19.391 1 92.19 219 SER B C 1
ATOM 5718 O O . SER B 1 219 ? -24.875 26 19.891 1 92.19 219 SER B O 1
ATOM 5720 N N . ALA B 1 220 ? -24.172 27.609 18.531 1 91.69 220 ALA B N 1
ATOM 5721 C CA . ALA B 1 220 ? -22.969 26.875 18.172 1 91.69 220 ALA B CA 1
ATOM 5722 C C . ALA B 1 220 ? -22.094 26.641 19.406 1 91.69 220 ALA B C 1
ATOM 5724 O O . ALA B 1 220 ? -21.578 25.531 19.594 1 91.69 220 ALA B O 1
ATOM 5725 N N . SER B 1 221 ? -21.922 27.656 20.156 1 93.94 221 SER B N 1
ATOM 5726 C CA . SER B 1 221 ? -21.125 27.547 21.375 1 93.94 221 SER B CA 1
ATOM 5727 C C . SER B 1 221 ? -21.719 26.531 22.328 1 93.94 221 SER B C 1
ATOM 5729 O O . SER B 1 221 ? -21 25.719 22.922 1 93.94 221 SER B O 1
ATOM 5731 N N . ARG B 1 222 ? -23 26.578 22.5 1 91.31 222 ARG B N 1
ATOM 5732 C CA . ARG B 1 222 ? -23.688 25.625 23.344 1 91.31 222 ARG B CA 1
ATOM 5733 C C . ARG B 1 222 ? -23.484 24.203 22.859 1 91.31 222 ARG B C 1
ATOM 5735 O O . ARG B 1 222 ? -23.266 23.281 23.641 1 91.31 222 ARG B O 1
ATOM 5742 N N . GLY B 1 223 ? -23.625 24.047 21.641 1 88.44 223 GLY B N 1
ATOM 5743 C CA . GLY B 1 223 ? -23.406 22.734 21.047 1 88.44 223 GLY B CA 1
ATOM 5744 C C . GLY B 1 223 ? -22.016 22.188 21.281 1 88.44 223 GLY B C 1
ATOM 5745 O O . GLY B 1 223 ? -21.828 21.016 21.609 1 88.44 223 GLY B O 1
ATOM 5746 N N . LEU B 1 224 ? -21.094 23 21.094 1 90.5 224 LEU B N 1
ATOM 5747 C CA . LEU B 1 224 ? -19.688 22.641 21.281 1 90.5 224 LEU B CA 1
ATOM 5748 C C . LEU B 1 224 ? -19.438 22.266 22.75 1 90.5 224 LEU B C 1
ATOM 5750 O O . LEU B 1 224 ? -18.703 21.297 23.016 1 90.5 224 LEU B O 1
ATOM 5754 N N . TYR B 1 225 ? -20.016 23.016 23.609 1 89.38 225 TYR B N 1
ATOM 5755 C CA . TYR B 1 225 ? -19.875 22.75 25.031 1 89.38 225 TYR B CA 1
ATOM 5756 C C . TYR B 1 225 ? -20.531 21.438 25.406 1 89.38 225 TYR B C 1
ATOM 5758 O O . TYR B 1 225 ? -19.953 20.641 26.156 1 89.38 225 TYR B O 1
ATOM 5766 N N . GLN B 1 226 ? -21.656 21.234 24.875 1 87.06 226 GLN B N 1
ATOM 5767 C CA . GLN B 1 226 ? -22.391 20 25.172 1 87.06 226 GLN B CA 1
ATOM 5768 C C . GLN B 1 226 ? -21.641 18.781 24.641 1 87.06 226 GLN B C 1
ATOM 5770 O O . GLN B 1 226 ? -21.719 17.703 25.234 1 87.06 226 GLN B O 1
ATOM 5775 N N . ALA B 1 227 ? -21 18.953 23.594 1 86.56 227 ALA B N 1
ATOM 5776 C CA . ALA B 1 227 ? -20.234 17.859 23 1 86.56 227 ALA B CA 1
ATOM 5777 C C . ALA B 1 227 ? -18.922 17.641 23.75 1 86.56 227 ALA B C 1
ATOM 5779 O O . ALA B 1 227 ? -18.203 16.688 23.469 1 86.56 227 ALA B O 1
ATOM 5780 N N . GLY B 1 228 ? -18.562 18.469 24.703 1 84.19 228 GLY B N 1
ATOM 5781 C CA . GLY B 1 228 ? -17.328 18.344 25.469 1 84.19 228 GLY B CA 1
ATOM 5782 C C . GLY B 1 228 ? -16.094 18.703 24.672 1 84.19 228 GLY B C 1
ATOM 5783 O O . GLY B 1 228 ? -15.008 18.172 24.922 1 84.19 228 GLY B O 1
ATOM 5784 N N . LEU B 1 229 ? -16.281 19.578 23.703 1 89.75 229 LEU B N 1
ATOM 5785 C CA . LEU B 1 229 ? -15.18 19.875 22.781 1 89.75 229 LEU B CA 1
ATOM 5786 C C . LEU B 1 229 ? -14.656 21.281 22.984 1 89.75 229 LEU B C 1
ATOM 5788 O O . LEU B 1 229 ? -13.602 21.641 22.453 1 89.75 229 LEU B O 1
ATOM 5792 N N . ALA B 1 230 ? -15.344 22.125 23.766 1 88.25 230 ALA B N 1
ATOM 5793 C CA . ALA B 1 230 ? -14.961 23.516 23.938 1 88.25 230 ALA B CA 1
ATOM 5794 C C . ALA B 1 230 ? -13.555 23.625 24.516 1 88.25 230 ALA B C 1
ATOM 5796 O O . ALA B 1 230 ? -12.734 24.406 24.031 1 88.25 230 ALA B O 1
ATOM 5797 N N . GLU B 1 231 ? -13.258 22.812 25.469 1 85.94 231 GLU B N 1
ATOM 5798 C CA . GLU B 1 231 ? -11.945 22.844 26.094 1 85.94 231 GLU B CA 1
ATOM 5799 C C . GLU B 1 231 ? -10.859 22.344 25.141 1 85.94 231 GLU B C 1
ATOM 5801 O O . GLU B 1 231 ? -9.75 22.875 25.125 1 85.94 231 GLU B O 1
ATOM 5806 N N . LEU B 1 232 ? -11.211 21.359 24.406 1 89.06 232 LEU B N 1
ATOM 5807 C CA . LEU B 1 232 ? -10.266 20.75 23.469 1 89.06 232 LEU B CA 1
ATOM 5808 C C . LEU B 1 232 ? -9.828 21.75 22.406 1 89.06 232 LEU B C 1
ATOM 5810 O O . LEU B 1 232 ? -8.656 21.781 22.016 1 89.06 232 LEU B O 1
ATOM 5814 N N . PHE B 1 233 ? -10.742 22.578 22 1 90.31 233 PHE B N 1
ATOM 5815 C CA . PHE B 1 233 ? -10.438 23.547 20.953 1 90.31 233 PHE B CA 1
ATOM 5816 C C . PHE B 1 233 ? -10.133 24.922 21.547 1 90.31 233 PHE B C 1
ATOM 5818 O O . PHE B 1 233 ? -9.969 25.891 20.812 1 90.31 233 PHE B O 1
ATOM 5825 N N . ASP B 1 234 ? -10.078 25.031 22.812 1 87 234 ASP B N 1
ATOM 5826 C CA . ASP B 1 234 ? -9.742 26.25 23.516 1 87 234 ASP B CA 1
ATOM 5827 C C . ASP B 1 234 ? -10.68 27.391 23.125 1 87 234 ASP B C 1
ATOM 5829 O O . ASP B 1 234 ? -10.219 28.469 22.734 1 87 234 ASP B O 1
ATOM 5833 N N . ILE B 1 235 ? -11.906 27.062 23.125 1 90.25 235 ILE B N 1
ATOM 5834 C CA . ILE B 1 235 ? -12.914 28.047 22.766 1 90.25 235 ILE B CA 1
ATOM 5835 C C . ILE B 1 235 ? -13.734 28.422 24 1 90.25 235 ILE B C 1
ATOM 5837 O O . ILE B 1 235 ? -14.234 27.547 24.703 1 90.25 235 ILE B O 1
ATOM 5841 N N . ALA B 1 236 ? -13.781 29.609 24.219 1 89.12 236 ALA B N 1
ATOM 5842 C CA . ALA B 1 236 ? -14.594 30.094 25.328 1 89.12 236 ALA B CA 1
ATOM 5843 C C . ALA B 1 236 ? -16.078 30.062 24.984 1 89.12 236 ALA B C 1
ATOM 5845 O O . ALA B 1 236 ? -16.453 30.172 23.812 1 89.12 236 ALA B O 1
ATOM 5846 N N . THR B 1 237 ? -16.844 29.828 25.984 1 90.25 237 THR B N 1
ATOM 5847 C CA . THR B 1 237 ? -18.281 29.828 25.781 1 90.25 237 THR B CA 1
ATOM 5848 C C . THR B 1 237 ? -18.766 31.234 25.453 1 90.25 237 THR B C 1
ATOM 5850 O O . THR B 1 237 ? -18.281 32.219 26.016 1 90.25 237 THR B O 1
ATOM 5853 N N . VAL B 1 238 ? -19.656 31.266 24.562 1 92.44 238 VAL B N 1
ATOM 5854 C CA . VAL B 1 238 ? -20.219 32.531 24.109 1 92.44 238 VAL B CA 1
ATOM 5855 C C . VAL B 1 238 ? -21.734 32.562 24.328 1 92.44 238 VAL B C 1
ATOM 5857 O O . VAL B 1 238 ? -22.422 31.578 23.984 1 92.44 238 VAL B O 1
ATOM 5860 N N . TYR B 1 239 ? -22.203 33.5 25.031 1 93.25 239 TYR B N 1
ATOM 5861 C CA . TYR B 1 239 ? -23.641 33.781 25.172 1 93.25 239 TYR B CA 1
ATOM 5862 C C . TYR B 1 239 ? -23.969 35.188 24.781 1 93.25 239 TYR B C 1
ATOM 5864 O O . TYR B 1 239 ? -23.781 36.125 25.578 1 93.25 239 TYR B O 1
ATOM 5872 N N . LEU B 1 240 ? -24.516 35.344 23.609 1 92.25 240 LEU B N 1
ATOM 5873 C CA . LEU B 1 240 ? -24.734 36.688 23.062 1 92.25 240 LEU B CA 1
ATOM 5874 C C . LEU B 1 240 ? -26.219 37 22.938 1 92.25 240 LEU B C 1
ATOM 5876 O O . LEU B 1 240 ? -26.625 38.156 22.844 1 92.25 240 LEU B O 1
ATOM 5880 N N . SER B 1 241 ? -27 35.906 22.844 1 91.19 241 SER B N 1
ATOM 5881 C CA . SER B 1 241 ? -28.422 36.125 22.641 1 91.19 241 SER B CA 1
ATOM 5882 C C . SER B 1 241 ? -29.234 35 23.312 1 91.19 241 SER B C 1
ATOM 5884 O O . SER B 1 241 ? -28.812 33.875 23.359 1 91.19 241 SER B O 1
ATOM 5886 N N . ASP B 1 242 ? -30.406 35.312 23.828 1 89.38 242 ASP B N 1
ATOM 5887 C CA . ASP B 1 242 ? -31.328 34.344 24.406 1 89.38 242 ASP B CA 1
ATOM 5888 C C . ASP B 1 242 ? -32.469 34.062 23.453 1 89.38 242 ASP B C 1
ATOM 5890 O O . ASP B 1 242 ? -33.375 33.25 23.781 1 89.38 242 ASP B O 1
ATOM 5894 N N . LYS B 1 243 ? -32.375 34.594 22.297 1 88.25 243 LYS B N 1
ATOM 5895 C CA . LYS B 1 243 ? -33.438 34.406 21.312 1 88.25 243 LYS B CA 1
ATOM 5896 C C . LYS B 1 243 ? -33.219 33.156 20.469 1 88.25 243 LYS B C 1
ATOM 5898 O O . LYS B 1 243 ? -32.094 32.688 20.344 1 88.25 243 LYS B O 1
ATOM 5903 N N . ASP B 1 244 ? -34.344 32.656 19.953 1 88.38 244 ASP B N 1
ATOM 5904 C CA . ASP B 1 244 ? -34.281 31.531 19.031 1 88.38 244 ASP B CA 1
ATOM 5905 C C . ASP B 1 244 ? -34.344 32 17.578 1 88.38 244 ASP B C 1
ATOM 5907 O O . ASP B 1 244 ? -34.875 33.094 17.297 1 88.38 244 ASP B O 1
ATOM 5911 N N . LEU B 1 245 ? -33.812 31.172 16.75 1 88.19 245 LEU B N 1
ATOM 5912 C CA . LEU B 1 245 ? -33.75 31.5 15.328 1 88.19 245 LEU B CA 1
ATOM 5913 C C . LEU B 1 245 ? -35.156 31.734 14.773 1 88.19 245 LEU B C 1
ATOM 5915 O O . LEU B 1 245 ? -35.375 32.562 13.891 1 88.19 245 LEU B O 1
ATOM 5919 N N . GLU B 1 246 ? -36.094 31 15.328 1 86.5 246 GLU B N 1
ATOM 5920 C CA . GLU B 1 246 ? -37.469 31.078 14.859 1 86.5 246 GLU B CA 1
ATOM 5921 C C . GLU B 1 246 ? -38.094 32.438 15.125 1 86.5 246 GLU B C 1
ATOM 5923 O O . GLU B 1 246 ? -39.031 32.875 14.445 1 86.5 246 GLU B O 1
ATOM 5928 N N . GLU B 1 247 ? -37.5 33.156 16.031 1 87.31 247 GLU B N 1
ATOM 5929 C CA . GLU B 1 247 ? -38 34.5 16.391 1 87.31 247 GLU B CA 1
ATOM 5930 C C . GLU B 1 247 ? -37.594 35.531 15.328 1 87.31 247 GLU B C 1
ATOM 5932 O O . GLU B 1 247 ? -38.219 36.562 15.219 1 87.31 247 GLU B O 1
ATOM 5937 N N . LEU B 1 248 ? -36.625 35.219 14.578 1 89 248 LEU B N 1
ATOM 5938 C CA . LEU B 1 248 ? -36.188 36.156 13.547 1 89 248 LEU B CA 1
ATOM 5939 C C . LEU B 1 248 ? -36.906 35.906 12.242 1 89 248 LEU B C 1
ATOM 5941 O O . LEU B 1 248 ? -37.031 36.844 11.422 1 89 248 LEU B O 1
ATOM 5945 N N . GLY B 1 249 ? -37.344 34.719 12.039 1 86.69 249 GLY B N 1
ATOM 5946 C CA . GLY B 1 249 ? -38.062 34.406 10.82 1 86.69 249 GLY B CA 1
ATOM 5947 C C . GLY B 1 249 ? -37.969 32.938 10.438 1 86.69 249 GLY B C 1
ATOM 5948 O O . GLY B 1 249 ? -37.281 32.156 11.094 1 86.69 249 GLY B O 1
ATOM 5949 N N . GLU B 1 250 ? -38.75 32.656 9.43 1 89.5 250 GLU B N 1
ATOM 5950 C CA . GLU B 1 250 ? -38.688 31.312 8.875 1 89.5 250 GLU B CA 1
ATOM 5951 C C . GLU B 1 250 ? -37.375 31.047 8.188 1 89.5 250 GLU B C 1
ATOM 5953 O O . GLU B 1 250 ? -36.688 31.984 7.742 1 89.5 250 GLU B O 1
ATOM 5958 N N . GLN B 1 251 ? -37 29.797 8.227 1 90.44 251 GLN B N 1
ATOM 5959 C CA . GLN B 1 251 ? -35.719 29.375 7.668 1 90.44 251 GLN B CA 1
ATOM 5960 C C . GLN B 1 251 ? -35.531 29.922 6.254 1 90.44 251 GLN B C 1
ATOM 5962 O O . GLN B 1 251 ? -34.5 30.469 5.93 1 90.44 251 GLN B O 1
ATOM 5967 N N . GLU B 1 252 ? -36.562 29.781 5.387 1 90.5 252 GLU B N 1
ATOM 5968 C CA . GLU B 1 252 ? -36.469 30.219 4 1 90.5 252 GLU B CA 1
ATOM 5969 C C . GLU B 1 252 ? -36.281 31.734 3.908 1 90.5 252 GLU B C 1
ATOM 5971 O O . GLU B 1 252 ? -35.531 32.219 3.053 1 90.5 252 GLU B O 1
ATOM 5976 N N . TYR B 1 253 ? -36.969 32.312 4.758 1 90.94 253 TYR B N 1
ATOM 5977 C CA . TYR B 1 253 ? -36.844 33.781 4.797 1 90.94 253 TYR B CA 1
ATOM 5978 C C . TYR B 1 253 ? -35.438 34.219 5.172 1 90.94 253 TYR B C 1
ATOM 5980 O O . TYR B 1 253 ? -34.875 35.094 4.535 1 90.94 253 TYR B O 1
ATOM 5988 N N . LEU B 1 254 ? -34.938 33.688 6.188 1 92.06 254 LEU B N 1
ATOM 5989 C CA . LEU B 1 254 ? -33.594 34.031 6.66 1 92.06 254 LEU B CA 1
ATOM 5990 C C . LEU B 1 254 ? -32.562 33.75 5.59 1 92.06 254 LEU B C 1
ATOM 5992 O O . LEU B 1 254 ? -31.625 34.531 5.387 1 92.06 254 LEU B O 1
ATOM 5996 N N . LEU B 1 255 ? -32.688 32.562 4.906 1 93 255 LEU B N 1
ATOM 5997 C CA . LEU B 1 255 ? -31.766 32.219 3.838 1 93 255 LEU B CA 1
ATOM 5998 C C . LEU B 1 255 ? -31.812 33.219 2.701 1 93 255 LEU B C 1
ATOM 6000 O O . LEU B 1 255 ? -30.781 33.625 2.158 1 93 255 LEU B O 1
ATOM 6004 N N . TYR B 1 256 ? -33 33.625 2.42 1 91.56 256 TYR B N 1
ATOM 6005 C CA . TYR B 1 256 ? -33.188 34.625 1.375 1 91.56 256 TYR B CA 1
ATOM 6006 C C . TYR B 1 256 ? -32.531 35.938 1.753 1 91.56 256 TYR B C 1
ATOM 6008 O O . TYR B 1 256 ? -31.891 36.562 0.918 1 91.56 256 TYR B O 1
ATOM 6016 N N . GLN B 1 257 ? -32.719 36.406 2.969 1 90.75 257 GLN B N 1
ATOM 6017 C CA . GLN B 1 257 ? -32.125 37.625 3.443 1 90.75 257 GLN B CA 1
ATOM 6018 C C . GLN B 1 257 ? -30.609 37.594 3.395 1 90.75 257 GLN B C 1
ATOM 6020 O O . GLN B 1 257 ? -29.953 38.562 3.047 1 90.75 257 GLN B O 1
ATOM 6025 N N . ILE B 1 258 ? -30.047 36.406 3.746 1 93.5 258 ILE B N 1
ATOM 6026 C CA . ILE B 1 258 ? -28.609 36.25 3.723 1 93.5 258 ILE B CA 1
ATOM 6027 C C . ILE B 1 258 ? -28.094 36.312 2.283 1 93.5 258 ILE B C 1
ATOM 6029 O O . ILE B 1 258 ? -27.078 36.969 2.01 1 93.5 258 ILE B O 1
ATOM 6033 N N . GLU B 1 259 ? -28.828 35.719 1.366 1 91.88 259 GLU B N 1
ATOM 6034 C CA . GLU B 1 259 ? -28.438 35.75 -0.041 1 91.88 259 GLU B CA 1
ATOM 6035 C C . GLU B 1 259 ? -28.453 37.188 -0.572 1 91.88 259 GLU B C 1
ATOM 6037 O O . GLU B 1 259 ? -27.578 37.562 -1.354 1 91.88 259 GLU B O 1
ATOM 6042 N N . ASN B 1 260 ? -29.375 37.906 -0.17 1 88.75 260 ASN B N 1
ATOM 6043 C CA . ASN B 1 260 ? -29.438 39.281 -0.583 1 88.75 260 ASN B CA 1
ATOM 6044 C C . ASN B 1 260 ? -28.281 40.125 -0.023 1 88.75 260 ASN B C 1
ATOM 6046 O O . ASN B 1 260 ? -27.719 40.938 -0.725 1 88.75 260 ASN B O 1
ATOM 6050 N N . GLU B 1 261 ? -28.078 39.906 1.228 1 89.56 261 GLU B N 1
ATOM 6051 C CA . GLU B 1 261 ? -26.953 40.594 1.853 1 89.56 261 GLU B CA 1
ATOM 6052 C C . GLU B 1 261 ? -25.625 40.219 1.184 1 89.56 261 GLU B C 1
ATOM 6054 O O . GLU B 1 261 ? -24.75 41.062 1.04 1 89.56 261 GLU B O 1
ATOM 6059 N N . LEU B 1 262 ? -25.5 38.969 0.817 1 90.62 262 LEU B N 1
ATOM 6060 C CA . LEU B 1 262 ? -24.297 38.469 0.154 1 90.62 262 LEU B CA 1
ATOM 6061 C C . LEU B 1 262 ? -24.078 39.188 -1.172 1 90.62 262 LEU B C 1
ATOM 6063 O O . LEU B 1 262 ? -22.938 39.438 -1.575 1 90.62 262 LEU B O 1
ATOM 6067 N N . ASN B 1 263 ? -25.078 39.562 -1.762 1 86.44 263 ASN B N 1
ATOM 6068 C CA . ASN B 1 263 ? -25 40.219 -3.061 1 86.44 263 ASN B CA 1
ATOM 6069 C C . ASN B 1 263 ? -24.531 41.656 -2.93 1 86.44 263 ASN B C 1
ATOM 6071 O O . ASN B 1 263 ? -24 42.219 -3.887 1 86.44 263 ASN B O 1
ATOM 6075 N N . VAL B 1 264 ? -24.625 42.219 -1.788 1 85.5 264 VAL B N 1
ATOM 6076 C CA . VAL B 1 264 ? -24.281 43.625 -1.643 1 85.5 264 VAL B CA 1
ATOM 6077 C C . VAL B 1 264 ? -23.031 43.75 -0.769 1 85.5 264 VAL B C 1
ATOM 6079 O O . VAL B 1 264 ? -22.484 44.844 -0.622 1 85.5 264 VAL B O 1
ATOM 6082 N N . GLN B 1 265 ? -22.578 42.688 -0.192 1 86.81 265 GLN B N 1
ATOM 6083 C CA . GLN B 1 265 ? -21.406 42.719 0.674 1 86.81 265 GLN B CA 1
ATOM 6084 C C . GLN B 1 265 ? -20.141 42.438 -0.12 1 86.81 265 GLN B C 1
ATOM 6086 O O . GLN B 1 265 ? -20.016 41.375 -0.765 1 86.81 265 GLN B O 1
ATOM 6091 N N . PHE B 1 266 ? -19.125 43.344 -0.107 1 84.56 266 PHE B N 1
ATOM 6092 C CA . PHE B 1 266 ? -17.922 43.156 -0.92 1 84.56 266 PHE B CA 1
ATOM 6093 C C . PHE B 1 266 ? -16.719 42.812 -0.049 1 84.56 266 PHE B C 1
ATOM 6095 O O . PHE B 1 266 ? -15.633 42.562 -0.562 1 84.56 266 PHE B O 1
ATOM 6102 N N . ASN B 1 267 ? -17 42.938 1.27 1 85.12 267 ASN B N 1
ATOM 6103 C CA . ASN B 1 267 ? -15.938 42.531 2.178 1 85.12 267 ASN B CA 1
ATOM 6104 C C . ASN B 1 267 ? -15.82 41 2.238 1 85.12 267 ASN B C 1
ATOM 6106 O O . ASN B 1 267 ? -16.781 40.312 2.568 1 85.12 267 ASN B O 1
ATOM 6110 N N . THR B 1 268 ? -14.68 40.469 1.985 1 86.75 268 THR B N 1
ATOM 6111 C CA . THR B 1 268 ? -14.445 39.062 1.868 1 86.75 268 THR B CA 1
ATOM 6112 C C . THR B 1 268 ? -14.781 38.344 3.176 1 86.75 268 THR B C 1
ATOM 6114 O O . THR B 1 268 ? -15.414 37.281 3.166 1 86.75 268 THR B O 1
ATOM 6117 N N . ARG B 1 269 ? -14.32 38.906 4.203 1 86.94 269 ARG B N 1
ATOM 6118 C CA . ARG B 1 269 ? -14.586 38.281 5.5 1 86.94 269 ARG B CA 1
ATOM 6119 C C . ARG B 1 269 ? -16.078 38.25 5.785 1 86.94 269 ARG B C 1
ATOM 6121 O O . ARG B 1 269 ? -16.609 37.219 6.211 1 86.94 269 ARG B O 1
ATOM 6128 N N . LYS B 1 270 ? -16.719 39.281 5.582 1 88.94 270 LYS B N 1
ATOM 6129 C CA . LYS B 1 270 ? -18.156 39.344 5.828 1 88.94 270 LYS B CA 1
ATOM 6130 C C . LYS B 1 270 ? -18.906 38.375 4.934 1 88.94 270 LYS B C 1
ATOM 6132 O O . LYS B 1 270 ? -19.891 37.75 5.363 1 88.94 270 LYS B O 1
ATOM 6137 N N . GLN B 1 271 ? -18.438 38.281 3.824 1 89.5 271 GLN B N 1
ATOM 6138 C CA . GLN B 1 271 ? -19.047 37.312 2.912 1 89.5 271 GLN B CA 1
ATOM 6139 C C . GLN B 1 271 ? -18.906 35.875 3.443 1 89.5 271 GLN B C 1
ATOM 6141 O O . GLN B 1 271 ? -19.844 35.094 3.371 1 89.5 271 GLN B O 1
ATOM 6146 N N . MET B 1 272 ? -17.734 35.594 3.928 1 89 272 MET B N 1
ATOM 6147 C CA . MET B 1 272 ? -17.484 34.25 4.461 1 89 272 MET B CA 1
ATOM 6148 C C . MET B 1 272 ? -18.406 33.969 5.645 1 89 272 MET B C 1
ATOM 6150 O O . MET B 1 272 ? -18.922 32.844 5.77 1 89 272 MET B O 1
ATOM 6154 N N . VAL B 1 273 ? -18.547 34.906 6.418 1 91.69 273 VAL B N 1
ATOM 6155 C CA . VAL B 1 273 ? -19.422 34.75 7.578 1 91.69 273 VAL B CA 1
ATOM 6156 C C . VAL B 1 273 ? -20.859 34.531 7.117 1 91.69 273 VAL B C 1
ATOM 6158 O O . VAL B 1 273 ? -21.547 33.625 7.613 1 91.69 273 VAL B O 1
ATOM 6161 N N . LEU B 1 274 ? -21.25 35.344 6.199 1 91.44 274 LEU B N 1
ATOM 6162 C CA . LEU B 1 274 ? -22.609 35.219 5.684 1 91.44 274 LEU B CA 1
ATOM 6163 C C . LEU B 1 274 ? -22.828 33.844 5.066 1 91.44 274 LEU B C 1
ATOM 6165 O O . LEU B 1 274 ? -23.891 33.219 5.262 1 91.44 274 LEU B O 1
ATOM 6169 N N . ARG B 1 275 ? -21.906 33.406 4.395 1 90.5 275 ARG B N 1
ATOM 6170 C CA . ARG B 1 275 ? -22.016 32.062 3.803 1 90.5 275 ARG B CA 1
ATOM 6171 C C . ARG B 1 275 ? -22.078 31 4.883 1 90.5 275 ARG B C 1
ATOM 6173 O O . ARG B 1 275 ? -22.828 30.031 4.746 1 90.5 275 ARG B O 1
ATOM 6180 N N . ALA B 1 276 ? -21.234 31.156 5.828 1 90.44 276 ALA B N 1
ATOM 6181 C CA . ALA B 1 276 ? -21.25 30.203 6.941 1 90.44 276 ALA B CA 1
ATOM 6182 C C . ALA B 1 276 ? -22.625 30.188 7.625 1 90.44 276 ALA B C 1
ATOM 6184 O O . ALA B 1 276 ? -23.141 29.125 7.965 1 90.44 276 ALA B O 1
ATOM 6185 N N . LEU B 1 277 ? -23.172 31.344 7.793 1 92.12 277 LEU B N 1
ATOM 6186 C CA . LEU B 1 277 ? -24.5 31.453 8.391 1 92.12 277 LEU B CA 1
ATOM 6187 C C . LEU B 1 277 ? -25.547 30.781 7.508 1 92.12 277 LEU B C 1
ATOM 6189 O O . LEU B 1 277 ? -26.438 30.094 8.008 1 92.12 277 LEU B O 1
ATOM 6193 N N . HIS B 1 278 ? -25.375 31.016 6.289 1 91.25 278 HIS B N 1
ATOM 6194 C CA . HIS B 1 278 ? -26.297 30.406 5.332 1 91.25 278 HIS B CA 1
ATOM 6195 C C . HIS B 1 278 ? -26.266 28.875 5.438 1 91.25 278 HIS B C 1
ATOM 6197 O O . HIS B 1 278 ? -27.312 28.234 5.496 1 91.25 278 HIS B O 1
ATOM 6203 N N . VAL B 1 279 ? -25.078 28.281 5.477 1 88.31 279 VAL B N 1
ATOM 6204 C CA . VAL B 1 279 ? -24.906 26.844 5.574 1 88.31 279 VAL B CA 1
ATOM 6205 C C . VAL B 1 279 ? -25.453 26.344 6.91 1 88.31 279 VAL B C 1
ATOM 6207 O O . VAL B 1 279 ? -26.125 25.312 6.965 1 88.31 279 VAL B O 1
ATOM 6210 N N . TYR B 1 280 ? -25.188 27.078 7.926 1 89.44 280 TYR B N 1
ATOM 6211 C CA . TYR B 1 280 ? -25.641 26.688 9.258 1 89.44 280 TYR B CA 1
ATOM 6212 C C . TYR B 1 280 ? -27.172 26.594 9.305 1 89.44 280 TYR B C 1
ATOM 6214 O O . TYR B 1 280 ? -27.719 25.625 9.82 1 89.44 280 TYR B O 1
ATOM 6222 N N . ILE B 1 281 ? -27.812 27.562 8.766 1 89.62 281 ILE B N 1
ATOM 6223 C CA . ILE B 1 281 ? -29.266 27.656 8.797 1 89.62 281 ILE B CA 1
ATOM 6224 C C . ILE B 1 281 ? -29.875 26.594 7.871 1 89.62 281 ILE B C 1
ATOM 6226 O O . ILE B 1 281 ? -30.891 25.984 8.195 1 89.62 281 ILE B O 1
ATOM 6230 N N . SER B 1 282 ? -29.234 26.359 6.762 1 87.81 282 SER B N 1
ATOM 6231 C CA . SER B 1 282 ? -29.75 25.406 5.781 1 87.81 282 SER B CA 1
ATOM 6232 C C . SER B 1 282 ? -29.734 23.984 6.336 1 87.81 282 SER B C 1
ATOM 6234 O O . SER B 1 282 ? -30.531 23.141 5.902 1 87.81 282 SER B O 1
ATOM 6236 N N . HIS B 1 283 ? -28.922 23.719 7.301 1 84.25 283 HIS B N 1
ATOM 6237 C CA . HIS B 1 283 ? -28.781 22.359 7.785 1 84.25 283 HIS B CA 1
ATOM 6238 C C . HIS B 1 283 ? -29.312 22.219 9.203 1 84.25 283 HIS B C 1
ATOM 6240 O O . HIS B 1 283 ? -29.078 21.203 9.875 1 84.25 283 HIS B O 1
ATOM 6246 N N . ILE B 1 284 ? -30.016 23.281 9.5 1 76 284 ILE B N 1
ATOM 6247 C CA . ILE B 1 284 ? -30.656 23.203 10.82 1 76 284 ILE B CA 1
ATOM 6248 C C . ILE B 1 284 ? -31.578 22 10.883 1 76 284 ILE B C 1
ATOM 6250 O O . ILE B 1 284 ? -32.344 21.75 9.953 1 76 284 ILE B O 1
ATOM 6254 N N . GLY B 1 285 ? -31.375 21.062 11.797 1 64.19 285 GLY B N 1
ATOM 6255 C CA . GLY B 1 285 ? -32.188 19.859 11.945 1 64.19 285 GLY B CA 1
ATOM 6256 C C . GLY B 1 285 ? -31.469 18.594 11.492 1 64.19 285 GLY B C 1
ATOM 6257 O O . GLY B 1 285 ? -31.859 17.484 11.852 1 64.19 285 GLY B O 1
ATOM 6258 N N . GLN B 1 286 ? -30.5 18.844 10.617 1 61.84 286 GLN B N 1
ATOM 6259 C CA . GLN B 1 286 ? -29.781 17.672 10.133 1 61.84 286 GLN B CA 1
ATOM 6260 C C . GLN B 1 286 ? -28.75 17.203 11.164 1 61.84 286 GLN B C 1
ATOM 6262 O O . GLN B 1 286 ? -28.375 16.016 11.164 1 61.84 286 GLN B O 1
ATOM 6267 N N . ALA B 1 287 ? -28.312 18.078 11.961 1 57.12 287 ALA B N 1
ATOM 6268 C CA . ALA B 1 287 ? -27.297 17.719 12.945 1 57.12 287 ALA B CA 1
ATOM 6269 C C . ALA B 1 287 ? -27.766 16.578 13.836 1 57.12 287 ALA B C 1
ATOM 6271 O O . ALA B 1 287 ? -26.953 15.781 14.328 1 57.12 287 ALA B O 1
ATOM 6272 N N . ASN B 1 288 ? -29.109 16.516 13.953 1 56.44 288 ASN B N 1
ATOM 6273 C CA . ASN B 1 288 ? -29.672 15.453 14.781 1 56.44 288 ASN B CA 1
ATOM 6274 C C . ASN B 1 288 ? -29.922 14.188 13.969 1 56.44 288 ASN B C 1
ATOM 6276 O O . ASN B 1 288 ? -30.469 13.211 14.477 1 56.44 288 ASN B O 1
ATOM 6280 N N . ASP B 1 289 ? -29.422 14.359 12.773 1 61.16 289 ASP B N 1
ATOM 6281 C CA . ASP B 1 289 ? -29.609 13.188 11.93 1 61.16 289 ASP B CA 1
ATOM 6282 C C . ASP B 1 289 ? -28.641 12.07 12.312 1 61.16 289 ASP B C 1
ATOM 6284 O O . ASP B 1 289 ? -27.438 12.297 12.398 1 61.16 289 ASP B O 1
ATOM 6288 N N . VAL B 1 290 ? -29.234 10.984 12.766 1 60.47 290 VAL B N 1
ATOM 6289 C CA . VAL B 1 290 ? -28.531 9.773 13.211 1 60.47 290 VAL B CA 1
ATOM 6290 C C . VAL B 1 290 ? -27.469 9.398 12.195 1 60.47 290 VAL B C 1
ATOM 6292 O O . VAL B 1 290 ? -26.438 8.82 12.555 1 60.47 290 VAL B O 1
ATOM 6295 N N . ASP B 1 291 ? -27.578 9.977 11.031 1 65.44 291 ASP B N 1
ATOM 6296 C CA . ASP B 1 291 ? -26.688 9.469 9.984 1 65.44 291 ASP B CA 1
ATOM 6297 C C . ASP B 1 291 ? -25.531 10.43 9.727 1 65.44 291 ASP B C 1
ATOM 6299 O O . ASP B 1 291 ? -24.625 10.125 8.953 1 65.44 291 ASP B O 1
ATOM 6303 N N . SER B 1 292 ? -25.5 11.516 10.492 1 75.69 292 SER B N 1
ATOM 6304 C CA . SER B 1 292 ? -24.469 12.5 10.156 1 75.69 292 SER B CA 1
ATOM 6305 C C . SER B 1 292 ? -23.188 12.258 10.938 1 75.69 292 SER B C 1
ATOM 6307 O O . SER B 1 292 ? -23.234 11.797 12.078 1 75.69 292 SER B O 1
ATOM 6309 N N . ILE B 1 293 ? -22.031 12.398 10.32 1 81.69 293 ILE B N 1
ATOM 6310 C CA . ILE B 1 293 ? -20.719 12.281 10.953 1 81.69 293 ILE B CA 1
ATOM 6311 C C . ILE B 1 293 ? -19.938 13.57 10.742 1 81.69 293 ILE B C 1
ATOM 6313 O O . ILE B 1 293 ? -19.969 14.156 9.656 1 81.69 293 ILE B O 1
ATOM 6317 N N . TYR B 1 294 ? -19.453 14.156 11.797 1 84.5 294 TYR B N 1
ATOM 6318 C CA . TYR B 1 294 ? -18.594 15.336 11.742 1 84.5 294 TYR B CA 1
ATOM 6319 C C . TYR B 1 294 ? -17.203 15.008 12.266 1 84.5 294 TYR B C 1
ATOM 6321 O O . TYR B 1 294 ? -17.062 14.43 13.344 1 84.5 294 TYR B O 1
ATOM 6329 N N . MET B 1 295 ? -16.219 15.328 11.453 1 87.62 295 MET B N 1
ATOM 6330 C CA . MET B 1 295 ? -14.867 14.898 11.812 1 87.62 295 MET B CA 1
ATOM 6331 C C . MET B 1 295 ? -13.875 16.047 11.641 1 87.62 295 MET B C 1
ATOM 6333 O O . MET B 1 295 ? -13.969 16.812 10.688 1 87.62 295 MET B O 1
ATOM 6337 N N . ILE B 1 296 ? -13 16.203 12.547 1 87.88 296 ILE B N 1
ATOM 6338 C CA . ILE B 1 296 ? -11.805 17.031 12.438 1 87.88 296 ILE B CA 1
ATOM 6339 C C . ILE B 1 296 ? -10.57 16.203 12.805 1 87.88 296 ILE B C 1
ATOM 6341 O O . ILE B 1 296 ? -10.461 15.711 13.93 1 87.88 296 ILE B O 1
ATOM 6345 N N . GLY B 1 297 ? -9.742 15.961 11.844 1 90.69 297 GLY B N 1
ATOM 6346 C CA . GLY B 1 297 ? -8.57 15.125 12.055 1 90.69 297 GLY B CA 1
ATOM 6347 C C . GLY B 1 297 ? -8.016 14.539 10.766 1 90.69 297 GLY B C 1
ATOM 6348 O O . GLY B 1 297 ? -8.133 15.148 9.703 1 90.69 297 GLY B O 1
ATOM 6349 N N . THR B 1 298 ? -7.312 13.406 10.922 1 89.44 298 THR B N 1
ATOM 6350 C CA . THR B 1 298 ? -6.691 12.812 9.742 1 89.44 298 THR B CA 1
ATOM 6351 C C . THR B 1 298 ? -6.516 11.305 9.922 1 89.44 298 THR B C 1
ATOM 6353 O O . THR B 1 298 ? -6.344 10.828 11.047 1 89.44 298 THR B O 1
ATOM 6356 N N . ASN B 1 299 ? -6.621 10.625 8.898 1 89 299 ASN B N 1
ATOM 6357 C CA . ASN B 1 299 ? -6.312 9.195 8.875 1 89 299 ASN B CA 1
ATOM 6358 C C . ASN B 1 299 ? -4.859 8.945 8.484 1 89 299 ASN B C 1
ATOM 6360 O O . ASN B 1 299 ? -4.426 7.793 8.406 1 89 299 ASN B O 1
ATOM 6364 N N . SER B 1 300 ? -4.156 9.992 8.227 1 89.81 300 SER B N 1
ATOM 6365 C CA . SER B 1 300 ? -2.764 9.898 7.801 1 89.81 300 SER B CA 1
ATOM 6366 C C . SER B 1 300 ? -1.849 10.719 8.703 1 89.81 300 SER B C 1
ATOM 6368 O O . SER B 1 300 ? -1.062 11.531 8.227 1 89.81 300 SER B O 1
ATOM 6370 N N . PHE B 1 301 ? -1.952 10.461 9.945 1 92.81 301 PHE B N 1
ATOM 6371 C CA . PHE B 1 301 ? -1.216 11.25 10.922 1 92.81 301 PHE B CA 1
ATOM 6372 C C . PHE B 1 301 ? 0.287 11.078 10.734 1 92.81 301 PHE B C 1
ATOM 6374 O O . PHE B 1 301 ? 1.068 11.953 11.133 1 92.81 301 PHE B O 1
ATOM 6381 N N . HIS B 1 302 ? 0.76 10 10.141 1 92.25 302 HIS B N 1
ATOM 6382 C CA . HIS B 1 302 ? 2.178 9.797 9.875 1 92.25 302 HIS B CA 1
ATOM 6383 C C . HIS B 1 302 ? 2.729 10.891 8.961 1 92.25 302 HIS B C 1
ATOM 6385 O O . HIS B 1 302 ? 3.885 11.297 9.102 1 92.25 302 HIS B O 1
ATOM 6391 N N . ILE B 1 303 ? 1.928 11.398 8.055 1 91.25 303 ILE B N 1
ATOM 6392 C CA . ILE B 1 303 ? 2.336 12.484 7.176 1 91.25 303 ILE B CA 1
ATOM 6393 C C . ILE B 1 303 ? 2.525 13.766 7.988 1 91.25 303 ILE B C 1
ATOM 6395 O O . ILE B 1 303 ? 3.482 14.508 7.766 1 91.25 303 ILE B O 1
ATOM 6399 N N . ILE B 1 304 ? 1.576 13.977 8.898 1 92.56 304 ILE B N 1
ATOM 6400 C CA . ILE B 1 304 ? 1.662 15.156 9.758 1 92.56 304 ILE B CA 1
ATOM 6401 C C . ILE B 1 304 ? 2.955 15.109 10.57 1 92.56 304 ILE B C 1
ATOM 6403 O O . ILE B 1 304 ? 3.686 16.109 10.641 1 92.56 304 ILE B O 1
ATOM 6407 N N . TRP B 1 305 ? 3.244 13.977 11.125 1 95.06 305 TRP B N 1
ATOM 6408 C CA . TRP B 1 305 ? 4.461 13.805 11.914 1 95.06 305 TRP B CA 1
ATOM 6409 C C . TRP B 1 305 ? 5.699 14.117 11.07 1 95.06 305 TRP B C 1
ATOM 6411 O O . TRP B 1 305 ? 6.586 14.852 11.508 1 95.06 305 TRP B O 1
ATOM 6421 N N . GLU B 1 306 ? 5.773 13.594 9.867 1 93.94 306 GLU B N 1
ATOM 6422 C CA . GLU B 1 306 ? 6.902 13.805 8.969 1 93.94 306 GLU B CA 1
ATOM 6423 C C . GLU B 1 306 ? 7.086 15.289 8.648 1 93.94 306 GLU B C 1
ATOM 6425 O O . GLU B 1 306 ? 8.203 15.812 8.719 1 93.94 306 GLU B O 1
ATOM 6430 N N . LYS B 1 307 ? 6.023 15.969 8.367 1 92.75 307 LYS B N 1
ATOM 6431 C CA . LYS B 1 307 ? 6.082 17.375 7.977 1 92.75 307 LYS B CA 1
ATOM 6432 C C . LYS B 1 307 ? 6.48 18.266 9.156 1 92.75 307 LYS B C 1
ATOM 6434 O O . LYS B 1 307 ? 7.254 19.203 8.992 1 92.75 307 LYS B O 1
ATOM 6439 N N . VAL B 1 308 ? 5.875 17.969 10.258 1 95.88 308 VAL B N 1
ATOM 6440 C CA . VAL B 1 308 ? 6.188 18.766 11.438 1 95.88 308 VAL B CA 1
ATOM 6441 C C . VAL B 1 308 ? 7.668 18.609 11.789 1 95.88 308 VAL B C 1
ATOM 6443 O O . VAL B 1 308 ? 8.352 19.594 12.086 1 95.88 308 VAL B O 1
ATOM 6446 N N . CYS B 1 309 ? 8.203 17.375 11.719 1 96.62 309 CYS B N 1
ATOM 6447 C CA . CYS B 1 309 ? 9.609 17.141 12 1 96.62 309 CYS B CA 1
ATOM 6448 C C . CYS B 1 309 ? 10.5 17.859 10.992 1 96.62 309 CYS B C 1
ATOM 6450 O O . CYS B 1 309 ? 11.523 18.438 11.367 1 96.62 309 CYS B O 1
ATOM 6452 N N . ALA B 1 310 ? 10.133 17.781 9.781 1 94.38 310 ALA B N 1
ATOM 6453 C CA . ALA B 1 310 ? 10.898 18.453 8.734 1 94.38 310 ALA B CA 1
ATOM 6454 C C . ALA B 1 310 ? 11 19.953 9 1 94.38 310 ALA B C 1
ATOM 6456 O O . ALA B 1 310 ? 12.062 20.547 8.812 1 94.38 310 ALA B O 1
ATOM 6457 N N . PHE B 1 311 ? 9.953 20.562 9.445 1 93.88 311 PHE B N 1
ATOM 6458 C CA . PHE B 1 311 ? 9.922 21.984 9.742 1 93.88 311 PHE B CA 1
ATOM 6459 C C . PHE B 1 311 ? 10.789 22.297 10.961 1 93.88 311 PHE B C 1
ATOM 6461 O O . PHE B 1 311 ? 11.633 23.203 10.906 1 93.88 311 PHE B O 1
ATOM 6468 N N . VAL B 1 312 ? 10.57 21.531 11.977 1 96.31 312 VAL B N 1
ATOM 6469 C CA . VAL B 1 312 ? 11.18 21.828 13.266 1 96.31 312 VAL B CA 1
ATOM 6470 C C . VAL B 1 312 ? 12.688 21.578 13.195 1 96.31 312 VAL B C 1
ATOM 6472 O O . VAL B 1 312 ? 13.461 22.234 13.891 1 96.31 312 VAL B O 1
ATOM 6475 N N . LEU B 1 313 ? 13.141 20.656 12.336 1 95.12 313 LEU B N 1
ATOM 6476 C CA . LEU B 1 313 ? 14.555 20.312 12.258 1 95.12 313 LEU B CA 1
ATOM 6477 C C . LEU B 1 313 ? 15.234 21.062 11.117 1 95.12 313 LEU B C 1
ATOM 6479 O O . LEU B 1 313 ? 16.422 20.891 10.875 1 95.12 313 LEU B O 1
ATOM 6483 N N . GLY B 1 314 ? 14.562 21.891 10.414 1 91.94 314 GLY B N 1
ATOM 6484 C CA . GLY B 1 314 ? 15.148 22.703 9.359 1 91.94 314 GLY B CA 1
ATOM 6485 C C . GLY B 1 314 ? 15.547 21.906 8.141 1 91.94 314 GLY B C 1
ATOM 6486 O O . GLY B 1 314 ? 16.734 21.812 7.805 1 91.94 314 GLY B O 1
ATOM 6487 N N . ASN B 1 315 ? 14.609 21.438 7.418 1 92.56 315 ASN B N 1
ATOM 6488 C CA . ASN B 1 315 ? 14.844 20.609 6.234 1 92.56 315 ASN B CA 1
ATOM 6489 C C . ASN B 1 315 ? 15.523 21.422 5.125 1 92.56 315 ASN B C 1
ATOM 6491 O O . ASN B 1 315 ? 15.008 22.453 4.703 1 92.56 315 ASN B O 1
ATOM 6495 N N . ALA B 1 316 ? 16.641 20.953 4.648 1 94.19 316 ALA B N 1
ATOM 6496 C CA . ALA B 1 316 ? 17.453 21.672 3.682 1 94.19 316 ALA B CA 1
ATOM 6497 C C . ALA B 1 316 ? 17.25 21.141 2.27 1 94.19 316 ALA B C 1
ATOM 6499 O O . ALA B 1 316 ? 17.859 21.625 1.316 1 94.19 316 ALA B O 1
ATOM 6500 N N . LEU B 1 317 ? 16.391 20.203 2.109 1 94.25 317 LEU B N 1
ATOM 6501 C CA . LEU B 1 317 ? 16.25 19.5 0.839 1 94.25 317 LEU B CA 1
ATOM 6502 C C . LEU B 1 317 ? 15.867 20.469 -0.277 1 94.25 317 LEU B C 1
ATOM 6504 O O . LEU B 1 317 ? 16.375 20.375 -1.396 1 94.25 317 LEU B O 1
ATOM 6508 N N . ASP B 1 318 ? 15.023 21.422 0.027 1 92.75 318 ASP B N 1
ATOM 6509 C CA . ASP B 1 318 ? 14.531 22.344 -0.99 1 92.75 318 ASP B CA 1
ATOM 6510 C C . ASP B 1 318 ? 15.383 23.609 -1.052 1 92.75 318 ASP B C 1
ATOM 6512 O O . ASP B 1 318 ? 15.086 24.531 -1.818 1 92.75 318 ASP B O 1
ATOM 6516 N N . THR B 1 319 ? 16.422 23.641 -0.352 1 93.31 319 THR B N 1
ATOM 6517 C CA . THR B 1 319 ? 17.328 24.781 -0.359 1 93.31 319 THR B CA 1
ATOM 6518 C C . THR B 1 319 ? 18.25 24.734 -1.578 1 93.31 319 THR B C 1
ATOM 6520 O O . THR B 1 319 ? 18.75 23.672 -1.94 1 93.31 319 THR B O 1
ATOM 6523 N N . LYS B 1 320 ? 18.422 25.875 -2.135 1 94.06 320 LYS B N 1
ATOM 6524 C CA . LYS B 1 320 ? 19.359 25.984 -3.258 1 94.06 320 LYS B CA 1
ATOM 6525 C C . LYS B 1 320 ? 20.781 25.672 -2.82 1 94.06 320 LYS B C 1
ATOM 6527 O O . LYS B 1 320 ? 21.203 26.078 -1.737 1 94.06 320 LYS B O 1
ATOM 6532 N N . LEU B 1 321 ? 21.5 25.031 -3.695 1 92.81 321 LEU B N 1
ATOM 6533 C CA . LEU B 1 321 ? 22.844 24.578 -3.355 1 92.81 321 LEU B CA 1
ATOM 6534 C C . LEU B 1 321 ? 23.719 25.766 -2.971 1 92.81 321 LEU B C 1
ATOM 6536 O O . LEU B 1 321 ? 24.5 25.672 -2.008 1 92.81 321 LEU B O 1
ATOM 6540 N N . TYR B 1 322 ? 23.609 26.875 -3.695 1 90.12 322 TYR B N 1
ATOM 6541 C CA . TYR B 1 322 ? 24.484 28.016 -3.467 1 90.12 322 TYR B CA 1
ATOM 6542 C C . TYR B 1 322 ? 24.141 28.719 -2.156 1 90.12 322 TYR B C 1
ATOM 6544 O O . TYR B 1 322 ? 24.938 29.516 -1.645 1 90.12 322 TYR B O 1
ATOM 6552 N N . LYS B 1 323 ? 23.016 28.359 -1.571 1 90.5 323 LYS B N 1
ATOM 6553 C CA . LYS B 1 323 ? 22.594 29 -0.328 1 90.5 323 LYS B CA 1
ATOM 6554 C C . LYS B 1 323 ? 22.906 28.109 0.875 1 90.5 323 LYS B C 1
ATOM 6556 O O . LYS B 1 323 ? 22.703 28.516 2.021 1 90.5 323 LYS B O 1
ATOM 6561 N N . LEU B 1 324 ? 23.391 26.953 0.575 1 91.31 324 LEU B N 1
ATOM 6562 C CA . LEU B 1 324 ? 23.672 26.016 1.657 1 91.31 324 LEU B CA 1
ATOM 6563 C C . LEU B 1 324 ? 24.906 26.438 2.43 1 91.31 324 LEU B C 1
ATOM 6565 O O . LEU B 1 324 ? 25.891 26.891 1.837 1 91.31 324 LEU B O 1
ATOM 6569 N N . ASN B 1 325 ? 24.828 26.328 3.764 1 88 325 ASN B N 1
ATOM 6570 C CA . ASN B 1 325 ? 25.969 26.594 4.613 1 88 325 ASN B CA 1
ATOM 6571 C C . ASN B 1 325 ? 26.875 25.375 4.746 1 88 325 ASN B C 1
ATOM 6573 O O . ASN B 1 325 ? 26.781 24.625 5.719 1 88 325 ASN B O 1
ATOM 6577 N N . THR B 1 326 ? 27.766 25.25 3.773 1 90.94 326 THR B N 1
ATOM 6578 C CA . THR B 1 326 ? 28.688 24.109 3.77 1 90.94 326 THR B CA 1
ATOM 6579 C C . THR B 1 326 ? 30.031 24.516 4.359 1 90.94 326 THR B C 1
ATOM 6581 O O . THR B 1 326 ? 30.375 25.703 4.383 1 90.94 326 THR B O 1
ATOM 6584 N N . PRO B 1 327 ? 30.766 23.5 4.871 1 91.06 327 PRO B N 1
ATOM 6585 C CA . PRO B 1 327 ? 32.094 23.812 5.41 1 91.06 327 PRO B CA 1
ATOM 6586 C C . PRO B 1 327 ? 33.031 24.406 4.359 1 91.06 327 PRO B C 1
ATOM 6588 O O . PRO B 1 327 ? 33.75 25.375 4.641 1 91.06 327 PRO B O 1
ATOM 6591 N N . LYS B 1 328 ? 32.938 23.828 3.176 1 90.75 328 LYS B N 1
ATOM 6592 C CA . LYS B 1 328 ? 33.656 24.391 2.043 1 90.75 328 LYS B CA 1
ATOM 6593 C C . LYS B 1 328 ? 32.719 25.078 1.065 1 90.75 328 LYS B C 1
ATOM 6595 O O . LYS B 1 328 ? 31.625 24.594 0.801 1 90.75 328 LYS B O 1
ATOM 6600 N N . PRO B 1 329 ? 33.219 26.141 0.545 1 87.44 329 PRO B N 1
ATOM 6601 C CA . PRO B 1 329 ? 32.344 26.906 -0.345 1 87.44 329 PRO B CA 1
ATOM 6602 C C . PRO B 1 329 ? 31.969 26.125 -1.609 1 87.44 329 PRO B C 1
ATOM 6604 O O . PRO B 1 329 ? 32.812 25.438 -2.18 1 87.44 329 PRO B O 1
ATOM 6607 N N . ILE B 1 330 ? 30.719 26 -2.008 1 83.5 330 ILE B N 1
ATOM 6608 C CA . ILE B 1 330 ? 30.203 25.266 -3.154 1 83.5 330 ILE B CA 1
ATOM 6609 C C . ILE B 1 330 ? 30.609 25.969 -4.445 1 83.5 330 ILE B C 1
ATOM 6611 O O . ILE B 1 330 ? 30.844 25.328 -5.465 1 83.5 330 ILE B O 1
ATOM 6615 N N . GLY B 1 331 ? 31.203 27 -4.422 1 78.06 331 GLY B N 1
ATOM 6616 C CA . GLY B 1 331 ? 31.656 27.734 -5.602 1 78.06 331 GLY B CA 1
ATOM 6617 C C . GLY B 1 331 ? 30.578 27.844 -6.668 1 78.06 331 GLY B C 1
ATOM 6618 O O . GLY B 1 331 ? 29.406 28.078 -6.359 1 78.06 331 GLY B O 1
ATOM 6619 N N . LEU B 1 332 ? 31.016 27.609 -8.062 1 76 332 LEU B N 1
ATOM 6620 C CA . LEU B 1 332 ? 30.125 27.797 -9.195 1 76 332 LEU B CA 1
ATOM 6621 C C . LEU B 1 332 ? 29.328 26.531 -9.484 1 76 332 LEU B C 1
ATOM 6623 O O . LEU B 1 332 ? 29.906 25.484 -9.82 1 76 332 LEU B O 1
ATOM 6627 N N . VAL B 1 333 ? 28.094 26.547 -9.031 1 78.62 333 VAL B N 1
ATOM 6628 C CA . VAL B 1 333 ? 27.203 25.438 -9.32 1 78.62 333 VAL B CA 1
ATOM 6629 C C . VAL B 1 333 ? 25.938 25.969 -10 1 78.62 333 VAL B C 1
ATOM 6631 O O . VAL B 1 333 ? 25.688 27.172 -10.031 1 78.62 333 VAL B O 1
ATOM 6634 N N . ASN B 1 334 ? 25.266 25.109 -10.68 1 83.75 334 ASN B N 1
ATOM 6635 C CA . ASN B 1 334 ? 23.984 25.469 -11.25 1 83.75 334 ASN B CA 1
ATOM 6636 C C . ASN B 1 334 ? 23.031 26.031 -10.195 1 83.75 334 ASN B C 1
ATOM 6638 O O . ASN B 1 334 ? 22.656 25.312 -9.258 1 83.75 334 ASN B O 1
ATOM 6642 N N . ARG B 1 335 ? 22.641 27.297 -10.359 1 83.25 335 ARG B N 1
ATOM 6643 C CA . ARG B 1 335 ? 21.875 28.047 -9.352 1 83.25 335 ARG B CA 1
ATOM 6644 C C . ARG B 1 335 ? 20.453 27.5 -9.227 1 83.25 335 ARG B C 1
ATOM 6646 O O . ARG B 1 335 ? 19.766 27.812 -8.258 1 83.25 335 ARG B O 1
ATOM 6653 N N . LYS B 1 336 ? 20.062 26.719 -10.109 1 90.31 336 LYS B N 1
ATOM 6654 C CA . LYS B 1 336 ? 18.688 26.219 -10.102 1 90.31 336 LYS B CA 1
ATOM 6655 C C . LYS B 1 336 ? 18.578 24.922 -9.312 1 90.31 336 LYS B C 1
ATOM 6657 O O . LYS B 1 336 ? 17.469 24.484 -8.969 1 90.31 336 LYS B O 1
ATOM 6662 N N . LEU B 1 337 ? 19.703 24.359 -8.898 1 92.25 337 LEU B N 1
ATOM 6663 C CA . LEU B 1 337 ? 19.688 23.031 -8.297 1 92.25 337 LEU B CA 1
ATOM 6664 C C . LEU B 1 337 ? 19.484 23.109 -6.781 1 92.25 337 LEU B C 1
ATOM 6666 O O . LEU B 1 337 ? 20.062 23.984 -6.133 1 92.25 337 LEU B O 1
ATOM 6670 N N . ASN B 1 338 ? 18.641 22.297 -6.266 1 94.88 338 ASN B N 1
ATOM 6671 C CA . ASN B 1 338 ? 18.469 22.109 -4.828 1 94.88 338 ASN B CA 1
ATOM 6672 C C . ASN B 1 338 ? 19.25 20.922 -4.309 1 94.88 338 ASN B C 1
ATOM 6674 O O . ASN B 1 338 ? 19.797 20.141 -5.094 1 94.88 338 ASN B O 1
ATOM 6678 N N . LEU B 1 339 ? 19.391 20.875 -2.982 1 94.88 339 LEU B N 1
ATOM 6679 C CA . LEU B 1 339 ? 20.094 19.75 -2.377 1 94.88 339 LEU B CA 1
ATOM 6680 C C . LEU B 1 339 ? 19.5 18.422 -2.832 1 94.88 339 LEU B C 1
ATOM 6682 O O . LEU B 1 339 ? 20.219 17.453 -3.041 1 94.88 339 LEU B O 1
ATOM 6686 N N . GLN B 1 340 ? 18.172 18.328 -3.002 1 94.38 340 GLN B N 1
ATOM 6687 C CA . GLN B 1 340 ? 17.484 17.109 -3.438 1 94.38 340 GLN B CA 1
ATOM 6688 C C . GLN B 1 340 ? 17.953 16.688 -4.824 1 94.38 340 GLN B C 1
ATOM 6690 O O . GLN B 1 340 ? 17.969 15.484 -5.129 1 94.38 340 GLN B O 1
ATOM 6695 N N . ASP B 1 341 ? 18.406 17.594 -5.617 1 94.19 341 ASP B N 1
ATOM 6696 C CA . ASP B 1 341 ? 18.766 17.328 -7.004 1 94.19 341 ASP B CA 1
ATOM 6697 C C . ASP B 1 341 ? 20.141 16.688 -7.098 1 94.19 341 ASP B C 1
ATOM 6699 O O . ASP B 1 341 ? 20.547 16.219 -8.164 1 94.19 341 ASP B O 1
ATOM 6703 N N . VAL B 1 342 ? 20.844 16.656 -6.004 1 94.25 342 VAL B N 1
ATOM 6704 C CA . VAL B 1 342 ? 22.172 16.047 -5.957 1 94.25 342 VAL B CA 1
ATOM 6705 C C . VAL B 1 342 ? 22.047 14.539 -6.156 1 94.25 342 VAL B C 1
ATOM 6707 O O . VAL B 1 342 ? 22.969 13.898 -6.676 1 94.25 342 VAL B O 1
ATOM 6710 N N . ILE B 1 343 ? 20.922 14.016 -5.734 1 96 343 ILE B N 1
ATOM 6711 C CA . ILE B 1 343 ? 20.703 12.57 -5.816 1 96 343 ILE B CA 1
ATOM 6712 C C . ILE B 1 343 ? 20.5 12.164 -7.27 1 96 343 ILE B C 1
ATOM 6714 O O . ILE B 1 343 ? 19.625 12.719 -7.957 1 96 343 ILE B O 1
ATOM 6718 N N . GLU B 1 344 ? 21.281 11.273 -7.699 1 96.25 344 GLU B N 1
ATOM 6719 C CA . GLU B 1 344 ? 21.234 10.844 -9.094 1 96.25 344 GLU B CA 1
ATOM 6720 C C . GLU B 1 344 ? 19.953 10.062 -9.383 1 96.25 344 GLU B C 1
ATOM 6722 O O . GLU B 1 344 ? 19.359 9.469 -8.477 1 96.25 344 GLU B O 1
ATOM 6727 N N . LYS B 1 345 ? 19.516 10.047 -10.555 1 96.81 345 LYS B N 1
ATOM 6728 C CA . LYS B 1 345 ? 18.391 9.266 -11.062 1 96.81 345 LYS B CA 1
ATOM 6729 C C . LYS B 1 345 ? 18.875 8.062 -11.875 1 96.81 345 LYS B C 1
ATOM 6731 O O . LYS B 1 345 ? 19.922 8.125 -12.516 1 96.81 345 LYS B O 1
ATOM 6736 N N . PRO B 1 346 ? 18.172 6.922 -11.805 1 97.81 346 PRO B N 1
ATOM 6737 C CA . PRO B 1 346 ? 18.609 5.73 -12.539 1 97.81 346 PRO B CA 1
ATOM 6738 C C . PRO B 1 346 ? 18.641 5.941 -14.047 1 97.81 346 PRO B C 1
ATOM 6740 O O . PRO B 1 346 ? 17.672 6.441 -14.625 1 97.81 346 PRO B O 1
ATOM 6743 N N . LEU B 1 347 ? 19.766 5.566 -14.617 1 98.5 347 LEU B N 1
ATOM 6744 C CA . LEU B 1 347 ? 19.938 5.652 -16.062 1 98.5 347 LEU B CA 1
ATOM 6745 C C . LEU B 1 347 ? 19.484 4.359 -16.734 1 98.5 347 LEU B C 1
ATOM 6747 O O . LEU B 1 347 ? 19.938 3.271 -16.359 1 98.5 347 LEU B O 1
ATOM 6751 N N . TRP B 1 348 ? 18.562 4.434 -17.656 1 97.94 348 TRP B N 1
ATOM 6752 C CA . TRP B 1 348 ? 18.188 3.318 -18.516 1 97.94 348 TRP B CA 1
ATOM 6753 C C . TRP B 1 348 ? 18.906 3.406 -19.859 1 97.94 348 TRP B C 1
ATOM 6755 O O . TRP B 1 348 ? 18.562 4.227 -20.703 1 97.94 348 TRP B O 1
ATOM 6765 N N . THR B 1 349 ? 19.891 2.51 -20.031 1 98.19 349 THR B N 1
ATOM 6766 C CA . THR B 1 349 ? 20.859 2.65 -21.125 1 98.19 349 THR B CA 1
ATOM 6767 C C . THR B 1 349 ? 20.172 2.553 -22.484 1 98.19 349 THR B C 1
ATOM 6769 O O . THR B 1 349 ? 20.609 3.184 -23.438 1 98.19 349 THR B O 1
ATOM 6772 N N . ILE B 1 350 ? 19.109 1.795 -22.562 1 97 350 ILE B N 1
ATOM 6773 C CA . ILE B 1 350 ? 18.438 1.592 -23.844 1 97 350 ILE B CA 1
ATOM 6774 C C . ILE B 1 350 ? 17.797 2.9 -24.297 1 97 350 ILE B C 1
ATOM 6776 O O . ILE B 1 350 ? 17.719 3.168 -25.5 1 97 350 ILE B O 1
ATOM 6780 N N . THR B 1 351 ? 17.328 3.662 -23.359 1 97.06 351 THR B N 1
ATOM 6781 C CA . THR B 1 351 ? 16.719 4.945 -23.703 1 97.06 351 THR B CA 1
ATOM 6782 C C . THR B 1 351 ? 17.766 6.047 -23.75 1 97.06 351 THR B C 1
ATOM 6784 O O . THR B 1 351 ? 17.562 7.082 -24.391 1 97.06 351 THR B O 1
ATOM 6787 N N . GLY B 1 352 ? 18.859 5.875 -23.078 1 97.06 352 GLY B N 1
ATOM 6788 C CA . GLY B 1 352 ? 19.875 6.898 -22.938 1 97.06 352 GLY B CA 1
ATOM 6789 C C . GLY B 1 352 ? 19.484 8.016 -21.984 1 97.06 352 GLY B C 1
ATOM 6790 O O . GLY B 1 352 ? 20.141 9.062 -21.938 1 97.06 352 GLY B O 1
ATOM 6791 N N . GLN B 1 353 ? 18.359 7.789 -21.344 1 97.31 353 GLN B N 1
ATOM 6792 C CA . GLN B 1 353 ? 17.844 8.805 -20.438 1 97.31 353 GLN B CA 1
ATOM 6793 C C . GLN B 1 353 ? 17.625 8.227 -19.031 1 97.31 353 GLN B C 1
ATOM 6795 O O . GLN B 1 353 ? 17.562 7.012 -18.859 1 97.31 353 GLN B O 1
ATOM 6800 N N . THR B 1 354 ? 17.5 9.125 -18.062 1 97.06 354 THR B N 1
ATOM 6801 C CA . THR B 1 354 ? 17.25 8.711 -16.688 1 97.06 354 THR B CA 1
ATOM 6802 C C . THR B 1 354 ? 15.758 8.688 -16.391 1 97.06 354 THR B C 1
ATOM 6804 O O . THR B 1 354 ? 14.977 9.367 -17.062 1 97.06 354 THR B O 1
ATOM 6807 N N . ALA B 1 355 ? 15.422 7.816 -15.438 1 95.56 355 ALA B N 1
ATOM 6808 C CA . ALA B 1 355 ? 14.047 7.828 -14.938 1 95.56 355 ALA B CA 1
ATOM 6809 C C . ALA B 1 355 ? 13.727 9.164 -14.266 1 95.56 355 ALA B C 1
ATOM 6811 O O . ALA B 1 355 ? 14.625 9.898 -13.859 1 95.56 355 ALA B O 1
ATOM 6812 N N . SER B 1 356 ? 12.438 9.492 -14.125 1 91.44 356 SER B N 1
ATOM 6813 C CA . S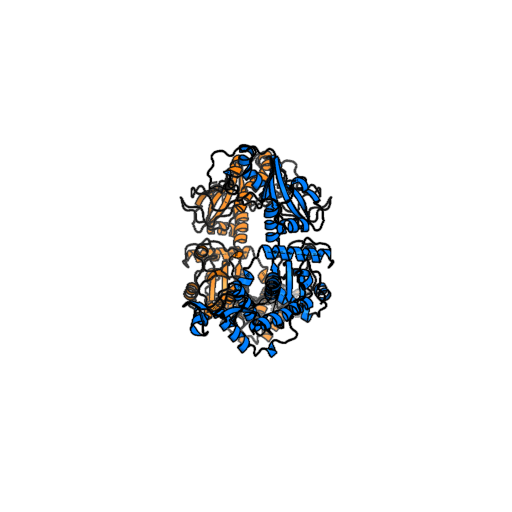ER B 1 356 ? 12 10.773 -13.578 1 91.44 356 SER B CA 1
ATOM 6814 C C . SER B 1 356 ? 12.078 10.781 -12.055 1 91.44 356 SER B C 1
ATOM 6816 O O . SER B 1 356 ? 12.258 11.836 -11.445 1 91.44 356 SER B O 1
ATOM 6818 N N . LYS B 1 357 ? 11.922 9.648 -11.469 1 92 357 LYS B N 1
ATOM 6819 C CA . LYS B 1 357 ? 11.875 9.578 -10.016 1 92 357 LYS B CA 1
ATOM 6820 C C . LYS B 1 357 ? 13.141 8.922 -9.453 1 92 357 LYS B C 1
ATOM 6822 O O . LYS B 1 357 ? 13.797 8.148 -10.141 1 92 357 LYS B O 1
ATOM 6827 N N . THR B 1 358 ? 13.523 9.273 -8.281 1 95.44 358 THR B N 1
ATOM 6828 C CA . THR B 1 358 ? 14.68 8.742 -7.562 1 95.44 358 THR B CA 1
ATOM 6829 C C . THR B 1 358 ? 14.414 8.719 -6.059 1 95.44 358 THR B C 1
ATOM 6831 O O . THR B 1 358 ? 13.258 8.805 -5.625 1 95.44 358 THR B O 1
ATOM 6834 N N . LEU B 1 359 ? 15.477 8.438 -5.309 1 95.38 359 LEU B N 1
ATOM 6835 C CA . LEU B 1 359 ? 15.383 8.469 -3.852 1 95.38 359 LEU B CA 1
ATOM 6836 C C . LEU B 1 359 ? 15.016 9.859 -3.355 1 95.38 359 LEU B C 1
ATOM 6838 O O . LEU B 1 359 ? 15.531 10.859 -3.871 1 95.38 359 LEU B O 1
ATOM 6842 N N . ILE B 1 360 ? 14.094 9.93 -2.449 1 93 360 ILE B N 1
ATOM 6843 C CA . ILE B 1 360 ? 13.695 11.211 -1.876 1 93 360 ILE B CA 1
ATOM 6844 C C . ILE B 1 360 ? 13.727 11.125 -0.352 1 93 360 ILE B C 1
ATOM 6846 O O . ILE B 1 360 ? 12.789 10.633 0.273 1 93 360 ILE B O 1
ATOM 6850 N N . PRO B 1 361 ? 14.828 11.609 0.215 1 94 361 PRO B N 1
ATOM 6851 C CA . PRO B 1 361 ? 14.859 11.648 1.679 1 94 361 PRO B CA 1
ATOM 6852 C C . PRO B 1 361 ? 13.781 12.547 2.271 1 94 361 PRO B C 1
ATOM 6854 O O . PRO B 1 361 ? 13.258 13.43 1.578 1 94 361 PRO B O 1
ATOM 6857 N N . ASP B 1 362 ? 13.438 12.359 3.486 1 88.75 362 ASP B N 1
ATOM 6858 C CA . ASP B 1 362 ? 12.398 13.148 4.141 1 88.75 362 ASP B CA 1
ATOM 6859 C C . ASP B 1 362 ? 12.969 14.445 4.699 1 88.75 362 ASP B C 1
ATOM 6861 O O . ASP B 1 362 ? 12.32 15.492 4.633 1 88.75 362 ASP B O 1
ATOM 6865 N N . LEU B 1 363 ? 14.094 14.289 5.305 1 93.81 363 LEU B N 1
ATOM 6866 C CA . LEU B 1 363 ? 14.594 15.406 6.102 1 93.81 363 LEU B CA 1
ATOM 6867 C C . LEU B 1 363 ? 16.125 15.367 6.184 1 93.81 363 LEU B C 1
ATOM 6869 O O . LEU B 1 363 ? 16.703 14.375 6.637 1 93.81 363 LEU B O 1
ATOM 6873 N N . ILE B 1 364 ? 16.75 16.438 5.664 1 96.31 364 ILE B N 1
ATOM 6874 C CA . ILE B 1 364 ? 18.203 16.609 5.816 1 96.31 364 ILE B CA 1
ATOM 6875 C C . ILE B 1 364 ? 18.469 17.922 6.562 1 96.31 364 ILE B C 1
ATOM 6877 O O . ILE B 1 364 ? 17.922 18.969 6.219 1 96.31 364 ILE B O 1
ATOM 6881 N N . ALA B 1 365 ? 19.234 17.781 7.605 1 94.94 365 ALA B N 1
ATOM 6882 C CA . ALA B 1 365 ? 19.625 18.969 8.375 1 94.94 365 ALA B CA 1
ATOM 6883 C C . ALA B 1 365 ? 21.141 19.172 8.305 1 94.94 365 ALA B C 1
ATOM 6885 O O . ALA B 1 365 ? 21.906 18.219 8.352 1 94.94 365 ALA B O 1
ATOM 6886 N N . ILE B 1 366 ? 21.516 20.391 8.07 1 92 366 ILE B N 1
ATOM 6887 C CA . ILE B 1 366 ? 22.922 20.766 8.062 1 92 366 ILE B CA 1
ATOM 6888 C C . ILE B 1 366 ? 23.219 21.672 9.258 1 92 366 ILE B C 1
ATOM 6890 O O . ILE B 1 366 ? 22.594 22.719 9.438 1 92 366 ILE B O 1
ATOM 6894 N N . SER B 1 367 ? 23.984 21.141 10.164 1 85.75 367 SER B N 1
ATOM 6895 C CA . SER B 1 367 ? 24.391 21.906 11.336 1 85.75 367 SER B CA 1
ATOM 6896 C C . SER B 1 367 ? 25.906 22.016 11.445 1 85.75 367 SER B C 1
ATOM 6898 O O . SER B 1 367 ? 26.562 21.062 11.852 1 85.75 367 SER B O 1
ATOM 6900 N N . GLU B 1 368 ? 26.453 23.141 11.156 1 81.31 368 GLU B N 1
ATOM 6901 C CA . GLU B 1 368 ? 27.891 23.375 11.18 1 81.31 368 GLU B CA 1
ATOM 6902 C C . GLU B 1 368 ? 28.625 22.391 10.266 1 81.31 368 GLU B C 1
ATOM 6904 O O . GLU B 1 368 ? 28.375 22.359 9.062 1 81.31 368 GLU B O 1
ATOM 6909 N N . GLU B 1 369 ? 29.25 21.391 10.844 1 89.31 369 GLU B N 1
ATOM 6910 C CA . GLU B 1 369 ? 30.062 20.484 10.047 1 89.31 369 GLU B CA 1
ATOM 6911 C C . GLU B 1 369 ? 29.453 19.094 10.008 1 89.31 369 GLU B C 1
ATOM 6913 O O . GLU B 1 369 ? 30.109 18.125 9.602 1 89.31 369 GLU B O 1
ATOM 6918 N N . GLN B 1 370 ? 28.141 19.141 10.32 1 92.75 370 GLN B N 1
ATOM 6919 C CA . GLN B 1 370 ? 27.484 17.844 10.352 1 92.75 370 GLN B CA 1
ATOM 6920 C C . GLN B 1 370 ? 26.375 17.75 9.297 1 92.75 370 GLN B C 1
ATOM 6922 O O . GLN B 1 370 ? 25.609 18.688 9.125 1 92.75 370 GLN B O 1
ATOM 6927 N N . PHE B 1 371 ? 26.438 16.703 8.523 1 96.25 371 PHE B N 1
ATOM 6928 C CA . PHE B 1 371 ? 25.391 16.344 7.59 1 96.25 371 PHE B CA 1
ATOM 6929 C C . PHE B 1 371 ? 24.484 15.258 8.18 1 96.25 371 PHE B C 1
ATOM 6931 O O . PHE B 1 371 ? 24.906 14.102 8.305 1 96.25 371 PHE B O 1
ATOM 6938 N N . ILE B 1 372 ? 23.266 15.648 8.555 1 97.19 372 ILE B N 1
ATOM 6939 C CA . ILE B 1 372 ? 22.422 14.719 9.281 1 97.19 372 ILE B CA 1
ATOM 6940 C C . ILE B 1 372 ? 21.219 14.32 8.414 1 97.19 372 ILE B C 1
ATOM 6942 O O . ILE B 1 372 ? 20.484 15.18 7.922 1 97.19 372 ILE B O 1
ATOM 6946 N N . ILE B 1 373 ? 21.078 13.094 8.172 1 97.88 373 ILE B N 1
ATOM 6947 C CA . ILE B 1 373 ? 19.953 12.547 7.43 1 97.88 373 ILE B CA 1
ATOM 6948 C C . ILE B 1 373 ? 18.938 11.961 8.398 1 97.88 373 ILE B C 1
ATOM 6950 O O . ILE B 1 373 ? 19.172 10.922 9.016 1 97.88 373 ILE B O 1
ATOM 6954 N N . PHE B 1 374 ? 17.828 12.617 8.508 1 97.44 374 PHE B N 1
ATOM 6955 C CA . PHE B 1 374 ? 16.766 12.18 9.414 1 97.44 374 PHE B CA 1
ATOM 6956 C C . PHE B 1 374 ? 15.68 11.445 8.656 1 97.44 374 PHE B C 1
ATOM 6958 O O . PHE B 1 374 ? 15.445 11.711 7.473 1 97.44 374 PHE B O 1
ATOM 6965 N N . ASP B 1 375 ? 15.078 10.523 9.227 1 96.31 375 ASP B N 1
ATOM 6966 C CA . ASP B 1 375 ? 13.852 9.883 8.766 1 96.31 375 ASP B CA 1
ATOM 6967 C C . ASP B 1 375 ? 12.805 9.828 9.875 1 96.31 375 ASP B C 1
ATOM 6969 O O . ASP B 1 375 ? 12.938 9.055 10.828 1 96.31 375 ASP B O 1
ATOM 6973 N N . ALA B 1 376 ? 11.836 10.719 9.789 1 95.81 376 ALA B N 1
ATOM 6974 C CA . ALA B 1 376 ? 10.773 10.766 10.789 1 95.81 376 ALA B CA 1
ATOM 6975 C C . ALA B 1 376 ? 9.805 9.594 10.609 1 95.81 376 ALA B C 1
ATOM 6977 O O . ALA B 1 376 ? 9.109 9.508 9.594 1 95.81 376 ALA B O 1
ATOM 6978 N N . LYS B 1 377 ? 9.82 8.688 11.508 1 94.38 377 LYS B N 1
ATOM 6979 C CA . LYS B 1 377 ? 9 7.477 11.453 1 94.38 377 LYS B CA 1
ATOM 6980 C C . LYS B 1 377 ? 7.914 7.5 12.523 1 94.38 377 LYS B C 1
ATOM 6982 O O . LYS B 1 377 ? 8.203 7.668 13.711 1 94.38 377 LYS B O 1
ATOM 6987 N N . TYR B 1 378 ? 6.676 7.34 12.133 1 94.88 378 TYR B N 1
ATOM 6988 C CA . TYR B 1 378 ? 5.543 7.297 13.047 1 94.88 378 TYR B CA 1
ATOM 6989 C C . TYR B 1 378 ? 5.266 5.867 13.5 1 94.88 378 TYR B C 1
ATOM 6991 O O . TYR B 1 378 ? 4.258 5.27 13.109 1 94.88 378 TYR B O 1
ATOM 6999 N N . TYR B 1 379 ? 6.203 5.332 14.289 1 93.44 379 TYR B N 1
ATOM 7000 C CA . TYR B 1 379 ? 6.133 3.982 14.836 1 93.44 379 TYR B CA 1
ATOM 7001 C C . TYR B 1 379 ? 6.211 4.008 16.359 1 93.44 379 TYR B C 1
ATOM 7003 O O . TYR B 1 379 ? 6.695 4.977 16.953 1 93.44 379 TYR B O 1
ATOM 7011 N N . THR B 1 380 ? 5.652 2.939 16.938 1 91.69 380 THR B N 1
ATOM 7012 C CA . THR B 1 380 ? 5.801 2.693 18.375 1 91.69 380 THR B CA 1
ATOM 7013 C C . THR B 1 380 ? 6.422 1.32 18.625 1 91.69 380 THR B C 1
ATOM 7015 O O . THR B 1 380 ? 5.75 0.411 19.109 1 91.69 380 THR B O 1
ATOM 7018 N N . PRO B 1 381 ? 7.73 1.223 18.391 1 93.62 381 PRO B N 1
ATOM 7019 C CA . PRO B 1 381 ? 8.367 -0.094 18.5 1 93.62 381 PRO B CA 1
ATOM 7020 C C . PRO B 1 381 ? 8.547 -0.535 19.953 1 93.62 381 PRO B C 1
ATOM 7022 O O . PRO B 1 381 ? 8.703 0.305 20.844 1 93.62 381 PRO B O 1
ATOM 7025 N N . THR B 1 382 ? 8.461 -1.809 20.172 1 92.31 382 THR B N 1
ATOM 7026 C CA . THR B 1 382 ? 8.812 -2.426 21.453 1 92.31 382 THR B CA 1
ATOM 7027 C C . THR B 1 382 ? 10.234 -2.961 21.422 1 92.31 382 THR B C 1
ATOM 7029 O O . THR B 1 382 ? 10.523 -3.947 20.734 1 92.31 382 THR B O 1
ATOM 7032 N N . LEU B 1 383 ? 11.117 -2.283 22.203 1 95.38 383 LEU B N 1
ATOM 7033 C CA . LEU B 1 383 ? 12.539 -2.604 22.203 1 95.38 383 LEU B CA 1
ATOM 7034 C C . LEU B 1 383 ? 12.984 -3.076 23.578 1 95.38 383 LEU B C 1
ATOM 7036 O O . LEU B 1 383 ? 13.461 -2.277 24.391 1 95.38 383 LEU B O 1
ATOM 7040 N N . ILE B 1 384 ? 12.836 -4.359 23.781 1 94.56 384 ILE B N 1
ATOM 7041 C CA . ILE B 1 384 ? 13.188 -4.965 25.062 1 94.56 384 ILE B CA 1
ATOM 7042 C C . ILE B 1 384 ? 14.5 -5.727 24.922 1 94.56 384 ILE B C 1
ATOM 7044 O O . ILE B 1 384 ? 14.688 -6.5 23.984 1 94.56 384 ILE B O 1
ATOM 7048 N N . LYS B 1 385 ? 15.438 -5.477 25.875 1 95.69 385 LYS B N 1
ATOM 7049 C CA . LYS B 1 385 ? 16.734 -6.141 25.859 1 95.69 385 LYS B CA 1
ATOM 7050 C C . LYS B 1 385 ? 16.578 -7.66 25.797 1 95.69 385 LYS B C 1
ATOM 7052 O O . LYS B 1 385 ? 15.781 -8.234 26.531 1 95.69 385 LYS B O 1
ATOM 7057 N N . GLY B 1 386 ? 17.25 -8.25 24.922 1 95.88 386 GLY B N 1
ATOM 7058 C CA . GLY B 1 386 ? 17.266 -9.703 24.812 1 95.88 386 GLY B CA 1
ATOM 7059 C C . GLY B 1 386 ? 16.156 -10.25 23.938 1 95.88 386 GLY B C 1
ATOM 7060 O O . GLY B 1 386 ? 16.094 -11.453 23.688 1 95.88 386 GLY B O 1
ATOM 7061 N N . LYS B 1 387 ? 15.305 -9.43 23.469 1 95.31 387 LYS B N 1
ATOM 7062 C CA . LYS B 1 387 ? 14.203 -9.867 22.609 1 95.31 387 LYS B CA 1
ATOM 7063 C C . LYS B 1 387 ? 14.266 -9.172 21.25 1 95.31 387 LYS B C 1
ATOM 7065 O O . LYS B 1 387 ? 14.734 -8.031 21.156 1 95.31 387 LYS B O 1
ATOM 7070 N N . PRO B 1 388 ? 13.812 -9.922 20.156 1 95.12 388 PRO B N 1
ATOM 7071 C CA . PRO B 1 388 ? 13.75 -9.25 18.859 1 95.12 388 PRO B CA 1
ATOM 7072 C C . PRO B 1 388 ? 12.828 -8.031 18.875 1 95.12 388 PRO B C 1
ATOM 7074 O O . PRO B 1 388 ? 11.805 -8.031 19.578 1 95.12 388 PRO B O 1
ATOM 7077 N N . PRO B 1 389 ? 13.297 -6.961 18.219 1 95.25 389 PRO B N 1
ATOM 7078 C CA . PRO B 1 389 ? 12.422 -5.789 18.156 1 95.25 389 PRO B CA 1
ATOM 7079 C C . PRO B 1 389 ? 11.07 -6.09 17.531 1 95.25 389 PRO B C 1
ATOM 7081 O O . PRO B 1 389 ? 10.977 -6.922 16.625 1 95.25 389 PRO B O 1
ATOM 7084 N N . LEU B 1 390 ? 10.07 -5.418 18.016 1 91.31 390 LEU B N 1
ATOM 7085 C CA . LEU B 1 390 ? 8.719 -5.57 17.484 1 91.31 390 LEU B CA 1
ATOM 7086 C C . LEU B 1 390 ? 8.164 -4.223 17.031 1 91.31 390 LEU B C 1
ATOM 7088 O O . LEU B 1 390 ? 8.453 -3.191 17.641 1 91.31 390 LEU B O 1
ATOM 7092 N N . SER B 1 391 ? 7.355 -4.176 15.953 1 89.69 391 SER B N 1
ATOM 7093 C CA . SER B 1 391 ? 6.668 -2.996 15.445 1 89.69 391 SER B CA 1
ATOM 7094 C C . SER B 1 391 ? 7.656 -1.894 15.078 1 89.69 391 SER B C 1
ATOM 7096 O O . SER B 1 391 ? 7.391 -0.712 15.312 1 89.69 391 SER B O 1
ATOM 7098 N N . GLN B 1 392 ? 8.852 -2.25 14.758 1 93.25 392 GLN B N 1
ATOM 7099 C CA . GLN B 1 392 ? 9.898 -1.324 14.328 1 93.25 392 GLN B CA 1
ATOM 7100 C C . GLN B 1 392 ? 9.828 -1.068 12.828 1 93.25 392 GLN B C 1
ATOM 7102 O O . GLN B 1 392 ? 9.125 -1.771 12.109 1 93.25 392 GLN B O 1
ATOM 7107 N N . PRO B 1 393 ? 10.492 -0.021 12.391 1 93.81 393 PRO B N 1
ATOM 7108 C CA . PRO B 1 393 ? 10.578 0.169 10.945 1 93.81 393 PRO B CA 1
ATOM 7109 C C . PRO B 1 393 ? 11.195 -1.03 10.227 1 93.81 393 PRO B C 1
ATOM 7111 O O . PRO B 1 393 ? 12.133 -1.645 10.734 1 93.81 393 PRO B O 1
ATOM 7114 N N . GLY B 1 394 ? 10.703 -1.386 9.125 1 93.12 394 GLY B N 1
ATOM 7115 C CA . GLY B 1 394 ? 11.117 -2.574 8.391 1 93.12 394 GLY B CA 1
ATOM 7116 C C . GLY B 1 394 ? 12.414 -2.383 7.629 1 93.12 394 GLY B C 1
ATOM 7117 O O . GLY B 1 394 ? 13.008 -1.301 7.656 1 93.12 394 GLY B O 1
ATOM 7118 N N . ILE B 1 395 ? 12.859 -3.424 6.93 1 94.94 395 ILE B N 1
ATOM 7119 C CA . ILE B 1 395 ? 14.141 -3.5 6.227 1 94.94 395 ILE B CA 1
ATOM 7120 C C . ILE B 1 395 ? 14.18 -2.453 5.117 1 94.94 395 ILE B C 1
ATOM 7122 O O . ILE B 1 395 ? 15.242 -1.89 4.828 1 94.94 395 ILE B O 1
ATOM 7126 N N . GLU B 1 396 ? 13.086 -2.186 4.512 1 92.69 396 GLU B N 1
ATOM 7127 C CA . GLU B 1 396 ? 13.039 -1.209 3.43 1 92.69 396 GLU B CA 1
ATOM 7128 C C . GLU B 1 396 ? 13.445 0.178 3.918 1 92.69 396 GLU B C 1
ATOM 7130 O O . GLU B 1 396 ? 14.227 0.868 3.26 1 92.69 396 GLU B O 1
ATOM 7135 N N . SER B 1 397 ? 12.875 0.545 5.039 1 94.38 397 SER B N 1
ATOM 7136 C CA . SER B 1 397 ? 13.211 1.836 5.629 1 94.38 397 SER B CA 1
ATOM 7137 C C . SER B 1 397 ? 14.688 1.903 6.004 1 94.38 397 SER B C 1
ATOM 7139 O O . SER B 1 397 ? 15.336 2.936 5.812 1 94.38 397 SER B O 1
ATOM 7141 N N . ILE B 1 398 ? 15.188 0.865 6.539 1 97.25 398 ILE B N 1
ATOM 7142 C CA . ILE B 1 398 ? 16.578 0.796 6.977 1 97.25 398 ILE B CA 1
ATOM 7143 C C . ILE B 1 398 ? 17.5 0.949 5.777 1 97.25 398 ILE B C 1
ATOM 7145 O O . ILE B 1 398 ? 18.422 1.78 5.789 1 97.25 398 ILE B O 1
ATOM 7149 N N . ILE B 1 399 ? 17.219 0.192 4.73 1 96.69 399 ILE B N 1
ATOM 7150 C CA . ILE B 1 399 ? 18.047 0.233 3.531 1 96.69 399 ILE B CA 1
ATOM 7151 C C . ILE B 1 399 ? 18 1.629 2.914 1 96.69 399 ILE B C 1
ATOM 7153 O O . ILE B 1 399 ? 19.031 2.176 2.51 1 96.69 399 ILE B O 1
ATOM 7157 N N . LYS B 1 400 ? 16.859 2.174 2.848 1 96.38 400 LYS B N 1
ATOM 7158 C CA . LYS B 1 400 ? 16.703 3.506 2.27 1 96.38 400 LYS B CA 1
ATOM 7159 C C . LYS B 1 400 ? 17.562 4.531 3.014 1 96.38 400 LYS B C 1
ATOM 7161 O O . LYS B 1 400 ? 18.188 5.391 2.393 1 96.38 400 LYS B O 1
ATOM 7166 N N . GLN B 1 401 ? 17.547 4.457 4.289 1 97.25 401 GLN B N 1
ATOM 7167 C CA . GLN B 1 401 ? 18.312 5.398 5.098 1 97.25 401 GLN B CA 1
ATOM 7168 C C . GLN B 1 401 ? 19.797 5.359 4.723 1 97.25 401 GLN B C 1
ATOM 7170 O O . GLN B 1 401 ? 20.422 6.402 4.547 1 97.25 401 GLN B O 1
ATOM 7175 N N . TYR B 1 402 ? 20.359 4.172 4.609 1 98.12 402 TYR B N 1
ATOM 7176 C CA . TYR B 1 402 ? 21.75 4.012 4.203 1 98.12 402 TYR B CA 1
ATOM 7177 C C . TYR B 1 402 ? 21.969 4.52 2.783 1 98.12 402 TYR B C 1
ATOM 7179 O O . TYR B 1 402 ? 22.984 5.137 2.486 1 98.12 402 TYR B O 1
ATOM 7187 N N . MET B 1 403 ? 20.969 4.273 1.944 1 97.81 403 MET B N 1
ATOM 7188 C CA . MET B 1 403 ? 21.078 4.676 0.545 1 97.81 403 MET B CA 1
ATOM 7189 C C . MET B 1 403 ? 21.094 6.191 0.415 1 97.81 403 MET B C 1
ATOM 7191 O O . MET B 1 403 ? 21.766 6.742 -0.46 1 97.81 403 MET B O 1
ATOM 7195 N N . TYR B 1 404 ? 20.344 6.84 1.292 1 97.75 404 TYR B N 1
ATOM 7196 C CA . TYR B 1 404 ? 20.375 8.297 1.285 1 97.75 404 TYR B CA 1
ATOM 7197 C C . TYR B 1 404 ? 21.797 8.805 1.544 1 97.75 404 TYR B C 1
ATOM 7199 O O . TYR B 1 404 ? 22.281 9.695 0.836 1 97.75 404 TYR B O 1
ATOM 7207 N N . GLN B 1 405 ? 22.422 8.242 2.529 1 98 405 GLN B N 1
ATOM 7208 C CA . GLN B 1 405 ? 23.797 8.648 2.828 1 98 405 GLN B CA 1
ATOM 7209 C C . GLN B 1 405 ? 24.719 8.383 1.645 1 98 405 GLN B C 1
ATOM 7211 O O . GLN B 1 405 ? 25.547 9.234 1.286 1 98 405 GLN B O 1
ATOM 7216 N N . LEU B 1 406 ? 24.578 7.188 1.093 1 97.81 406 LEU B N 1
ATOM 7217 C CA . LEU B 1 406 ? 25.438 6.82 -0.036 1 97.81 406 LEU B CA 1
ATOM 7218 C C . LEU B 1 406 ? 25.25 7.797 -1.194 1 97.81 406 LEU B C 1
ATOM 7220 O O . LEU B 1 406 ? 26.203 8.156 -1.873 1 97.81 406 LEU B O 1
ATOM 7224 N N . ALA B 1 407 ? 24.047 8.203 -1.407 1 97.38 407 ALA B N 1
ATOM 7225 C CA . ALA B 1 407 ? 23.734 9.117 -2.5 1 97.38 407 ALA B CA 1
ATOM 7226 C C . ALA B 1 407 ? 24.422 10.461 -2.312 1 97.38 407 ALA B C 1
ATOM 7228 O O . ALA B 1 407 ? 24.766 11.133 -3.291 1 97.38 407 ALA B O 1
ATOM 7229 N N . TYR B 1 408 ? 24.719 10.859 -1.084 1 96.88 408 TYR B N 1
ATOM 7230 C CA . TYR B 1 408 ? 25.328 12.148 -0.804 1 96.88 408 TYR B CA 1
ATOM 7231 C C . TYR B 1 408 ? 26.812 12 -0.503 1 96.88 408 TYR B C 1
ATOM 7233 O O . TYR B 1 408 ? 27.484 12.977 -0.148 1 96.88 408 TYR B O 1
ATOM 7241 N N . LYS B 1 409 ? 27.297 10.836 -0.611 1 96.38 409 LYS B N 1
ATOM 7242 C CA . LYS B 1 409 ? 28.672 10.562 -0.202 1 96.38 409 LYS B CA 1
ATOM 7243 C C . LYS B 1 409 ? 29.656 11.492 -0.903 1 96.38 409 LYS B C 1
ATOM 7245 O O . LYS B 1 409 ? 30.5 12.109 -0.256 1 96.38 409 LYS B O 1
ATOM 7250 N N . LYS B 1 410 ? 29.562 11.648 -2.215 1 94.5 410 LYS B N 1
ATOM 7251 C CA . LYS B 1 410 ? 30.453 12.516 -2.979 1 94.5 410 LYS B CA 1
ATOM 7252 C C . LYS B 1 410 ? 30.25 13.984 -2.609 1 94.5 410 LYS B C 1
ATOM 7254 O O . LYS B 1 410 ? 31.219 14.742 -2.518 1 94.5 410 LYS B O 1
ATOM 7259 N N . PHE B 1 411 ? 29 14.336 -2.424 1 94.62 411 PHE B N 1
ATOM 7260 C CA . PHE B 1 411 ? 28.672 15.703 -2.033 1 94.62 411 PHE B CA 1
ATOM 7261 C C . PHE B 1 411 ? 29.281 16.047 -0.678 1 94.62 411 PHE B C 1
ATOM 7263 O O . PHE B 1 411 ? 29.859 17.109 -0.507 1 94.62 411 PHE B O 1
ATOM 7270 N N . ILE B 1 412 ? 29.141 15.141 0.235 1 95.19 412 ILE B N 1
ATOM 7271 C CA . ILE B 1 412 ? 29.625 15.312 1.598 1 95.19 412 ILE B CA 1
ATOM 7272 C C . ILE B 1 412 ? 31.141 15.477 1.581 1 95.19 412 ILE B C 1
ATOM 7274 O O . ILE B 1 412 ? 31.688 16.359 2.252 1 95.19 412 ILE B O 1
ATOM 7278 N N . ALA B 1 413 ? 31.75 14.648 0.825 1 94.25 413 ALA B N 1
ATOM 7279 C CA . ALA B 1 413 ? 33.219 14.711 0.716 1 94.25 413 ALA B CA 1
ATOM 7280 C C . ALA B 1 413 ? 33.656 15.992 0.018 1 94.25 413 ALA B C 1
ATOM 7282 O O . ALA B 1 413 ? 34.562 16.672 0.48 1 94.25 413 ALA B O 1
ATOM 7283 N N . LYS B 1 414 ? 33.031 16.344 -1.021 1 93.5 414 LYS B N 1
ATOM 7284 C CA . LYS B 1 414 ? 33.406 17.484 -1.855 1 93.5 414 LYS B CA 1
ATOM 7285 C C . LYS B 1 414 ? 33.312 18.781 -1.076 1 93.5 414 LYS B C 1
ATOM 7287 O O . LYS B 1 414 ? 34.156 19.672 -1.209 1 93.5 414 LYS B O 1
ATOM 7292 N N . TYR B 1 415 ? 32.344 18.859 -0.262 1 93.44 415 TYR B N 1
ATOM 7293 C CA . TYR B 1 415 ? 32.094 20.141 0.374 1 93.44 415 TYR B CA 1
ATOM 7294 C C . TYR B 1 415 ? 32.5 20.109 1.839 1 93.44 415 TYR B C 1
ATOM 7296 O O . TYR B 1 415 ? 32.156 21.016 2.605 1 93.44 415 TYR B O 1
ATOM 7304 N N . GLY B 1 416 ? 33.062 19.094 2.248 1 92 416 GLY B N 1
ATOM 7305 C CA . GLY B 1 416 ? 33.938 19.094 3.428 1 92 416 GLY B CA 1
ATOM 7306 C C . GLY B 1 416 ? 33.156 18.812 4.711 1 92 416 GLY B C 1
ATOM 7307 O O . GLY B 1 416 ? 33.562 19.266 5.785 1 92 416 GLY B O 1
ATOM 7308 N N . PHE B 1 417 ? 32.094 18.141 4.66 1 94.25 417 PHE B N 1
ATOM 7309 C CA . PHE B 1 417 ? 31.438 17.734 5.891 1 94.25 417 PHE B CA 1
ATOM 7310 C C . PHE B 1 417 ? 32.281 16.719 6.648 1 94.25 417 PHE B C 1
ATOM 7312 O O . PHE B 1 417 ? 32.812 15.789 6.055 1 94.25 417 PHE B O 1
ATOM 7319 N N . ILE B 1 418 ? 32.375 16.906 7.973 1 91.19 418 ILE B N 1
ATOM 7320 C CA . ILE B 1 418 ? 33.281 16.078 8.766 1 91.19 418 ILE B CA 1
ATOM 7321 C C . ILE B 1 418 ? 32.531 14.914 9.375 1 91.19 418 ILE B C 1
ATOM 7323 O O . ILE B 1 418 ? 33.125 13.875 9.695 1 91.19 418 ILE B O 1
ATOM 7327 N N . SER B 1 419 ? 31.297 15.18 9.555 1 93.06 419 SER B N 1
ATOM 7328 C CA . SER B 1 419 ? 30.5 14.141 10.203 1 93.06 419 SER B CA 1
ATOM 7329 C C . SER B 1 419 ? 29.156 13.938 9.5 1 93.06 419 SER B C 1
ATOM 7331 O O . SER B 1 419 ? 28.547 14.898 9.023 1 93.06 419 SER B O 1
ATOM 7333 N N . VAL B 1 420 ? 28.828 12.664 9.352 1 96.69 420 VAL B N 1
ATOM 7334 C CA . VAL B 1 420 ? 27.531 12.281 8.805 1 96.69 420 VAL B CA 1
ATOM 7335 C C . VAL B 1 420 ? 26.766 11.43 9.82 1 96.69 420 VAL B C 1
ATOM 7337 O O . VAL B 1 420 ? 27.359 10.57 10.484 1 96.69 420 VAL B O 1
ATOM 7340 N N . LYS B 1 421 ? 25.531 11.781 10.008 1 97.25 421 LYS B N 1
ATOM 7341 C CA . LYS B 1 421 ? 24.703 11.016 10.938 1 97.25 421 LYS B CA 1
ATOM 7342 C C . LYS B 1 421 ? 23.406 10.555 10.273 1 97.25 421 LYS B C 1
ATOM 7344 O O . LYS B 1 421 ? 22.812 11.297 9.492 1 97.25 421 LYS B O 1
ATOM 7349 N N . ASN B 1 422 ? 23.062 9.352 10.438 1 98.12 422 ASN B N 1
ATOM 7350 C CA . ASN B 1 422 ? 21.766 8.789 10.117 1 98.12 422 ASN B CA 1
ATOM 7351 C C . ASN B 1 422 ? 20.906 8.609 11.367 1 98.12 422 ASN B C 1
ATOM 7353 O O . ASN B 1 422 ? 21.375 8.062 12.367 1 98.12 422 ASN B O 1
ATOM 7357 N N . CYS B 1 423 ? 19.656 9.062 11.273 1 98.19 423 CYS B N 1
ATOM 7358 C CA . CYS B 1 423 ? 18.875 9.008 12.508 1 98.19 423 CYS B CA 1
ATOM 7359 C C . CYS B 1 423 ? 17.406 8.766 12.227 1 98.19 423 CYS B C 1
ATOM 7361 O O . CYS B 1 423 ? 16.797 9.477 11.422 1 98.19 423 CYS B O 1
ATOM 7363 N N . PHE B 1 424 ? 16.812 7.75 12.852 1 97.88 424 PHE B N 1
ATOM 7364 C CA . PHE B 1 424 ? 15.375 7.574 12.906 1 97.88 424 PHE B CA 1
ATOM 7365 C C . PHE B 1 424 ? 14.773 8.383 14.055 1 97.88 424 PHE B C 1
ATOM 7367 O O . PHE B 1 424 ? 15.234 8.281 15.195 1 97.88 424 PHE B O 1
ATOM 7374 N N . LEU B 1 425 ? 13.805 9.172 13.734 1 97.19 425 LEU B N 1
ATOM 7375 C CA . LEU B 1 425 ? 13.102 9.953 14.742 1 97.19 425 LEU B CA 1
ATOM 7376 C C . LEU B 1 425 ? 11.688 9.43 14.961 1 97.19 425 LEU B C 1
ATOM 7378 O O . LEU B 1 425 ? 10.883 9.406 14.023 1 97.19 425 LEU B O 1
ATOM 7382 N N . MET B 1 426 ? 11.406 9.008 16.156 1 97.25 426 MET B N 1
ATOM 7383 C CA . MET B 1 426 ? 10.07 8.5 16.469 1 97.25 426 MET B CA 1
ATOM 7384 C C . MET B 1 426 ? 9.477 9.258 17.656 1 97.25 426 MET B C 1
ATOM 7386 O O . MET B 1 426 ? 10.195 9.695 18.547 1 97.25 426 MET B O 1
ATOM 7390 N N . PRO B 1 427 ? 8.148 9.414 17.656 1 97 427 PRO B N 1
ATOM 7391 C CA . PRO B 1 427 ? 7.508 10.172 18.734 1 97 427 PRO B CA 1
ATOM 7392 C C . PRO B 1 427 ? 7.398 9.375 20.031 1 97 427 PRO B C 1
ATOM 7394 O O . PRO B 1 427 ? 7.309 8.141 20 1 97 427 PRO B O 1
ATOM 7397 N N . THR B 1 428 ? 7.473 10.008 21.094 1 95.94 428 THR B N 1
ATOM 7398 C CA . THR B 1 428 ? 7.254 9.422 22.422 1 95.94 428 THR B CA 1
ATOM 7399 C C . THR B 1 428 ? 6.41 10.352 23.281 1 95.94 428 THR B C 1
ATOM 7401 O O . THR B 1 428 ? 6.359 11.562 23.047 1 95.94 428 THR B O 1
ATOM 7404 N N . GLU B 1 429 ? 5.695 9.781 24.188 1 93.31 429 GLU B N 1
ATOM 7405 C CA . GLU B 1 429 ? 4.895 10.562 25.125 1 93.31 429 GLU B CA 1
ATOM 7406 C C . GLU B 1 429 ? 5.75 11.117 26.25 1 93.31 429 GLU B C 1
ATOM 7408 O O . GLU B 1 429 ? 5.309 11.984 27 1 93.31 429 GLU B O 1
ATOM 7413 N N . SER B 1 430 ? 6.98 10.648 26.281 1 92.5 430 SER B N 1
ATOM 7414 C CA . SER B 1 430 ? 7.895 11.148 27.312 1 92.5 430 SER B CA 1
ATOM 7415 C C . SER B 1 430 ? 8.242 12.617 27.078 1 92.5 430 SER B C 1
ATOM 7417 O O . SER B 1 430 ? 8.016 13.148 25.984 1 92.5 430 SER B O 1
ATOM 7419 N N . ASN B 1 431 ? 8.758 13.266 28.141 1 92.75 431 ASN B N 1
ATOM 7420 C CA . ASN B 1 431 ? 9.109 14.68 28.047 1 92.75 431 ASN B CA 1
ATOM 7421 C C . ASN B 1 431 ? 10.586 14.867 27.703 1 92.75 431 ASN B C 1
ATOM 7423 O O . ASN B 1 431 ? 11.062 16 27.594 1 92.75 431 ASN B O 1
ATOM 7427 N N . LYS B 1 432 ? 11.281 13.773 27.516 1 95.5 432 LYS B N 1
ATOM 7428 C CA . LYS B 1 432 ? 12.703 13.844 27.188 1 95.5 432 LYS B CA 1
ATOM 7429 C C . LYS B 1 432 ? 13.031 12.969 25.984 1 95.5 432 LYS B C 1
ATOM 7431 O O . LYS B 1 432 ? 12.297 12.039 25.672 1 95.5 432 LYS B O 1
ATOM 7436 N N . VAL B 1 433 ? 14.109 13.391 25.359 1 96.94 433 VAL B N 1
ATOM 7437 C CA . VAL B 1 433 ? 14.609 12.586 24.25 1 96.94 433 VAL B CA 1
ATOM 7438 C C . VAL B 1 433 ? 15.18 11.273 24.781 1 96.94 433 VAL B C 1
ATOM 7440 O O . VAL B 1 433 ? 15.93 11.266 25.766 1 96.94 433 VAL B O 1
ATOM 7443 N N . ILE B 1 434 ? 14.781 10.195 24.203 1 97.06 434 ILE B N 1
ATOM 7444 C CA . ILE B 1 434 ? 15.242 8.883 24.656 1 97.06 434 ILE B CA 1
ATOM 7445 C C . ILE B 1 434 ? 16.141 8.266 23.578 1 97.06 434 ILE B C 1
ATOM 7447 O O . ILE B 1 434 ? 15.742 8.156 22.422 1 97.06 434 ILE B O 1
ATOM 7451 N N . SER B 1 435 ? 17.359 7.922 23.969 1 97.12 435 SER B N 1
ATOM 7452 C CA . SER B 1 435 ? 18.281 7.215 23.078 1 97.12 435 SER B CA 1
ATOM 7453 C C . SER B 1 435 ? 17.969 5.723 23.031 1 97.12 435 SER B C 1
ATOM 7455 O O . SER B 1 435 ? 17.984 5.055 24.078 1 97.12 435 SER B O 1
ATOM 7457 N N . LYS B 1 436 ? 17.688 5.223 21.891 1 97.06 436 LYS B N 1
ATOM 7458 C CA . LYS B 1 436 ? 17.328 3.814 21.766 1 97.06 436 LYS B CA 1
ATOM 7459 C C . LYS B 1 436 ? 18.359 3.057 20.938 1 97.06 436 LYS B C 1
ATOM 7461 O O . LYS B 1 436 ? 18 2.193 20.125 1 97.06 436 LYS B O 1
ATOM 7466 N N . GLY B 1 437 ? 19.641 3.453 21.031 1 97.38 437 GLY B N 1
ATOM 7467 C CA . GLY B 1 437 ? 20.719 2.742 20.375 1 97.38 437 GLY B CA 1
ATOM 7468 C C . GLY B 1 437 ? 20.781 2.988 18.875 1 97.38 437 GLY B C 1
ATOM 7469 O O . GLY B 1 437 ? 20.562 4.113 18.422 1 97.38 437 GLY B O 1
ATOM 7470 N N . THR B 1 438 ? 21.281 1.955 18.125 1 98.31 438 THR B N 1
ATOM 7471 C CA . THR B 1 438 ? 21.469 2.078 16.688 1 98.31 438 THR B CA 1
ATOM 7472 C C . THR B 1 438 ? 20.969 0.827 15.969 1 98.31 438 THR B C 1
ATOM 7474 O O . THR B 1 438 ? 20.828 -0.233 16.578 1 98.31 438 THR B O 1
ATOM 7477 N N . VAL B 1 439 ? 20.547 1.017 14.789 1 98.44 439 VAL B N 1
ATOM 7478 C CA . VAL B 1 439 ? 20.266 -0.092 13.883 1 98.44 439 VAL B CA 1
ATOM 7479 C C . VAL B 1 439 ? 21.469 -0.34 12.977 1 98.44 439 VAL B C 1
ATOM 7481 O O . VAL B 1 439 ? 22 0.593 12.375 1 98.44 439 VAL B O 1
ATOM 7484 N N . VAL B 1 440 ? 21.891 -1.609 12.938 1 98.44 440 VAL B N 1
ATOM 7485 C CA . VAL B 1 440 ? 23.141 -1.908 12.242 1 98.44 440 VAL B CA 1
ATOM 7486 C C . VAL B 1 440 ? 22.891 -2.959 11.164 1 98.44 440 VAL B C 1
ATOM 7488 O O . VAL B 1 440 ? 22.297 -4.008 11.43 1 98.44 440 VAL B O 1
ATOM 7491 N N . MET B 1 441 ? 23.203 -2.645 9.969 1 97.38 441 MET B N 1
ATOM 7492 C CA . MET B 1 441 ? 23.406 -3.609 8.891 1 97.38 441 MET B CA 1
ATOM 7493 C C . MET B 1 441 ? 24.875 -3.768 8.555 1 97.38 441 MET B C 1
ATOM 7495 O O . MET B 1 441 ? 25.484 -2.875 7.957 1 97.38 441 MET B O 1
ATOM 7499 N N . LYS B 1 442 ? 25.422 -4.848 8.836 1 96.69 442 LYS B N 1
ATOM 7500 C CA . LYS B 1 442 ? 26.875 -5.043 8.742 1 96.69 442 LYS B CA 1
ATOM 7501 C C . LYS B 1 442 ? 27.359 -4.852 7.312 1 96.69 442 LYS B C 1
ATOM 7503 O O . LYS B 1 442 ? 28.422 -4.258 7.086 1 96.69 442 LYS B O 1
ATOM 7508 N N . MET B 1 443 ? 26.656 -5.32 6.32 1 95.94 443 MET B N 1
ATOM 7509 C CA . MET B 1 443 ? 27.062 -5.203 4.922 1 95.94 443 MET B CA 1
ATOM 7510 C C . MET B 1 443 ? 27.203 -3.74 4.516 1 95.94 443 MET B C 1
ATOM 7512 O O . MET B 1 443 ? 28.047 -3.398 3.682 1 95.94 443 MET B O 1
ATOM 7516 N N . LEU B 1 444 ? 26.391 -2.918 5.082 1 97.5 444 LEU B N 1
ATOM 7517 C CA . LEU B 1 444 ? 26.422 -1.5 4.742 1 97.5 444 LEU B CA 1
ATOM 7518 C C . LEU B 1 444 ? 27.453 -0.758 5.598 1 97.5 444 LEU B C 1
ATOM 7520 O O . LEU B 1 444 ? 28.109 0.164 5.117 1 97.5 444 LEU B O 1
ATOM 7524 N N . GLU B 1 445 ? 27.562 -1.176 6.84 1 97.06 445 GLU B N 1
ATOM 7525 C CA . GLU B 1 445 ? 28.625 -0.659 7.688 1 97.06 445 GLU B CA 1
ATOM 7526 C C . GLU B 1 445 ? 30 -0.923 7.07 1 97.06 445 GLU B C 1
ATOM 7528 O O . GLU B 1 445 ? 30.891 -0.065 7.117 1 97.06 445 GLU B O 1
ATOM 7533 N N . ASP B 1 446 ? 30.141 -2.035 6.473 1 95.69 446 ASP B N 1
ATOM 7534 C CA . ASP B 1 446 ? 31.406 -2.488 5.91 1 95.69 446 ASP B CA 1
ATOM 7535 C C . ASP B 1 446 ? 31.828 -1.617 4.73 1 95.69 446 ASP B C 1
ATOM 7537 O O . ASP B 1 446 ? 33 -1.56 4.387 1 95.69 446 ASP B O 1
ATOM 7541 N N . ILE B 1 447 ? 30.906 -0.996 4.121 1 95.25 447 ILE B N 1
ATOM 7542 C CA . ILE B 1 447 ? 31.281 -0.166 2.982 1 95.25 447 ILE B CA 1
ATOM 7543 C C . ILE B 1 447 ? 31.422 1.288 3.428 1 95.25 447 ILE B C 1
ATOM 7545 O O . ILE B 1 447 ? 31.438 2.201 2.598 1 95.25 447 ILE B O 1
ATOM 7549 N N . GLY B 1 448 ? 31.359 1.546 4.703 1 94.38 448 GLY B N 1
ATOM 7550 C CA . GLY B 1 448 ? 31.75 2.84 5.246 1 94.38 448 GLY B CA 1
ATOM 7551 C C . GLY B 1 448 ? 30.562 3.729 5.566 1 94.38 448 GLY B C 1
ATOM 7552 O O . GLY B 1 448 ? 30.719 4.938 5.746 1 94.38 448 GLY B O 1
ATOM 7553 N N . LEU B 1 449 ? 29.406 3.189 5.602 1 97.31 449 LEU B N 1
ATOM 7554 C CA . LEU B 1 449 ? 28.234 3.998 5.914 1 97.31 449 LEU B CA 1
ATOM 7555 C C . LEU B 1 449 ? 27.953 4.004 7.414 1 97.31 449 LEU B C 1
ATOM 7557 O O . LEU B 1 449 ? 28.297 3.051 8.117 1 97.31 449 LEU B O 1
ATOM 7561 N N . GLU B 1 450 ? 27.391 5.117 7.852 1 98.06 450 GLU B N 1
ATOM 7562 C CA . GLU B 1 450 ? 27.078 5.277 9.273 1 98.06 450 GLU B CA 1
ATOM 7563 C C . GLU B 1 450 ? 25.828 4.508 9.656 1 98.06 450 GLU B C 1
ATOM 7565 O O . GLU B 1 450 ? 24.844 4.5 8.914 1 98.06 450 GLU B O 1
ATOM 7570 N N . ASN B 1 451 ? 25.906 3.854 10.828 1 98.44 451 ASN B N 1
ATOM 7571 C CA . ASN B 1 451 ? 24.734 3.154 11.336 1 98.44 451 ASN B CA 1
ATOM 7572 C C . ASN B 1 451 ? 23.625 4.129 11.703 1 98.44 451 ASN B C 1
ATOM 7574 O O . ASN B 1 451 ? 23.859 5.332 11.836 1 98.44 451 ASN B O 1
ATOM 7578 N N . ILE B 1 452 ? 22.422 3.645 11.836 1 98.62 452 ILE B N 1
ATOM 7579 C CA . ILE B 1 452 ? 21.266 4.5 12.016 1 98.62 452 ILE B CA 1
ATOM 7580 C C . ILE B 1 452 ? 20.969 4.668 13.508 1 98.62 452 ILE B C 1
ATOM 7582 O O . ILE B 1 452 ? 20.609 3.705 14.188 1 98.62 452 ILE B O 1
ATOM 7586 N N . ILE B 1 453 ? 21.125 5.855 13.984 1 98.5 453 ILE B N 1
ATOM 7587 C CA . ILE B 1 453 ? 20.812 6.172 15.375 1 98.5 453 ILE B CA 1
ATOM 7588 C C . ILE B 1 453 ? 19.297 6.219 15.555 1 98.5 453 ILE B C 1
ATOM 7590 O O . ILE B 1 453 ? 18.578 6.703 14.68 1 98.5 453 ILE B O 1
ATOM 7594 N N . VAL B 1 454 ? 18.781 5.707 16.672 1 98.31 454 VAL B N 1
ATOM 7595 C CA . VAL B 1 454 ? 17.359 5.727 16.953 1 98.31 454 VAL B CA 1
ATOM 7596 C C . VAL B 1 454 ? 17.078 6.648 18.141 1 98.31 454 VAL B C 1
ATOM 7598 O O . VAL B 1 454 ? 17.625 6.457 19.219 1 98.31 454 VAL B O 1
ATOM 7601 N N . ARG B 1 455 ? 16.281 7.68 17.922 1 98.19 455 ARG B N 1
ATOM 7602 C CA . ARG B 1 455 ? 15.891 8.609 18.969 1 98.19 455 ARG B CA 1
ATOM 7603 C C . ARG B 1 455 ? 14.367 8.711 19.078 1 98.19 455 ARG B C 1
ATOM 7605 O O . ARG B 1 455 ? 13.68 8.828 18.078 1 98.19 455 ARG B O 1
ATOM 7612 N N . PHE B 1 456 ? 13.859 8.562 20.266 1 97.56 456 PHE B N 1
ATOM 7613 C CA . PHE B 1 456 ? 12.484 8.945 20.562 1 97.56 456 PHE B CA 1
ATOM 7614 C C . PHE B 1 456 ? 12.414 10.398 21.031 1 97.56 456 PHE B C 1
ATOM 7616 O O . PHE B 1 456 ? 13.078 10.773 22 1 97.56 456 PHE B O 1
ATOM 7623 N N . VAL B 1 457 ? 11.688 11.141 20.359 1 97.69 457 VAL B N 1
ATOM 7624 C CA . VAL B 1 457 ? 11.633 12.562 20.688 1 97.69 457 VAL B CA 1
ATOM 7625 C C . VAL B 1 457 ? 10.242 12.906 21.219 1 97.69 457 VAL B C 1
ATOM 7627 O O . VAL B 1 457 ? 9.234 12.398 20.734 1 97.69 457 VAL B O 1
ATOM 7630 N N . PRO B 1 458 ? 10.195 13.734 22.25 1 96.75 458 PRO B N 1
ATOM 7631 C CA . PRO B 1 458 ? 8.898 14.148 22.766 1 96.75 458 PRO B CA 1
ATOM 7632 C C . PRO B 1 458 ? 8.016 14.812 21.719 1 96.75 458 PRO B C 1
ATOM 7634 O O . PRO B 1 458 ? 8.328 15.906 21.25 1 96.75 458 PRO B O 1
ATOM 7637 N N . ALA B 1 459 ? 6.922 14.195 21.469 1 96.81 459 ALA B N 1
ATOM 7638 C CA . ALA B 1 459 ? 6.039 14.695 20.406 1 96.81 459 ALA B CA 1
ATOM 7639 C C . ALA B 1 459 ? 5.496 16.078 20.766 1 96.81 459 ALA B C 1
ATOM 7641 O O . ALA B 1 459 ? 5.43 16.969 19.906 1 96.81 459 ALA B O 1
ATOM 7642 N N . SER B 1 460 ? 5.133 16.25 22.016 1 96.06 460 SER B N 1
ATOM 7643 C CA . SER B 1 460 ? 4.566 17.516 22.453 1 96.06 460 SER B CA 1
ATOM 7644 C C . SER B 1 460 ? 5.543 18.656 22.234 1 96.06 460 SER B C 1
ATOM 7646 O O . SER B 1 460 ? 5.137 19.766 21.859 1 96.06 460 SER B O 1
ATOM 7648 N N . LEU B 1 461 ? 6.797 18.391 22.5 1 96.62 461 LEU B N 1
ATOM 7649 C CA . LEU B 1 461 ? 7.82 19.406 22.266 1 96.62 461 LEU B CA 1
ATOM 7650 C C . LEU B 1 461 ? 7.902 19.766 20.781 1 96.62 461 LEU B C 1
ATOM 7652 O O . LEU B 1 461 ? 7.98 20.953 20.438 1 96.62 461 LEU B O 1
ATOM 7656 N N . ILE B 1 462 ? 7.895 18.797 19.953 1 97.19 462 ILE B N 1
ATOM 7657 C CA . ILE B 1 462 ? 7.988 18.984 18.516 1 97.19 462 ILE B CA 1
ATOM 7658 C C . ILE B 1 462 ? 6.793 19.797 18.016 1 97.19 462 ILE B C 1
ATOM 7660 O O . ILE B 1 462 ? 6.949 20.719 17.219 1 97.19 462 ILE B O 1
ATOM 7664 N N . TYR B 1 463 ? 5.617 19.469 18.531 1 97.19 463 TYR B N 1
ATOM 7665 C CA . TYR B 1 463 ? 4.422 20.203 18.141 1 97.19 463 TYR B CA 1
ATOM 7666 C C . TYR B 1 463 ? 4.504 21.656 18.594 1 97.19 463 TYR B C 1
ATOM 7668 O O . TYR B 1 463 ? 4.141 22.578 17.859 1 97.19 463 TYR B O 1
ATOM 7676 N N . ASP B 1 464 ? 4.977 21.844 19.812 1 96.69 464 ASP B N 1
ATOM 7677 C CA . ASP B 1 464 ? 5.113 23.203 20.344 1 96.69 464 ASP B CA 1
ATOM 7678 C C . ASP B 1 464 ? 6.047 24.047 19.484 1 96.69 464 ASP B C 1
ATOM 7680 O O . ASP B 1 464 ? 5.742 25.203 19.188 1 96.69 464 ASP B O 1
ATOM 7684 N N . LEU B 1 465 ? 7.109 23.438 19.141 1 97.06 465 LEU B N 1
ATOM 7685 C CA . LEU B 1 465 ? 8.086 24.141 18.312 1 97.06 465 LEU B CA 1
ATOM 7686 C C . LEU B 1 465 ? 7.5 24.469 16.938 1 97.06 465 LEU B C 1
ATOM 7688 O O . LEU B 1 465 ? 7.703 25.562 16.406 1 97.06 465 LEU B O 1
ATOM 7692 N N . PHE B 1 466 ? 6.816 23.578 16.391 1 96.38 466 PHE B N 1
ATOM 7693 C CA . PHE B 1 466 ? 6.168 23.797 15.102 1 96.38 466 PHE B CA 1
ATOM 7694 C C . PHE B 1 466 ? 5.164 24.938 15.18 1 96.38 466 PHE B C 1
ATOM 7696 O O . PHE B 1 466 ? 5.141 25.812 14.305 1 96.38 466 PHE B O 1
ATOM 7703 N N . LEU B 1 467 ? 4.312 24.906 16.188 1 95.19 467 LEU B N 1
ATOM 7704 C CA . LEU B 1 467 ? 3.27 25.906 16.344 1 95.19 467 LEU B CA 1
ATOM 7705 C C . LEU B 1 467 ? 3.875 27.281 16.594 1 95.19 467 LEU B C 1
ATOM 7707 O O . LEU B 1 467 ? 3.328 28.297 16.156 1 95.19 467 LEU B O 1
ATOM 7711 N N . SER B 1 468 ? 5.023 27.344 17.25 1 95.38 468 SER B N 1
ATOM 7712 C CA . SER B 1 468 ? 5.676 28.609 17.562 1 95.38 468 SER B CA 1
ATOM 7713 C C . SER B 1 468 ? 6.57 29.062 16.406 1 95.38 468 SER B C 1
ATOM 7715 O O . SER B 1 468 ? 7.043 30.203 16.391 1 95.38 468 SER B O 1
ATOM 7717 N N . GLY B 1 469 ? 6.836 28.188 15.453 1 94.12 469 GLY B N 1
ATOM 7718 C CA . GLY B 1 469 ? 7.688 28.5 14.32 1 94.12 469 GLY B CA 1
ATOM 7719 C C . GLY B 1 469 ? 9.164 28.453 14.648 1 94.12 469 GLY B C 1
ATOM 7720 O O . GLY B 1 469 ? 9.977 29.125 14.008 1 94.12 469 GLY B O 1
ATOM 7721 N N . GLU B 1 470 ? 9.43 27.672 15.688 1 95.25 470 GLU B N 1
ATOM 7722 C CA . GLU B 1 470 ? 10.82 27.562 16.125 1 95.25 470 GLU B CA 1
ATOM 7723 C C . GLU B 1 470 ? 11.414 26.219 15.711 1 95.25 470 GLU B C 1
ATOM 7725 O O . GLU B 1 470 ? 10.688 25.281 15.375 1 95.25 470 GLU B O 1
ATOM 7730 N N . GLN B 1 471 ? 12.734 26.219 15.672 1 94.12 471 GLN B N 1
ATOM 7731 C CA . GLN B 1 471 ? 13.438 24.984 15.32 1 94.12 471 GLN B CA 1
ATOM 7732 C C . GLN B 1 471 ? 14.031 24.328 16.562 1 94.12 471 GLN B C 1
ATOM 7734 O O . GLN B 1 471 ? 14.32 24.984 17.547 1 94.12 471 GLN B O 1
ATOM 7739 N N . LEU B 1 472 ? 14.133 23.094 16.484 1 94.56 472 LEU B N 1
ATOM 7740 C CA . LEU B 1 472 ? 14.719 22.312 17.562 1 94.56 472 LEU B CA 1
ATOM 7741 C C . LEU B 1 472 ? 16.234 22.453 17.578 1 94.56 472 LEU B C 1
ATOM 7743 O O . LEU B 1 472 ? 16.875 22.469 16.516 1 94.56 472 LEU B O 1
ATOM 7747 N N . ASP B 1 473 ? 16.781 22.562 18.781 1 92.12 473 ASP B N 1
ATOM 7748 C CA . ASP B 1 473 ? 18.219 22.469 18.938 1 92.12 473 ASP B CA 1
ATOM 7749 C C . ASP B 1 473 ? 18.703 21.031 18.734 1 92.12 473 ASP B C 1
ATOM 7751 O O . ASP B 1 473 ? 18.453 20.156 19.562 1 92.12 473 ASP B O 1
ATOM 7755 N N . ILE B 1 474 ? 19.438 20.812 17.719 1 91.56 474 ILE B N 1
ATOM 7756 C CA . ILE B 1 474 ? 19.844 19.484 17.281 1 91.56 474 ILE B CA 1
ATOM 7757 C C . ILE B 1 474 ? 20.688 18.828 18.375 1 91.56 474 ILE B C 1
ATOM 7759 O O . ILE B 1 474 ? 20.719 17.609 18.5 1 91.56 474 ILE B O 1
ATOM 7763 N N . ASP B 1 475 ? 21.312 19.594 19.203 1 90.75 475 ASP B N 1
ATOM 7764 C CA . ASP B 1 475 ? 22.172 19.078 20.266 1 90.75 475 ASP B CA 1
ATOM 7765 C C . ASP B 1 475 ? 21.359 18.297 21.297 1 90.75 475 ASP B C 1
ATOM 7767 O O . ASP B 1 475 ? 21.906 17.438 22 1 90.75 475 ASP B O 1
ATOM 7771 N N . LEU B 1 476 ? 20.125 18.656 21.328 1 93.12 476 LEU B N 1
ATOM 7772 C CA . LEU B 1 476 ? 19.234 17.969 22.266 1 93.12 476 LEU B CA 1
ATOM 7773 C C . LEU B 1 476 ? 19.078 16.5 21.891 1 93.12 476 LEU B C 1
ATOM 7775 O O . LEU B 1 476 ? 18.734 15.672 22.734 1 93.12 476 LEU B O 1
ATOM 7779 N N . LEU B 1 477 ? 19.375 16.156 20.641 1 94.81 477 LEU B N 1
ATOM 7780 C CA . LEU B 1 477 ? 19.203 14.781 20.156 1 94.81 477 LEU B CA 1
ATOM 7781 C C . LEU B 1 477 ? 20.422 13.93 20.5 1 94.81 477 LEU B C 1
ATOM 7783 O O . LEU B 1 477 ? 20.375 12.703 20.406 1 94.81 477 LEU B O 1
ATOM 7787 N N . ASN B 1 478 ? 21.562 14.516 20.922 1 91.31 478 ASN B N 1
ATOM 7788 C CA . ASN B 1 478 ? 22.781 13.805 21.266 1 91.31 478 ASN B CA 1
ATOM 7789 C C . ASN B 1 478 ? 23.172 12.781 20.203 1 91.31 478 ASN B C 1
ATOM 7791 O O . ASN B 1 478 ? 23.328 11.594 20.516 1 91.31 478 ASN B O 1
ATOM 7795 N N . LEU B 1 479 ? 23.359 13.266 19.078 1 92.31 479 LEU B N 1
ATOM 7796 C CA . LEU B 1 479 ? 23.641 12.383 17.953 1 92.31 479 LEU B CA 1
ATOM 7797 C C . LEU B 1 479 ? 25.125 12.023 17.906 1 92.31 479 LEU B C 1
ATOM 7799 O O . LEU B 1 479 ? 25.969 12.789 18.359 1 92.31 479 LEU B O 1
#

Secondary structure (DSSP, 8-state):
----EEETT-EE-HHHHHHHHT--HHHHHHHHHHHHHTTSEEEEE--HHHHT-SS--GGGB------S--TTEEEEE--EEEEEETTEEEEEE-TT----S--HHHHHHHHHHHHHHHHHSTTHHHHHHHH--STTS---HHHHHHHHHHHHHHH-S---EEEEEEET-SSEE-HHHHHHHS--EEETTEEE-SS-EEEEEEE-TT-HHHHHHHHHHHHHHHHHHHTT-TTTTT----------GGGT--HHHHHHHHHHHHHH---HHHHHHHHHHHHHHHTTTTTT-TT-EEEEEES-HHHHHHHHHHHHTT--TTSBGGGS--SS---S--TT-BGGGGSPPPEETTTTEE-S-----SEEEEETTEEEEEEE-----B--TTS--BS---HHHHHHHHHHHHHTHHHHHHTT--EEEEEEEEEESSSS-EEEEEEE-HHHHTTTPPPEEEEEEEHHHHHHHHHHT----GGGG--/----EEETT-EE-HHHHHHHHT--HHHHHHHHHHHHHTTSEEEEE--HHHHT-SS--GGGB------S--TTEEEEE--EEEEEETTEEEEEE-TT----S--HHHHHHHHHHHHHHHHHSTTHHHHHHHH--STTS---HHHHHHHHHHHHHHH-S---EEEEEEET-SSEE-HHHHHHHS--EEETTEEE-SS-EEEEEEE-TT-HHHHHHHHHHHHHHHHHHHTT-TTTTT----------GGGT--HHHHHHHHHHHHHH---HHHHHHHHHHHHHHHTTTTTT-TT-EEEEEES-HHHHHHHHHHHHTT--TTSBGGGS--SS---S--TT-BGGGGSPPPEETTTTEE-S-----SEEEEETTEEEEEEE-----B--TTS--BS---HHHHHHHHHHHHHTHHHHHHTT--EEEEEEEEEESSSS-EEEEEEE-HHHHTTTPPPEEEEEEEHHHHHHHHHHT----GGGG--

Radius of gyration: 37.91 Å; Cα contacts (8 Å, |Δi|>4): 1659; chains: 2; bounding box: 73×181×63 Å

pLDDT: mean 85.29, std 13.0, range [41.62, 98.62]

Solvent-accessible surface area (backbone atoms only — not comparable to full-atom values): 52810 Å² total; per-residue (Å²): 124,82,56,40,68,38,44,20,41,43,64,34,43,60,66,52,50,25,60,51,65,68,45,52,70,67,57,41,51,53,49,51,50,49,37,38,72,71,60,37,31,48,41,29,64,57,43,86,70,53,62,76,38,58,69,88,54,79,87,52,52,52,92,62,80,88,55,89,76,55,77,55,41,27,39,28,32,45,33,35,36,42,38,35,39,67,90,38,44,42,42,27,36,54,59,51,55,71,68,82,56,81,38,74,65,52,48,52,47,51,28,50,49,53,52,52,48,50,67,72,56,46,69,53,68,62,39,44,51,66,62,48,83,56,89,75,55,79,76,41,64,60,59,51,40,52,50,54,52,50,47,32,74,73,71,45,74,56,73,56,71,39,77,39,78,31,76,66,44,94,40,57,68,38,56,71,53,22,64,72,73,37,75,56,49,71,55,96,90,36,78,41,69,85,54,37,32,5,43,37,72,41,73,51,82,83,32,64,60,31,51,48,45,31,32,49,46,18,51,40,32,49,51,36,49,65,60,67,41,25,76,49,68,70,47,76,82,48,82,71,47,92,61,57,71,72,77,78,39,54,68,68,54,50,46,49,52,44,54,53,49,51,73,72,47,83,51,66,67,60,38,50,50,45,45,49,50,43,52,53,60,73,42,62,73,46,79,73,32,68,82,46,61,26,73,52,70,38,70,56,55,53,57,53,52,34,52,44,49,25,58,18,55,48,49,41,41,82,35,39,49,81,72,52,79,52,67,32,83,73,70,92,63,71,78,84,37,28,50,55,65,64,44,70,46,43,31,32,57,54,15,72,24,40,38,90,60,52,82,72,82,76,25,35,30,75,55,73,46,31,44,34,43,40,41,63,42,81,49,68,51,49,75,44,70,79,33,57,51,36,56,55,86,52,54,68,58,55,52,48,56,51,47,53,52,55,52,38,43,65,57,37,58,73,28,49,44,79,39,71,45,35,32,40,39,22,52,29,73,48,92,52,66,41,80,56,46,36,42,40,50,66,72,51,42,73,73,71,47,64,58,32,33,32,35,30,36,23,41,67,59,51,50,50,29,42,78,70,71,39,64,61,66,68,74,70,68,68,122,124,80,56,39,69,38,45,21,39,43,62,34,43,61,67,52,49,25,61,52,64,70,45,52,72,66,56,42,50,53,50,50,49,51,38,38,71,71,60,38,32,47,40,30,63,58,42,86,70,53,60,74,38,59,70,87,53,79,86,51,53,52,91,64,78,88,56,89,76,57,77,55,40,27,40,27,33,46,34,35,36,41,37,36,42,68,90,40,45,42,42,27,36,53,58,50,54,72,68,82,57,81,37,72,66,53,46,51,49,48,28,50,48,52,51,52,49,49,67,72,57,45,68,53,69,61,38,46,53,67,61,47,82,56,89,73,56,79,78,40,64,60,62,50,40,50,50,54,52,52,47,33,75,74,71,43,73,56,72,57,70,38,76,39,80,32,76,64,45,91,38,55,70,39,58,70,54,22,64,72,73,37,75,55,50,73,55,94,91,35,77,41,68,85,54,38,30,6,42,36,71,42,72,52,80,82,31,66,61,32,50,48,45,31,30,48,46,19,50,41,32,49,50,36,48,65,59,67,40,25,73,49,68,71,46,77,83,48,82,70,47,92,63,56,70,70,78,78,39,53,68,68,55,51,47,52,53,45,54,54,50,49,72,71,48,82,50,64,67,61,37,50,52,46,43,50,50,42,53,54,59,73,42,62,74,47,80,74,32,68,82,45,61,28,72,53,68,39,69,55,56,53,58,54,53,35,51,44,48,24,58,18,55,47,49,41,41,82,37,38,50,81,73,53,78,54,68,32,81,73,71,93,62,71,78,85,37,29,48,57,63,64,43,70,46,42,32,32,58,56,15,72,24,40,37,91,59,51,82,74,83,77,26,34,30,74,56,73,46,33,44,34,42,40,40,64,41,82,49,66,52,49,74,43,71,78,33,58,52,38,57,56,86,52,51,67,59,54,52,48,55,50,48,53,52,55,52,38,43,65,57,38,59,73,28,50,45,80,39,71,45,32,34,41,38,23,53,29,72,47,92,52,66,40,82,55,47,33,42,40,49,65,73,50,44,72,73,70,45,65,57,32,33,34,36,30,36,22,41,67,59,51,50,51,29,45,77,71,72,38,65,62,65,67,72,72,67,68,123

Nearest PDB structures (foldseek):
  6ut8-assembly1_G  TM=4.213E-01  e=1.192E-10  Thermococcus gammatolerans
  6ut5-assembly1_G  TM=3.741E-01  e=1.422E-07  Thermococcus gammatolerans
  8ieb-assembly1_B  TM=1.745E-01  e=1.442E-01  Homo sapiens
  7c7q-assembly1_B  TM=2.086E-01  e=2.907E+00  Homo sapiens
  6ut8-assembly1_G  TM=4.382E-01  e=2.749E-10  Thermococcus gammatolerans

Foldseek 3Di:
DQAFAAEAFAWDALVRQCVRQVHDSVVSLVVQQLCVVVVQKFKFFADPVSRPALDDDPVRTDPDRSDDVSPGIIMGGLWAFWKDALNAIYHYFYSQPPDRDPDPLRLQLSLLVLLLLCVVPPCPLVCCVLPPPDPPNADALLVLLLVLQVLCVVPNFDWDWDWDWDKPDPAAFPVVCQVVPFAFDQDPNDGHRPITTHIDTDTPPVDLRRVLSQQVNQVSLVVCVVNVCCVSNVGDHHHRDPDHPVVSHDLVVLLVVLVVVLVVDPDPSSNSNSSSSNSCSVCVPCVNPNNGMHTRTDSPCLVSQLVLQQQQQPAQQAPFPQPDDFPAHPPDDDRVDGNVNLQDFDADVVVRDGDPDDQDASGWHDDNLETEGEHEGAWDWDDDPPDDIHRDDDPVVQVSQLVVCVRCVCVSVVRRRPYYAAEYEYEHCDQAKDWPAWDDDPVSVVVPTDTYTYIHGHPSVSSVCSSVSHHDDVVSNVD/DQAFAAEAFAWDALVRQCVRQVHDSVVSLVVLQLCVVVVQKFKFFDDPVSRPALDDDPVRTDPDRSDDVSPGIIMGGLWAFWKDALNAIYHYFYSQPPDRDPDPLRLQLSLLVLLLLCVVPPCPLVCCVLPPPPPPNADALLVLLLVLQVLCVVPNFDWDFDWDWDKPDPAAFPVVCQVVPFAFDQDPNDGHRPITTHIDGDTPPVDLRRVLSQQVNQVSLVVCVVNVCCVSNVGDHHHRDPDDPVVSHDLVVLLVVLVVVLVVDPDPSSNSNSSSSNSCSVCVPCVNPNNGMHTRTDSPCFVSQLVLQQQQQPAQQAPFPQPDDFPAHPPDDDRVDGNVNLQDFDADVVVRGGDPDDQDASGWHDDNLETEGEDEGAWDWDDDPPDDIHRDDDPVVQVSQLVVCVRCVCVSVVRRRPYYAAEYEYEHCDQAKDWDAWDDDPVSVVVPTDTYTYIHGHPSVSSVCSSVSHHDDVVSNVD